Protein AF-A0A4C1ZD73-F1 (afdb_monomer_lite)

Radius of gyration: 38.22 Å; chains: 1; bounding box: 85×110×112 Å

pLDDT: mean 70.54, std 19.16, range [19.23, 93.06]

Sequence (800 aa):
MELETDADTESTAQDNRESADKGQALLKTIQSILKEEAQVICKGPEEQLEIRDIDEETTKNDVREALQEAAGDDYKIPEEVIKIRPAYRGTQTASVRLPAATAQKILGEKGKIRIGWVNCRIRAVKTPLRCYKCWHFGHTTVQCKVRSTDLGFASNVGKQVIRLLNAQISRNVFYVQKNPAPRIPLISLVLVDARWTTLGTDVTTKAVIWACGNLPFQSAVNNGSAGFVAASVDGIRYYSCYAPPSLSIAEFTDFLDRLTEDAKQHHPVAIAGDFNAWAVDWGSKQTNARGRELLEAFSTLDIVLLNSGDRPTYTKGDASSIVDLTFVSTSLAKGSISWVVLDIYTASDHHAILWETSKDRNLRGPIKQTNTIGWKVKSFDPEVLLTALDSDPIETKCAEDHTKALMMRVTQACDASMPRKRVMNSRPAVHWWNDHISNLRKECHRKRRISQRSYKRPNSAVLIAEYKKARHELNKAIKESKSRCWKELIHEVDKDVWGRPYKVVMTHLKKQQMPSPTCPQLLQKIVTALFPQQRSFDYQLEPGELDDIPPVTEEELLEACNRAAPSLFLEAYNSCLKEGTFPRKWKQQRLVLLPKGKKPPEEPSSYRPLCMLDTAGKIFERIIHQRIDAVVDPLLADNQYGFRKGRSTLDAISLVVNTAKEAIAGTRWKGGAKKYCLVAA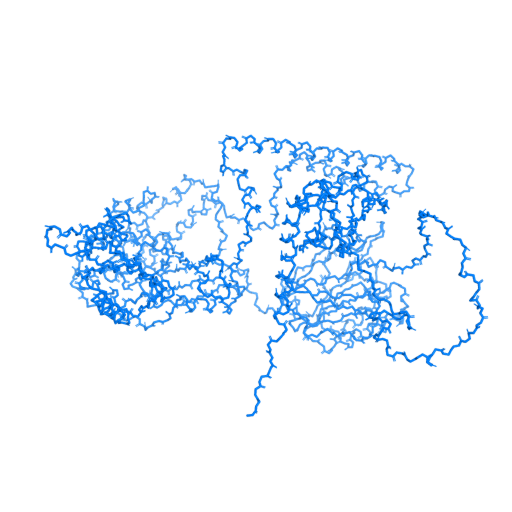LDIRNAFNSANWDCIMQALDEKNVPAYLRRLVVSYFTDRVLKYDTKNGPKEYDVTGGVPQGSVLAYADDVAAVIVAKHLDEIQHLFDITFKQINQWMDSVNLQLAKQKTEAVLITSRKN

Organism: Eumeta variegata (NCBI:txid151549)

Structure (mmCIF, N/CA/C/O backbone):
data_AF-A0A4C1ZD73-F1
#
_entry.id   AF-A0A4C1ZD73-F1
#
loop_
_atom_site.group_PDB
_atom_site.id
_atom_site.type_symbol
_atom_site.label_atom_id
_atom_site.label_alt_id
_atom_site.label_comp_id
_atom_site.label_asym_id
_atom_site.label_entity_id
_atom_site.label_seq_id
_atom_site.pdbx_PDB_ins_code
_atom_site.Cartn_x
_atom_site.Cartn_y
_atom_site.Cartn_z
_atom_site.occupancy
_atom_site.B_iso_or_equiv
_atom_site.auth_seq_id
_atom_site.auth_comp_id
_atom_site.auth_asym_id
_atom_site.auth_atom_id
_atom_site.pdbx_PDB_model_num
ATOM 1 N N . MET A 1 1 ? -25.994 -48.168 0.217 1.00 28.92 1 MET A N 1
ATOM 2 C CA . MET A 1 1 ? -25.106 -49.327 0.027 1.00 28.92 1 MET A CA 1
ATOM 3 C C . MET A 1 1 ? -23.890 -48.779 -0.703 1.00 28.92 1 MET A C 1
ATOM 5 O O . MET A 1 1 ? -24.083 -48.342 -1.826 1.00 28.92 1 MET A O 1
ATOM 9 N N . GLU A 1 2 ? -22.763 -48.682 0.022 1.00 26.75 2 GLU A N 1
ATOM 10 C CA . GLU A 1 2 ? -21.384 -48.301 -0.398 1.00 26.75 2 GLU A CA 1
ATOM 11 C C . GLU A 1 2 ? -21.222 -46.861 -0.952 1.00 26.75 2 GLU A C 1
ATOM 13 O O . GLU A 1 2 ? -21.806 -46.532 -1.975 1.00 26.75 2 GLU A O 1
ATOM 18 N N . LEU A 1 3 ? -20.641 -45.847 -0.283 1.00 25.03 3 LEU A N 1
ATOM 19 C CA . LEU A 1 3 ? -19.384 -45.618 0.480 1.00 25.03 3 LEU A CA 1
ATOM 20 C C . LEU A 1 3 ? -18.068 -45.673 -0.331 1.00 25.03 3 LEU A C 1
ATOM 22 O O . LEU A 1 3 ? -17.688 -46.731 -0.805 1.00 25.03 3 LEU A O 1
ATOM 26 N N . GLU A 1 4 ? -17.412 -44.496 -0.358 1.00 26.41 4 GLU A N 1
ATOM 27 C CA . GLU A 1 4 ? -15.964 -44.183 -0.276 1.00 26.41 4 GLU A CA 1
ATOM 28 C C . GLU A 1 4 ? -14.965 -44.777 -1.291 1.00 26.41 4 GLU A C 1
ATOM 30 O O . GLU A 1 4 ? -14.865 -45.984 -1.434 1.00 26.41 4 GLU A O 1
ATOM 35 N N . THR A 1 5 ? -14.161 -43.911 -1.938 1.00 27.08 5 THR A N 1
ATOM 36 C CA . THR A 1 5 ? -12.701 -43.736 -1.704 1.00 27.08 5 THR A CA 1
ATOM 37 C C . THR A 1 5 ? -12.088 -42.820 -2.777 1.00 27.08 5 THR A C 1
ATOM 39 O O . THR A 1 5 ? -12.018 -43.216 -3.932 1.00 27.08 5 THR A O 1
ATOM 42 N N . ASP A 1 6 ? -11.604 -41.634 -2.394 1.00 28.53 6 ASP A N 1
ATOM 43 C CA . ASP A 1 6 ? -10.595 -40.849 -3.138 1.00 28.53 6 ASP A CA 1
ATOM 44 C C . ASP A 1 6 ? -9.888 -39.904 -2.137 1.00 28.53 6 ASP A C 1
ATOM 46 O O . ASP A 1 6 ? -10.099 -38.692 -2.123 1.00 28.53 6 ASP A O 1
ATOM 50 N N . ALA A 1 7 ? -9.110 -40.484 -1.210 1.00 29.88 7 ALA A N 1
ATOM 51 C CA . ALA A 1 7 ? -8.385 -39.745 -0.163 1.00 29.88 7 ALA A CA 1
ATOM 52 C C . ALA A 1 7 ? -6.955 -40.258 0.149 1.00 29.88 7 ALA A C 1
ATOM 54 O O . ALA A 1 7 ? -6.317 -39.738 1.060 1.00 29.88 7 ALA A O 1
ATOM 55 N N . ASP A 1 8 ? -6.393 -41.208 -0.611 1.00 27.52 8 ASP A N 1
ATOM 56 C CA . ASP A 1 8 ? -5.191 -41.950 -0.165 1.00 27.52 8 ASP A CA 1
ATOM 57 C C . ASP A 1 8 ? -3.845 -41.585 -0.828 1.00 27.52 8 ASP A C 1
ATOM 59 O O . ASP A 1 8 ? -2.815 -42.190 -0.520 1.00 27.52 8 ASP A O 1
ATOM 63 N N . THR A 1 9 ? -3.770 -40.574 -1.699 1.00 33.53 9 THR A N 1
ATOM 64 C CA . THR A 1 9 ? -2.483 -40.196 -2.332 1.00 33.53 9 THR A CA 1
ATOM 65 C C . THR A 1 9 ? -1.738 -39.026 -1.681 1.00 33.53 9 THR A C 1
ATOM 67 O O . THR A 1 9 ? -0.576 -38.807 -2.019 1.00 33.53 9 THR A O 1
ATOM 70 N N . GLU A 1 10 ? -2.333 -38.308 -0.721 1.00 31.28 10 GLU A N 1
ATOM 71 C CA . GLU A 1 10 ? -1.645 -37.222 0.011 1.00 31.28 10 GLU A CA 1
ATOM 72 C C . GLU A 1 10 ? -1.150 -37.626 1.414 1.00 31.28 10 GLU A C 1
ATOM 74 O O . GLU A 1 10 ? -0.178 -37.041 1.898 1.00 31.28 10 GLU A O 1
ATOM 79 N N . SER A 1 11 ? -1.701 -38.676 2.043 1.00 29.78 11 SER A N 1
ATOM 80 C CA . SER A 1 11 ? -1.257 -39.118 3.383 1.00 29.78 11 SER A CA 1
ATOM 81 C C . SER A 1 11 ? 0.104 -39.835 3.351 1.00 29.78 11 SER A C 1
ATOM 83 O O . SER A 1 11 ? 0.936 -39.667 4.244 1.00 29.78 11 SER A O 1
ATOM 85 N N . THR A 1 12 ? 0.405 -40.556 2.266 1.00 30.94 12 THR A N 1
ATOM 86 C CA . THR A 1 12 ? 1.626 -41.369 2.135 1.00 30.94 12 THR A CA 1
ATOM 87 C C . THR A 1 12 ? 2.907 -40.534 1.994 1.00 30.94 12 THR A C 1
ATOM 89 O O . THR A 1 12 ? 3.999 -41.003 2.325 1.00 30.94 12 THR A O 1
ATOM 92 N N . ALA A 1 13 ? 2.815 -39.277 1.550 1.00 33.28 13 ALA A N 1
ATOM 93 C CA . ALA A 1 13 ? 3.958 -38.361 1.493 1.00 33.28 13 ALA A CA 1
ATOM 94 C C . ALA A 1 13 ? 4.282 -37.720 2.858 1.00 33.28 13 ALA A C 1
ATOM 96 O O . ALA A 1 13 ? 5.438 -37.370 3.117 1.00 33.28 13 ALA A O 1
ATOM 97 N N . GLN A 1 14 ? 3.278 -37.588 3.729 1.00 31.00 14 GLN A N 1
ATOM 98 C CA . GLN A 1 14 ? 3.407 -36.985 5.055 1.00 31.00 14 GLN A CA 1
ATOM 99 C C . GLN A 1 14 ? 3.895 -38.013 6.091 1.00 31.00 14 GLN A C 1
ATOM 101 O O . GLN A 1 14 ? 4.824 -37.714 6.846 1.00 31.00 14 GLN A O 1
ATOM 106 N N . ASP A 1 15 ? 3.420 -39.261 6.008 1.00 30.98 15 ASP A N 1
ATOM 107 C CA . ASP A 1 15 ? 3.890 -40.374 6.851 1.00 30.98 15 ASP A CA 1
ATOM 108 C C . ASP A 1 15 ? 5.361 -40.753 6.594 1.00 30.98 15 ASP A C 1
ATOM 110 O O . ASP A 1 15 ? 6.110 -41.080 7.520 1.00 30.98 15 ASP A O 1
ATOM 114 N N . ASN A 1 16 ? 5.835 -40.634 5.348 1.00 32.47 16 ASN A N 1
ATOM 115 C CA . ASN A 1 16 ? 7.241 -40.895 5.014 1.00 32.47 16 ASN A CA 1
ATOM 116 C C . ASN A 1 16 ? 8.211 -39.847 5.597 1.00 32.47 16 ASN A C 1
ATOM 118 O O . ASN A 1 16 ? 9.380 -40.162 5.832 1.00 32.47 16 ASN A O 1
ATOM 122 N N . ARG A 1 17 ? 7.749 -38.614 5.863 1.00 32.19 17 ARG A N 1
ATOM 123 C CA . ARG A 1 17 ? 8.557 -37.583 6.541 1.00 32.19 17 ARG A CA 1
ATOM 124 C C . ARG A 1 17 ? 8.603 -37.792 8.054 1.00 32.19 17 ARG A C 1
ATOM 126 O O . ARG A 1 17 ? 9.678 -37.655 8.630 1.00 32.19 17 ARG A O 1
ATOM 133 N N . GLU A 1 18 ? 7.495 -38.187 8.681 1.00 34.41 18 GLU A N 1
ATOM 134 C CA . GLU A 1 18 ? 7.467 -38.490 10.122 1.00 34.41 18 GLU A CA 1
ATOM 135 C C . GLU A 1 18 ? 8.228 -39.775 10.490 1.00 34.41 18 GLU A C 1
ATOM 137 O O . GLU A 1 18 ? 8.838 -39.855 11.559 1.00 34.41 18 GLU A O 1
ATOM 142 N N . SER A 1 19 ? 8.242 -40.779 9.606 1.00 33.47 19 SER A N 1
ATOM 143 C CA . SER A 1 19 ? 9.021 -42.012 9.795 1.00 33.47 19 SER A CA 1
ATOM 144 C C . SER A 1 19 ? 10.539 -41.758 9.798 1.00 33.47 19 SER A C 1
ATOM 146 O O . SER A 1 19 ? 11.265 -42.307 10.633 1.00 33.47 19 SER A O 1
ATOM 148 N N . ALA A 1 20 ? 11.022 -40.874 8.916 1.00 36.00 20 ALA A N 1
ATOM 149 C CA . ALA A 1 20 ? 12.441 -40.531 8.810 1.00 36.00 20 ALA A CA 1
ATOM 150 C C . ALA A 1 20 ? 12.975 -39.783 10.051 1.00 36.00 20 ALA A C 1
ATOM 152 O O . ALA A 1 20 ? 14.119 -40.008 10.456 1.00 36.00 20 ALA A O 1
ATOM 153 N N . ASP A 1 21 ? 12.141 -38.952 10.685 1.00 39.66 21 ASP A N 1
ATOM 154 C CA . ASP A 1 21 ? 12.502 -38.165 11.874 1.00 39.66 21 ASP A CA 1
ATOM 155 C C . ASP A 1 21 ? 12.549 -39.028 13.154 1.00 39.66 21 ASP A C 1
ATOM 157 O O . ASP A 1 21 ? 13.450 -38.894 13.989 1.00 39.66 21 ASP A O 1
ATOM 161 N N . LYS A 1 22 ? 11.646 -40.016 13.275 1.00 39.81 22 LYS A N 1
ATOM 162 C CA . LYS A 1 22 ? 11.645 -40.990 14.388 1.00 39.81 22 LYS A CA 1
ATOM 163 C C . LYS A 1 22 ? 12.894 -41.881 14.384 1.00 39.81 22 LYS A C 1
ATOM 165 O O . LYS A 1 22 ? 13.430 -42.192 15.449 1.00 39.81 22 LYS A O 1
ATOM 170 N N . GLY A 1 23 ? 13.403 -42.241 13.202 1.00 39.22 23 GLY A N 1
ATOM 171 C CA . GLY A 1 23 ? 14.637 -43.020 13.053 1.00 39.22 23 GLY A CA 1
ATOM 172 C C . GLY A 1 23 ? 15.893 -42.283 13.537 1.00 39.22 23 GLY A C 1
ATOM 173 O O . GLY A 1 23 ? 16.752 -42.892 14.173 1.00 39.22 23 GLY A O 1
ATOM 174 N N . GLN A 1 24 ? 15.991 -40.969 13.301 1.00 46.88 24 GLN A N 1
ATOM 175 C CA . GLN A 1 24 ? 17.121 -40.151 13.769 1.00 46.88 24 GLN A CA 1
ATOM 176 C C . GLN A 1 24 ? 17.078 -39.885 15.278 1.00 46.88 24 GLN A C 1
ATOM 178 O O . GLN A 1 24 ? 18.128 -39.873 15.928 1.00 46.88 24 GLN A O 1
ATOM 183 N N . ALA A 1 25 ? 15.880 -39.719 15.846 1.00 43.97 25 ALA A N 1
ATOM 184 C CA . ALA A 1 25 ? 15.697 -39.582 17.288 1.00 43.97 25 ALA A CA 1
ATOM 185 C C . ALA A 1 25 ? 16.153 -40.848 18.038 1.00 43.97 25 ALA A C 1
ATOM 187 O O . ALA A 1 25 ? 16.931 -40.747 18.986 1.00 43.97 25 ALA A O 1
ATOM 188 N N . LEU A 1 26 ? 15.772 -42.036 17.549 1.00 43.97 26 LEU A N 1
ATOM 189 C CA . LEU A 1 26 ? 16.176 -43.325 18.127 1.00 43.97 26 LEU A CA 1
ATOM 190 C C . LEU A 1 26 ? 17.704 -43.527 18.092 1.00 43.97 26 LEU A C 1
ATOM 192 O O . LEU A 1 26 ? 18.297 -44.037 19.040 1.00 43.97 26 LEU A O 1
ATOM 196 N N . LEU A 1 27 ? 18.357 -43.076 17.017 1.00 45.78 27 LEU A N 1
ATOM 197 C CA . LEU A 1 27 ? 19.803 -43.191 16.802 1.00 45.78 27 LEU A CA 1
ATOM 198 C C . LEU A 1 27 ? 20.607 -42.322 17.784 1.00 45.78 27 LEU A C 1
ATOM 200 O O . LEU A 1 27 ? 21.600 -42.787 18.346 1.00 45.78 27 LEU A O 1
ATOM 204 N N . LYS A 1 28 ? 20.136 -41.095 18.058 1.00 51.34 28 LYS A N 1
ATOM 205 C CA . LYS A 1 28 ? 20.710 -40.215 19.092 1.00 51.34 28 LYS A CA 1
ATOM 206 C C . LYS A 1 28 ? 20.538 -40.798 20.495 1.00 51.34 28 LYS A C 1
ATOM 208 O O . LYS A 1 28 ? 21.459 -40.708 21.306 1.00 51.34 28 LYS A O 1
ATOM 213 N N . THR A 1 29 ? 19.403 -41.440 20.776 1.00 50.53 29 THR A N 1
ATOM 214 C CA . THR A 1 29 ? 19.171 -42.108 22.063 1.00 50.53 29 THR A CA 1
ATOM 215 C C . THR A 1 29 ? 20.096 -43.315 22.242 1.00 50.53 29 THR A C 1
ATOM 217 O O . THR A 1 29 ? 20.760 -43.417 23.271 1.00 50.53 29 THR A O 1
ATOM 220 N N . ILE A 1 30 ? 20.248 -44.164 21.219 1.00 48.59 30 ILE A N 1
ATOM 221 C CA . ILE A 1 30 ? 21.136 -45.341 21.247 1.00 48.59 30 ILE A CA 1
ATOM 222 C C . ILE A 1 30 ? 22.619 -44.940 21.367 1.00 48.59 30 ILE A C 1
ATOM 224 O O . ILE A 1 30 ? 23.346 -45.531 22.164 1.00 48.59 30 ILE A O 1
ATOM 228 N N . GLN A 1 31 ? 23.069 -43.895 20.660 1.00 49.34 31 GLN A N 1
ATOM 229 C CA . GLN A 1 31 ? 24.433 -43.354 20.804 1.00 49.34 31 GLN A CA 1
ATOM 230 C C . GLN A 1 31 ? 24.692 -42.746 22.187 1.00 49.34 31 GLN A C 1
ATOM 232 O O . GLN A 1 31 ? 25.823 -42.776 22.666 1.00 49.34 31 GLN A O 1
ATOM 237 N N . SER A 1 32 ? 23.662 -42.200 22.841 1.00 53.06 32 SER A N 1
ATOM 238 C CA . SER A 1 32 ? 23.805 -41.661 24.197 1.00 53.06 32 SER A CA 1
ATOM 239 C C . SER A 1 32 ? 23.939 -42.752 25.266 1.00 53.06 32 SER A C 1
ATOM 241 O O . SER A 1 32 ? 24.551 -42.494 26.300 1.00 53.06 32 SER A O 1
ATOM 243 N N . ILE A 1 33 ? 23.406 -43.952 24.993 1.00 54.12 33 ILE A N 1
ATOM 244 C CA . ILE A 1 33 ? 23.405 -45.113 25.893 1.00 54.12 33 ILE A CA 1
ATOM 245 C C . ILE A 1 33 ? 24.695 -45.941 25.753 1.00 54.12 33 ILE A C 1
ATOM 247 O O . ILE A 1 33 ? 25.232 -46.399 26.753 1.00 54.12 33 ILE A O 1
ATOM 251 N N . LEU A 1 34 ? 25.232 -46.104 24.538 1.00 49.91 34 LEU A N 1
ATOM 252 C CA . LEU A 1 34 ? 26.368 -47.000 24.247 1.00 49.91 34 LEU A CA 1
ATOM 253 C C . LEU A 1 34 ? 27.735 -46.295 24.202 1.00 49.91 34 LEU A C 1
ATOM 255 O O . LEU A 1 34 ? 28.616 -46.710 23.453 1.00 49.91 34 LEU A O 1
ATOM 259 N N . LYS A 1 35 ? 27.912 -45.218 24.977 1.00 43.12 35 LYS A N 1
ATOM 260 C CA . LYS A 1 35 ? 28.982 -44.218 24.798 1.00 43.12 35 LYS A CA 1
ATOM 261 C C . LYS A 1 35 ? 30.428 -44.733 24.698 1.00 43.12 35 LYS A C 1
ATOM 263 O O . LYS A 1 35 ? 31.234 -43.971 24.176 1.00 43.12 35 LYS A O 1
ATOM 268 N N . GLU A 1 36 ? 30.769 -45.961 25.104 1.00 41.00 36 GLU A N 1
ATOM 269 C CA . GLU A 1 36 ? 32.153 -46.466 24.997 1.00 41.00 36 GLU A CA 1
ATOM 270 C C . GLU A 1 36 ? 32.333 -47.937 24.549 1.00 41.00 36 GLU A C 1
ATOM 272 O O . GLU A 1 36 ? 33.471 -48.354 24.359 1.00 41.00 36 GLU A O 1
ATOM 277 N N . GLU A 1 37 ? 31.277 -48.723 24.281 1.00 33.00 37 GLU A N 1
ATOM 278 C CA . GLU A 1 37 ? 31.435 -50.182 24.048 1.00 33.00 37 GLU A CA 1
ATOM 279 C C . GLU A 1 37 ? 31.136 -50.691 22.622 1.00 33.00 37 GLU A C 1
ATOM 281 O O . GLU A 1 37 ? 31.470 -51.834 22.307 1.00 33.00 37 GLU A O 1
ATOM 286 N N . ALA A 1 38 ? 30.565 -49.890 21.710 1.00 33.88 38 ALA A N 1
ATOM 287 C CA . ALA A 1 38 ? 30.342 -50.346 20.330 1.00 33.88 38 ALA A CA 1
ATOM 288 C C . ALA A 1 38 ? 30.250 -49.217 19.291 1.00 33.88 38 ALA A C 1
ATOM 290 O O . ALA A 1 38 ? 29.603 -48.191 19.496 1.00 33.88 38 ALA A O 1
ATOM 291 N N . GLN A 1 39 ? 30.831 -49.449 18.109 1.00 30.67 39 GLN A N 1
ATOM 292 C CA . GLN A 1 39 ? 30.696 -48.566 16.950 1.00 30.67 39 GLN A CA 1
ATOM 293 C C . GLN A 1 39 ? 29.398 -48.889 16.186 1.00 30.67 39 GLN A C 1
ATOM 295 O O . GLN A 1 39 ? 29.285 -49.922 15.527 1.00 30.67 39 GLN A O 1
ATOM 300 N N . VAL A 1 40 ? 28.408 -47.996 16.254 1.00 34.12 40 VAL A N 1
ATOM 301 C CA . VAL A 1 40 ? 27.121 -48.156 15.556 1.00 34.12 40 VAL A CA 1
ATOM 302 C C . VAL A 1 40 ? 27.245 -47.655 14.111 1.00 34.12 40 VAL A C 1
ATOM 304 O O . VAL A 1 40 ? 27.245 -46.451 13.860 1.00 34.12 40 VAL A O 1
ATOM 307 N N . ILE A 1 41 ? 27.344 -48.574 13.145 1.00 32.22 41 ILE A N 1
ATOM 308 C CA . ILE A 1 41 ? 27.357 -48.259 11.706 1.00 32.22 41 ILE A CA 1
ATOM 309 C C . ILE A 1 41 ? 25.942 -48.433 11.141 1.00 32.22 41 ILE A C 1
ATOM 311 O O . ILE A 1 41 ? 25.479 -49.552 10.931 1.00 32.22 41 ILE A O 1
ATOM 315 N N . CYS A 1 42 ? 25.265 -47.326 10.832 1.00 33.25 42 CYS A N 1
ATOM 316 C CA . CYS A 1 42 ? 24.037 -47.353 10.037 1.00 33.25 42 CYS A CA 1
ATOM 317 C C . CYS A 1 42 ? 24.373 -47.358 8.539 1.00 33.25 42 CYS A C 1
ATOM 319 O O . CYS A 1 42 ? 24.793 -46.342 7.988 1.00 33.25 42 CYS A O 1
ATOM 321 N N . LYS A 1 43 ? 24.155 -48.488 7.855 1.00 35.78 43 LYS A N 1
ATOM 322 C CA . LYS A 1 43 ? 24.178 -48.553 6.383 1.00 35.78 43 LYS A CA 1
ATOM 323 C C . LYS A 1 43 ? 22.822 -48.124 5.818 1.00 35.78 43 LYS A C 1
ATOM 325 O O . LYS A 1 43 ? 22.003 -48.959 5.446 1.00 35.78 43 LYS A O 1
ATOM 330 N N . GLY A 1 44 ? 22.582 -46.815 5.793 1.00 46.03 44 GLY A N 1
ATOM 331 C CA . GLY A 1 44 ? 21.490 -46.228 5.012 1.00 46.03 44 GLY A CA 1
ATOM 332 C C . GLY A 1 44 ? 21.811 -46.212 3.508 1.00 46.03 44 GLY A C 1
ATOM 333 O O . GLY A 1 44 ? 22.957 -46.460 3.126 1.00 46.03 44 GLY A O 1
ATOM 334 N N . PRO A 1 45 ? 20.832 -45.916 2.635 1.00 53.34 45 PRO A N 1
ATOM 335 C CA . PRO A 1 45 ? 21.093 -45.723 1.211 1.00 53.34 45 PRO A CA 1
ATOM 336 C C . PRO A 1 45 ? 22.123 -44.598 1.008 1.00 53.34 45 PRO A C 1
ATOM 338 O O . PRO A 1 45 ? 21.966 -43.500 1.542 1.00 53.34 45 PRO A O 1
ATOM 341 N N . GLU A 1 46 ? 23.195 -44.875 0.262 1.00 63.88 46 GLU A N 1
ATOM 342 C CA . GLU A 1 46 ? 24.206 -43.884 -0.125 1.00 63.88 46 GLU A CA 1
ATOM 343 C C . GLU A 1 46 ? 23.859 -43.279 -1.488 1.00 63.88 46 GLU A C 1
ATOM 345 O O . GLU A 1 46 ? 23.539 -43.997 -2.437 1.00 63.88 46 GLU A O 1
ATOM 350 N N . GLU A 1 47 ? 23.995 -41.962 -1.611 1.00 71.62 47 GLU A N 1
ATOM 351 C CA . GLU A 1 47 ? 23.905 -41.254 -2.883 1.00 71.62 47 GLU A CA 1
ATOM 352 C C . GLU A 1 47 ? 25.284 -40.733 -3.304 1.00 71.62 47 GLU A C 1
ATOM 354 O O . GLU A 1 47 ? 26.095 -40.267 -2.498 1.00 71.62 47 GLU A O 1
ATOM 359 N N . GLN A 1 48 ? 25.563 -40.807 -4.607 1.00 79.12 48 GLN A N 1
ATOM 360 C CA . GLN A 1 48 ? 26.776 -40.244 -5.185 1.00 79.12 48 GLN A CA 1
ATOM 361 C C . GLN A 1 48 ? 26.497 -38.838 -5.722 1.00 79.12 48 GLN A C 1
ATOM 363 O O . GLN A 1 48 ? 25.642 -38.654 -6.589 1.00 79.12 48 GLN A O 1
ATOM 368 N N . LEU A 1 49 ? 27.268 -37.857 -5.259 1.00 82.38 49 LEU A N 1
ATOM 369 C CA . LEU A 1 49 ? 27.236 -36.475 -5.728 1.00 82.38 49 LEU A CA 1
ATOM 370 C C . LEU A 1 49 ? 28.428 -36.177 -6.643 1.00 82.38 49 LEU A C 1
ATOM 372 O O . LEU A 1 49 ? 29.548 -36.643 -6.415 1.00 82.38 49 LEU A O 1
ATOM 376 N N . GLU A 1 50 ? 28.196 -35.362 -7.670 1.00 85.00 50 GLU A N 1
ATOM 377 C CA . GLU A 1 50 ? 29.223 -34.837 -8.575 1.00 85.00 50 GLU A CA 1
ATOM 378 C C . GLU A 1 50 ? 29.234 -33.300 -8.529 1.00 85.00 50 GLU A C 1
ATOM 380 O O . GLU A 1 50 ? 28.204 -32.670 -8.779 1.00 85.00 50 GLU A O 1
ATOM 385 N N . ILE A 1 51 ? 30.402 -32.708 -8.253 1.00 86.00 51 ILE A N 1
ATOM 386 C CA . ILE A 1 51 ? 30.658 -31.263 -8.205 1.00 86.00 51 ILE A CA 1
ATOM 387 C C . ILE A 1 51 ? 31.526 -30.856 -9.402 1.00 86.00 51 ILE A C 1
ATOM 389 O O . ILE A 1 51 ? 32.612 -31.403 -9.599 1.00 86.00 51 ILE A O 1
ATOM 393 N N . ARG A 1 52 ? 31.057 -29.895 -10.200 1.00 81.25 52 ARG A N 1
ATOM 394 C CA . ARG A 1 52 ? 31.678 -29.427 -11.451 1.00 81.25 52 ARG A CA 1
ATOM 395 C C . ARG A 1 52 ? 32.085 -27.953 -11.373 1.00 81.25 52 ARG A C 1
ATOM 397 O O . ARG A 1 52 ? 31.500 -27.194 -10.603 1.00 81.25 52 ARG A O 1
ATOM 404 N N . ASP A 1 53 ? 33.013 -27.570 -12.254 1.00 78.00 53 ASP A N 1
ATOM 405 C CA . ASP A 1 53 ? 33.578 -26.215 -12.405 1.00 78.00 53 ASP A CA 1
ATOM 406 C C . ASP A 1 53 ? 34.466 -25.765 -11.235 1.00 78.00 53 ASP A C 1
ATOM 408 O O . ASP A 1 53 ? 34.501 -24.587 -10.886 1.00 78.00 53 ASP A O 1
ATOM 412 N N . ILE A 1 54 ? 35.184 -26.714 -10.632 1.00 78.56 54 ILE A N 1
ATOM 413 C CA . ILE A 1 54 ? 36.152 -26.437 -9.567 1.00 78.56 54 ILE A CA 1
ATOM 414 C C . ILE A 1 54 ? 37.424 -25.835 -10.197 1.00 78.56 54 ILE A C 1
ATOM 416 O O . ILE A 1 54 ? 37.792 -26.213 -11.311 1.00 78.56 54 ILE A O 1
ATOM 420 N N . ASP A 1 55 ? 38.078 -24.894 -9.515 1.00 72.50 55 ASP A N 1
ATOM 421 C CA . ASP A 1 55 ? 39.327 -24.269 -9.980 1.00 72.50 55 ASP A CA 1
ATOM 422 C C . ASP A 1 55 ? 40.503 -25.269 -9.937 1.00 72.50 55 ASP A C 1
ATOM 424 O O . ASP A 1 55 ? 40.522 -26.172 -9.102 1.00 72.50 55 ASP A O 1
ATOM 428 N N . GLU A 1 56 ? 41.494 -25.114 -10.816 1.00 71.75 56 GLU A N 1
ATOM 429 C CA . GLU A 1 56 ? 42.680 -25.980 -10.906 1.00 71.75 56 GLU A CA 1
ATOM 430 C C . GLU A 1 56 ? 43.559 -25.928 -9.646 1.00 71.75 56 GLU A C 1
ATOM 432 O O . GLU A 1 56 ? 44.228 -26.910 -9.327 1.00 71.75 56 GLU A O 1
ATOM 437 N N . GLU A 1 57 ? 43.498 -24.828 -8.893 1.00 68.00 57 GLU A N 1
ATOM 438 C CA . GLU A 1 57 ? 44.236 -24.632 -7.637 1.00 68.00 57 GLU A CA 1
ATOM 439 C C . GLU A 1 57 ? 43.482 -25.140 -6.385 1.00 68.00 57 GLU A C 1
ATOM 441 O O . GLU A 1 57 ? 44.021 -25.075 -5.282 1.00 68.00 57 GLU A O 1
ATOM 446 N N . THR A 1 58 ? 42.246 -25.649 -6.517 1.00 75.31 58 THR A N 1
ATOM 447 C CA . THR A 1 58 ? 41.430 -26.087 -5.362 1.00 75.31 58 THR A CA 1
ATOM 448 C C . THR A 1 58 ? 41.875 -27.459 -4.845 1.00 75.31 58 THR A C 1
ATOM 450 O O . THR A 1 58 ? 42.003 -28.415 -5.612 1.00 75.31 58 THR A O 1
ATOM 453 N N . THR A 1 59 ? 42.077 -27.595 -3.532 1.00 79.19 59 THR A N 1
ATOM 454 C CA . THR A 1 59 ? 42.531 -28.844 -2.898 1.00 79.19 59 THR A CA 1
ATOM 455 C C . THR A 1 59 ? 41.368 -29.717 -2.407 1.00 79.19 59 THR A C 1
ATOM 457 O O . THR A 1 59 ? 40.225 -29.274 -2.284 1.00 79.19 59 THR A O 1
ATOM 460 N N . LYS A 1 60 ? 41.642 -30.991 -2.080 1.00 78.88 60 LYS A N 1
ATOM 461 C CA . LYS A 1 60 ? 40.646 -31.893 -1.461 1.00 78.88 60 LYS A CA 1
ATOM 462 C C . LYS A 1 60 ? 40.106 -31.366 -0.131 1.00 78.88 60 LYS A C 1
ATOM 464 O O . LYS A 1 60 ? 38.927 -31.572 0.153 1.00 78.88 60 LYS A O 1
ATOM 469 N N . ASN A 1 61 ? 40.940 -30.669 0.638 1.00 77.31 61 ASN A N 1
ATOM 470 C CA . ASN A 1 61 ? 40.545 -30.072 1.908 1.00 77.31 61 ASN A CA 1
ATOM 471 C C . ASN A 1 61 ? 39.548 -28.929 1.721 1.00 77.31 61 ASN A C 1
ATOM 473 O O . ASN A 1 61 ? 38.550 -28.897 2.433 1.00 77.31 61 ASN A O 1
ATOM 477 N N . ASP A 1 62 ? 39.730 -28.091 0.699 1.00 77.50 62 ASP A N 1
ATOM 478 C CA . ASP A 1 62 ? 38.788 -27.008 0.389 1.00 77.50 62 ASP A CA 1
ATOM 479 C C . ASP A 1 62 ? 37.397 -27.553 0.016 1.00 77.50 62 ASP A C 1
ATOM 481 O O . ASP A 1 62 ? 36.363 -27.008 0.405 1.00 77.50 62 ASP A O 1
ATOM 485 N N . VAL A 1 63 ? 37.356 -28.673 -0.720 1.00 79.31 63 VAL A N 1
ATOM 486 C CA . VAL A 1 63 ? 36.102 -29.366 -1.062 1.00 79.31 63 VAL A CA 1
ATOM 487 C C . VAL A 1 63 ? 35.462 -29.989 0.182 1.00 79.31 63 VAL A C 1
ATOM 489 O O . VAL A 1 63 ? 34.241 -29.942 0.328 1.00 79.31 63 VAL A O 1
ATOM 492 N N . ARG A 1 64 ? 36.268 -30.562 1.085 1.00 82.88 64 ARG A N 1
ATOM 493 C CA . ARG A 1 64 ? 35.800 -31.157 2.345 1.00 82.88 64 ARG A CA 1
ATOM 494 C C . ARG A 1 64 ? 35.193 -30.107 3.269 1.00 82.88 64 ARG A C 1
ATOM 496 O O . ARG A 1 64 ? 34.112 -30.344 3.792 1.00 82.88 64 ARG A O 1
ATOM 503 N N . GLU A 1 65 ? 35.855 -28.968 3.452 1.00 79.81 65 GLU A N 1
ATOM 504 C CA . GLU A 1 65 ? 35.363 -27.873 4.296 1.00 79.81 65 GLU A CA 1
ATOM 505 C C . GLU A 1 65 ? 34.038 -27.318 3.776 1.00 79.81 65 GLU A C 1
ATOM 507 O O . GLU A 1 65 ? 33.080 -27.224 4.538 1.00 79.81 65 GLU A O 1
ATOM 512 N N . ALA A 1 66 ? 33.933 -27.077 2.467 1.00 80.69 66 ALA A N 1
ATOM 513 C CA . ALA A 1 66 ? 32.690 -26.624 1.848 1.00 80.69 66 ALA A CA 1
ATOM 514 C C . ALA A 1 66 ? 31.540 -27.640 1.986 1.00 80.69 66 ALA A C 1
ATOM 516 O O . ALA A 1 66 ? 30.389 -27.264 2.210 1.00 80.69 66 ALA A O 1
ATOM 517 N N . LEU A 1 67 ? 31.834 -28.940 1.852 1.00 80.12 67 LEU A N 1
ATOM 518 C CA . LEU A 1 67 ? 30.842 -29.999 2.052 1.00 80.12 67 LEU A CA 1
ATOM 519 C C . LEU A 1 67 ? 30.436 -30.138 3.524 1.00 80.12 67 LEU A C 1
ATOM 521 O O . LEU A 1 67 ? 29.266 -30.392 3.799 1.00 80.12 67 LEU A O 1
ATOM 525 N N . GLN A 1 68 ? 31.375 -29.956 4.455 1.00 80.94 68 GLN A N 1
ATOM 526 C CA . GLN A 1 68 ? 31.117 -30.002 5.893 1.00 80.94 68 GLN A CA 1
ATOM 527 C C . GLN A 1 68 ? 30.262 -28.808 6.342 1.00 80.94 68 GLN A C 1
ATOM 529 O O . GLN A 1 68 ? 29.297 -28.998 7.077 1.00 80.94 68 GLN A O 1
ATOM 534 N N . GLU A 1 69 ? 30.552 -27.604 5.839 1.00 78.88 69 GLU A N 1
ATOM 535 C CA . GLU A 1 69 ? 29.750 -26.395 6.070 1.00 78.88 69 GLU A CA 1
ATOM 536 C C . GLU A 1 69 ? 28.318 -26.563 5.534 1.00 78.88 69 GLU A C 1
ATOM 538 O O . GLU A 1 69 ? 27.351 -26.207 6.206 1.00 78.88 69 GLU A O 1
ATOM 543 N N . ALA A 1 70 ? 28.160 -27.174 4.353 1.00 76.31 70 ALA A N 1
ATOM 544 C CA . ALA A 1 70 ? 26.846 -27.452 3.773 1.00 76.31 70 ALA A CA 1
ATOM 545 C C . ALA A 1 70 ? 26.068 -28.568 4.505 1.00 76.31 70 ALA A C 1
ATOM 547 O O . ALA A 1 70 ? 24.836 -28.566 4.495 1.00 76.31 70 ALA A O 1
ATOM 548 N N . ALA A 1 71 ? 26.762 -29.528 5.126 1.00 72.25 71 ALA A N 1
ATOM 549 C CA . ALA A 1 71 ? 26.152 -30.648 5.846 1.00 72.25 71 ALA A CA 1
ATOM 550 C C . ALA A 1 71 ? 25.740 -30.301 7.292 1.00 72.25 71 ALA A C 1
ATOM 552 O O . ALA A 1 71 ? 24.753 -30.854 7.789 1.00 72.25 71 ALA A O 1
ATOM 553 N N . GLY A 1 72 ? 26.447 -29.376 7.951 1.00 67.75 72 GLY A N 1
ATOM 554 C CA . GLY A 1 72 ? 26.314 -29.088 9.387 1.00 67.75 72 GLY A CA 1
ATOM 555 C C . GLY A 1 72 ? 27.041 -30.107 10.283 1.00 67.75 72 GLY A C 1
ATOM 556 O O . GLY A 1 72 ? 27.722 -31.007 9.791 1.00 67.75 72 GLY A O 1
ATOM 557 N N . ASP A 1 73 ? 26.886 -29.984 11.606 1.00 63.62 73 ASP A N 1
ATOM 558 C CA . ASP A 1 73 ? 27.615 -30.793 12.610 1.00 63.62 73 ASP A CA 1
ATOM 559 C C . ASP A 1 73 ? 27.120 -32.248 12.752 1.00 63.62 73 ASP A C 1
ATOM 561 O O . ASP A 1 73 ? 27.685 -33.035 13.510 1.00 63.62 73 ASP A O 1
ATOM 565 N N . ASP A 1 74 ? 26.085 -32.635 12.003 1.00 56.84 74 ASP A N 1
ATOM 566 C CA . ASP A 1 74 ? 25.419 -33.936 12.133 1.00 56.84 74 ASP A CA 1
ATOM 567 C C . ASP A 1 74 ? 26.265 -35.118 11.604 1.00 56.84 74 ASP A C 1
ATOM 569 O O . ASP A 1 74 ? 26.023 -36.268 11.972 1.00 56.84 74 ASP A O 1
ATOM 573 N N . TYR A 1 75 ? 27.247 -34.869 10.722 1.00 65.56 75 TYR A N 1
ATOM 574 C CA . TYR A 1 75 ? 28.061 -35.920 10.094 1.00 65.56 75 TYR A CA 1
ATOM 575 C C . TYR A 1 75 ? 29.446 -35.414 9.669 1.00 65.56 75 TYR A C 1
ATOM 577 O O . TYR A 1 75 ? 29.544 -34.515 8.834 1.00 65.56 75 TYR A O 1
ATOM 585 N N . LYS A 1 76 ? 30.532 -36.018 10.176 1.00 70.50 76 LYS A N 1
ATOM 586 C CA . LYS A 1 76 ? 31.904 -35.713 9.727 1.00 70.50 76 LYS A CA 1
ATOM 587 C C . LYS A 1 76 ? 32.204 -36.416 8.408 1.00 70.50 76 LYS A C 1
ATOM 589 O O . LYS A 1 76 ? 32.217 -37.642 8.360 1.00 70.50 76 LYS A O 1
ATOM 594 N N . ILE A 1 77 ? 32.493 -35.650 7.358 1.00 72.69 77 ILE A N 1
ATOM 595 C CA . ILE A 1 77 ? 32.822 -36.179 6.029 1.00 72.69 77 ILE A CA 1
ATOM 596 C C . ILE A 1 77 ? 34.310 -36.572 5.986 1.00 72.69 77 ILE A C 1
ATOM 598 O O . ILE A 1 77 ? 35.167 -35.684 6.053 1.00 72.69 77 ILE A O 1
ATOM 602 N N . PRO A 1 78 ? 34.652 -37.872 5.851 1.00 69.50 78 PRO A N 1
ATOM 603 C CA . PRO A 1 78 ? 36.043 -38.304 5.732 1.00 69.50 78 PRO A CA 1
ATOM 604 C C . PRO A 1 78 ? 36.661 -37.803 4.422 1.00 69.50 78 PRO A C 1
ATOM 606 O O . PRO A 1 78 ? 36.016 -37.812 3.376 1.00 69.50 78 PRO A O 1
ATOM 609 N N . GLU A 1 79 ? 37.936 -37.421 4.428 1.00 61.78 79 GLU A N 1
ATOM 610 C CA . GLU A 1 79 ? 38.611 -36.968 3.200 1.00 61.78 79 GLU A CA 1
ATOM 611 C C . GLU A 1 79 ? 38.673 -38.077 2.123 1.00 61.78 79 GLU A C 1
ATOM 613 O O . GLU A 1 79 ? 38.646 -37.813 0.918 1.00 61.78 79 GLU A O 1
ATOM 618 N N . GLU A 1 80 ? 38.663 -39.340 2.556 1.00 62.25 80 GLU A N 1
ATOM 619 C CA . GLU A 1 80 ? 38.742 -40.540 1.717 1.00 62.25 80 GLU A CA 1
ATOM 620 C C . GLU A 1 80 ? 37.555 -40.713 0.758 1.00 62.25 80 GLU A C 1
ATOM 622 O O . GLU A 1 80 ? 37.697 -41.326 -0.308 1.00 62.25 80 GLU A O 1
ATOM 627 N N . VAL A 1 81 ? 36.387 -40.149 1.091 1.00 70.19 81 VAL A N 1
ATOM 628 C CA . VAL A 1 81 ? 35.194 -40.254 0.236 1.00 70.19 81 VAL A CA 1
ATOM 629 C C . VAL A 1 81 ? 35.205 -39.257 -0.927 1.00 70.19 81 VAL A C 1
ATOM 631 O O . VAL A 1 81 ? 34.406 -39.408 -1.855 1.00 70.19 81 VAL A O 1
ATOM 634 N N . ILE A 1 82 ? 36.124 -38.279 -0.930 1.00 80.38 82 ILE A N 1
ATOM 635 C CA . ILE A 1 82 ? 36.240 -37.236 -1.958 1.00 80.38 82 ILE A CA 1
ATOM 636 C C . ILE A 1 82 ? 37.298 -37.629 -2.999 1.00 80.38 82 ILE A C 1
ATOM 638 O O . ILE A 1 82 ? 38.501 -37.725 -2.733 1.00 80.38 82 ILE A O 1
ATOM 642 N N . LYS A 1 83 ? 36.858 -37.803 -4.249 1.00 79.12 83 LYS A N 1
ATOM 643 C CA . LYS A 1 83 ? 37.741 -38.064 -5.397 1.00 79.12 83 LYS A CA 1
ATOM 644 C C . LYS A 1 83 ? 37.713 -36.885 -6.362 1.00 79.12 83 LYS A C 1
ATOM 646 O O . LYS A 1 83 ? 36.660 -36.588 -6.916 1.00 79.12 83 LYS A O 1
ATOM 651 N N . ILE A 1 84 ? 38.864 -36.250 -6.588 1.00 82.94 84 ILE A N 1
ATOM 652 C CA . ILE A 1 84 ? 39.029 -35.147 -7.548 1.00 82.94 84 ILE A CA 1
ATOM 653 C C . ILE A 1 84 ? 39.691 -35.672 -8.823 1.00 82.94 84 ILE A C 1
ATOM 655 O O . ILE A 1 84 ? 40.616 -36.482 -8.760 1.00 82.94 84 ILE A O 1
ATOM 659 N N . ARG A 1 85 ? 39.210 -35.209 -9.980 1.00 78.94 85 ARG A N 1
ATOM 660 C CA . ARG A 1 85 ? 39.788 -35.480 -11.301 1.00 78.94 85 ARG A CA 1
ATOM 661 C C . ARG A 1 85 ? 39.897 -34.191 -12.133 1.00 78.94 85 ARG A C 1
ATOM 663 O O . ARG A 1 85 ? 38.992 -33.356 -12.048 1.00 78.94 85 ARG A O 1
ATOM 670 N N . PRO A 1 86 ? 40.949 -34.030 -12.955 1.00 68.31 86 PRO A N 1
ATOM 671 C CA . PRO A 1 86 ? 41.075 -32.893 -13.865 1.00 68.31 86 PRO A CA 1
ATOM 672 C C . PRO A 1 86 ? 40.025 -32.945 -14.990 1.00 68.31 86 PRO A C 1
ATOM 674 O O . PRO A 1 86 ? 39.608 -34.022 -15.425 1.00 68.31 86 PRO A O 1
ATOM 677 N N . ALA A 1 87 ? 39.599 -31.773 -15.458 1.00 68.62 87 ALA A N 1
ATOM 678 C CA . ALA A 1 87 ? 38.629 -31.560 -16.530 1.00 68.62 87 ALA A CA 1
ATOM 679 C C . ALA A 1 87 ? 39.159 -30.555 -17.580 1.00 68.62 87 ALA A C 1
ATOM 681 O O . ALA A 1 87 ? 40.234 -29.971 -17.448 1.00 68.62 87 ALA A O 1
ATOM 682 N N . TYR A 1 88 ? 38.429 -30.383 -18.686 1.00 47.34 88 TYR A N 1
ATOM 683 C CA . TYR A 1 88 ? 38.874 -29.581 -19.833 1.00 47.34 88 TYR A CA 1
ATOM 684 C C . TYR A 1 88 ? 38.971 -28.075 -19.492 1.00 47.34 88 TYR A C 1
ATOM 686 O O . TYR A 1 88 ? 38.131 -27.551 -18.763 1.00 47.34 88 TYR A O 1
ATOM 694 N N . ARG A 1 89 ? 39.956 -27.365 -20.074 1.00 48.72 89 ARG A N 1
ATOM 695 C CA . ARG A 1 89 ? 40.212 -25.910 -19.902 1.00 48.72 89 ARG A CA 1
ATOM 696 C C . ARG A 1 89 ? 40.635 -25.450 -18.490 1.00 48.72 89 ARG A C 1
ATOM 698 O O . ARG A 1 89 ? 40.304 -24.328 -18.118 1.00 48.72 89 ARG A O 1
ATOM 705 N N . GLY A 1 90 ? 41.390 -26.262 -17.745 1.00 55.12 90 GLY A N 1
ATOM 706 C CA . GLY A 1 90 ? 41.938 -25.855 -16.437 1.00 55.12 90 GLY A CA 1
ATOM 707 C C . GLY A 1 90 ? 40.871 -25.796 -15.340 1.00 55.12 90 GLY A C 1
ATOM 708 O O . GLY A 1 90 ? 40.797 -24.833 -14.589 1.00 55.12 90 GLY A O 1
ATOM 709 N N . THR A 1 91 ? 39.977 -26.790 -15.308 1.00 71.62 91 THR A N 1
ATOM 710 C CA . THR A 1 91 ? 38.970 -26.966 -14.246 1.00 71.62 91 THR A CA 1
ATOM 711 C C . THR A 1 91 ? 39.061 -28.379 -13.672 1.00 71.62 91 THR A C 1
ATOM 713 O O . THR A 1 91 ? 39.643 -29.268 -14.294 1.00 71.62 91 THR A O 1
ATOM 716 N N . GLN A 1 92 ? 38.479 -28.615 -12.500 1.00 80.12 92 GLN A N 1
ATOM 717 C CA . GLN A 1 92 ? 38.433 -29.907 -11.818 1.00 80.12 92 GLN A CA 1
ATOM 718 C C . GLN A 1 92 ? 36.982 -30.363 -11.577 1.00 80.12 92 GLN A C 1
ATOM 720 O O . GLN A 1 92 ? 36.025 -29.584 -11.618 1.00 80.12 92 GLN A O 1
ATOM 725 N N . THR A 1 93 ? 36.792 -31.663 -11.357 1.00 83.25 93 THR A N 1
ATOM 726 C CA . THR A 1 93 ? 35.511 -32.268 -10.958 1.00 83.25 93 THR A CA 1
ATOM 727 C C . THR A 1 93 ? 35.731 -33.141 -9.730 1.00 83.25 93 THR A C 1
ATOM 729 O O . THR A 1 93 ? 36.612 -34.002 -9.749 1.00 83.25 93 THR A O 1
ATOM 732 N N . ALA A 1 94 ? 34.916 -32.962 -8.692 1.00 85.62 94 ALA A N 1
ATOM 733 C CA . ALA A 1 94 ? 34.940 -33.792 -7.492 1.00 85.62 94 ALA A CA 1
ATOM 734 C C . ALA A 1 94 ? 33.728 -34.731 -7.460 1.00 85.62 94 ALA A C 1
ATOM 736 O O . ALA A 1 94 ? 32.618 -34.341 -7.815 1.00 85.62 94 ALA A O 1
ATOM 737 N N . SER A 1 95 ? 33.925 -35.974 -7.031 1.00 84.69 95 SER A N 1
ATOM 738 C CA . SER A 1 95 ? 32.845 -36.920 -6.745 1.00 84.69 95 SER A CA 1
ATOM 739 C C . SER A 1 95 ? 32.918 -37.368 -5.294 1.00 84.69 95 SER A C 1
ATOM 741 O O . SER A 1 95 ? 34.000 -37.758 -4.846 1.00 84.69 95 SER A O 1
ATOM 743 N N . VAL A 1 96 ? 31.781 -37.356 -4.602 1.00 85.06 96 VAL A N 1
ATOM 744 C CA . VAL A 1 96 ? 31.664 -37.753 -3.195 1.00 85.06 96 VAL A CA 1
ATOM 745 C C . VAL A 1 96 ? 30.487 -38.712 -3.017 1.00 85.06 96 VAL A C 1
ATOM 747 O O . VAL A 1 96 ? 29.451 -38.542 -3.656 1.00 85.06 96 VAL A O 1
ATOM 750 N N . ARG A 1 97 ? 30.653 -39.752 -2.196 1.00 77.69 97 ARG A N 1
ATOM 751 C CA . ARG A 1 97 ? 29.556 -40.637 -1.769 1.00 77.69 97 ARG A CA 1
ATOM 752 C C . ARG A 1 97 ? 29.195 -40.315 -0.328 1.00 77.69 97 ARG A C 1
ATOM 754 O O . ARG A 1 97 ? 30.085 -40.296 0.517 1.00 77.69 97 ARG A O 1
ATOM 761 N N . LEU A 1 98 ? 27.920 -40.027 -0.085 1.00 77.88 98 LEU A N 1
ATOM 762 C CA . LEU A 1 98 ? 27.395 -39.625 1.219 1.00 77.88 98 LEU A CA 1
ATOM 763 C C . LEU A 1 98 ? 26.064 -40.344 1.489 1.00 77.88 98 LEU A C 1
ATOM 765 O O . LEU A 1 98 ? 25.375 -40.713 0.536 1.00 77.88 98 LEU A O 1
ATOM 769 N N . PRO A 1 99 ? 25.658 -40.511 2.759 1.00 75.00 99 PRO A N 1
ATOM 770 C CA . PRO A 1 99 ? 24.310 -40.967 3.096 1.00 75.00 99 PRO A CA 1
ATOM 771 C C . PRO A 1 99 ? 23.237 -40.092 2.426 1.00 75.00 99 PRO A C 1
ATOM 773 O O . PRO A 1 99 ? 23.384 -38.869 2.392 1.00 75.00 99 PRO A O 1
ATOM 776 N N . ALA A 1 100 ? 22.156 -40.694 1.917 1.00 70.94 100 ALA A N 1
ATOM 777 C CA . ALA A 1 100 ? 21.131 -40.011 1.117 1.00 70.94 100 ALA A CA 1
ATOM 778 C C . ALA A 1 100 ? 20.530 -38.778 1.817 1.00 70.94 100 ALA A C 1
ATOM 780 O O . ALA A 1 100 ? 20.360 -37.736 1.190 1.00 70.94 100 ALA A O 1
ATOM 781 N N . ALA A 1 101 ? 20.294 -38.852 3.131 1.00 69.56 101 ALA A N 1
ATOM 782 C CA . ALA A 1 101 ? 19.803 -37.719 3.920 1.00 69.56 101 ALA A CA 1
ATOM 783 C C . ALA A 1 101 ? 20.774 -36.520 3.893 1.00 69.56 101 ALA A C 1
ATOM 785 O O . ALA A 1 101 ? 20.366 -35.382 3.657 1.00 69.56 101 ALA A O 1
ATOM 786 N N . THR A 1 102 ? 22.076 -36.772 4.059 1.00 72.94 102 THR A N 1
ATOM 787 C CA . THR A 1 102 ? 23.122 -35.742 3.980 1.00 72.94 102 THR A CA 1
ATOM 788 C C . THR A 1 102 ? 23.285 -35.231 2.548 1.00 72.94 102 THR A C 1
ATOM 790 O O . THR A 1 102 ? 23.429 -34.031 2.327 1.00 72.94 102 THR A O 1
ATOM 793 N N . ALA A 1 103 ? 23.217 -36.124 1.558 1.00 73.56 103 ALA A N 1
ATOM 794 C CA . ALA A 1 103 ? 23.335 -35.772 0.149 1.00 73.56 103 ALA A CA 1
ATOM 795 C C . ALA A 1 103 ? 22.198 -34.847 -0.320 1.00 73.56 103 ALA A C 1
ATOM 797 O O . ALA A 1 103 ? 22.459 -33.849 -0.994 1.00 73.56 103 ALA A O 1
ATOM 798 N N . GLN A 1 104 ? 20.959 -35.118 0.102 1.00 74.94 104 GLN A N 1
ATOM 799 C CA . GLN A 1 104 ? 19.797 -34.269 -0.170 1.00 74.94 104 GLN A CA 1
ATOM 800 C C . GLN A 1 104 ? 19.904 -32.902 0.517 1.00 74.94 104 GLN A C 1
ATOM 802 O O . GLN A 1 104 ? 19.608 -31.883 -0.110 1.00 74.94 104 GLN A O 1
ATOM 807 N N . LYS A 1 105 ? 20.402 -32.860 1.761 1.00 77.44 105 LYS A N 1
ATOM 808 C CA . LYS A 1 105 ? 20.655 -31.607 2.494 1.00 77.44 105 LYS A CA 1
ATOM 809 C C . LYS A 1 105 ? 21.661 -30.716 1.754 1.00 77.44 105 LYS A C 1
ATOM 811 O O . LYS A 1 105 ? 21.412 -29.526 1.582 1.00 77.44 105 LYS A O 1
ATOM 816 N N . ILE A 1 106 ? 22.750 -31.301 1.247 1.00 76.94 106 ILE A N 1
ATOM 817 C CA . ILE A 1 106 ? 23.790 -30.576 0.497 1.00 76.94 106 ILE A CA 1
ATOM 818 C C . ILE A 1 106 ? 23.300 -30.151 -0.899 1.00 76.94 106 ILE A C 1
ATOM 820 O O . ILE A 1 106 ? 23.667 -29.077 -1.378 1.00 76.94 106 ILE A O 1
ATOM 824 N N . LEU A 1 107 ? 22.483 -30.966 -1.576 1.00 75.81 107 LEU A N 1
ATOM 825 C CA . LEU A 1 107 ? 21.971 -30.638 -2.913 1.00 75.81 107 LEU A CA 1
ATOM 826 C C . LEU A 1 107 ? 21.092 -29.380 -2.923 1.00 75.81 107 LEU A C 1
ATOM 828 O O . LEU A 1 107 ? 21.130 -28.633 -3.909 1.00 75.81 107 LEU A O 1
ATOM 832 N N . GLY A 1 108 ? 20.375 -29.115 -1.824 1.00 64.75 108 GLY A N 1
ATOM 833 C CA . GLY A 1 108 ? 19.515 -27.945 -1.638 1.00 64.75 108 GLY A CA 1
ATOM 834 C C . GLY A 1 108 ? 18.513 -27.716 -2.783 1.00 64.75 108 GLY A C 1
ATOM 835 O O . GLY A 1 108 ? 18.393 -28.498 -3.721 1.00 64.75 108 GLY A O 1
ATOM 836 N N . GLU A 1 109 ? 17.804 -26.585 -2.767 1.00 52.19 109 GLU A N 1
ATOM 837 C CA . GLU A 1 109 ? 16.865 -26.231 -3.852 1.00 52.19 109 GLU A CA 1
ATOM 838 C C . GLU A 1 109 ? 17.565 -25.715 -5.129 1.00 52.19 109 GLU A C 1
ATOM 840 O O . GLU A 1 109 ? 16.930 -25.535 -6.165 1.00 52.19 109 GLU A O 1
ATOM 845 N N . LYS A 1 110 ? 18.875 -25.423 -5.071 1.00 54.91 110 LYS A N 1
ATOM 846 C CA . LYS A 1 110 ? 19.583 -24.632 -6.101 1.00 54.91 110 LYS A CA 1
ATOM 847 C C . LYS A 1 110 ? 20.726 -25.355 -6.825 1.00 54.91 110 LYS A C 1
ATOM 849 O O . LYS A 1 110 ? 21.299 -24.752 -7.736 1.00 54.91 110 LYS A O 1
ATOM 854 N N . GLY A 1 111 ? 21.077 -26.595 -6.456 1.00 71.56 111 GLY A N 1
ATOM 855 C CA . GLY A 1 111 ? 22.073 -27.419 -7.170 1.00 71.56 111 GLY A CA 1
ATOM 856 C C . GLY A 1 111 ? 23.462 -26.777 -7.315 1.00 71.56 111 GLY A C 1
ATOM 857 O O . GLY A 1 111 ? 24.162 -26.992 -8.311 1.00 71.56 111 GLY A O 1
ATOM 858 N N . LYS A 1 112 ? 23.856 -25.923 -6.362 1.00 79.38 112 LYS A N 1
ATOM 859 C CA . LYS A 1 112 ? 25.133 -25.193 -6.362 1.00 79.38 112 LYS A CA 1
ATOM 860 C C . LYS A 1 112 ? 25.753 -25.207 -4.972 1.00 79.38 112 LYS A C 1
ATOM 862 O O . LYS A 1 112 ? 25.044 -25.001 -3.995 1.00 79.38 112 LYS A O 1
ATOM 867 N N . ILE A 1 113 ? 27.071 -25.369 -4.916 1.00 81.44 113 ILE A N 1
ATOM 868 C CA . ILE A 1 113 ? 27.872 -25.338 -3.691 1.00 81.44 113 ILE A CA 1
ATOM 869 C C . ILE A 1 113 ? 29.023 -24.346 -3.859 1.00 81.44 113 ILE A C 1
ATOM 871 O O . ILE A 1 113 ? 29.625 -24.253 -4.931 1.00 81.44 113 ILE A O 1
ATOM 875 N N . ARG A 1 114 ? 29.313 -23.566 -2.820 1.00 77.12 114 ARG A N 1
ATOM 876 C CA . ARG A 1 114 ? 30.420 -22.609 -2.833 1.00 77.12 114 ARG A CA 1
ATOM 877 C C . ARG A 1 114 ? 31.676 -23.295 -2.311 1.00 77.12 114 ARG A C 1
ATOM 879 O O . ARG A 1 114 ? 31.670 -23.771 -1.188 1.00 77.12 114 ARG A O 1
ATOM 886 N N . ILE A 1 115 ? 32.738 -23.318 -3.112 1.00 77.12 115 ILE A N 1
ATOM 887 C CA . ILE A 1 115 ? 34.050 -23.842 -2.712 1.00 77.12 115 ILE A CA 1
ATOM 888 C C . ILE A 1 115 ? 35.039 -22.681 -2.842 1.00 77.12 115 ILE A C 1
ATOM 890 O O . ILE A 1 115 ? 35.233 -22.132 -3.932 1.00 77.12 115 ILE A O 1
ATOM 894 N N . GLY A 1 116 ? 35.552 -22.206 -1.705 1.00 70.19 116 GLY A N 1
ATOM 895 C CA . GLY A 1 116 ? 36.293 -20.946 -1.617 1.00 70.19 116 GLY A CA 1
ATOM 896 C C . GLY A 1 116 ? 35.487 -19.743 -2.141 1.00 70.19 116 GLY A C 1
ATOM 897 O O . GLY A 1 116 ? 34.480 -19.317 -1.563 1.00 70.19 116 GLY A O 1
ATOM 898 N N . TRP A 1 117 ? 35.925 -19.169 -3.267 1.00 50.16 117 TRP A N 1
ATOM 899 C CA . TRP A 1 117 ? 35.299 -17.993 -3.900 1.00 50.16 117 TRP A CA 1
ATOM 900 C C . TRP A 1 117 ? 34.519 -18.313 -5.184 1.00 50.16 117 TRP A C 1
ATOM 902 O O . TRP A 1 117 ? 34.044 -17.390 -5.852 1.00 50.16 117 TRP A O 1
ATOM 912 N N . VAL A 1 118 ? 34.365 -19.597 -5.524 1.00 57.69 118 VAL A N 1
ATOM 913 C CA . VAL A 1 118 ? 33.731 -20.062 -6.765 1.00 57.69 118 VAL A CA 1
ATOM 914 C C . VAL A 1 118 ? 32.431 -20.808 -6.452 1.00 57.69 118 VAL A C 1
ATOM 916 O O . VAL A 1 118 ? 32.374 -21.655 -5.562 1.00 57.69 118 VAL A O 1
ATOM 919 N N . ASN A 1 119 ? 31.367 -20.497 -7.198 1.00 75.38 119 ASN A N 1
ATOM 920 C CA . ASN A 1 119 ? 30.103 -21.232 -7.129 1.00 75.38 119 ASN A CA 1
ATOM 921 C C . ASN A 1 119 ? 30.150 -22.415 -8.100 1.00 75.38 119 ASN A C 1
ATOM 923 O O . ASN A 1 119 ? 30.009 -22.229 -9.310 1.00 75.38 119 ASN A O 1
ATOM 927 N N . CYS A 1 120 ? 30.321 -23.614 -7.555 1.00 77.81 120 CYS A N 1
ATOM 928 C CA . CYS A 1 120 ? 30.417 -24.869 -8.289 1.00 77.81 120 CYS A CA 1
ATOM 929 C C . CYS A 1 120 ? 29.029 -25.513 -8.440 1.00 77.81 120 CYS A C 1
ATOM 931 O O . CYS A 1 120 ? 28.162 -25.367 -7.574 1.00 77.81 120 CYS A O 1
ATOM 933 N N . ARG A 1 121 ? 28.785 -26.233 -9.540 1.00 79.56 121 ARG A N 1
ATOM 934 C CA . ARG A 1 121 ? 27.515 -26.957 -9.761 1.00 79.56 121 ARG A CA 1
ATOM 935 C C . ARG A 1 121 ? 27.574 -28.322 -9.086 1.00 79.56 121 ARG A C 1
ATOM 937 O O . ARG A 1 121 ? 28.529 -29.048 -9.333 1.00 79.56 121 ARG A O 1
ATOM 944 N N . ILE A 1 122 ? 26.557 -28.695 -8.310 1.00 85.62 122 ILE A N 1
ATOM 945 C CA . ILE A 1 122 ? 26.466 -30.006 -7.646 1.00 85.62 122 ILE A CA 1
ATOM 946 C C . ILE A 1 122 ? 25.204 -30.756 -8.082 1.00 85.62 122 ILE A C 1
ATOM 948 O O . ILE A 1 122 ? 24.146 -30.153 -8.251 1.00 85.62 122 ILE A O 1
ATOM 952 N N . ARG A 1 123 ? 25.312 -32.071 -8.307 1.00 81.44 123 ARG A N 1
ATOM 953 C CA . ARG A 1 123 ? 24.185 -32.922 -8.725 1.00 81.44 123 ARG A CA 1
ATOM 954 C C . ARG A 1 123 ? 24.288 -34.350 -8.190 1.00 81.44 123 ARG A C 1
ATOM 956 O O . ARG A 1 123 ? 25.396 -34.871 -8.075 1.00 81.44 123 ARG A O 1
ATOM 963 N N . ALA A 1 124 ? 23.142 -34.991 -7.952 1.00 79.31 124 ALA A N 1
ATOM 964 C CA . ALA A 1 124 ? 23.057 -36.430 -7.700 1.00 79.31 124 ALA A CA 1
ATOM 965 C C . ALA A 1 124 ? 23.303 -37.228 -8.988 1.00 79.31 124 ALA A C 1
ATOM 967 O O . ALA A 1 124 ? 22.811 -36.873 -10.064 1.00 79.31 124 ALA A O 1
ATOM 968 N N . VAL A 1 125 ? 24.031 -38.334 -8.880 1.00 75.94 125 VAL A N 1
ATOM 969 C CA . VAL A 1 125 ? 24.208 -39.306 -9.959 1.00 75.94 125 VAL A CA 1
ATOM 970 C C . VAL A 1 125 ? 23.092 -40.349 -9.854 1.00 75.94 125 VAL A C 1
ATOM 972 O O . VAL A 1 125 ? 23.092 -41.162 -8.936 1.00 75.94 125 VAL A O 1
ATOM 975 N N . LYS A 1 126 ? 22.137 -40.343 -10.795 1.00 56.22 126 LYS A N 1
ATOM 976 C CA . LYS A 1 126 ? 21.091 -41.378 -10.886 1.00 56.22 126 LYS A CA 1
ATOM 977 C C . LYS A 1 126 ? 21.623 -42.605 -11.632 1.00 56.22 126 LYS A C 1
ATOM 979 O O . LYS A 1 126 ? 21.987 -42.498 -12.803 1.00 56.22 126 LYS A O 1
ATOM 984 N N . THR A 1 127 ? 21.636 -43.766 -10.986 1.00 50.19 127 THR A N 1
ATOM 985 C CA . THR A 1 127 ? 21.879 -45.065 -11.629 1.00 50.19 127 THR A CA 1
ATOM 986 C C . THR A 1 127 ? 20.567 -45.614 -12.206 1.00 50.19 127 THR A C 1
ATOM 988 O O . THR A 1 127 ? 19.612 -45.806 -11.455 1.00 50.19 127 THR A O 1
ATOM 991 N N . PRO A 1 128 ? 20.460 -45.870 -13.522 1.00 47.81 128 PRO A N 1
ATOM 992 C CA . PRO A 1 128 ? 19.250 -46.457 -14.091 1.00 47.81 128 PRO A CA 1
ATOM 993 C C . PRO A 1 128 ? 19.125 -47.944 -13.714 1.00 47.81 128 PRO A C 1
ATOM 995 O O . PRO A 1 128 ? 20.071 -48.716 -13.870 1.00 47.81 128 PRO A O 1
ATOM 998 N N . LEU A 1 129 ? 17.941 -48.349 -13.245 1.00 45.19 129 LEU A N 1
ATOM 999 C CA . LEU A 1 129 ? 17.579 -49.743 -12.954 1.00 45.19 129 LEU A CA 1
ATOM 1000 C C . LEU A 1 129 ? 17.542 -50.565 -14.254 1.00 45.19 129 LEU A C 1
ATOM 1002 O O . LEU A 1 129 ? 16.811 -50.207 -15.180 1.00 45.19 129 LEU A O 1
ATOM 1006 N N . ARG A 1 130 ? 18.313 -51.658 -14.328 1.00 45.19 130 ARG A N 1
ATOM 1007 C CA . ARG A 1 130 ? 18.376 -52.567 -15.487 1.00 45.19 130 ARG A CA 1
ATOM 1008 C C . ARG A 1 130 ? 17.823 -53.944 -15.122 1.00 45.19 130 ARG A C 1
ATOM 1010 O O . ARG A 1 130 ? 18.239 -54.537 -14.131 1.00 45.19 130 ARG A O 1
ATOM 1017 N N . CYS A 1 131 ? 16.917 -54.466 -15.943 1.00 51.53 131 CYS A N 1
ATOM 1018 C CA . CYS A 1 131 ? 16.365 -55.805 -15.784 1.00 51.53 131 CYS A CA 1
ATOM 1019 C C . CYS A 1 131 ? 17.371 -56.860 -16.259 1.00 51.53 131 CYS A C 1
ATOM 1021 O O . CYS A 1 131 ? 17.768 -56.850 -17.420 1.00 51.53 131 CYS A O 1
ATOM 1023 N N . TYR A 1 132 ? 17.746 -57.815 -15.408 1.00 48.69 132 TYR A N 1
ATOM 1024 C CA . TYR A 1 132 ? 18.694 -58.879 -15.780 1.00 48.69 132 TYR A CA 1
ATOM 1025 C C . TYR A 1 132 ? 18.049 -60.037 -16.562 1.00 48.69 132 TYR A C 1
ATOM 1027 O O . TYR A 1 132 ? 18.755 -60.932 -17.016 1.00 48.69 132 TYR A O 1
ATOM 1035 N N . LYS A 1 133 ? 16.719 -60.016 -16.744 1.00 47.88 133 LYS A N 1
ATOM 1036 C CA . LYS A 1 133 ? 15.980 -60.995 -17.560 1.00 47.88 133 LYS A CA 1
ATOM 1037 C C . LYS A 1 133 ? 15.936 -60.611 -19.041 1.00 47.88 133 LYS A C 1
ATOM 1039 O O . LYS A 1 133 ? 16.119 -61.468 -19.892 1.00 47.88 133 LYS A O 1
ATOM 1044 N N . CYS A 1 134 ? 15.699 -59.332 -19.346 1.00 59.47 134 CYS A N 1
ATOM 1045 C CA . CYS A 1 134 ? 15.538 -58.828 -20.720 1.00 59.47 134 CYS A CA 1
ATOM 1046 C C . CYS A 1 134 ? 16.520 -57.707 -21.097 1.00 59.47 134 CYS A C 1
ATOM 1048 O O . CYS A 1 134 ? 16.462 -57.185 -22.202 1.00 59.47 134 CYS A O 1
ATOM 1050 N N . TRP A 1 135 ? 17.408 -57.306 -20.184 1.00 47.31 135 TRP A N 1
ATOM 1051 C CA . TRP A 1 135 ? 18.448 -56.290 -20.391 1.00 47.31 135 TRP A CA 1
ATOM 1052 C C . TRP A 1 135 ? 17.949 -54.857 -20.669 1.00 47.31 135 TRP A C 1
ATOM 1054 O O . TRP A 1 135 ? 18.785 -53.961 -20.840 1.00 47.31 135 TRP A O 1
ATOM 1064 N N . HIS A 1 136 ? 16.632 -54.613 -20.623 1.00 49.22 136 HIS A N 1
ATOM 1065 C CA . HIS A 1 136 ? 16.005 -53.289 -20.718 1.00 49.22 136 HIS A CA 1
ATOM 1066 C C . HIS A 1 136 ? 16.000 -52.515 -19.392 1.00 49.22 136 HIS A C 1
ATOM 1068 O O . HIS A 1 136 ? 16.027 -53.088 -18.300 1.00 49.22 136 HIS A O 1
ATOM 1074 N N . PHE A 1 137 ? 15.971 -51.185 -19.498 1.00 50.19 137 PHE A N 1
ATOM 1075 C CA . PHE A 1 137 ? 15.935 -50.266 -18.360 1.00 50.19 137 PHE A CA 1
ATOM 1076 C C . PHE A 1 137 ? 14.501 -50.048 -17.849 1.00 50.19 137 PHE A C 1
ATOM 1078 O O . PHE A 1 137 ? 13.540 -50.181 -18.603 1.00 50.19 137 PHE A O 1
ATOM 1085 N N . GLY A 1 138 ? 14.356 -49.696 -16.569 1.00 55.84 138 GLY A N 1
ATOM 1086 C CA . GLY A 1 138 ? 13.089 -49.233 -15.983 1.00 55.84 138 GLY A CA 1
ATOM 1087 C C . GLY A 1 138 ? 12.265 -50.277 -15.223 1.00 55.84 138 GLY A C 1
ATOM 1088 O O . GLY A 1 138 ? 11.200 -49.936 -14.724 1.00 55.84 138 GLY A O 1
ATOM 1089 N N . HIS A 1 139 ? 12.732 -51.523 -15.093 1.00 63.22 139 HIS A N 1
ATOM 1090 C CA . HIS A 1 139 ? 12.056 -52.549 -14.288 1.00 63.22 139 HIS A CA 1
ATOM 1091 C C . HIS A 1 139 ? 13.040 -53.589 -13.731 1.00 63.22 139 HIS A C 1
ATOM 1093 O O . HIS A 1 139 ? 14.168 -53.718 -14.209 1.00 63.22 139 HIS A O 1
ATOM 1099 N N . THR A 1 140 ? 12.616 -54.337 -12.711 1.00 60.34 140 THR A N 1
ATOM 1100 C CA . THR A 1 140 ? 13.396 -55.441 -12.125 1.00 60.34 140 THR A CA 1
ATOM 1101 C C . THR A 1 140 ? 13.087 -56.774 -12.809 1.00 60.34 140 THR A C 1
ATOM 1103 O O . THR A 1 140 ? 12.055 -56.934 -13.458 1.00 60.34 140 THR A O 1
ATOM 1106 N N . THR A 1 141 ? 13.954 -57.773 -12.629 1.00 52.16 141 THR A N 1
ATOM 1107 C CA . THR A 1 141 ? 13.766 -59.149 -13.134 1.00 52.16 141 THR A CA 1
ATOM 1108 C C . THR A 1 141 ? 12.408 -59.745 -12.726 1.00 52.16 141 THR A C 1
ATOM 1110 O O . THR A 1 141 ? 11.803 -60.474 -13.509 1.00 52.16 141 THR A O 1
ATOM 1113 N N . VAL A 1 142 ? 11.905 -59.387 -11.536 1.00 57.31 142 VAL A N 1
ATOM 1114 C CA . VAL A 1 142 ? 10.617 -59.840 -10.976 1.00 57.31 142 VAL A CA 1
ATOM 1115 C C . VAL A 1 142 ? 9.423 -59.232 -11.720 1.00 57.31 142 VAL A C 1
ATOM 1117 O O . VAL A 1 142 ? 8.417 -59.894 -11.936 1.00 57.31 142 VAL A O 1
ATOM 1120 N N . GLN A 1 143 ? 9.553 -57.988 -12.176 1.00 54.22 143 GLN A N 1
ATOM 1121 C CA . GLN A 1 143 ? 8.517 -57.247 -12.905 1.00 54.22 143 GLN A CA 1
ATOM 1122 C C . GLN A 1 143 ? 8.624 -57.426 -14.429 1.00 54.22 143 GLN A C 1
ATOM 1124 O O . GLN A 1 143 ? 7.949 -56.745 -15.202 1.00 54.22 143 GLN A O 1
ATOM 1129 N N . CYS A 1 144 ? 9.504 -58.320 -14.885 1.00 59.81 144 CYS A N 1
ATOM 1130 C CA . CYS A 1 144 ? 9.767 -58.520 -16.297 1.00 59.81 144 CYS A CA 1
ATOM 1131 C C . CYS A 1 144 ? 8.706 -59.421 -16.938 1.00 59.81 144 CYS A C 1
ATOM 1133 O O . CYS A 1 144 ? 8.688 -60.635 -16.718 1.00 59.81 144 CYS A O 1
ATOM 1135 N N . LYS A 1 145 ? 7.861 -58.817 -17.783 1.00 64.38 145 LYS A N 1
ATOM 1136 C CA . LYS A 1 145 ? 6.799 -59.498 -18.546 1.00 64.38 145 LYS A CA 1
ATOM 1137 C C . LYS A 1 145 ? 7.318 -60.383 -19.692 1.00 64.38 145 LYS A C 1
ATOM 1139 O O . LYS A 1 145 ? 6.533 -61.119 -20.278 1.00 64.38 145 LYS A O 1
ATOM 1144 N N . VAL A 1 146 ? 8.621 -60.349 -19.993 1.00 61.12 146 VAL A N 1
ATOM 1145 C CA . VAL A 1 146 ? 9.245 -61.206 -21.016 1.00 61.12 146 VAL A CA 1
ATOM 1146 C C . VAL A 1 146 ? 9.270 -62.654 -20.512 1.00 61.12 146 VAL A C 1
ATOM 1148 O O . VAL A 1 146 ? 9.824 -62.936 -19.439 1.00 61.12 146 VAL A O 1
ATOM 1151 N N . ARG A 1 147 ? 8.643 -63.578 -21.250 1.00 50.03 147 ARG A N 1
ATOM 1152 C CA . ARG A 1 147 ? 8.671 -65.017 -20.948 1.00 50.03 147 ARG A CA 1
ATOM 1153 C C . ARG A 1 147 ? 10.026 -65.592 -21.363 1.00 50.03 147 ARG A C 1
ATOM 1155 O O . ARG A 1 147 ? 10.606 -65.190 -22.362 1.00 50.03 147 ARG A O 1
ATOM 1162 N N . SER A 1 148 ? 10.555 -66.526 -20.571 1.00 45.97 148 SER A N 1
ATOM 1163 C CA . SER A 1 148 ? 11.884 -67.134 -20.776 1.00 45.97 148 SER A CA 1
ATOM 1164 C C . SER A 1 148 ? 12.032 -67.899 -22.097 1.00 45.97 148 SER A C 1
ATOM 1166 O O . SER A 1 148 ? 13.140 -68.290 -22.442 1.00 45.97 148 SER A O 1
ATOM 1168 N N . THR A 1 149 ? 10.934 -68.111 -22.820 1.00 44.41 149 THR A N 1
ATOM 1169 C CA . THR A 1 149 ? 10.864 -68.797 -24.114 1.00 44.41 149 THR A CA 1
ATOM 1170 C C . THR A 1 149 ? 11.077 -67.876 -25.316 1.00 44.41 149 THR A C 1
ATOM 1172 O O . THR A 1 149 ? 11.350 -68.381 -26.397 1.00 44.41 149 THR A O 1
ATOM 1175 N N . ASP A 1 150 ? 11.023 -66.550 -25.139 1.00 41.72 150 ASP A N 1
ATOM 1176 C CA . ASP A 1 150 ? 11.097 -65.579 -26.247 1.00 41.72 150 ASP A CA 1
ATOM 1177 C C . ASP A 1 150 ? 12.523 -65.044 -26.493 1.00 41.72 150 ASP A C 1
ATOM 1179 O O . ASP A 1 150 ? 12.728 -64.073 -27.218 1.00 41.72 150 ASP A O 1
ATOM 1183 N N . LEU A 1 151 ? 13.536 -65.681 -25.898 1.00 43.94 151 LEU A N 1
ATOM 1184 C CA . LEU A 1 151 ? 14.952 -65.402 -26.151 1.00 43.94 151 LEU A CA 1
ATOM 1185 C C . LEU A 1 151 ? 15.553 -66.527 -27.001 1.00 43.94 151 LEU A C 1
ATOM 1187 O O . LEU A 1 151 ? 16.332 -67.352 -26.528 1.00 43.94 151 LEU A O 1
ATOM 1191 N N . GLY A 1 152 ? 15.160 -66.569 -28.272 1.00 31.61 152 GLY A N 1
ATOM 1192 C CA . GLY A 1 152 ? 15.778 -67.429 -29.274 1.00 31.61 152 GLY A CA 1
ATOM 1193 C C . GLY A 1 152 ? 16.987 -66.747 -29.911 1.00 31.61 152 GLY A C 1
ATOM 1194 O O . GLY A 1 152 ? 16.802 -65.887 -30.761 1.00 31.61 152 GLY A O 1
ATOM 1195 N N . PHE A 1 153 ? 18.203 -67.115 -29.487 1.00 29.88 153 PHE A N 1
ATOM 1196 C CA . PHE A 1 153 ? 19.232 -67.724 -30.353 1.00 29.88 153 PHE A CA 1
ATOM 1197 C C . PHE A 1 153 ? 20.531 -68.049 -29.578 1.00 29.88 153 PHE A C 1
ATOM 1199 O O . PHE A 1 153 ? 21.175 -67.164 -29.023 1.00 29.88 153 PHE A O 1
ATOM 1206 N N . ALA A 1 154 ? 20.876 -69.346 -29.615 1.00 28.94 154 ALA A N 1
ATOM 1207 C CA . ALA A 1 154 ? 22.188 -70.012 -29.511 1.00 28.94 154 ALA A CA 1
ATOM 1208 C C . ALA A 1 154 ? 23.104 -69.685 -28.302 1.00 28.94 154 ALA A C 1
ATOM 1210 O O . ALA A 1 154 ? 23.729 -68.636 -28.231 1.00 28.94 154 ALA A O 1
ATOM 1211 N N . SER A 1 155 ? 23.168 -70.504 -27.244 1.00 26.89 155 SER A N 1
ATOM 1212 C CA . SER A 1 155 ? 23.766 -71.855 -27.109 1.00 26.89 155 SER A CA 1
ATOM 1213 C C . SER A 1 155 ? 25.304 -71.901 -27.005 1.00 26.89 155 SER A C 1
ATOM 1215 O O . SER A 1 155 ? 26.015 -71.712 -27.983 1.00 26.89 155 SER A O 1
ATOM 1217 N N . ASN A 1 156 ? 25.752 -72.321 -25.816 1.00 27.20 156 ASN A N 1
ATOM 1218 C CA . ASN A 1 156 ? 26.917 -73.172 -25.536 1.00 27.20 156 ASN A CA 1
ATOM 1219 C C . ASN A 1 156 ? 28.343 -72.647 -25.777 1.00 27.20 156 ASN A C 1
ATOM 1221 O O . ASN A 1 156 ? 29.021 -73.100 -26.687 1.00 27.20 156 ASN A O 1
ATOM 1225 N N . VAL A 1 157 ? 28.852 -71.889 -24.796 1.00 25.97 157 VAL A N 1
ATOM 1226 C CA . VAL A 1 157 ? 30.085 -72.235 -24.047 1.00 25.97 157 VAL A CA 1
ATOM 1227 C C . VAL A 1 157 ? 29.841 -71.840 -22.576 1.00 25.97 157 VAL A C 1
ATOM 1229 O O . VAL A 1 157 ? 29.861 -70.669 -22.219 1.00 25.97 157 VAL A O 1
ATOM 1232 N N . GLY A 1 158 ? 29.324 -72.739 -21.732 1.00 23.81 158 GLY A N 1
ATOM 1233 C CA . GLY A 1 158 ? 30.159 -73.475 -20.771 1.00 23.81 158 GLY A CA 1
ATOM 1234 C C . GLY A 1 158 ? 30.752 -72.547 -19.698 1.00 23.81 158 GLY A C 1
ATOM 1235 O O . GLY A 1 158 ? 31.906 -72.160 -19.773 1.00 23.81 158 GLY A O 1
ATOM 1236 N N . LYS A 1 159 ? 30.007 -72.056 -18.703 1.00 25.73 159 LYS A N 1
ATOM 1237 C CA . LYS A 1 159 ? 29.686 -72.759 -17.440 1.00 25.73 159 LYS A CA 1
ATOM 1238 C C . LYS A 1 159 ? 30.823 -73.540 -16.746 1.00 25.73 159 LYS A C 1
ATOM 1240 O O . LYS A 1 159 ? 30.526 -74.328 -15.855 1.00 25.73 159 LYS A O 1
ATOM 1245 N N . GLN A 1 160 ? 32.099 -73.280 -17.049 1.00 26.09 160 GLN A N 1
ATOM 1246 C CA . GLN A 1 160 ? 33.190 -73.990 -16.365 1.00 26.09 160 GLN A CA 1
ATOM 1247 C C . GLN A 1 160 ? 34.409 -73.161 -15.952 1.00 26.09 160 GLN A C 1
ATOM 1249 O O . GLN A 1 160 ? 35.465 -73.736 -15.743 1.00 26.09 160 GLN A O 1
ATOM 1254 N N . VAL A 1 161 ? 34.282 -71.845 -15.738 1.00 24.31 161 VAL A N 1
ATOM 1255 C CA . VAL A 1 161 ? 35.314 -71.085 -14.995 1.00 24.31 161 VAL A CA 1
ATOM 1256 C C . VAL A 1 161 ? 34.680 -69.979 -14.134 1.00 24.31 161 VAL A C 1
ATOM 1258 O O . VAL A 1 161 ? 35.059 -68.815 -14.176 1.00 24.31 161 VAL A O 1
ATOM 1261 N N . ILE A 1 162 ? 33.668 -70.333 -13.332 1.00 26.28 162 ILE A N 1
ATOM 1262 C CA . ILE A 1 162 ? 33.441 -69.649 -12.049 1.00 26.28 162 ILE A CA 1
ATOM 1263 C C . ILE A 1 162 ? 34.061 -70.548 -10.992 1.00 26.28 162 ILE A C 1
ATOM 1265 O O . ILE A 1 162 ? 33.417 -71.483 -10.523 1.00 26.28 162 ILE A O 1
ATOM 1269 N N . ARG A 1 163 ? 35.324 -70.272 -10.673 1.00 23.56 163 ARG A N 1
ATOM 1270 C CA . ARG A 1 163 ? 35.985 -70.428 -9.367 1.00 23.56 163 ARG A CA 1
ATOM 1271 C C . ARG A 1 163 ? 37.485 -70.368 -9.620 1.00 23.56 163 ARG A C 1
ATOM 1273 O O . ARG A 1 163 ? 37.975 -71.124 -10.446 1.00 23.56 163 ARG A O 1
ATOM 1280 N N . LEU A 1 164 ? 38.170 -69.524 -8.844 1.00 21.86 164 LEU A N 1
ATOM 1281 C CA . LEU A 1 164 ? 39.605 -69.208 -8.907 1.00 21.86 164 LEU A CA 1
ATOM 1282 C C . LEU A 1 164 ? 39.887 -68.197 -10.040 1.00 21.86 164 LEU A C 1
ATOM 1284 O O . LEU A 1 164 ? 39.902 -68.553 -11.202 1.00 21.86 164 LEU A O 1
ATOM 1288 N N . LEU A 1 165 ? 40.036 -66.894 -9.812 1.00 22.66 165 LEU A N 1
ATOM 1289 C CA . LEU A 1 165 ? 40.797 -66.248 -8.752 1.00 22.66 165 LEU A CA 1
ATOM 1290 C C . LEU A 1 165 ? 40.291 -64.821 -8.500 1.00 22.66 165 LEU A C 1
ATOM 1292 O O . LEU A 1 165 ? 40.094 -64.026 -9.416 1.00 22.66 165 LEU A O 1
ATOM 1296 N N . ASN A 1 166 ? 40.134 -64.523 -7.211 1.00 21.59 166 ASN A N 1
ATOM 1297 C CA . ASN A 1 166 ? 40.206 -63.185 -6.641 1.00 21.59 166 ASN A CA 1
ATOM 1298 C C . ASN A 1 166 ? 41.483 -62.474 -7.109 1.00 21.59 166 ASN A C 1
ATOM 1300 O O . ASN A 1 166 ? 42.543 -63.090 -7.065 1.00 21.59 166 ASN A O 1
ATOM 1304 N N . ALA A 1 167 ? 41.401 -61.180 -7.422 1.00 22.25 167 ALA A N 1
ATOM 1305 C CA . ALA A 1 167 ? 42.140 -60.133 -6.708 1.00 22.25 167 ALA A CA 1
ATOM 1306 C C . ALA A 1 167 ? 42.243 -58.831 -7.520 1.00 22.25 167 ALA A C 1
ATOM 1308 O O . ALA A 1 167 ? 42.674 -58.806 -8.664 1.00 22.25 167 ALA A O 1
ATOM 1309 N N . GLN A 1 168 ? 41.938 -57.752 -6.800 1.00 22.47 168 GLN A N 1
ATOM 1310 C CA . GLN A 1 168 ? 42.631 -56.467 -6.813 1.00 22.47 168 GLN A CA 1
ATOM 1311 C C . GLN A 1 168 ? 42.514 -55.489 -7.994 1.00 22.47 168 GLN A C 1
ATOM 1313 O O . GLN A 1 168 ? 42.911 -55.717 -9.125 1.00 22.47 168 GLN A O 1
ATOM 1318 N N . ILE A 1 169 ? 42.165 -54.280 -7.538 1.00 20.83 169 ILE A N 1
ATOM 1319 C CA . ILE A 1 169 ? 42.779 -53.000 -7.893 1.00 20.83 169 ILE A CA 1
ATOM 1320 C C . ILE A 1 169 ? 42.293 -52.406 -9.215 1.00 20.83 169 ILE A C 1
ATOM 1322 O O . ILE A 1 169 ? 42.808 -52.623 -10.300 1.00 20.83 169 ILE A O 1
ATOM 1326 N N . SER A 1 170 ? 41.259 -51.582 -9.034 1.00 20.81 170 SER A N 1
ATOM 1327 C CA . SER A 1 170 ? 41.388 -50.122 -9.010 1.00 20.81 170 SER A CA 1
ATOM 1328 C C . SER A 1 170 ? 42.356 -49.491 -9.999 1.00 20.81 170 SER A C 1
ATOM 1330 O O . SER A 1 170 ? 43.541 -49.788 -10.010 1.00 20.81 170 SER A O 1
ATOM 1332 N N . ARG A 1 171 ? 41.865 -48.384 -10.562 1.00 20.72 171 ARG A N 1
ATOM 1333 C CA . ARG A 1 171 ? 42.566 -47.417 -11.409 1.00 20.72 171 ARG A CA 1
ATOM 1334 C C . ARG A 1 171 ? 42.663 -47.901 -12.852 1.00 20.72 171 ARG A C 1
ATOM 1336 O O . ARG A 1 171 ? 43.001 -49.031 -13.127 1.00 20.72 171 ARG A O 1
ATOM 1343 N N . ASN A 1 172 ? 42.422 -47.066 -13.837 1.00 19.23 172 ASN A N 1
ATOM 1344 C CA . ASN A 1 172 ? 41.947 -45.696 -13.884 1.00 19.23 172 ASN A CA 1
ATOM 1345 C C . ASN A 1 172 ? 41.906 -45.385 -15.376 1.00 19.23 172 ASN A C 1
ATOM 1347 O O . ASN A 1 172 ? 42.747 -45.879 -16.115 1.00 19.23 172 ASN A O 1
ATOM 1351 N N . VAL A 1 173 ? 41.043 -44.437 -15.734 1.00 20.11 173 VAL A N 1
ATOM 1352 C CA . VAL A 1 173 ? 41.301 -43.483 -16.821 1.00 20.11 173 VAL A CA 1
ATOM 1353 C C . VAL A 1 173 ? 41.244 -44.116 -18.218 1.00 20.11 173 VAL A C 1
ATOM 1355 O O . VAL A 1 173 ? 42.172 -44.750 -18.684 1.00 20.11 173 VAL A O 1
ATOM 1358 N N . PHE A 1 174 ? 40.080 -44.098 -18.863 1.00 20.77 174 PHE A N 1
ATOM 1359 C CA . PHE A 1 174 ? 39.427 -42.952 -19.520 1.00 20.77 174 PHE A CA 1
ATOM 1360 C C . PHE A 1 174 ? 39.790 -42.852 -21.003 1.00 20.77 174 PHE A C 1
ATOM 1362 O O . PHE A 1 174 ? 40.956 -42.908 -21.374 1.00 20.77 174 PHE A O 1
ATOM 1369 N N . TYR A 1 175 ? 38.755 -42.456 -21.754 1.00 19.45 175 TYR A N 1
ATOM 1370 C CA . TYR A 1 175 ? 38.788 -41.914 -23.110 1.00 19.45 175 TYR A CA 1
ATOM 1371 C C . TYR A 1 175 ? 39.178 -42.960 -24.182 1.00 19.45 175 TYR A C 1
ATOM 1373 O O . TYR A 1 175 ? 39.769 -43.981 -23.888 1.00 19.45 175 TYR A O 1
ATOM 1381 N N . VAL A 1 176 ? 38.805 -42.832 -25.453 1.00 19.70 176 VAL A N 1
ATOM 1382 C CA . VAL A 1 176 ? 38.806 -41.630 -26.285 1.00 19.70 176 VAL A CA 1
ATOM 1383 C C . VAL A 1 176 ? 37.938 -41.889 -27.530 1.00 19.70 176 VAL A C 1
ATOM 1385 O O . VAL A 1 176 ? 38.207 -42.823 -28.268 1.00 19.70 176 VAL A O 1
ATOM 1388 N N . GLN A 1 177 ? 36.995 -40.968 -27.781 1.00 20.80 177 GLN A N 1
ATOM 1389 C CA . GLN A 1 177 ? 36.547 -40.472 -29.099 1.00 20.80 177 GLN A CA 1
ATOM 1390 C C . GLN A 1 177 ? 35.809 -41.418 -30.073 1.00 20.80 177 GLN A C 1
ATOM 1392 O O . GLN A 1 177 ? 36.054 -42.604 -30.142 1.00 20.80 177 GLN A O 1
ATOM 1397 N N . LYS A 1 178 ? 34.904 -40.914 -30.918 1.00 21.33 178 LYS A N 1
ATOM 1398 C CA . LYS A 1 178 ? 34.868 -39.564 -31.502 1.00 21.33 178 LYS A CA 1
ATOM 1399 C C . LYS A 1 178 ? 33.426 -39.113 -31.744 1.00 21.33 178 LYS A C 1
ATOM 1401 O O . LYS A 1 178 ? 32.613 -39.835 -32.299 1.00 21.33 178 LYS A O 1
ATOM 1406 N N . ASN A 1 179 ? 33.186 -37.887 -31.295 1.00 24.48 179 ASN A N 1
ATOM 1407 C CA . ASN A 1 179 ? 32.240 -36.887 -31.787 1.00 24.48 179 ASN A CA 1
ATOM 1408 C C . ASN A 1 179 ? 31.730 -37.070 -33.239 1.00 24.48 179 ASN A C 1
ATOM 1410 O O . ASN A 1 179 ? 32.475 -37.577 -34.075 1.00 24.48 179 ASN A O 1
ATOM 1414 N N . PRO A 1 180 ? 30.549 -36.510 -33.573 1.00 25.34 180 PRO A N 1
ATOM 1415 C CA . PRO A 1 180 ? 30.101 -35.230 -33.038 1.00 25.34 180 PRO A CA 1
ATOM 1416 C C . PRO A 1 180 ? 28.740 -35.293 -32.350 1.00 25.34 180 PRO A C 1
ATOM 1418 O O . PRO A 1 180 ? 27.720 -35.541 -32.979 1.00 25.34 180 PRO A O 1
ATOM 1421 N N . ALA A 1 181 ? 28.704 -34.866 -31.087 1.00 21.23 181 ALA A N 1
ATOM 1422 C CA . ALA A 1 181 ? 27.692 -33.870 -30.782 1.00 21.23 181 ALA A CA 1
ATOM 1423 C C . ALA A 1 181 ? 27.967 -32.693 -31.735 1.00 21.23 181 ALA A C 1
ATOM 1425 O O . ALA A 1 181 ? 29.093 -32.168 -31.718 1.00 21.23 181 ALA A O 1
ATOM 1426 N N . PRO A 1 182 ? 27.014 -32.244 -32.570 1.00 21.72 182 PRO A N 1
ATOM 1427 C CA . PRO A 1 182 ? 27.060 -30.845 -32.909 1.00 21.72 182 PRO A CA 1
ATOM 1428 C C . PRO A 1 182 ? 27.047 -30.122 -31.561 1.00 21.72 182 PRO A C 1
ATOM 1430 O O . PRO A 1 182 ? 26.308 -30.460 -30.632 1.00 21.72 182 PRO A O 1
ATOM 1433 N N . ARG A 1 183 ? 27.940 -29.144 -31.436 1.00 22.56 183 ARG A N 1
ATOM 1434 C CA . ARG A 1 183 ? 27.679 -27.992 -30.582 1.00 22.56 183 ARG A CA 1
ATOM 1435 C C . ARG A 1 183 ? 26.178 -27.715 -30.707 1.00 22.56 183 ARG A C 1
ATOM 1437 O O . ARG A 1 183 ? 25.687 -27.688 -31.829 1.00 22.56 183 ARG A O 1
ATOM 1444 N N . ILE A 1 184 ? 25.460 -27.538 -29.609 1.00 22.98 184 ILE A N 1
ATOM 1445 C CA . ILE A 1 184 ? 24.331 -26.622 -29.691 1.00 22.98 184 ILE A CA 1
ATOM 1446 C C . ILE A 1 184 ? 25.024 -25.265 -29.626 1.00 22.98 184 ILE A C 1
ATOM 1448 O O . ILE A 1 184 ? 25.433 -24.858 -28.533 1.00 22.98 184 ILE A O 1
ATOM 1452 N N . PRO A 1 185 ? 25.299 -24.588 -30.754 1.00 23.33 185 PRO A N 1
ATOM 1453 C CA . PRO A 1 185 ? 25.306 -23.153 -30.672 1.00 23.33 185 PRO A CA 1
ATOM 1454 C C . PRO A 1 185 ? 23.867 -22.819 -30.263 1.00 23.33 185 PRO A C 1
ATOM 1456 O O . PRO A 1 185 ? 22.901 -23.198 -30.917 1.00 23.33 185 PRO A O 1
ATOM 1459 N N . LEU A 1 186 ? 23.704 -22.252 -29.075 1.00 26.94 186 LEU A N 1
ATOM 1460 C CA . LEU A 1 186 ? 22.444 -21.623 -28.716 1.00 26.94 186 LEU A CA 1
ATOM 1461 C C . LEU A 1 186 ? 22.250 -20.500 -29.734 1.00 26.94 186 LEU A C 1
ATOM 1463 O O . LEU A 1 186 ? 22.911 -19.467 -29.636 1.00 26.94 186 LEU A O 1
ATOM 1467 N N . ILE A 1 187 ? 21.435 -20.759 -30.749 1.00 30.11 187 ILE A N 1
ATOM 1468 C CA . ILE A 1 187 ? 21.083 -19.810 -31.794 1.00 30.11 187 ILE A CA 1
ATOM 1469 C C . ILE A 1 187 ? 19.569 -19.804 -31.899 1.00 30.11 187 ILE A C 1
ATOM 1471 O O . ILE A 1 187 ? 18.944 -20.857 -31.978 1.00 30.11 187 ILE A O 1
ATOM 1475 N N . SER A 1 188 ? 19.022 -18.591 -31.871 1.00 32.25 188 SER A N 1
ATOM 1476 C CA . SER A 1 188 ? 17.600 -18.256 -31.839 1.00 32.25 188 SER A CA 1
ATOM 1477 C C . SER A 1 188 ? 16.862 -18.760 -30.593 1.00 32.25 188 SER A C 1
ATOM 1479 O O . SER A 1 188 ? 16.128 -19.745 -30.606 1.00 32.25 188 SER A O 1
ATOM 1481 N N . LEU A 1 189 ? 17.053 -18.044 -29.478 1.00 32.38 189 LEU A N 1
ATOM 1482 C CA . LEU A 1 189 ? 16.164 -18.125 -28.320 1.00 32.38 189 LEU A CA 1
ATOM 1483 C C . LEU A 1 189 ? 15.155 -16.976 -28.408 1.00 32.38 189 LEU A C 1
ATOM 1485 O O . LEU A 1 189 ? 15.533 -15.819 -28.242 1.00 32.38 189 LEU A O 1
ATOM 1489 N N . VAL A 1 190 ? 13.878 -17.281 -28.630 1.00 34.84 190 VAL A N 1
ATOM 1490 C CA . VAL A 1 190 ? 12.794 -16.315 -28.398 1.00 34.84 190 VAL A CA 1
ATOM 1491 C C . VAL A 1 190 ? 12.441 -16.389 -26.915 1.00 34.84 190 VAL A C 1
ATOM 1493 O O . VAL A 1 190 ? 11.796 -17.334 -26.482 1.00 34.84 190 VAL A O 1
ATOM 1496 N N . LEU A 1 191 ? 12.921 -15.432 -26.118 1.00 32.28 191 LEU A N 1
ATOM 1497 C CA . LEU A 1 191 ? 12.597 -15.330 -24.693 1.00 32.28 191 LEU A CA 1
ATOM 1498 C C . LEU A 1 191 ? 11.277 -14.578 -24.509 1.00 32.28 191 LEU A C 1
ATOM 1500 O O . LEU A 1 191 ? 11.183 -13.405 -24.855 1.00 32.28 191 LEU A O 1
ATOM 1504 N N . VAL A 1 192 ? 10.296 -15.229 -23.891 1.00 32.53 192 VAL A N 1
ATOM 1505 C CA . VAL A 1 192 ? 9.134 -14.562 -23.278 1.00 32.53 192 VAL A CA 1
ATOM 1506 C C . VAL A 1 192 ? 9.381 -14.494 -21.754 1.00 32.53 192 VAL A C 1
ATOM 1508 O O . VAL A 1 192 ? 10.253 -15.188 -21.236 1.00 32.53 192 VAL A O 1
ATOM 1511 N N . ASP A 1 193 ? 8.734 -13.597 -21.016 1.00 27.80 193 ASP A N 1
ATOM 1512 C CA . ASP A 1 193 ? 9.048 -13.273 -19.610 1.00 27.80 193 ASP A CA 1
ATOM 1513 C C . ASP A 1 193 ? 8.406 -14.228 -18.575 1.00 27.80 193 ASP A C 1
ATOM 1515 O O . ASP A 1 193 ? 7.236 -14.560 -18.709 1.00 27.80 193 ASP A O 1
ATOM 1519 N N . ALA A 1 194 ? 9.147 -14.594 -17.513 1.00 26.00 194 ALA A N 1
ATOM 1520 C CA . ALA A 1 194 ? 9.201 -15.862 -16.751 1.00 26.00 194 ALA A CA 1
ATOM 1521 C C . ALA A 1 194 ? 8.077 -16.235 -15.739 1.00 26.00 194 ALA A C 1
ATOM 1523 O O . ALA A 1 194 ? 7.670 -15.404 -14.923 1.00 26.00 194 ALA A O 1
ATOM 1524 N N . ARG A 1 195 ? 7.719 -17.547 -15.687 1.00 30.75 195 ARG A N 1
ATOM 1525 C CA . ARG A 1 195 ? 7.552 -18.372 -14.452 1.00 30.75 195 ARG A CA 1
ATOM 1526 C C . ARG A 1 195 ? 7.218 -19.878 -14.602 1.00 30.75 195 ARG A C 1
ATOM 1528 O O . ARG A 1 195 ? 7.253 -20.560 -13.586 1.00 30.75 195 ARG A O 1
ATOM 1535 N N . TRP A 1 196 ? 7.035 -20.431 -15.803 1.00 33.69 196 TRP A N 1
ATOM 1536 C CA . TRP A 1 196 ? 7.085 -21.887 -16.060 1.00 33.69 196 TRP A CA 1
ATOM 1537 C C . TRP A 1 196 ? 7.827 -22.185 -17.378 1.00 33.69 196 TRP A C 1
ATOM 1539 O O . TRP A 1 196 ? 7.919 -21.305 -18.235 1.00 33.69 196 TRP A O 1
ATOM 1549 N N . THR A 1 197 ? 8.405 -23.387 -17.523 1.00 42.00 197 THR A N 1
ATOM 1550 C CA . THR A 1 197 ? 9.250 -23.780 -18.672 1.00 42.00 197 THR A CA 1
ATOM 1551 C C . THR A 1 197 ? 8.547 -24.781 -19.588 1.00 42.00 197 THR A C 1
ATOM 1553 O O . THR A 1 197 ? 8.269 -25.899 -19.161 1.00 42.00 197 THR A O 1
ATOM 1556 N N . THR A 1 198 ? 8.340 -24.416 -20.856 1.00 50.53 198 THR A N 1
ATOM 1557 C CA . THR A 1 198 ? 7.972 -25.356 -21.933 1.00 50.53 198 THR A CA 1
ATOM 1558 C C . THR A 1 198 ? 9.012 -25.283 -23.055 1.00 50.53 198 THR A C 1
ATOM 1560 O O . THR A 1 198 ? 9.415 -24.195 -23.467 1.00 50.53 198 THR A O 1
ATOM 1563 N N . LEU A 1 199 ? 9.503 -26.445 -23.501 1.00 51.25 199 LEU A N 1
ATOM 1564 C CA . LEU A 1 199 ? 10.563 -26.589 -24.505 1.00 51.25 199 LEU A CA 1
ATOM 1565 C C . LEU A 1 199 ? 10.020 -27.368 -25.708 1.00 51.25 199 LEU A C 1
ATOM 1567 O O . LEU A 1 199 ? 9.518 -28.476 -25.530 1.00 51.25 199 LEU A O 1
ATOM 1571 N N . GLY A 1 200 ? 10.143 -26.804 -26.909 1.00 56.09 200 GLY A N 1
ATOM 1572 C CA . GLY A 1 200 ? 9.864 -27.488 -28.173 1.00 56.09 200 GLY A CA 1
ATOM 1573 C C . GLY A 1 200 ? 11.146 -27.661 -28.984 1.00 56.09 200 GLY A C 1
ATOM 1574 O O . GLY A 1 200 ? 11.928 -26.719 -29.102 1.00 56.09 200 GLY A O 1
ATOM 1575 N N . THR A 1 201 ? 11.366 -28.851 -29.540 1.00 55.22 201 THR A N 1
ATOM 1576 C CA . THR A 1 201 ? 12.534 -29.175 -30.377 1.00 55.22 201 THR A CA 1
ATOM 1577 C C . THR A 1 201 ? 12.087 -29.847 -31.665 1.00 55.22 201 THR A C 1
ATOM 1579 O O . THR A 1 201 ? 11.127 -30.620 -31.645 1.00 55.22 201 THR A O 1
ATOM 1582 N N . ASP A 1 202 ? 12.800 -29.607 -32.763 1.00 62.06 202 ASP A N 1
ATOM 1583 C CA . ASP A 1 202 ? 12.566 -30.335 -34.010 1.00 62.06 202 ASP A CA 1
ATOM 1584 C C . ASP A 1 202 ? 13.116 -31.765 -33.906 1.00 62.06 202 ASP A C 1
ATOM 1586 O O . ASP A 1 202 ? 13.851 -32.109 -32.974 1.00 62.06 202 ASP A O 1
ATOM 1590 N N . VAL A 1 203 ? 12.793 -32.609 -34.888 1.00 57.12 203 VAL A N 1
ATOM 1591 C CA . VAL A 1 203 ? 13.271 -34.003 -34.952 1.00 57.12 203 VAL A CA 1
ATOM 1592 C C . VAL A 1 203 ? 14.798 -34.121 -34.993 1.00 57.12 203 VAL A C 1
ATOM 1594 O O . VAL A 1 203 ? 15.344 -35.148 -34.596 1.00 57.12 203 VAL A O 1
ATOM 1597 N N . THR A 1 204 ? 15.506 -33.074 -35.435 1.00 57.22 204 THR A N 1
ATOM 1598 C CA . THR A 1 204 ? 16.975 -33.056 -35.474 1.00 57.22 204 THR A CA 1
ATOM 1599 C C . THR A 1 204 ? 17.618 -32.469 -34.218 1.00 57.22 204 THR A C 1
ATOM 1601 O O . THR A 1 204 ? 18.839 -32.558 -34.071 1.00 57.22 204 THR A O 1
ATOM 1604 N N . THR A 1 205 ? 16.826 -31.911 -33.296 1.00 58.34 205 THR A N 1
ATOM 1605 C CA . THR A 1 205 ? 17.247 -31.151 -32.101 1.00 58.34 205 THR A CA 1
ATOM 1606 C C . THR A 1 205 ? 18.101 -29.909 -32.391 1.00 58.34 205 THR A C 1
ATOM 1608 O O . THR A 1 205 ? 18.752 -29.376 -31.490 1.00 58.34 205 THR A O 1
ATOM 1611 N N . LYS A 1 206 ? 18.124 -29.445 -33.645 1.00 61.56 206 LYS A N 1
ATOM 1612 C CA . LYS A 1 206 ? 18.930 -28.300 -34.096 1.00 61.56 206 LYS A CA 1
ATOM 1613 C C . LYS A 1 206 ? 18.148 -26.992 -34.080 1.00 61.56 206 LYS A C 1
ATOM 1615 O O . LYS A 1 206 ? 18.765 -25.943 -33.936 1.00 61.56 206 LYS A O 1
ATOM 1620 N N . ALA A 1 207 ? 16.822 -27.055 -34.188 1.00 63.00 207 ALA A N 1
ATOM 1621 C CA . ALA A 1 207 ? 15.936 -25.917 -33.986 1.00 63.00 207 ALA A CA 1
ATOM 1622 C C . ALA A 1 207 ? 15.170 -26.096 -32.671 1.00 63.00 207 ALA A C 1
ATOM 1624 O O . ALA A 1 207 ? 14.666 -27.180 -32.360 1.00 63.00 207 ALA A O 1
ATOM 1625 N N . VAL A 1 208 ? 15.109 -25.029 -31.875 1.00 63.62 208 VAL A N 1
ATOM 1626 C CA . VAL A 1 208 ? 14.522 -25.057 -30.533 1.00 63.62 208 VAL A CA 1
ATOM 1627 C C . VAL A 1 208 ? 13.723 -23.782 -30.299 1.00 63.62 208 VAL A C 1
ATOM 1629 O O . VAL A 1 208 ? 14.203 -22.686 -30.583 1.00 63.62 208 VAL A O 1
ATOM 1632 N N . ILE A 1 209 ? 12.520 -23.920 -29.740 1.00 65.50 209 ILE A N 1
ATOM 1633 C CA . ILE A 1 209 ? 11.762 -22.805 -29.161 1.00 65.50 209 ILE A CA 1
ATOM 1634 C C . ILE A 1 209 ? 11.641 -23.039 -27.666 1.00 65.50 209 ILE A C 1
ATOM 1636 O O . ILE A 1 209 ? 11.279 -24.126 -27.207 1.00 65.50 209 ILE A O 1
ATOM 1640 N N . TRP A 1 210 ? 11.904 -21.986 -26.902 1.00 59.72 210 TRP A N 1
ATOM 1641 C CA . TRP A 1 210 ? 11.756 -22.004 -25.461 1.00 59.72 210 TRP A CA 1
ATOM 1642 C C . TRP A 1 210 ? 10.873 -20.845 -25.007 1.00 59.72 210 TRP A C 1
ATOM 1644 O O . TRP A 1 210 ? 11.296 -19.698 -25.043 1.00 59.72 210 TRP A O 1
ATOM 1654 N N . ALA A 1 211 ? 9.663 -21.145 -24.532 1.00 55.41 211 ALA A N 1
ATOM 1655 C CA . ALA A 1 211 ? 8.847 -20.158 -23.841 1.00 55.41 211 ALA A CA 1
ATOM 1656 C C . ALA A 1 211 ? 9.225 -20.117 -22.358 1.00 55.41 211 ALA A C 1
ATOM 1658 O O . ALA A 1 211 ? 9.175 -21.121 -21.637 1.00 55.41 211 ALA A O 1
ATOM 1659 N N . CYS A 1 212 ? 9.573 -18.922 -21.902 1.00 47.56 212 CYS A N 1
ATOM 1660 C CA . CYS A 1 212 ? 9.684 -18.589 -20.495 1.00 47.56 212 CYS A CA 1
ATOM 1661 C C . CYS A 1 212 ? 8.445 -17.742 -20.163 1.00 47.56 212 CYS A C 1
ATOM 1663 O O . CYS A 1 212 ? 8.155 -16.794 -20.875 1.00 47.56 212 CYS A O 1
ATOM 1665 N N . GLY A 1 213 ? 7.633 -18.106 -19.162 1.00 51.25 213 GLY A N 1
ATOM 1666 C CA . GLY A 1 213 ? 6.543 -17.208 -18.749 1.00 51.25 213 GLY A CA 1
ATOM 1667 C C . GLY A 1 213 ? 5.259 -17.759 -18.184 1.00 51.25 213 GLY A C 1
ATOM 1668 O O . GLY A 1 213 ? 5.173 -18.935 -17.859 1.00 51.25 213 GLY A O 1
ATOM 1669 N N . ASN A 1 214 ? 4.285 -16.856 -18.022 1.00 46.09 214 ASN A N 1
ATOM 1670 C CA . ASN A 1 214 ? 2.917 -17.168 -17.581 1.00 46.09 214 ASN A CA 1
ATOM 1671 C C . ASN A 1 214 ? 2.015 -17.649 -18.732 1.00 46.09 214 ASN A C 1
ATOM 1673 O O . ASN A 1 214 ? 0.855 -17.975 -18.495 1.00 46.09 214 ASN A O 1
ATOM 1677 N N . LEU A 1 215 ? 2.525 -17.652 -19.966 1.00 49.78 215 LEU A N 1
ATOM 1678 C CA . LEU A 1 215 ? 1.809 -18.084 -21.160 1.00 49.78 215 LEU A CA 1
ATOM 1679 C C . LEU A 1 215 ? 2.472 -19.368 -21.683 1.00 49.78 215 LEU A C 1
ATOM 1681 O O . LEU A 1 215 ? 3.558 -19.284 -22.260 1.00 49.78 215 LEU A O 1
ATOM 1685 N N . PRO A 1 216 ? 1.888 -20.555 -21.443 1.00 56.84 216 PRO A N 1
ATOM 1686 C CA . PRO A 1 216 ? 2.371 -21.791 -22.052 1.00 56.84 216 PRO A CA 1
ATOM 1687 C C . PRO A 1 216 ? 2.116 -21.778 -23.567 1.00 56.84 216 PRO A C 1
ATOM 1689 O O . PRO A 1 216 ? 1.276 -21.017 -24.055 1.00 56.84 216 PRO A O 1
ATOM 1692 N N . PHE A 1 217 ? 2.812 -22.641 -24.315 1.00 60.78 217 PHE A N 1
ATOM 1693 C CA . PHE A 1 217 ? 2.480 -22.868 -25.723 1.00 60.78 217 PHE A CA 1
ATOM 1694 C C . PHE A 1 217 ? 1.006 -23.282 -25.843 1.00 60.78 217 PHE A C 1
ATOM 1696 O O . PHE A 1 217 ? 0.595 -24.289 -25.273 1.00 60.78 217 PHE A O 1
ATOM 1703 N N . GLN A 1 218 ? 0.218 -22.508 -26.588 1.00 59.78 218 GLN A N 1
ATOM 1704 C CA . GLN A 1 218 ? -1.182 -22.822 -26.895 1.00 59.78 218 GLN A CA 1
ATOM 1705 C C . GLN A 1 218 ? -1.269 -24.036 -27.831 1.00 59.78 218 GLN A C 1
ATOM 1707 O O . GLN A 1 218 ? -2.188 -24.840 -27.736 1.00 59.78 218 GLN A O 1
ATOM 1712 N N . SER A 1 219 ? -0.265 -24.189 -28.697 1.00 60.53 219 SER A N 1
ATOM 1713 C CA . SER A 1 219 ? -0.017 -25.385 -29.496 1.00 60.53 219 SER A CA 1
ATOM 1714 C C . SER A 1 219 ? 1.479 -25.447 -29.812 1.00 60.53 219 SER A C 1
ATOM 1716 O O . SER A 1 219 ? 1.995 -24.560 -30.498 1.00 60.53 219 SER A O 1
ATOM 1718 N N . ALA A 1 220 ? 2.189 -26.454 -29.304 1.00 55.53 220 ALA A N 1
ATOM 1719 C CA . ALA A 1 220 ? 3.525 -26.784 -29.792 1.00 55.53 220 ALA A CA 1
ATOM 1720 C C . ALA A 1 220 ? 3.347 -27.795 -30.922 1.00 55.53 220 ALA A C 1
ATOM 1722 O O . ALA A 1 220 ? 2.950 -28.933 -30.674 1.00 55.53 220 ALA A O 1
ATOM 1723 N N . VAL A 1 221 ? 3.585 -27.365 -32.158 1.00 55.47 221 VAL A N 1
ATOM 1724 C CA . VAL A 1 221 ? 3.448 -28.248 -33.309 1.00 55.47 221 VAL A CA 1
ATOM 1725 C C . VAL A 1 221 ? 4.838 -28.756 -33.659 1.00 55.47 221 VAL A C 1
ATOM 1727 O O . VAL A 1 221 ? 5.652 -28.053 -34.255 1.00 55.47 221 VAL A O 1
ATOM 1730 N N . ASN A 1 222 ? 5.131 -29.986 -33.240 1.00 55.47 222 ASN A N 1
ATOM 1731 C CA . ASN A 1 222 ? 6.263 -30.717 -33.784 1.00 55.47 222 ASN A CA 1
ATOM 1732 C C . ASN A 1 222 ? 5.780 -31.393 -35.071 1.00 55.47 222 ASN A C 1
ATOM 1734 O O . ASN A 1 222 ? 5.263 -32.505 -35.022 1.00 55.47 222 ASN A O 1
ATOM 1738 N N . ASN A 1 223 ? 5.903 -30.703 -36.209 1.00 52.66 223 ASN A N 1
ATOM 1739 C CA . ASN A 1 223 ? 5.428 -31.183 -37.517 1.00 52.66 223 ASN A CA 1
ATOM 1740 C C . ASN A 1 223 ? 6.171 -32.440 -38.029 1.00 52.66 223 ASN A C 1
ATOM 1742 O O . ASN A 1 223 ? 5.975 -32.849 -39.167 1.00 52.66 223 ASN A O 1
ATOM 1746 N N . GLY A 1 224 ? 7.067 -33.053 -37.242 1.00 52.16 224 GLY A N 1
ATOM 1747 C CA . GLY A 1 224 ? 7.863 -34.212 -37.667 1.00 52.16 224 GLY A CA 1
ATOM 1748 C C . GLY A 1 224 ? 8.905 -33.892 -38.749 1.00 52.16 224 GLY A C 1
ATOM 1749 O O . GLY A 1 224 ? 9.683 -34.763 -39.131 1.00 52.16 224 GLY A O 1
ATOM 1750 N N . SER A 1 225 ? 8.956 -32.646 -39.223 1.00 54.75 225 SER A N 1
ATOM 1751 C CA . SER A 1 225 ? 9.823 -32.172 -40.296 1.00 54.75 225 SER A CA 1
ATOM 1752 C C . SER A 1 225 ? 11.114 -31.550 -39.757 1.00 54.75 225 SER A C 1
ATOM 1754 O O . SER A 1 225 ? 11.092 -30.759 -38.815 1.00 54.75 225 SER A O 1
ATOM 1756 N N . ALA A 1 226 ? 12.252 -31.873 -40.373 1.00 63.03 226 ALA A N 1
ATOM 1757 C CA . ALA A 1 226 ? 13.551 -31.311 -40.012 1.00 63.03 226 ALA A CA 1
ATOM 1758 C C . ALA A 1 226 ? 13.667 -29.819 -40.393 1.00 63.03 226 ALA A C 1
ATOM 1760 O O . ALA A 1 226 ? 13.241 -29.418 -41.482 1.00 63.03 226 ALA A O 1
ATOM 1761 N N . GLY A 1 227 ? 14.300 -29.022 -39.520 1.00 71.12 227 GLY A N 1
ATOM 1762 C CA . GLY A 1 227 ? 14.783 -27.670 -39.836 1.00 71.12 227 GLY A CA 1
ATOM 1763 C C . GLY A 1 227 ? 14.047 -26.505 -39.167 1.00 71.12 227 GLY A C 1
ATOM 1764 O O . GLY A 1 227 ? 14.635 -25.433 -39.044 1.00 71.12 227 GLY A O 1
ATOM 1765 N N . PHE A 1 228 ? 12.805 -26.669 -38.700 1.00 77.06 228 PHE A N 1
ATOM 1766 C CA . PHE A 1 228 ? 12.117 -25.624 -37.931 1.00 77.06 228 PHE A CA 1
ATOM 1767 C C . PHE A 1 228 ? 11.168 -26.192 -36.872 1.00 77.06 228 PHE A C 1
ATOM 1769 O O . PHE A 1 228 ? 10.649 -27.298 -37.005 1.00 77.06 228 PHE A O 1
ATOM 1776 N N . VAL A 1 229 ? 10.942 -25.416 -35.813 1.00 77.19 229 VAL A N 1
ATOM 1777 C CA . VAL A 1 229 ? 9.926 -25.671 -34.779 1.00 77.19 229 VAL A CA 1
ATOM 1778 C C . VAL A 1 229 ? 8.944 -24.522 -34.798 1.00 77.19 229 VAL A C 1
ATOM 1780 O O . VAL A 1 229 ? 9.374 -23.375 -34.913 1.00 77.19 229 VAL A O 1
ATOM 1783 N N . ALA A 1 230 ? 7.656 -24.817 -34.633 1.00 79.44 230 ALA A N 1
ATOM 1784 C CA . ALA A 1 230 ? 6.624 -23.802 -34.526 1.00 79.44 230 ALA A CA 1
ATOM 1785 C C . ALA A 1 230 ? 5.868 -23.903 -33.195 1.00 79.44 230 ALA A C 1
ATOM 1787 O O . ALA A 1 230 ? 5.539 -24.992 -32.714 1.00 79.44 230 ALA A O 1
ATOM 1788 N N . ALA A 1 231 ? 5.579 -22.753 -32.593 1.00 77.06 231 ALA A N 1
ATOM 1789 C CA . ALA A 1 231 ? 4.808 -22.680 -31.363 1.00 77.06 231 ALA A CA 1
ATOM 1790 C C . ALA A 1 231 ? 3.887 -21.461 -31.350 1.00 77.06 231 ALA A C 1
ATOM 1792 O O . ALA A 1 231 ? 4.301 -20.348 -31.672 1.00 77.06 231 ALA A O 1
ATOM 1793 N N . SER A 1 232 ? 2.636 -21.668 -30.945 1.00 75.25 232 SER A N 1
ATOM 1794 C CA . SER A 1 232 ? 1.665 -20.583 -30.787 1.00 75.25 232 SER A CA 1
ATOM 1795 C C . SER A 1 232 ? 1.710 -20.049 -29.357 1.00 75.25 232 SER A C 1
ATOM 1797 O O . SER A 1 232 ? 1.516 -20.811 -28.408 1.00 75.25 232 SER A O 1
ATOM 1799 N N . VAL A 1 233 ? 1.948 -18.749 -29.192 1.00 69.56 233 VAL A N 1
ATOM 1800 C CA . VAL A 1 233 ? 1.913 -18.057 -27.895 1.00 69.56 233 VAL A CA 1
ATOM 1801 C C . VAL A 1 233 ? 1.091 -16.789 -28.056 1.00 69.56 233 VAL A C 1
ATOM 1803 O O . VAL A 1 233 ? 1.350 -15.994 -28.953 1.00 69.56 233 VAL A O 1
ATOM 1806 N N . ASP A 1 234 ? 0.086 -16.615 -27.196 1.00 68.44 234 ASP A N 1
ATOM 1807 C CA . ASP A 1 234 ? -0.810 -15.452 -27.206 1.00 68.44 234 ASP A CA 1
ATOM 1808 C C . ASP A 1 234 ? -1.424 -15.161 -28.586 1.00 68.44 234 ASP A C 1
ATOM 1810 O O . ASP A 1 234 ? -1.548 -14.015 -29.001 1.00 68.44 234 ASP A O 1
ATOM 1814 N N . GLY A 1 235 ? -1.759 -16.204 -29.355 1.00 71.44 235 GLY A N 1
ATOM 1815 C CA . GLY A 1 235 ? -2.275 -16.106 -30.722 1.00 71.44 235 GLY A CA 1
ATOM 1816 C C . GLY A 1 235 ? -1.298 -15.507 -31.746 1.00 71.44 235 GLY A C 1
ATOM 1817 O O . GLY A 1 235 ? -1.766 -14.953 -32.738 1.00 71.44 235 GLY A O 1
ATOM 1818 N N . ILE A 1 236 ? 0.011 -15.517 -31.482 1.00 76.31 236 ILE A N 1
ATOM 1819 C CA . ILE A 1 236 ? 1.084 -15.301 -32.465 1.00 76.31 236 ILE A CA 1
ATOM 1820 C C . ILE A 1 236 ? 1.759 -16.649 -32.703 1.00 76.31 236 ILE A C 1
ATOM 1822 O O . ILE A 1 236 ? 2.046 -17.380 -31.751 1.00 76.31 236 ILE A O 1
ATOM 1826 N N . ARG A 1 237 ? 2.039 -16.979 -33.963 1.00 82.94 237 ARG A N 1
ATOM 1827 C CA . ARG A 1 237 ? 2.770 -18.195 -34.324 1.00 82.94 237 ARG A CA 1
ATOM 1828 C C . ARG A 1 237 ? 4.259 -17.881 -34.481 1.00 82.94 237 ARG A C 1
ATOM 1830 O O . ARG A 1 237 ? 4.644 -17.138 -35.380 1.00 82.94 237 ARG A O 1
ATOM 1837 N N . TYR A 1 238 ? 5.086 -18.444 -33.608 1.00 81.69 238 TYR A N 1
ATOM 1838 C CA . TYR A 1 238 ? 6.539 -18.284 -33.625 1.00 81.69 238 TYR A CA 1
ATOM 1839 C C . TYR A 1 238 ? 7.208 -19.468 -34.311 1.00 81.69 238 TYR A C 1
ATOM 1841 O O . TYR A 1 238 ? 6.888 -20.611 -33.993 1.00 81.69 238 TYR A O 1
ATOM 1849 N N . TYR A 1 239 ? 8.179 -19.189 -35.176 1.00 83.44 239 TYR A N 1
ATOM 1850 C CA . TYR A 1 239 ? 9.021 -20.174 -35.844 1.00 83.44 239 TYR A CA 1
ATOM 1851 C C . TYR A 1 239 ? 10.480 -19.974 -35.438 1.00 83.44 239 TYR A C 1
ATOM 1853 O O . TYR A 1 239 ? 11.016 -18.874 -35.577 1.00 83.44 239 TYR A O 1
ATOM 1861 N N . SER A 1 240 ? 11.126 -21.043 -34.970 1.00 81.88 240 SER A N 1
ATOM 1862 C CA . SER A 1 240 ? 12.580 -21.115 -34.801 1.00 81.88 240 SER A CA 1
ATOM 1863 C C . SER A 1 240 ? 13.146 -21.969 -35.916 1.00 81.88 240 SER A C 1
ATOM 1865 O O . SER A 1 240 ? 12.776 -23.138 -36.038 1.00 81.88 240 SER A O 1
ATOM 1867 N N . CYS A 1 241 ? 13.996 -21.372 -36.743 1.00 82.44 241 CYS A N 1
ATOM 1868 C CA . CYS A 1 241 ? 14.515 -21.987 -37.957 1.00 82.44 241 CYS A CA 1
ATOM 1869 C C . CYS A 1 241 ? 16.019 -22.245 -37.848 1.00 82.44 241 CYS A C 1
ATOM 1871 O O . CYS A 1 241 ? 16.780 -21.414 -37.350 1.00 82.44 241 CYS A O 1
ATOM 1873 N N . TYR A 1 242 ? 16.455 -23.387 -38.366 1.00 83.56 242 TYR A N 1
ATOM 1874 C CA . TYR A 1 242 ? 17.861 -23.687 -38.577 1.00 83.56 242 TYR A CA 1
ATOM 1875 C C . TYR A 1 242 ? 18.044 -24.368 -39.932 1.00 83.56 242 TYR A C 1
ATOM 1877 O O . TYR A 1 242 ? 17.690 -25.535 -40.104 1.00 83.56 242 TYR A O 1
ATOM 1885 N N . ALA A 1 243 ? 18.643 -23.648 -40.879 1.00 81.38 243 ALA A N 1
ATOM 1886 C CA . ALA A 1 243 ? 19.016 -24.169 -42.185 1.00 81.38 243 ALA A CA 1
ATOM 1887 C C . ALA A 1 243 ? 20.542 -24.370 -42.248 1.00 81.38 243 ALA A C 1
ATOM 1889 O O . ALA A 1 243 ? 21.284 -23.401 -42.437 1.00 81.38 243 ALA A O 1
ATOM 1890 N N . PRO A 1 244 ? 21.049 -25.612 -42.114 1.00 78.19 244 PRO A N 1
ATOM 1891 C CA . PRO A 1 244 ? 22.479 -25.888 -42.141 1.00 78.19 244 PRO A CA 1
ATOM 1892 C C . PRO A 1 244 ? 23.152 -25.378 -43.425 1.00 78.19 244 PRO A C 1
ATOM 1894 O O . PRO A 1 244 ? 22.570 -25.482 -44.514 1.00 78.19 244 PRO A O 1
ATOM 1897 N N . PRO A 1 245 ? 24.423 -24.939 -43.364 1.00 77.19 245 PRO A N 1
ATOM 1898 C CA . PRO A 1 245 ? 25.176 -24.551 -44.558 1.00 77.19 245 PRO A CA 1
ATOM 1899 C C . PRO A 1 245 ? 25.451 -25.737 -45.498 1.00 77.19 245 PRO A C 1
ATOM 1901 O O . PRO A 1 245 ? 25.801 -25.531 -46.652 1.00 77.19 245 PRO A O 1
ATOM 1904 N N . SER A 1 246 ? 25.281 -26.976 -45.021 1.00 79.50 246 SER A N 1
ATOM 1905 C CA . SER A 1 246 ? 25.482 -28.201 -45.800 1.00 79.50 246 SER A CA 1
ATOM 1906 C C . SER A 1 246 ? 24.312 -28.584 -46.712 1.00 79.50 246 SER A C 1
ATOM 1908 O O . SER A 1 246 ? 24.482 -29.508 -47.496 1.00 79.50 246 SER A O 1
ATOM 1910 N N . LEU A 1 247 ? 23.140 -27.940 -46.598 1.00 82.19 247 LEU A N 1
ATOM 1911 C CA . LEU A 1 247 ? 22.007 -28.234 -47.490 1.00 82.19 247 LEU A CA 1
ATOM 1912 C C . LEU A 1 247 ? 22.319 -27.822 -48.937 1.00 82.19 247 LEU A C 1
ATOM 1914 O O . LEU A 1 247 ? 22.855 -26.735 -49.185 1.00 82.19 247 LEU A O 1
ATOM 1918 N N . SER A 1 248 ? 21.946 -28.668 -49.892 1.00 87.31 248 SER A N 1
ATOM 1919 C CA . SER A 1 248 ? 21.891 -28.291 -51.305 1.00 87.31 248 SER A CA 1
ATOM 1920 C C . SER A 1 248 ? 20.833 -27.207 -51.539 1.00 87.31 248 SER A C 1
ATOM 1922 O O . SER A 1 248 ? 19.991 -26.948 -50.678 1.00 87.31 248 SER A O 1
ATOM 1924 N N . ILE A 1 249 ? 20.870 -26.547 -52.702 1.00 83.50 249 ILE A N 1
ATOM 1925 C CA . ILE A 1 249 ? 19.876 -25.511 -53.009 1.00 83.50 249 ILE A CA 1
ATOM 1926 C C . ILE A 1 249 ? 18.461 -26.106 -53.075 1.00 83.50 249 ILE A C 1
ATOM 1928 O O . ILE A 1 249 ? 17.553 -25.526 -52.505 1.00 83.50 249 ILE A O 1
ATOM 1932 N N . ALA A 1 250 ? 18.305 -27.312 -53.635 1.00 81.25 250 ALA A N 1
ATOM 1933 C CA . ALA A 1 250 ? 17.019 -28.004 -53.721 1.00 81.25 250 ALA A CA 1
ATOM 1934 C C . ALA A 1 250 ? 16.456 -28.377 -52.338 1.00 81.25 250 ALA A C 1
ATOM 1936 O O . ALA A 1 250 ? 15.276 -28.175 -52.079 1.00 81.25 250 ALA A O 1
ATOM 1937 N N . GLU A 1 251 ? 17.300 -28.862 -51.421 1.00 84.12 251 GLU A N 1
ATOM 1938 C CA . GLU A 1 251 ? 16.887 -29.153 -50.037 1.00 84.12 251 GLU A CA 1
ATOM 1939 C C . GLU A 1 251 ? 16.579 -27.878 -49.238 1.00 84.12 251 GLU A C 1
ATOM 1941 O O . GLU A 1 251 ? 15.767 -27.899 -48.314 1.00 84.12 251 GLU A O 1
ATOM 1946 N N . PHE A 1 252 ? 17.247 -26.766 -49.561 1.00 85.12 252 PHE A N 1
ATOM 1947 C CA . PHE A 1 252 ? 16.958 -25.469 -48.961 1.00 85.12 252 PHE A CA 1
ATOM 1948 C C . PHE A 1 252 ? 15.619 -24.911 -49.459 1.00 85.12 252 PHE A C 1
ATOM 1950 O O . PHE A 1 252 ? 14.842 -24.437 -48.637 1.00 85.12 252 PHE A O 1
ATOM 1957 N N . THR A 1 253 ? 15.318 -25.030 -50.754 1.00 85.06 253 THR A N 1
ATOM 1958 C CA . THR A 1 253 ? 14.018 -24.648 -51.326 1.00 85.06 253 THR A CA 1
ATOM 1959 C C . THR A 1 253 ? 12.886 -25.505 -50.747 1.00 85.06 253 THR A C 1
ATOM 1961 O O . THR A 1 253 ? 11.934 -24.939 -50.228 1.00 85.06 253 THR A O 1
ATOM 1964 N N . ASP A 1 254 ? 13.042 -26.835 -50.655 1.00 85.00 254 ASP A N 1
ATOM 1965 C CA . ASP A 1 254 ? 12.061 -27.717 -49.984 1.00 85.00 254 ASP A CA 1
ATOM 1966 C C . ASP A 1 254 ? 11.804 -27.311 -48.519 1.00 85.00 254 ASP A C 1
ATOM 1968 O O . ASP A 1 254 ? 10.673 -27.320 -48.027 1.00 85.00 254 ASP A O 1
ATOM 1972 N N . PHE A 1 255 ? 12.859 -26.917 -47.801 1.00 86.81 255 PHE A N 1
ATOM 1973 C CA . PHE A 1 255 ? 12.728 -26.388 -46.447 1.00 86.81 255 PHE A CA 1
ATOM 1974 C C . PHE A 1 255 ? 11.909 -25.088 -46.399 1.00 86.81 255 PHE A C 1
ATOM 1976 O O . PHE A 1 255 ? 11.074 -24.935 -45.502 1.00 86.81 255 PHE A O 1
ATOM 1983 N N . LEU A 1 256 ? 12.130 -24.168 -47.342 1.00 85.69 256 LEU A N 1
ATOM 1984 C CA . LEU A 1 256 ? 11.391 -22.909 -47.430 1.00 85.69 256 LEU A CA 1
ATOM 1985 C C . LEU A 1 256 ? 9.937 -23.116 -47.859 1.00 85.69 256 LEU A C 1
ATOM 1987 O O . LEU A 1 256 ? 9.055 -22.462 -47.304 1.00 85.69 256 LEU A O 1
ATOM 1991 N N . ASP A 1 257 ? 9.667 -24.049 -48.766 1.00 84.81 257 ASP A N 1
ATOM 1992 C CA . ASP A 1 257 ? 8.311 -24.388 -49.202 1.00 84.81 257 ASP A CA 1
ATOM 1993 C C . ASP A 1 257 ? 7.490 -24.922 -48.025 1.00 84.81 257 ASP A C 1
ATOM 1995 O O . ASP A 1 257 ? 6.425 -24.387 -47.717 1.00 84.81 257 ASP A O 1
ATOM 1999 N N . ARG A 1 258 ? 8.043 -25.869 -47.255 1.00 86.81 258 ARG A N 1
ATOM 2000 C CA . ARG A 1 258 ? 7.395 -26.379 -46.033 1.00 86.81 258 ARG A CA 1
ATOM 2001 C C . ARG A 1 258 ? 7.173 -25.294 -44.980 1.00 86.81 258 ARG A C 1
ATOM 2003 O O . ARG A 1 258 ? 6.139 -25.278 -44.314 1.00 86.81 258 ARG A O 1
ATOM 2010 N N . LEU A 1 259 ? 8.148 -24.399 -44.797 1.00 85.62 259 LEU A N 1
ATOM 2011 C CA . LEU A 1 259 ? 8.037 -23.294 -43.842 1.00 85.62 259 LEU A CA 1
ATOM 2012 C C . LEU A 1 259 ? 6.958 -22.291 -44.270 1.00 85.62 259 LEU A C 1
ATOM 2014 O O . LEU A 1 259 ? 6.170 -21.849 -43.437 1.00 85.62 259 LEU A O 1
ATOM 2018 N N . THR A 1 260 ? 6.919 -21.923 -45.551 1.00 84.81 260 THR A N 1
ATOM 2019 C CA . THR A 1 260 ? 5.952 -20.953 -46.081 1.00 84.81 260 THR A CA 1
ATOM 2020 C C . THR A 1 260 ? 4.542 -21.532 -46.157 1.00 84.81 260 THR A C 1
ATOM 2022 O O . THR A 1 260 ? 3.590 -20.805 -45.883 1.00 84.81 260 THR A O 1
ATOM 2025 N N . GLU A 1 261 ? 4.385 -22.824 -46.450 1.00 85.31 261 GLU A N 1
ATOM 2026 C CA . GLU A 1 261 ? 3.092 -23.514 -46.433 1.00 85.31 261 GLU A CA 1
ATOM 2027 C C . GLU A 1 261 ? 2.479 -23.544 -45.021 1.00 85.31 261 GLU A C 1
ATOM 2029 O O . GLU A 1 261 ? 1.314 -23.172 -44.866 1.00 85.31 261 GLU A O 1
ATOM 2034 N N . ASP A 1 262 ? 3.262 -23.869 -43.977 1.00 84.31 262 ASP A N 1
ATOM 2035 C CA . ASP A 1 262 ? 2.792 -23.789 -42.578 1.00 84.31 262 ASP A CA 1
ATOM 2036 C C . ASP A 1 262 ? 2.541 -22.326 -42.170 1.00 84.31 262 ASP A C 1
ATOM 2038 O O . ASP A 1 262 ? 1.512 -22.005 -41.571 1.00 84.31 262 ASP A O 1
ATOM 2042 N N . ALA A 1 263 ? 3.434 -21.399 -42.540 1.00 83.69 263 ALA A N 1
ATOM 2043 C CA . ALA A 1 263 ? 3.301 -19.984 -42.196 1.00 83.69 263 ALA A CA 1
ATOM 2044 C C . ALA A 1 263 ? 2.067 -19.318 -42.822 1.00 83.69 263 ALA A C 1
ATOM 2046 O O . ALA A 1 263 ? 1.436 -18.507 -42.148 1.00 83.69 263 ALA A O 1
ATOM 2047 N N . LYS A 1 264 ? 1.663 -19.689 -44.046 1.00 83.62 264 LYS A N 1
ATOM 2048 C CA . LYS A 1 264 ? 0.451 -19.170 -44.716 1.00 83.62 264 LYS A CA 1
ATOM 2049 C C . LYS A 1 264 ? -0.841 -19.493 -43.968 1.00 83.62 264 LYS A C 1
ATOM 2051 O O . LYS A 1 264 ? -1.803 -18.736 -44.061 1.00 83.62 264 LYS A O 1
ATOM 2056 N N . GLN A 1 265 ? -0.870 -20.592 -43.217 1.00 82.88 265 GLN A N 1
ATOM 2057 C CA . GLN A 1 265 ? -2.054 -21.023 -42.464 1.00 82.88 265 GLN A CA 1
ATOM 2058 C C . GLN A 1 265 ? -2.247 -20.248 -41.152 1.00 82.88 265 GLN A C 1
ATOM 2060 O O . GLN A 1 265 ? -3.256 -20.422 -40.468 1.00 82.88 265 GLN A O 1
ATOM 2065 N N . HIS A 1 266 ? -1.293 -19.389 -40.782 1.00 82.25 266 HIS A N 1
ATOM 2066 C CA . HIS A 1 266 ? -1.273 -18.707 -39.497 1.00 82.25 266 HIS A CA 1
ATOM 2067 C C . HIS A 1 266 ? -1.087 -17.199 -39.687 1.00 82.25 266 HIS A C 1
ATOM 2069 O O . HIS A 1 266 ? -0.278 -16.750 -40.487 1.00 82.25 266 HIS A O 1
ATOM 2075 N N . HIS A 1 267 ? -1.808 -16.390 -38.912 1.00 79.19 267 HIS A N 1
ATOM 2076 C CA . HIS A 1 267 ? -1.600 -14.945 -38.867 1.00 79.19 267 HIS A CA 1
ATOM 2077 C C . HIS A 1 267 ? -1.999 -14.402 -37.484 1.00 79.19 267 HIS A C 1
ATOM 2079 O O . HIS A 1 267 ? -3.114 -14.676 -37.032 1.00 79.19 267 HIS A O 1
ATOM 2085 N N . PRO A 1 268 ? -1.165 -13.587 -36.810 1.00 80.50 268 PRO A N 1
ATOM 2086 C CA . PRO A 1 268 ? 0.168 -13.125 -37.216 1.00 80.50 268 PRO A CA 1
ATOM 2087 C C . PRO A 1 268 ? 1.293 -14.145 -36.945 1.00 80.50 268 PRO A C 1
ATOM 2089 O O . PRO A 1 268 ? 1.198 -14.957 -36.018 1.00 80.50 268 PRO A O 1
ATOM 2092 N N . VAL A 1 269 ? 2.384 -14.057 -37.715 1.00 82.94 269 VAL A N 1
ATOM 2093 C CA . VAL A 1 269 ? 3.573 -14.924 -37.609 1.00 82.94 269 VAL A CA 1
ATOM 2094 C C . VAL A 1 269 ? 4.840 -14.147 -37.244 1.00 82.94 269 VAL A C 1
ATOM 2096 O O . VAL A 1 269 ? 4.995 -12.972 -37.579 1.00 82.94 269 VAL A O 1
ATOM 2099 N N . ALA A 1 270 ? 5.771 -14.822 -36.575 1.00 82.56 270 ALA A N 1
ATOM 2100 C CA . ALA A 1 270 ? 7.129 -14.349 -36.342 1.00 82.56 270 ALA A CA 1
ATOM 2101 C C . ALA A 1 270 ? 8.125 -15.477 -36.629 1.00 82.56 270 ALA A C 1
ATOM 2103 O O . ALA A 1 270 ? 8.048 -16.544 -36.027 1.00 82.56 270 ALA A O 1
ATOM 2104 N N . ILE A 1 271 ? 9.059 -15.245 -37.546 1.00 84.19 271 ILE A N 1
ATOM 2105 C CA . ILE A 1 271 ? 10.023 -16.229 -38.035 1.00 84.19 271 ILE A CA 1
ATOM 2106 C C . ILE A 1 271 ? 11.428 -15.754 -37.675 1.00 84.19 271 ILE A C 1
ATOM 2108 O O . ILE A 1 271 ? 11.865 -14.704 -38.139 1.00 84.19 271 ILE A O 1
ATOM 2112 N N . ALA A 1 272 ? 12.150 -16.519 -36.857 1.00 82.88 272 ALA A N 1
ATOM 2113 C CA . ALA A 1 272 ? 13.511 -16.185 -36.448 1.00 82.88 272 ALA A CA 1
ATOM 2114 C C . ALA A 1 272 ? 14.434 -17.404 -36.512 1.00 82.88 272 ALA A C 1
ATOM 2116 O O . ALA A 1 272 ? 14.074 -18.493 -36.067 1.00 82.88 272 ALA A O 1
ATOM 2117 N N . GLY A 1 273 ? 15.652 -17.247 -37.020 1.00 81.06 273 GLY A N 1
ATOM 2118 C CA . GLY A 1 273 ? 16.555 -18.388 -37.133 1.00 81.06 273 GLY A CA 1
ATOM 2119 C C . GLY A 1 273 ? 17.838 -18.126 -37.899 1.00 81.06 273 GLY A C 1
ATOM 2120 O O . GLY A 1 273 ? 18.022 -17.050 -38.461 1.00 81.06 273 GLY A O 1
ATOM 2121 N N . ASP A 1 274 ? 18.702 -19.137 -37.929 1.00 83.88 274 ASP A N 1
ATOM 2122 C CA . ASP A 1 274 ? 19.912 -19.144 -38.753 1.00 83.88 274 ASP A CA 1
ATOM 2123 C C . ASP A 1 274 ? 19.603 -19.776 -40.110 1.00 83.88 274 ASP A C 1
ATOM 2125 O O . ASP A 1 274 ? 19.399 -20.989 -40.222 1.00 83.88 274 ASP A O 1
ATOM 2129 N N . PHE A 1 275 ? 19.563 -18.942 -41.147 1.00 82.50 275 PHE A N 1
ATOM 2130 C CA . PHE A 1 275 ? 19.253 -19.367 -42.512 1.00 82.50 275 PHE A CA 1
ATOM 2131 C C . PHE A 1 275 ? 20.506 -19.657 -43.347 1.00 82.50 275 PHE A C 1
ATOM 2133 O O . PHE A 1 275 ? 20.401 -20.200 -44.451 1.00 82.50 275 PHE A O 1
ATOM 2140 N N . ASN A 1 276 ? 21.698 -19.285 -42.861 1.00 85.50 276 ASN A N 1
ATOM 2141 C CA . ASN A 1 276 ? 22.940 -19.319 -43.642 1.00 85.50 276 ASN A CA 1
ATOM 2142 C C . ASN A 1 276 ? 22.795 -18.667 -45.045 1.00 85.50 276 ASN A C 1
ATOM 2144 O O . ASN A 1 276 ? 23.412 -19.101 -46.023 1.00 85.50 276 ASN A O 1
ATOM 2148 N N . ALA A 1 277 ? 21.968 -17.620 -45.149 1.00 83.38 277 ALA A N 1
ATOM 2149 C CA . ALA A 1 277 ? 21.638 -16.903 -46.381 1.00 83.38 277 ALA A CA 1
ATOM 2150 C C . ALA A 1 277 ? 22.191 -15.469 -46.345 1.00 83.38 277 ALA A C 1
ATOM 2152 O O . ALA A 1 277 ? 22.158 -14.810 -45.305 1.00 83.38 277 ALA A O 1
ATOM 2153 N N . TRP A 1 278 ? 22.712 -14.977 -47.471 1.00 84.69 278 TRP A N 1
ATOM 2154 C CA . TRP A 1 278 ? 23.293 -13.634 -47.577 1.00 84.69 278 TRP A CA 1
ATOM 2155 C C . TRP A 1 278 ? 22.487 -12.811 -48.573 1.00 84.69 278 TRP A C 1
ATOM 2157 O O . TRP A 1 278 ? 22.320 -13.251 -49.709 1.00 84.69 278 TRP A O 1
ATOM 2167 N N . ALA A 1 279 ? 22.033 -11.630 -48.161 1.00 80.50 279 ALA A N 1
ATOM 2168 C CA . ALA A 1 279 ? 21.422 -10.628 -49.024 1.00 80.50 279 ALA A CA 1
ATOM 2169 C C . ALA A 1 279 ? 21.804 -9.217 -48.576 1.00 80.50 279 ALA A C 1
ATOM 2171 O O . ALA A 1 279 ? 22.069 -8.967 -47.393 1.00 80.50 279 ALA A O 1
ATOM 2172 N N . VAL A 1 280 ? 21.838 -8.301 -49.541 1.00 77.44 280 VAL A N 1
ATOM 2173 C CA . VAL A 1 280 ? 22.082 -6.874 -49.291 1.00 77.44 280 VAL A CA 1
ATOM 2174 C C . VAL A 1 280 ? 21.006 -6.261 -48.386 1.00 77.44 280 VAL A C 1
ATOM 2176 O O . VAL A 1 280 ? 21.321 -5.400 -47.570 1.00 77.44 280 VAL A O 1
ATOM 2179 N N . ASP A 1 281 ? 19.780 -6.782 -48.448 1.00 69.81 281 ASP A N 1
ATOM 2180 C CA . ASP A 1 281 ? 18.591 -6.342 -47.709 1.00 69.81 281 ASP A CA 1
ATOM 2181 C C . ASP A 1 281 ? 18.751 -6.398 -46.180 1.00 69.81 281 ASP A C 1
ATOM 2183 O O . ASP A 1 281 ? 18.198 -5.564 -45.470 1.00 69.81 281 ASP A O 1
ATOM 2187 N N . TRP A 1 282 ? 19.556 -7.333 -45.662 1.00 74.56 282 TRP A N 1
ATOM 2188 C CA . TRP A 1 282 ? 19.903 -7.438 -44.235 1.00 74.56 282 TRP A CA 1
ATOM 2189 C C . TRP A 1 282 ? 21.383 -7.141 -43.958 1.00 74.56 282 TRP A C 1
ATOM 2191 O O . TRP A 1 282 ? 21.952 -7.636 -42.987 1.00 74.56 282 TRP A O 1
ATOM 2201 N N . GLY A 1 283 ? 22.033 -6.344 -44.813 1.00 71.06 283 GLY A N 1
ATOM 2202 C CA . GLY A 1 283 ? 23.375 -5.807 -44.560 1.00 71.06 283 GLY A CA 1
ATOM 2203 C C . GLY A 1 283 ? 24.543 -6.725 -44.941 1.00 71.06 283 GLY A C 1
ATOM 2204 O O . GLY A 1 283 ? 25.679 -6.466 -44.537 1.00 71.06 283 GLY A O 1
ATOM 2205 N N . SER A 1 284 ? 24.315 -7.791 -45.720 1.00 79.44 284 SER A N 1
ATOM 2206 C CA . SER A 1 284 ? 25.419 -8.583 -46.288 1.00 79.44 284 SER A CA 1
ATOM 2207 C C . SER A 1 284 ? 26.076 -7.854 -47.467 1.00 79.44 284 SER A C 1
ATOM 2209 O O . SER A 1 284 ? 25.430 -7.103 -48.188 1.00 79.44 284 SER A O 1
ATOM 2211 N N . LYS A 1 285 ? 27.365 -8.119 -47.726 1.00 76.81 285 LYS A N 1
ATOM 2212 C CA . LYS A 1 285 ? 28.102 -7.485 -48.843 1.00 76.81 285 LYS A CA 1
ATOM 2213 C C . LYS A 1 285 ? 27.587 -7.871 -50.235 1.00 76.81 285 LYS A C 1
ATOM 2215 O O . LYS A 1 285 ? 27.802 -7.131 -51.185 1.00 76.81 285 LYS A O 1
ATOM 2220 N N . GLN A 1 286 ? 26.992 -9.054 -50.363 1.00 79.50 286 GLN A N 1
ATOM 2221 C CA . GLN A 1 286 ? 26.500 -9.603 -51.623 1.00 79.50 286 GLN A CA 1
ATOM 2222 C C . GLN A 1 286 ? 25.322 -10.541 -51.362 1.00 79.50 286 GLN A C 1
ATOM 2224 O O . GLN A 1 286 ? 25.249 -11.154 -50.292 1.00 79.50 286 GLN A O 1
ATOM 2229 N N . THR A 1 287 ? 24.453 -10.700 -52.360 1.00 82.81 287 THR A N 1
ATOM 2230 C CA . THR A 1 287 ? 23.343 -11.657 -52.311 1.00 82.81 287 THR A CA 1
ATOM 2231 C C . THR A 1 287 ? 23.763 -13.004 -52.900 1.00 82.81 287 THR A C 1
ATOM 2233 O O . THR A 1 287 ? 24.110 -13.095 -54.081 1.00 82.81 287 THR A O 1
ATOM 2236 N N . ASN A 1 288 ? 23.757 -14.063 -52.085 1.00 85.88 288 ASN A N 1
ATOM 2237 C CA . ASN A 1 288 ? 24.064 -15.426 -52.529 1.00 85.88 288 ASN A CA 1
ATOM 2238 C C . ASN A 1 288 ? 22.799 -16.150 -53.039 1.00 85.88 288 ASN A C 1
ATOM 2240 O O . ASN A 1 288 ? 21.692 -15.629 -52.925 1.00 85.88 288 ASN A O 1
ATOM 2244 N N . ALA A 1 289 ? 22.952 -17.344 -53.627 1.00 83.19 289 ALA A N 1
ATOM 2245 C CA . ALA A 1 289 ? 21.818 -18.105 -54.169 1.00 83.19 289 ALA A CA 1
ATOM 2246 C C . ALA A 1 289 ? 20.730 -18.362 -53.110 1.00 83.19 289 ALA A C 1
ATOM 2248 O O . ALA A 1 289 ? 19.567 -18.090 -53.363 1.00 83.19 289 ALA A O 1
ATOM 2249 N N . ARG A 1 290 ? 21.119 -18.752 -51.888 1.00 87.38 290 ARG A N 1
ATOM 2250 C CA . ARG A 1 290 ? 20.186 -18.939 -50.765 1.00 87.38 290 ARG A CA 1
ATOM 2251 C C . ARG A 1 290 ? 19.451 -17.660 -50.360 1.00 87.38 290 ARG A C 1
ATOM 2253 O O . ARG A 1 290 ? 18.289 -17.724 -49.991 1.00 87.38 290 ARG A O 1
ATOM 2260 N N . GLY A 1 291 ? 20.114 -16.507 -50.414 1.00 83.62 291 GLY A N 1
ATOM 2261 C CA . GLY A 1 291 ? 19.485 -15.214 -50.152 1.00 83.62 291 GLY A CA 1
ATOM 2262 C C . GLY A 1 291 ? 18.386 -14.891 -51.160 1.00 83.62 291 GLY A C 1
ATOM 2263 O O . GLY A 1 291 ? 17.346 -14.390 -50.753 1.00 83.62 291 GLY A O 1
ATOM 2264 N N . ARG A 1 292 ? 18.584 -15.233 -52.443 1.00 82.06 292 ARG A N 1
ATOM 2265 C CA . ARG A 1 292 ? 17.554 -15.067 -53.483 1.00 82.06 292 ARG A CA 1
ATOM 2266 C C . ARG A 1 292 ? 16.348 -15.972 -53.242 1.00 82.06 292 ARG A C 1
ATOM 2268 O O . ARG A 1 292 ? 15.244 -15.454 -53.164 1.00 82.06 292 ARG A O 1
ATOM 2275 N N . GLU A 1 293 ? 16.580 -17.266 -53.024 1.00 81.94 293 GLU A N 1
ATOM 2276 C CA . GLU A 1 293 ? 15.509 -18.234 -52.723 1.00 81.94 293 GLU A CA 1
ATOM 2277 C C . GLU A 1 293 ? 14.715 -17.832 -51.469 1.00 81.94 293 GLU A C 1
ATOM 2279 O O . GLU A 1 293 ? 13.490 -17.901 -51.448 1.00 81.94 293 GLU A O 1
ATOM 2284 N N . LEU A 1 294 ? 15.401 -17.353 -50.422 1.00 85.38 294 LEU A N 1
ATOM 2285 C CA . LEU A 1 294 ? 14.754 -16.904 -49.189 1.00 85.38 294 LEU A CA 1
ATOM 2286 C C . LEU A 1 294 ? 13.873 -15.669 -49.415 1.00 85.38 294 LEU A C 1
ATOM 2288 O O . LEU A 1 294 ? 12.750 -15.628 -48.917 1.00 85.38 294 LEU A O 1
ATOM 2292 N N . LEU A 1 295 ? 14.371 -14.672 -50.154 1.00 78.38 295 LEU A N 1
ATOM 2293 C CA . LEU A 1 295 ? 13.609 -13.465 -50.489 1.00 78.38 295 LEU A CA 1
ATOM 2294 C C . LEU A 1 295 ? 12.387 -13.796 -51.354 1.00 78.38 295 LEU A C 1
ATOM 2296 O O . LEU A 1 295 ? 11.305 -13.267 -51.106 1.00 78.38 295 LEU A O 1
ATOM 2300 N N . GLU A 1 296 ? 12.542 -14.691 -52.329 1.00 77.44 296 GLU A N 1
ATOM 2301 C CA . GLU A 1 296 ? 11.456 -15.134 -53.203 1.00 77.44 296 GLU A CA 1
ATOM 2302 C C . GLU A 1 296 ? 10.380 -15.894 -52.419 1.00 77.44 296 GLU A C 1
ATOM 2304 O O . GLU A 1 296 ? 9.209 -15.517 -52.467 1.00 77.44 296 GLU A O 1
ATOM 2309 N N . ALA A 1 297 ? 10.763 -16.873 -51.597 1.00 75.38 297 ALA A N 1
ATOM 2310 C CA . ALA A 1 297 ? 9.824 -17.627 -50.769 1.00 75.38 297 ALA A CA 1
ATOM 2311 C C . ALA A 1 297 ? 9.045 -16.717 -49.799 1.00 75.38 297 ALA A C 1
ATOM 2313 O O . ALA A 1 297 ? 7.821 -16.826 -49.659 1.00 75.38 297 ALA A O 1
ATOM 2314 N N . PHE A 1 298 ? 9.737 -15.775 -49.150 1.00 80.81 298 PHE A N 1
ATOM 2315 C CA . PHE A 1 298 ? 9.144 -14.898 -48.136 1.00 80.81 298 PHE A CA 1
ATOM 2316 C C . PHE A 1 298 ? 8.331 -13.748 -48.736 1.00 80.81 298 PHE A C 1
ATOM 2318 O O . PHE A 1 298 ? 7.466 -13.215 -48.045 1.00 80.81 298 PHE A O 1
ATOM 2325 N N . SER A 1 299 ? 8.512 -13.427 -50.023 1.00 71.31 299 SER A N 1
ATOM 2326 C CA . SER A 1 299 ? 7.652 -12.476 -50.744 1.00 71.31 299 SER A CA 1
ATOM 2327 C C . SER A 1 299 ? 6.179 -12.908 -50.784 1.00 71.31 299 SER A C 1
ATOM 2329 O O . SER A 1 299 ? 5.287 -12.075 -50.930 1.00 71.31 299 SER A O 1
ATOM 2331 N N . THR A 1 300 ? 5.914 -14.208 -50.606 1.00 72.12 300 THR A N 1
ATOM 2332 C CA . THR A 1 300 ? 4.559 -14.775 -50.579 1.00 72.12 300 THR A CA 1
ATOM 2333 C C . THR A 1 300 ? 3.865 -14.663 -49.214 1.00 72.12 300 THR A C 1
ATOM 2335 O O . THR A 1 300 ? 2.703 -15.056 -49.091 1.00 72.12 300 THR A O 1
ATOM 2338 N N . LEU A 1 301 ? 4.557 -14.147 -48.190 1.00 74.69 301 LEU A N 1
ATOM 2339 C CA . LEU A 1 301 ? 4.065 -13.969 -46.823 1.00 74.69 301 LEU A CA 1
ATOM 2340 C C . LEU A 1 301 ? 3.924 -12.475 -46.482 1.00 74.69 301 LEU A C 1
ATOM 2342 O O . LEU A 1 301 ? 4.750 -11.656 -46.873 1.00 74.69 301 LEU A O 1
ATOM 2346 N N . ASP A 1 302 ? 2.920 -12.117 -45.676 1.00 76.62 302 ASP A N 1
ATOM 2347 C CA . ASP A 1 302 ? 2.779 -10.763 -45.116 1.00 76.62 302 ASP A CA 1
ATOM 2348 C C . ASP A 1 302 ? 3.742 -10.568 -43.932 1.00 76.62 302 ASP A C 1
ATOM 2350 O O . ASP A 1 302 ? 3.326 -10.617 -42.773 1.00 76.62 302 ASP A O 1
ATOM 2354 N N . ILE A 1 303 ? 5.041 -10.414 -44.213 1.00 79.38 303 ILE A N 1
ATOM 2355 C CA . ILE A 1 303 ? 6.114 -10.268 -43.215 1.00 79.38 303 ILE A CA 1
ATOM 2356 C C . ILE A 1 303 ? 7.115 -9.163 -43.574 1.00 79.38 303 ILE A C 1
ATOM 2358 O O . ILE A 1 303 ? 7.344 -8.844 -44.735 1.00 79.38 303 ILE A O 1
ATOM 2362 N N . VAL A 1 304 ? 7.740 -8.586 -42.548 1.00 78.75 304 VAL A N 1
ATOM 2363 C CA . VAL A 1 304 ? 8.752 -7.526 -42.630 1.00 78.75 304 VAL A CA 1
ATOM 2364 C C . VAL A 1 304 ? 10.020 -7.986 -41.922 1.00 78.75 304 VAL A C 1
ATOM 2366 O O . VAL A 1 304 ? 9.959 -8.570 -40.838 1.00 78.75 304 VAL A O 1
ATOM 2369 N N . LEU A 1 305 ? 11.172 -7.698 -42.524 1.00 79.94 305 LEU A N 1
ATOM 2370 C CA . LEU A 1 305 ? 12.490 -7.923 -41.936 1.00 79.94 305 LEU A CA 1
ATOM 2371 C C . LEU A 1 305 ? 12.755 -6.924 -40.794 1.00 79.94 305 LEU A C 1
ATOM 2373 O O . LEU A 1 305 ? 12.663 -5.716 -40.995 1.00 79.94 305 LEU A O 1
ATOM 2377 N N . LEU A 1 306 ? 13.131 -7.425 -39.613 1.00 74.81 306 LEU A N 1
ATOM 2378 C CA . LEU A 1 306 ? 13.467 -6.597 -38.444 1.00 74.81 306 LEU A CA 1
ATOM 2379 C C . LEU A 1 306 ? 14.961 -6.331 -38.262 1.00 74.81 306 LEU A C 1
ATOM 2381 O O . LEU A 1 306 ? 15.332 -5.467 -37.469 1.00 74.81 306 LEU A O 1
ATOM 2385 N N . ASN A 1 307 ? 15.822 -7.080 -38.950 1.00 76.62 307 ASN A N 1
ATOM 2386 C CA . ASN A 1 307 ? 17.265 -6.903 -38.856 1.00 76.62 307 ASN A CA 1
ATOM 2387 C C . ASN A 1 307 ? 17.644 -5.464 -39.233 1.00 76.62 307 ASN A C 1
ATOM 2389 O O . ASN A 1 307 ? 17.474 -5.050 -40.377 1.00 76.62 307 ASN A O 1
ATOM 2393 N N . SER A 1 308 ? 18.181 -4.712 -38.271 1.00 67.75 308 SER A N 1
ATOM 2394 C CA . SER A 1 308 ? 18.575 -3.315 -38.462 1.00 67.75 308 SER A CA 1
ATOM 2395 C C . SER A 1 308 ? 20.038 -3.091 -38.080 1.00 67.75 308 SER A C 1
ATOM 2397 O O . SER A 1 308 ? 20.453 -3.429 -36.968 1.00 67.75 308 SER A O 1
ATOM 2399 N N . GLY A 1 309 ? 20.801 -2.451 -38.966 1.00 63.38 309 GLY A N 1
ATOM 2400 C CA . GLY A 1 309 ? 22.216 -2.130 -38.761 1.00 63.38 309 GLY A CA 1
ATOM 2401 C C . GLY A 1 309 ? 23.180 -3.108 -39.440 1.00 63.38 309 GLY A C 1
ATOM 2402 O O . GLY A 1 309 ? 22.778 -4.086 -40.056 1.00 63.38 309 GLY A O 1
ATOM 2403 N N . ASP A 1 310 ? 24.475 -2.821 -39.325 1.00 65.12 310 ASP A N 1
ATOM 2404 C CA . ASP A 1 310 ? 25.585 -3.521 -39.995 1.00 65.12 310 ASP A CA 1
ATOM 2405 C C . ASP A 1 310 ? 26.343 -4.492 -39.070 1.00 65.12 310 ASP A C 1
ATOM 2407 O O . ASP A 1 310 ? 27.397 -5.035 -39.418 1.00 65.12 310 ASP A O 1
ATOM 2411 N N . ARG A 1 311 ? 25.829 -4.707 -37.854 1.00 73.31 311 ARG A N 1
ATOM 2412 C CA . ARG A 1 311 ? 26.487 -5.553 -36.857 1.00 73.31 311 ARG A CA 1
ATOM 2413 C C . ARG A 1 311 ? 26.340 -7.032 -37.224 1.00 73.31 311 ARG A C 1
ATOM 2415 O O . ARG A 1 311 ? 25.215 -7.494 -37.408 1.00 73.31 311 ARG A O 1
ATOM 2422 N N . PRO A 1 312 ? 27.440 -7.805 -37.258 1.00 71.94 312 PRO A N 1
ATOM 2423 C CA . PRO A 1 312 ? 27.371 -9.220 -37.589 1.00 71.94 312 PRO A CA 1
ATOM 2424 C C . PRO A 1 312 ? 26.666 -10.010 -36.484 1.00 71.94 312 PRO A C 1
ATOM 2426 O O . PRO A 1 312 ? 26.930 -9.806 -35.298 1.00 71.94 312 PRO A O 1
ATOM 2429 N N . THR A 1 313 ? 25.801 -10.943 -36.878 1.00 71.50 313 THR A N 1
ATOM 2430 C CA . THR A 1 313 ? 25.119 -11.866 -35.957 1.00 71.50 313 THR A CA 1
ATOM 2431 C C . THR A 1 313 ? 25.955 -13.119 -35.695 1.00 71.50 313 THR A C 1
ATOM 2433 O O . THR A 1 313 ? 25.835 -13.736 -34.641 1.00 71.50 313 THR A O 1
ATOM 2436 N N . TYR A 1 314 ? 26.900 -13.412 -36.590 1.00 76.25 314 TYR A N 1
ATOM 2437 C CA . TYR A 1 314 ? 27.876 -14.488 -36.487 1.00 76.25 314 TYR A CA 1
ATOM 2438 C C . TYR A 1 314 ? 29.306 -13.954 -36.594 1.00 76.25 314 TYR A C 1
ATOM 2440 O O . TYR A 1 314 ? 29.619 -13.199 -37.519 1.00 76.25 314 TYR A O 1
ATOM 2448 N N . THR A 1 315 ? 30.195 -14.375 -35.690 1.00 71.44 315 THR A N 1
ATOM 2449 C CA . THR A 1 315 ? 31.635 -14.102 -35.769 1.00 71.44 315 THR A CA 1
ATOM 2450 C C . THR A 1 315 ? 32.481 -15.320 -35.390 1.00 71.44 315 THR A C 1
ATOM 2452 O O . THR A 1 315 ? 32.432 -15.849 -34.279 1.00 71.44 315 THR A O 1
ATOM 2455 N N . LYS A 1 316 ? 33.353 -15.744 -36.311 1.00 62.72 316 LYS A N 1
ATOM 2456 C CA . LYS A 1 316 ? 34.331 -16.815 -36.081 1.00 62.72 316 LYS A CA 1
ATOM 2457 C C . LYS A 1 316 ? 35.693 -16.428 -36.646 1.00 62.72 316 LYS A C 1
ATOM 2459 O O . LYS A 1 316 ? 35.974 -16.594 -37.830 1.00 62.72 316 LYS A O 1
ATOM 2464 N N . GLY A 1 317 ? 36.570 -15.947 -35.767 1.00 66.12 317 GLY A N 1
ATOM 2465 C CA . GLY A 1 317 ? 37.857 -15.386 -36.188 1.00 66.12 317 GLY A CA 1
ATOM 2466 C C . GLY A 1 317 ? 37.637 -14.087 -36.965 1.00 66.12 317 GLY A C 1
ATOM 2467 O O . GLY A 1 317 ? 37.024 -13.172 -36.423 1.00 66.12 317 GLY A O 1
ATOM 2468 N N . ASP A 1 318 ? 38.102 -14.036 -38.216 1.00 48.66 318 ASP A N 1
ATOM 2469 C CA . ASP A 1 318 ? 37.918 -12.891 -39.126 1.00 48.66 318 ASP A CA 1
ATOM 2470 C C . ASP A 1 318 ? 36.663 -13.011 -40.010 1.00 48.66 318 ASP A C 1
ATOM 2472 O O . ASP A 1 318 ? 36.299 -12.065 -40.705 1.00 48.66 318 ASP A O 1
ATOM 2476 N N . ALA A 1 319 ? 35.995 -14.170 -40.003 1.00 61.00 319 ALA A N 1
ATOM 2477 C CA . ALA A 1 319 ? 34.749 -14.361 -40.732 1.00 61.00 319 ALA A CA 1
ATOM 2478 C C . ALA A 1 319 ? 33.583 -13.801 -39.910 1.00 61.00 319 ALA A C 1
ATOM 2480 O O . ALA A 1 319 ? 33.333 -14.260 -38.791 1.00 61.00 319 ALA A O 1
ATOM 2481 N N . SER A 1 320 ? 32.873 -12.825 -40.473 1.00 75.50 320 SER A N 1
ATOM 2482 C CA . SER A 1 320 ? 31.652 -12.266 -39.901 1.00 75.50 320 SER A CA 1
ATOM 2483 C C . SER A 1 320 ? 30.531 -12.251 -40.933 1.00 75.50 320 SER A C 1
ATOM 2485 O O . SER A 1 320 ? 30.754 -11.908 -42.094 1.00 75.50 320 SER A O 1
ATOM 2487 N N . SER A 1 321 ? 29.327 -12.629 -40.517 1.00 78.88 321 SER A N 1
ATOM 2488 C CA . SER A 1 321 ? 28.158 -12.678 -41.397 1.00 78.88 321 SER A CA 1
ATOM 2489 C C . SER A 1 321 ? 26.874 -12.340 -40.643 1.00 78.88 321 SER A C 1
ATOM 2491 O O . SER A 1 321 ? 26.809 -12.464 -39.419 1.00 78.88 321 SER A O 1
ATOM 2493 N N . ILE A 1 322 ? 25.860 -11.898 -41.387 1.00 82.31 322 ILE A N 1
ATOM 2494 C CA . ILE A 1 322 ? 24.496 -11.674 -40.898 1.00 82.31 322 ILE A CA 1
ATOM 2495 C C . ILE A 1 322 ? 23.653 -12.806 -41.479 1.00 82.31 322 ILE A C 1
ATOM 2497 O O . ILE A 1 322 ? 23.240 -12.755 -42.634 1.00 82.31 322 ILE A O 1
ATOM 2501 N N . VAL A 1 323 ? 23.529 -13.879 -40.703 1.00 80.94 323 VAL A N 1
ATOM 2502 C CA . VAL A 1 323 ? 22.852 -15.129 -41.105 1.00 80.94 323 VAL A CA 1
ATOM 2503 C C . VAL A 1 323 ? 21.665 -15.457 -40.206 1.00 80.94 323 VAL A C 1
ATOM 2505 O O . VAL A 1 323 ? 20.794 -16.231 -40.600 1.00 80.94 323 VAL A O 1
ATOM 2508 N N . ASP A 1 324 ? 21.615 -14.823 -39.033 1.00 81.38 324 ASP A N 1
ATOM 2509 C CA . ASP A 1 324 ? 20.513 -14.914 -38.089 1.00 81.38 324 ASP A CA 1
ATOM 2510 C C . ASP A 1 324 ? 19.488 -13.830 -38.430 1.00 81.38 324 ASP A C 1
ATOM 2512 O O . ASP A 1 324 ? 19.725 -12.635 -38.223 1.00 81.38 324 ASP A O 1
ATOM 2516 N N . LEU A 1 325 ? 18.359 -14.242 -38.996 1.00 82.00 325 LEU A N 1
ATOM 2517 C CA . LEU A 1 325 ? 17.342 -13.341 -39.531 1.00 82.00 325 LEU A CA 1
ATOM 2518 C C . LEU A 1 325 ? 16.075 -13.401 -38.685 1.00 82.00 325 LEU A C 1
ATOM 2520 O O . LEU A 1 325 ? 15.742 -14.439 -38.116 1.00 82.00 325 LEU A O 1
ATOM 2524 N N . THR A 1 326 ? 15.386 -12.268 -38.577 1.00 81.06 326 THR A N 1
ATOM 2525 C CA . THR A 1 326 ? 14.125 -12.111 -37.849 1.00 81.06 326 THR A CA 1
ATOM 2526 C C . THR A 1 326 ? 13.114 -11.400 -38.744 1.00 81.06 326 THR A C 1
ATOM 2528 O O . THR A 1 326 ? 13.314 -10.245 -39.115 1.00 81.06 326 THR A O 1
ATOM 2531 N N . PHE A 1 327 ? 12.015 -12.080 -39.056 1.00 81.19 327 PHE A N 1
ATOM 2532 C CA . PHE A 1 327 ? 10.885 -11.565 -39.821 1.00 81.19 327 PHE A CA 1
ATOM 2533 C C . PHE A 1 327 ? 9.614 -11.621 -38.975 1.00 81.19 327 PHE A C 1
ATOM 2535 O O . PHE A 1 327 ? 9.396 -12.584 -38.241 1.00 81.19 327 PHE A O 1
ATOM 2542 N N . VAL A 1 328 ? 8.752 -10.614 -39.075 1.00 80.44 328 VAL A N 1
ATOM 2543 C CA . VAL A 1 328 ? 7.472 -10.571 -38.343 1.00 80.44 328 VAL A CA 1
ATOM 2544 C C . VAL A 1 328 ? 6.351 -10.072 -39.235 1.00 80.44 328 VAL A C 1
ATOM 2546 O O . VAL A 1 328 ? 6.605 -9.278 -40.134 1.00 80.44 328 VAL A O 1
ATOM 2549 N N . SER A 1 329 ? 5.107 -10.479 -38.974 1.00 79.69 329 SER A N 1
ATOM 2550 C CA . SER A 1 329 ? 3.968 -9.977 -39.746 1.00 79.69 329 SER A CA 1
ATOM 2551 C C . SER A 1 329 ? 3.856 -8.457 -39.714 1.00 79.69 329 SER A C 1
ATOM 2553 O O . SER A 1 329 ? 4.124 -7.841 -38.677 1.00 79.69 329 SER A O 1
ATOM 2555 N N . THR A 1 330 ? 3.395 -7.833 -40.804 1.00 72.19 330 THR A N 1
ATOM 2556 C CA . THR A 1 330 ? 3.247 -6.365 -40.858 1.00 72.19 330 THR A CA 1
ATOM 2557 C C . THR A 1 330 ? 2.346 -5.835 -39.737 1.00 72.19 330 THR A C 1
ATOM 2559 O O . THR A 1 330 ? 2.568 -4.740 -39.222 1.00 72.19 330 THR A O 1
ATOM 2562 N N . SER A 1 331 ? 1.366 -6.623 -39.281 1.00 68.50 331 SER A N 1
ATOM 2563 C CA . SER A 1 331 ? 0.521 -6.298 -38.126 1.00 68.50 331 SER A CA 1
ATOM 2564 C C . SER A 1 331 ? 1.289 -6.183 -36.802 1.00 68.50 331 SER A C 1
ATOM 2566 O O . SER A 1 331 ? 0.883 -5.414 -35.937 1.00 68.50 331 SER A O 1
ATOM 2568 N N . LEU A 1 332 ? 2.380 -6.939 -36.645 1.00 67.81 332 LEU A N 1
ATOM 2569 C CA . LEU A 1 332 ? 3.285 -6.905 -35.491 1.00 67.81 332 LEU A CA 1
ATOM 2570 C C . LEU A 1 332 ? 4.371 -5.832 -35.643 1.00 67.81 332 LEU A C 1
ATOM 2572 O O . LEU A 1 332 ? 4.951 -5.402 -34.647 1.00 67.81 332 LEU A O 1
ATOM 2576 N N . ALA A 1 333 ? 4.626 -5.386 -36.879 1.00 62.59 333 ALA A N 1
ATOM 2577 C CA . ALA A 1 333 ? 5.660 -4.411 -37.202 1.00 62.59 333 ALA A CA 1
ATOM 2578 C C . ALA A 1 333 ? 5.257 -2.935 -36.995 1.00 62.59 333 ALA A C 1
ATOM 2580 O O . ALA A 1 333 ? 6.081 -2.035 -37.128 1.00 62.59 333 ALA A O 1
ATOM 2581 N N . LYS A 1 334 ? 3.987 -2.658 -36.671 1.00 56.00 334 LYS A N 1
ATOM 2582 C CA . LYS A 1 334 ? 3.437 -1.290 -36.560 1.00 56.00 334 LYS A CA 1
ATOM 2583 C C . LYS A 1 334 ? 3.680 -0.598 -35.204 1.00 56.00 334 LYS A C 1
ATOM 2585 O O . LYS A 1 334 ? 3.249 0.539 -35.029 1.00 56.00 334 LYS A O 1
ATOM 2590 N N . GLY A 1 335 ? 4.344 -1.258 -34.249 1.00 51.16 335 GLY A N 1
ATOM 2591 C CA . GLY A 1 335 ? 4.753 -0.682 -32.956 1.00 51.16 335 GLY A CA 1
ATOM 2592 C C . GLY A 1 335 ? 6.228 -0.254 -32.923 1.00 51.16 335 GLY A C 1
ATOM 2593 O O . GLY A 1 335 ? 6.984 -0.566 -33.837 1.00 51.16 335 GLY A O 1
ATOM 2594 N N . SER A 1 336 ? 6.662 0.437 -31.861 1.00 46.88 336 SER A N 1
ATOM 2595 C CA . SER A 1 336 ? 8.088 0.709 -31.602 1.00 46.88 336 SER A CA 1
ATOM 2596 C C . SER A 1 336 ? 8.837 -0.603 -31.346 1.00 46.88 336 SER A C 1
ATOM 2598 O O . SER A 1 336 ? 8.922 -1.062 -30.210 1.00 46.88 336 SER A O 1
ATOM 2600 N N . ILE A 1 337 ? 9.347 -1.224 -32.405 1.00 57.97 337 ILE A N 1
ATOM 2601 C CA . ILE A 1 337 ? 10.130 -2.457 -32.325 1.00 57.97 337 ILE A CA 1
ATOM 2602 C C . ILE A 1 337 ? 11.554 -2.106 -31.918 1.00 57.97 337 ILE A C 1
ATOM 2604 O O . ILE A 1 337 ? 12.230 -1.321 -32.586 1.00 57.97 337 ILE A O 1
ATOM 2608 N N . SER A 1 338 ? 12.025 -2.711 -30.832 1.00 60.06 338 SER A N 1
ATOM 2609 C CA . SER A 1 338 ? 13.448 -2.765 -30.530 1.00 60.06 338 SER A CA 1
ATOM 2610 C C . SER A 1 338 ? 14.017 -4.038 -31.164 1.00 60.06 338 SER A C 1
ATOM 2612 O O . SER A 1 338 ? 13.478 -5.122 -30.964 1.00 60.06 338 SER A O 1
ATOM 2614 N N . TRP A 1 339 ? 15.073 -3.915 -31.971 1.00 73.62 339 TRP A N 1
ATOM 2615 C CA . TRP A 1 339 ? 15.877 -5.041 -32.457 1.00 73.62 339 TRP A CA 1
ATOM 2616 C C . TRP A 1 339 ? 17.348 -4.683 -32.256 1.00 73.62 339 TRP A C 1
ATOM 2618 O O . TRP A 1 339 ? 17.806 -3.627 -32.696 1.00 73.62 339 TRP A O 1
ATOM 2628 N N . VAL A 1 340 ? 18.094 -5.510 -31.522 1.00 66.31 340 VAL A N 1
ATOM 2629 C CA . VAL A 1 340 ? 19.491 -5.218 -31.189 1.00 66.31 340 VAL A CA 1
ATOM 2630 C C . VAL A 1 340 ? 20.330 -6.482 -31.031 1.00 66.31 340 VAL A C 1
ATOM 2632 O O . VAL A 1 340 ? 19.939 -7.450 -30.380 1.00 66.31 340 VAL A O 1
ATOM 2635 N N . VAL A 1 341 ? 21.549 -6.430 -31.567 1.00 69.25 341 VAL A N 1
ATOM 2636 C CA . VAL A 1 341 ? 22.602 -7.412 -31.285 1.00 69.25 341 VAL A CA 1
ATOM 2637 C C . VAL A 1 341 ? 23.274 -7.053 -29.955 1.00 69.25 341 VAL A C 1
ATOM 2639 O O . VAL A 1 341 ? 23.935 -6.014 -29.835 1.00 69.25 341 VAL A O 1
ATOM 2642 N N . LEU A 1 342 ? 23.095 -7.897 -28.938 1.00 53.75 342 LEU A N 1
ATOM 2643 C CA . LEU A 1 342 ? 23.593 -7.678 -27.581 1.00 53.75 342 LEU A CA 1
ATOM 2644 C C . LEU A 1 342 ? 25.110 -7.911 -27.476 1.00 53.75 342 LEU A C 1
ATOM 2646 O O . LEU A 1 342 ? 25.631 -8.948 -27.886 1.00 53.75 342 LEU A O 1
ATOM 2650 N N . ASP A 1 343 ? 25.816 -6.992 -26.808 1.00 58.19 343 ASP A N 1
ATOM 2651 C CA . ASP A 1 343 ? 27.243 -7.127 -26.463 1.00 58.19 343 ASP A CA 1
ATOM 2652 C C . ASP A 1 343 ? 27.427 -7.924 -25.156 1.00 58.19 343 ASP A C 1
ATOM 2654 O O . ASP A 1 343 ? 27.951 -7.442 -24.147 1.00 58.19 343 ASP A O 1
ATOM 2658 N N . ILE A 1 344 ? 26.907 -9.154 -25.147 1.00 46.03 344 ILE A N 1
ATOM 2659 C CA . ILE A 1 344 ? 27.047 -10.103 -24.039 1.00 46.03 344 ILE A CA 1
ATOM 2660 C C . ILE A 1 344 ? 27.874 -11.310 -24.478 1.00 46.03 344 ILE A C 1
ATOM 2662 O O . ILE A 1 344 ? 27.752 -11.811 -25.592 1.00 46.03 344 ILE A O 1
ATOM 2666 N N . TYR A 1 345 ? 28.733 -11.803 -23.588 1.00 48.47 345 TYR A N 1
ATOM 2667 C CA . TYR A 1 345 ? 29.532 -12.992 -23.867 1.00 48.47 345 TYR A CA 1
ATOM 2668 C C . TYR A 1 345 ? 28.676 -14.257 -23.699 1.00 48.47 345 TYR A C 1
ATOM 2670 O O . TYR A 1 345 ? 28.378 -14.653 -22.574 1.00 48.47 345 TYR A O 1
ATOM 2678 N N . THR A 1 346 ? 28.307 -14.892 -24.814 1.00 46.06 346 THR A N 1
ATOM 2679 C CA . THR A 1 346 ? 27.474 -16.113 -24.873 1.00 46.06 346 THR A CA 1
ATOM 2680 C C . THR A 1 346 ? 28.285 -17.411 -24.907 1.00 46.06 346 THR A C 1
ATOM 2682 O O . THR A 1 346 ? 27.713 -18.496 -24.872 1.00 46.06 346 THR A O 1
ATOM 2685 N N . ALA A 1 347 ? 29.619 -17.319 -24.997 1.00 42.53 347 ALA A N 1
ATOM 2686 C CA . ALA A 1 347 ? 30.514 -18.440 -25.314 1.00 42.53 347 ALA A CA 1
ATOM 2687 C C . ALA A 1 347 ? 30.199 -19.163 -26.650 1.00 42.53 347 ALA A C 1
ATOM 2689 O O . ALA A 1 347 ? 30.755 -20.236 -26.897 1.00 42.53 347 ALA A O 1
ATOM 2690 N N . SER A 1 348 ? 29.369 -18.554 -27.507 1.00 58.22 348 SER A N 1
ATOM 2691 C CA . SER A 1 348 ? 29.022 -18.987 -28.865 1.00 58.22 348 SER A CA 1
ATOM 2692 C C . SER A 1 348 ? 29.743 -18.121 -29.907 1.00 58.22 348 SER A C 1
ATOM 2694 O O . SER A 1 348 ? 30.188 -17.015 -29.595 1.00 58.22 348 SER A O 1
ATOM 2696 N N . ASP A 1 349 ? 29.876 -18.631 -31.131 1.00 61.75 349 ASP A N 1
ATOM 2697 C CA . ASP A 1 349 ? 30.244 -17.863 -32.329 1.00 61.75 349 ASP A CA 1
ATOM 2698 C C . ASP A 1 349 ? 29.069 -17.036 -32.886 1.00 61.75 349 ASP A C 1
ATOM 2700 O O . ASP A 1 349 ? 29.274 -16.185 -33.745 1.00 61.75 349 ASP A O 1
ATOM 2704 N N . HIS A 1 350 ? 27.862 -17.211 -32.341 1.00 71.62 350 HIS A N 1
ATOM 2705 C CA . HIS A 1 350 ? 26.713 -16.342 -32.600 1.00 71.62 350 HIS A CA 1
ATOM 2706 C C . HIS A 1 350 ? 26.500 -15.322 -31.477 1.00 71.62 350 HIS A C 1
ATOM 2708 O O . HIS A 1 350 ? 26.654 -15.611 -30.279 1.00 71.62 350 HIS A O 1
ATOM 2714 N N . HIS A 1 351 ? 26.112 -14.118 -31.880 1.00 66.00 351 HIS A N 1
ATOM 2715 C CA . HIS A 1 351 ? 25.725 -13.035 -30.994 1.00 66.00 351 HIS A CA 1
ATOM 2716 C C . HIS A 1 351 ? 24.260 -13.179 -30.577 1.00 66.00 351 HIS A C 1
ATOM 2718 O O . HIS A 1 351 ? 23.409 -13.593 -31.359 1.00 66.00 351 HIS A O 1
ATOM 2724 N N . ALA A 1 352 ? 23.954 -12.826 -29.327 1.00 63.28 352 ALA A N 1
ATOM 2725 C CA . ALA A 1 352 ? 22.575 -12.837 -28.855 1.00 63.28 352 ALA A CA 1
ATOM 2726 C C . ALA A 1 352 ? 21.798 -11.679 -29.490 1.00 63.28 352 ALA A C 1
ATOM 2728 O O . ALA A 1 352 ? 22.217 -10.525 -29.392 1.00 63.28 352 ALA A O 1
ATOM 2729 N N . ILE A 1 353 ? 20.660 -11.992 -30.101 1.00 66.81 353 ILE A N 1
ATOM 2730 C CA . ILE A 1 353 ? 19.745 -11.012 -30.684 1.00 66.81 353 ILE A CA 1
ATOM 2731 C C . ILE A 1 353 ? 18.566 -10.862 -29.734 1.00 66.81 353 ILE A C 1
ATOM 2733 O O . ILE A 1 353 ? 17.983 -11.857 -29.304 1.00 66.81 353 ILE A O 1
ATOM 2737 N N . LEU A 1 354 ? 18.241 -9.620 -29.390 1.00 66.88 354 LEU A N 1
ATOM 2738 C CA . LEU A 1 354 ? 17.053 -9.281 -28.621 1.00 66.88 354 LEU A CA 1
ATOM 2739 C C . LEU A 1 354 ? 16.115 -8.480 -29.508 1.00 66.88 354 LEU A C 1
ATOM 2741 O O . LEU A 1 354 ? 16.532 -7.486 -30.105 1.00 66.88 354 LEU A O 1
ATOM 2745 N N . TRP A 1 355 ? 14.860 -8.906 -29.558 1.00 66.12 355 TRP A N 1
ATOM 2746 C CA . TRP A 1 355 ? 13.807 -8.169 -30.228 1.00 66.12 355 TRP A CA 1
ATOM 2747 C C . TRP A 1 355 ? 12.485 -8.286 -29.479 1.00 66.12 355 TRP A C 1
ATOM 2749 O O . TRP A 1 355 ? 12.256 -9.255 -28.754 1.00 66.12 355 TRP A O 1
ATOM 2759 N N . GLU A 1 356 ? 11.635 -7.278 -29.644 1.00 62.66 356 GLU A N 1
ATOM 2760 C CA . GLU A 1 356 ? 10.345 -7.172 -28.964 1.00 62.66 356 GLU A CA 1
ATOM 2761 C C . GLU A 1 356 ? 9.212 -7.047 -29.986 1.00 62.66 356 GLU A C 1
ATOM 2763 O O . GLU A 1 356 ? 9.335 -6.361 -31.000 1.00 62.66 356 GLU A O 1
ATOM 2768 N N . THR A 1 357 ? 8.085 -7.704 -29.712 1.00 62.50 357 THR A N 1
ATOM 2769 C CA . THR A 1 357 ? 6.861 -7.591 -30.510 1.00 62.50 357 THR A CA 1
ATOM 2770 C C . THR A 1 357 ? 5.660 -7.391 -29.593 1.00 62.50 357 THR A C 1
ATOM 2772 O O . THR A 1 357 ? 5.644 -7.902 -28.473 1.00 62.50 357 THR A O 1
ATOM 2775 N N . SER A 1 358 ? 4.670 -6.619 -30.042 1.00 55.47 358 SER A N 1
ATOM 2776 C CA . SER A 1 358 ? 3.458 -6.324 -29.278 1.00 55.47 358 SER A CA 1
ATOM 2777 C C . SER A 1 358 ? 2.220 -6.479 -30.154 1.00 55.47 358 SER A C 1
ATOM 2779 O O . SER A 1 358 ? 2.204 -6.052 -31.308 1.00 55.47 358 SER A O 1
ATOM 2781 N N . LYS A 1 359 ? 1.168 -7.071 -29.583 1.00 54.47 359 LYS A N 1
ATOM 2782 C CA . LYS A 1 359 ? -0.169 -7.161 -30.187 1.00 54.47 359 LYS A CA 1
ATOM 2783 C C . LYS A 1 359 ? -1.015 -5.906 -29.971 1.00 54.47 359 LYS A C 1
ATOM 2785 O O . LYS A 1 359 ? -2.074 -5.772 -30.587 1.00 54.47 359 LYS A O 1
ATOM 2790 N N . ASP A 1 360 ? -0.580 -4.997 -29.103 1.00 46.09 360 ASP A N 1
ATOM 2791 C CA . ASP A 1 360 ? -1.400 -3.861 -28.708 1.00 46.09 360 ASP A CA 1
ATOM 2792 C C . ASP A 1 360 ? -1.461 -2.793 -29.805 1.00 46.09 360 ASP A C 1
ATOM 2794 O O . ASP A 1 360 ? -0.508 -2.057 -30.057 1.00 46.09 360 ASP A O 1
ATOM 2798 N N . ARG A 1 361 ? -2.660 -2.625 -30.379 1.00 38.56 361 ARG A N 1
ATOM 2799 C CA . ARG A 1 361 ? -3.066 -1.452 -31.180 1.00 38.56 361 ARG A CA 1
ATOM 2800 C C . ARG A 1 361 ? -3.103 -0.143 -30.382 1.00 38.56 361 ARG A C 1
ATOM 2802 O O . ARG A 1 361 ? -3.485 0.892 -30.915 1.00 38.56 361 ARG A O 1
ATOM 2809 N N . ASN A 1 362 ? -2.696 -0.160 -29.122 1.00 33.28 362 ASN A N 1
ATOM 2810 C CA . ASN A 1 362 ? -2.623 1.025 -28.298 1.00 33.28 362 ASN A CA 1
ATOM 2811 C C . ASN A 1 362 ? -1.159 1.410 -28.111 1.00 33.28 362 ASN A C 1
ATOM 2813 O O . ASN A 1 362 ? -0.509 0.978 -27.162 1.00 33.28 362 ASN A O 1
ATOM 2817 N N . LEU A 1 363 ? -0.683 2.327 -28.957 1.00 35.78 363 LEU A N 1
ATOM 2818 C CA . LEU A 1 363 ? 0.315 3.316 -28.551 1.00 35.78 363 LEU A CA 1
ATOM 2819 C C . LEU A 1 363 ? -0.275 4.146 -27.398 1.00 35.78 363 LEU A C 1
ATOM 2821 O O . LEU A 1 363 ? -0.609 5.318 -27.539 1.00 35.78 363 LEU A O 1
ATOM 2825 N N . ARG A 1 364 ? -0.426 3.536 -26.222 1.00 34.84 364 ARG A N 1
ATOM 2826 C CA . ARG A 1 364 ? -0.323 4.285 -24.984 1.00 34.84 364 ARG A CA 1
ATOM 2827 C C . ARG A 1 364 ? 1.171 4.392 -24.751 1.00 34.84 364 ARG A C 1
ATOM 2829 O O . ARG A 1 364 ? 1.866 3.380 -24.672 1.00 34.84 364 ARG A O 1
ATOM 2836 N N . GLY A 1 365 ? 1.662 5.629 -24.681 1.00 35.81 365 GLY A N 1
ATOM 2837 C CA . GLY A 1 365 ? 2.995 5.909 -24.156 1.00 35.81 365 GLY A CA 1
ATOM 2838 C C . GLY A 1 365 ? 3.224 5.168 -22.830 1.00 35.81 365 GLY A C 1
ATOM 2839 O O . GLY A 1 365 ? 2.258 4.655 -22.257 1.00 35.81 365 GLY A O 1
ATOM 2840 N N . PRO A 1 366 ? 4.477 5.101 -22.339 1.00 35.88 366 PRO A N 1
ATOM 2841 C CA . PRO A 1 366 ? 4.854 4.289 -21.181 1.00 35.88 366 PRO A CA 1
ATOM 2842 C C . PRO A 1 366 ? 3.758 4.348 -20.124 1.00 35.88 366 PRO A C 1
ATOM 2844 O O . PRO A 1 366 ? 3.417 5.450 -19.685 1.00 35.88 366 PRO A O 1
ATOM 2847 N N . ILE A 1 367 ? 3.160 3.188 -19.802 1.00 39.00 367 ILE A N 1
ATOM 2848 C CA . ILE A 1 367 ? 2.091 3.085 -18.807 1.00 39.00 367 ILE A CA 1
ATOM 2849 C C . ILE A 1 367 ? 2.624 3.800 -17.577 1.00 39.00 367 ILE A C 1
ATOM 2851 O O . ILE A 1 367 ? 3.552 3.319 -16.920 1.00 39.00 367 ILE A O 1
ATOM 2855 N N . LYS A 1 368 ? 2.088 4.993 -17.312 1.00 38.53 368 LYS A N 1
ATOM 2856 C CA . LYS A 1 368 ? 2.414 5.733 -16.107 1.00 38.53 368 LYS A CA 1
ATOM 2857 C C . LYS A 1 368 ? 1.801 4.912 -14.983 1.00 38.53 368 LYS A C 1
ATOM 2859 O O . LYS A 1 368 ? 0.627 5.069 -14.664 1.00 38.53 368 LYS A O 1
ATOM 2864 N N . GLN A 1 369 ? 2.586 3.989 -14.426 1.00 44.81 369 GLN A N 1
ATOM 2865 C CA . GLN A 1 369 ? 2.347 3.501 -13.075 1.00 44.81 369 GLN A CA 1
ATOM 2866 C C . GLN A 1 369 ? 2.129 4.734 -12.196 1.00 44.81 369 GLN A C 1
ATOM 2868 O O . GLN A 1 369 ? 2.725 5.787 -12.456 1.00 44.81 369 GLN A O 1
ATOM 2873 N N . THR A 1 370 ? 1.315 4.628 -11.147 1.00 45.28 370 THR A N 1
ATOM 2874 C CA . THR A 1 370 ? 1.098 5.777 -10.246 1.00 45.28 370 THR A CA 1
ATOM 2875 C C . THR A 1 370 ? 2.403 6.328 -9.653 1.00 45.28 370 THR A C 1
ATOM 2877 O O . THR A 1 370 ? 2.456 7.473 -9.207 1.00 45.28 370 THR A O 1
ATOM 2880 N N . ASN A 1 371 ? 3.492 5.553 -9.715 1.00 45.97 371 ASN A N 1
ATOM 2881 C CA . ASN A 1 371 ? 4.852 6.028 -9.521 1.00 45.97 371 ASN A CA 1
ATOM 2882 C C . ASN A 1 371 ? 5.288 6.946 -10.676 1.00 45.97 371 ASN A C 1
ATOM 2884 O O . ASN A 1 371 ? 6.073 6.565 -11.548 1.00 45.97 371 ASN A O 1
ATOM 2888 N N . THR A 1 372 ? 4.858 8.207 -10.632 1.00 49.78 372 THR A N 1
ATOM 2889 C CA . THR A 1 372 ? 5.622 9.276 -11.275 1.00 49.78 372 THR A CA 1
ATOM 2890 C C . THR A 1 372 ? 7.068 9.169 -10.819 1.00 49.78 372 THR A C 1
ATOM 2892 O O . THR A 1 372 ? 7.347 8.966 -9.634 1.00 49.78 372 THR A O 1
ATOM 2895 N N . ILE A 1 373 ? 7.989 9.311 -11.763 1.00 57.84 373 ILE A N 1
ATOM 2896 C CA . ILE A 1 373 ? 9.413 9.445 -11.506 1.00 57.84 373 ILE A CA 1
ATOM 2897 C C . ILE A 1 373 ? 9.624 10.452 -10.359 1.00 57.84 373 ILE A C 1
ATOM 2899 O O . ILE A 1 373 ? 9.418 11.657 -10.516 1.00 57.84 373 ILE A O 1
ATOM 2903 N N . GLY A 1 374 ? 9.987 9.940 -9.182 1.00 65.88 374 GLY A N 1
ATOM 2904 C CA . GLY A 1 374 ? 10.175 10.769 -7.994 1.00 65.88 374 GLY A CA 1
ATOM 2905 C C . GLY A 1 374 ? 11.415 11.653 -8.107 1.00 65.88 374 GLY A C 1
ATOM 2906 O O . GLY A 1 374 ? 12.316 11.387 -8.904 1.00 65.88 374 GLY A O 1
ATOM 2907 N N . TRP A 1 375 ? 11.496 12.680 -7.272 1.00 80.00 375 TRP A N 1
ATOM 2908 C CA . TRP A 1 375 ? 12.664 13.553 -7.179 1.00 80.00 375 TRP A CA 1
ATOM 2909 C C . TRP A 1 375 ? 13.865 12.852 -6.534 1.00 80.00 375 TRP A C 1
ATOM 2911 O O . TRP A 1 375 ? 13.724 11.944 -5.701 1.00 80.00 375 TRP A O 1
ATOM 2921 N N . LYS A 1 376 ? 15.081 13.243 -6.923 1.00 79.25 376 LYS A N 1
ATOM 2922 C CA . LYS A 1 376 ? 16.310 12.834 -6.233 1.00 79.25 376 LYS A CA 1
ATOM 2923 C C . LYS A 1 376 ? 16.470 13.660 -4.954 1.00 79.25 376 LYS A C 1
ATOM 2925 O O . LYS A 1 376 ? 17.246 14.600 -4.924 1.00 79.25 376 LYS A O 1
ATOM 2930 N N . VAL A 1 377 ? 15.808 13.230 -3.880 1.00 80.06 377 VAL A N 1
ATOM 2931 C CA . VAL A 1 377 ? 15.802 13.908 -2.562 1.00 80.06 377 VAL A CA 1
ATOM 2932 C C . VAL A 1 377 ? 17.205 14.188 -1.994 1.00 80.06 377 VAL A C 1
ATOM 2934 O O . VAL A 1 377 ? 17.389 15.117 -1.227 1.00 80.06 377 VAL A O 1
ATOM 2937 N N . LYS A 1 378 ? 18.232 13.421 -2.388 1.00 74.88 378 LYS A N 1
ATOM 2938 C CA . LYS A 1 378 ? 19.628 13.682 -1.980 1.00 74.88 378 LYS A CA 1
ATOM 2939 C C . LYS A 1 378 ? 20.223 14.970 -2.552 1.00 74.88 378 LYS A C 1
ATOM 2941 O O . LYS A 1 378 ? 21.239 15.427 -2.054 1.00 74.88 378 LYS A O 1
ATOM 2946 N N . SER A 1 379 ? 19.646 15.474 -3.632 1.00 78.50 379 SER A N 1
ATOM 2947 C CA . SER A 1 379 ? 20.049 16.708 -4.300 1.00 78.50 379 SER A CA 1
ATOM 2948 C C . SER A 1 379 ? 19.106 17.852 -3.931 1.00 78.50 379 SER A C 1
ATOM 2950 O O . SER A 1 379 ? 18.959 18.766 -4.725 1.00 78.50 379 SER A O 1
ATOM 2952 N N . PHE A 1 380 ? 18.401 17.737 -2.802 1.00 84.06 380 PHE A N 1
ATOM 2953 C CA . PHE A 1 380 ? 17.460 18.746 -2.345 1.00 84.06 380 PHE A CA 1
ATOM 2954 C C . PHE A 1 380 ? 18.200 20.011 -1.930 1.00 84.06 380 PHE A C 1
ATOM 2956 O O . PHE A 1 380 ? 19.052 19.959 -1.043 1.00 84.06 380 PHE A O 1
ATOM 2963 N N . ASP A 1 381 ? 17.838 21.112 -2.576 1.00 81.56 381 ASP A N 1
ATOM 2964 C CA . ASP A 1 381 ? 18.308 22.452 -2.261 1.00 81.56 381 ASP A CA 1
ATOM 2965 C C . ASP A 1 381 ? 17.179 23.247 -1.570 1.00 81.56 381 ASP A C 1
ATOM 2967 O O . ASP A 1 381 ? 16.182 23.584 -2.223 1.00 81.56 381 ASP A O 1
ATOM 2971 N N . PRO A 1 382 ? 17.284 23.503 -0.250 1.00 82.88 382 PRO A N 1
ATOM 2972 C CA . PRO A 1 382 ? 16.268 24.239 0.496 1.00 82.88 382 PRO A CA 1
ATOM 2973 C C . PRO A 1 382 ? 16.127 25.703 0.068 1.00 82.88 382 PRO A C 1
ATOM 2975 O O . PRO A 1 382 ? 15.011 26.214 0.082 1.00 82.88 382 PRO A O 1
ATOM 2978 N N . GLU A 1 383 ? 17.220 26.371 -0.309 1.00 83.06 383 GLU A N 1
ATOM 2979 C CA . GLU A 1 383 ? 17.194 27.793 -0.675 1.00 83.06 383 GLU A CA 1
ATOM 2980 C C . GLU A 1 383 ? 16.478 27.972 -2.011 1.00 83.06 383 GLU A C 1
ATOM 2982 O O . GLU A 1 383 ? 15.534 28.753 -2.110 1.00 83.06 383 GLU A O 1
ATOM 2987 N N . VAL A 1 384 ? 16.827 27.148 -3.005 1.00 83.94 384 VAL A N 1
ATOM 2988 C CA . VAL A 1 384 ? 16.149 27.138 -4.310 1.00 83.94 384 VAL A CA 1
ATOM 2989 C C . VAL A 1 384 ? 14.671 26.775 -4.166 1.00 83.94 384 VAL A C 1
ATOM 2991 O O . VAL A 1 384 ? 13.835 27.333 -4.875 1.00 83.94 384 VAL A O 1
ATOM 2994 N N . LEU A 1 385 ? 14.326 25.858 -3.251 1.00 84.50 385 LEU A N 1
ATOM 2995 C CA . LEU A 1 385 ? 12.926 25.542 -2.971 1.00 84.50 385 LEU A CA 1
ATOM 2996 C C . LEU A 1 385 ? 12.187 26.773 -2.435 1.00 84.50 385 LEU A C 1
ATOM 2998 O O . LEU A 1 385 ? 11.118 27.085 -2.945 1.00 84.50 385 LEU A O 1
ATOM 3002 N N . LEU A 1 386 ? 12.736 27.454 -1.425 1.00 81.38 386 LEU A N 1
ATOM 3003 C CA . LEU A 1 386 ? 12.099 28.623 -0.817 1.00 81.38 386 LEU A CA 1
ATOM 3004 C C . LEU A 1 386 ? 11.934 29.757 -1.831 1.00 81.38 386 LEU A C 1
ATOM 3006 O O . LEU A 1 386 ? 10.829 30.267 -1.971 1.00 81.38 386 LEU A O 1
ATOM 3010 N N . THR A 1 387 ? 12.967 30.071 -2.615 1.00 81.94 387 THR A N 1
ATOM 3011 C CA . THR A 1 387 ? 12.875 31.079 -3.683 1.00 81.94 387 THR A CA 1
ATOM 3012 C C . THR A 1 387 ? 11.850 30.703 -4.753 1.00 81.94 387 THR A C 1
ATOM 3014 O O . THR A 1 387 ? 11.125 31.561 -5.236 1.00 81.94 387 THR A O 1
ATOM 3017 N N . ALA A 1 388 ? 11.747 29.424 -5.128 1.00 82.38 388 ALA A N 1
ATOM 3018 C CA . ALA A 1 388 ? 10.752 28.979 -6.106 1.00 82.38 388 ALA A CA 1
ATOM 3019 C C . ALA A 1 388 ? 9.314 28.961 -5.552 1.00 82.38 388 ALA A C 1
ATOM 3021 O O . ALA A 1 388 ? 8.360 28.926 -6.331 1.00 82.38 388 ALA A O 1
ATOM 3022 N N . LEU A 1 389 ? 9.150 28.943 -4.226 1.00 78.38 389 LEU A N 1
ATOM 3023 C CA . LEU A 1 389 ? 7.854 29.088 -3.561 1.00 78.38 389 LEU A CA 1
ATOM 3024 C C . LEU A 1 389 ? 7.462 30.563 -3.387 1.00 78.38 389 LEU A C 1
ATOM 3026 O O . LEU A 1 389 ? 6.266 30.855 -3.409 1.00 78.38 389 LEU A O 1
ATOM 3030 N N . ASP A 1 390 ? 8.443 31.462 -3.271 1.00 71.56 390 ASP A N 1
ATOM 3031 C CA . ASP A 1 390 ? 8.291 32.912 -3.097 1.00 71.56 390 ASP A CA 1
ATOM 3032 C C . ASP A 1 390 ? 7.851 33.587 -4.412 1.00 71.56 390 ASP A C 1
ATOM 3034 O O . ASP A 1 390 ? 8.633 34.139 -5.183 1.00 71.56 390 ASP A O 1
ATOM 3038 N N . SER A 1 391 ? 6.567 33.432 -4.730 1.00 65.81 391 SER A N 1
ATOM 3039 C CA . SER A 1 391 ? 5.927 33.882 -5.971 1.00 65.81 391 SER A CA 1
ATOM 3040 C C . SER A 1 391 ? 4.547 34.472 -5.673 1.00 65.81 391 SER A C 1
ATOM 3042 O O . SER A 1 391 ? 3.991 34.198 -4.609 1.00 65.81 391 SER A O 1
ATOM 3044 N N . ASP A 1 392 ? 3.997 35.257 -6.609 1.00 67.81 392 ASP A N 1
ATOM 3045 C CA . ASP A 1 392 ? 2.748 36.023 -6.441 1.00 67.81 392 ASP A CA 1
ATOM 3046 C C . ASP A 1 392 ? 1.610 35.214 -5.791 1.00 67.81 392 ASP A C 1
ATOM 3048 O O . ASP A 1 392 ? 1.494 34.014 -6.077 1.00 67.81 392 ASP A O 1
ATOM 3052 N N . PRO A 1 393 ? 0.743 35.835 -4.966 1.00 71.94 393 PRO A N 1
ATOM 3053 C CA . PRO A 1 393 ? -0.409 35.176 -4.350 1.00 71.94 393 PRO A CA 1
ATOM 3054 C C . PRO A 1 393 ? -1.229 34.343 -5.345 1.00 71.94 393 PRO A C 1
ATOM 3056 O O . PRO A 1 393 ? -1.339 34.671 -6.528 1.00 71.94 393 PRO A O 1
ATOM 3059 N N . ILE A 1 394 ? -1.786 33.223 -4.879 1.00 78.62 394 ILE A N 1
ATOM 3060 C CA . ILE A 1 394 ? -2.593 32.344 -5.730 1.00 78.62 394 ILE A CA 1
ATOM 3061 C C . ILE A 1 394 ? -4.016 32.900 -5.773 1.00 78.62 394 ILE A C 1
ATOM 3063 O O . ILE A 1 394 ? -4.851 32.506 -4.974 1.00 78.62 394 ILE A O 1
ATOM 3067 N N . GLU A 1 395 ? -4.313 33.773 -6.731 1.00 73.38 395 GLU A N 1
ATOM 3068 C CA . GLU A 1 395 ? -5.678 34.273 -6.921 1.00 73.38 395 GLU A CA 1
ATOM 3069 C C . GLU A 1 395 ? -6.524 33.264 -7.711 1.00 73.38 395 GLU A C 1
ATOM 3071 O O . GLU A 1 395 ? -6.356 33.095 -8.924 1.00 73.38 395 GLU A O 1
ATOM 3076 N N . THR A 1 396 ? -7.464 32.577 -7.055 1.00 76.50 396 THR A N 1
ATOM 3077 C CA . THR A 1 396 ? -8.456 31.750 -7.763 1.00 76.50 396 THR A CA 1
ATOM 3078 C C . THR A 1 396 ? -9.866 31.898 -7.189 1.00 76.50 396 THR A C 1
ATOM 3080 O O . THR A 1 396 ? -10.090 32.564 -6.185 1.00 76.50 396 THR A O 1
ATOM 3083 N N . LYS A 1 397 ? -10.859 31.314 -7.872 1.00 77.00 397 LYS A N 1
ATOM 3084 C CA . LYS A 1 397 ? -12.285 31.550 -7.592 1.00 77.00 397 LYS A CA 1
ATOM 3085 C C . LYS A 1 397 ? -12.921 30.548 -6.625 1.00 77.00 397 LYS A C 1
ATOM 3087 O O . LYS A 1 397 ? -14.009 30.830 -6.137 1.00 77.00 397 LYS A O 1
ATOM 3092 N N . CYS A 1 398 ? -12.301 29.389 -6.395 1.00 84.56 398 CYS A N 1
ATOM 3093 C CA . CYS A 1 398 ? -12.842 28.349 -5.514 1.00 84.56 398 CYS A CA 1
ATOM 3094 C C . CYS A 1 398 ? -11.745 27.473 -4.889 1.00 84.56 398 CYS A C 1
ATOM 3096 O O . CYS A 1 398 ? -10.602 27.453 -5.357 1.00 84.56 398 CYS A O 1
ATOM 3098 N N . ALA A 1 399 ? -12.087 26.708 -3.852 1.00 85.94 399 ALA A N 1
ATOM 3099 C CA . ALA A 1 399 ? -11.161 25.861 -3.101 1.00 85.94 399 ALA A CA 1
ATOM 3100 C C . ALA A 1 399 ? -10.477 24.781 -3.963 1.00 85.94 399 ALA A C 1
ATOM 3102 O O . ALA A 1 399 ? -9.291 24.480 -3.783 1.00 85.94 399 ALA A O 1
ATOM 3103 N N . GLU A 1 400 ? -11.195 24.204 -4.931 1.00 87.50 400 GLU A N 1
ATOM 3104 C CA . GLU A 1 400 ? -10.658 23.165 -5.822 1.00 87.50 400 GLU A CA 1
ATOM 3105 C C . GLU A 1 400 ? -9.592 23.735 -6.773 1.00 87.50 400 GLU A C 1
ATOM 3107 O O . GLU A 1 400 ? -8.562 23.097 -7.017 1.00 87.50 400 GLU A O 1
ATOM 3112 N N . ASP A 1 401 ? -9.796 24.950 -7.285 1.00 84.81 401 ASP A N 1
ATOM 3113 C CA . ASP A 1 401 ? -8.838 25.606 -8.175 1.00 84.81 401 ASP A CA 1
ATOM 3114 C C . ASP A 1 401 ? -7.628 26.149 -7.407 1.00 84.81 401 ASP A C 1
ATOM 3116 O O . ASP A 1 401 ? -6.496 25.928 -7.853 1.00 84.81 401 ASP A O 1
ATOM 3120 N N . HIS A 1 402 ? -7.832 26.700 -6.202 1.00 85.25 402 HIS A N 1
ATOM 3121 C CA . HIS A 1 402 ? -6.740 27.038 -5.278 1.00 85.25 402 HIS A CA 1
ATOM 3122 C C . HIS A 1 402 ? -5.871 25.811 -5.011 1.00 85.25 402 HIS A C 1
ATOM 3124 O O . HIS A 1 402 ? -4.647 25.869 -5.115 1.00 85.25 402 HIS A O 1
ATOM 3130 N N . THR A 1 403 ? -6.495 24.661 -4.746 1.00 86.44 403 THR A N 1
ATOM 3131 C CA . THR A 1 403 ? -5.783 23.403 -4.500 1.00 86.44 403 THR A CA 1
ATOM 3132 C C . THR A 1 403 ? -4.970 22.952 -5.710 1.00 86.44 403 THR A C 1
ATOM 3134 O O . THR A 1 403 ? -3.822 22.517 -5.572 1.00 86.44 403 THR A O 1
ATOM 3137 N N . LYS A 1 404 ? -5.525 23.042 -6.923 1.00 86.94 404 LYS A N 1
ATOM 3138 C CA . LYS A 1 404 ? -4.782 22.694 -8.144 1.00 86.94 404 LYS A CA 1
ATOM 3139 C C . LYS A 1 404 ? -3.572 23.604 -8.332 1.00 86.94 404 LYS A C 1
ATOM 3141 O O . LYS A 1 404 ? -2.486 23.081 -8.598 1.00 86.94 404 LYS A O 1
ATOM 3146 N N . ALA A 1 405 ? -3.753 24.913 -8.174 1.00 86.62 405 ALA A N 1
ATOM 3147 C CA . ALA A 1 405 ? -2.696 25.906 -8.312 1.00 86.62 405 ALA A CA 1
ATOM 3148 C C . ALA A 1 405 ? -1.602 25.723 -7.248 1.00 86.62 405 ALA A C 1
ATOM 3150 O O . ALA A 1 405 ? -0.423 25.637 -7.596 1.00 86.62 405 ALA A O 1
ATOM 3151 N N . LEU A 1 406 ? -1.989 25.515 -5.986 1.00 86.94 406 LEU A N 1
ATOM 3152 C CA . LEU A 1 406 ? -1.091 25.183 -4.879 1.00 86.94 406 LEU A CA 1
ATOM 3153 C C . LEU A 1 406 ? -0.231 23.958 -5.208 1.00 86.94 406 LEU A C 1
ATOM 3155 O O . LEU A 1 406 ? 0.999 24.005 -5.166 1.00 86.94 406 LEU A O 1
ATOM 3159 N N . MET A 1 407 ? -0.866 22.854 -5.604 1.00 87.69 407 MET A N 1
ATOM 3160 C CA . MET A 1 407 ? -0.145 21.620 -5.916 1.00 87.69 407 MET A CA 1
ATOM 3161 C C . MET A 1 407 ? 0.758 21.762 -7.146 1.00 87.69 407 MET A C 1
ATOM 3163 O O . MET A 1 407 ? 1.802 21.109 -7.221 1.00 87.69 407 MET A O 1
ATOM 3167 N N . MET A 1 408 ? 0.368 22.587 -8.120 1.00 86.88 408 MET A N 1
ATOM 3168 C CA . MET A 1 408 ? 1.199 22.901 -9.280 1.00 86.88 408 MET A CA 1
ATOM 3169 C C . MET A 1 408 ? 2.446 23.683 -8.860 1.00 86.88 408 MET A C 1
ATOM 3171 O O . MET A 1 408 ? 3.548 23.277 -9.227 1.00 86.88 408 MET A O 1
ATOM 3175 N N . ARG A 1 409 ? 2.293 24.712 -8.022 1.00 86.56 409 ARG A N 1
ATOM 3176 C CA . ARG A 1 409 ? 3.404 25.516 -7.497 1.00 86.56 409 ARG A CA 1
ATOM 3177 C C . ARG A 1 409 ? 4.376 24.684 -6.662 1.00 86.56 409 ARG A C 1
ATOM 3179 O O . ARG A 1 409 ? 5.575 24.708 -6.919 1.00 86.56 409 ARG A O 1
ATOM 3186 N N . VAL A 1 410 ? 3.872 23.847 -5.752 1.00 86.81 410 VAL A N 1
ATOM 3187 C CA . VAL A 1 410 ? 4.712 22.913 -4.975 1.00 86.81 410 VAL A CA 1
ATOM 3188 C C . VAL A 1 410 ? 5.468 21.949 -5.895 1.00 86.81 410 VAL A C 1
ATOM 3190 O O . VAL A 1 410 ? 6.639 21.655 -5.660 1.00 86.81 410 VAL A O 1
ATOM 3193 N N . THR A 1 411 ? 4.834 21.475 -6.972 1.00 87.81 411 THR A N 1
ATOM 3194 C CA . THR A 1 411 ? 5.486 20.590 -7.951 1.00 87.81 411 THR A CA 1
ATOM 3195 C C . THR A 1 411 ? 6.596 21.318 -8.709 1.00 87.81 411 THR A C 1
ATOM 3197 O O . THR A 1 411 ? 7.683 20.764 -8.849 1.00 87.81 411 THR A O 1
ATOM 3200 N N . GLN A 1 412 ? 6.350 22.552 -9.157 1.00 86.56 412 GLN A N 1
ATOM 3201 C CA . GLN A 1 412 ? 7.333 23.390 -9.851 1.00 86.56 412 GLN A CA 1
ATOM 3202 C C . GLN A 1 412 ? 8.526 23.728 -8.952 1.00 86.56 412 GLN A C 1
ATOM 3204 O O . GLN A 1 412 ? 9.668 23.577 -9.378 1.00 86.56 412 GLN A O 1
ATOM 3209 N N . ALA A 1 413 ? 8.280 24.081 -7.689 1.00 86.62 413 ALA A N 1
ATOM 3210 C CA . ALA A 1 413 ? 9.339 24.318 -6.713 1.00 86.62 413 ALA A CA 1
ATOM 3211 C C . ALA A 1 413 ? 10.158 23.044 -6.435 1.00 86.62 413 ALA A C 1
ATOM 3213 O O . ALA A 1 413 ? 11.390 23.083 -6.369 1.00 86.62 413 ALA A O 1
ATOM 3214 N N . CYS A 1 414 ? 9.506 21.878 -6.346 1.00 87.19 414 CYS A N 1
ATOM 3215 C CA . CYS A 1 414 ? 10.207 20.593 -6.265 1.00 87.19 414 CYS A CA 1
ATOM 3216 C C . CYS A 1 414 ? 11.040 20.300 -7.525 1.00 87.19 414 CYS A C 1
ATOM 3218 O O . CYS A 1 414 ? 12.135 19.756 -7.418 1.00 87.19 414 CYS A O 1
ATOM 3220 N N . ASP A 1 415 ? 10.534 20.635 -8.714 1.00 85.25 415 ASP A N 1
ATOM 3221 C CA . ASP A 1 415 ? 11.244 20.448 -9.985 1.00 85.25 415 ASP A CA 1
ATOM 3222 C C . ASP A 1 415 ? 12.444 21.392 -10.142 1.00 85.25 415 ASP A C 1
ATOM 3224 O O . ASP A 1 415 ? 13.458 20.985 -10.711 1.00 85.25 415 ASP A O 1
ATOM 3228 N N . ALA A 1 416 ? 12.362 22.608 -9.596 1.00 85.62 416 ALA A N 1
ATOM 3229 C CA . ALA A 1 416 ? 13.469 23.560 -9.545 1.00 85.62 416 ALA A CA 1
ATOM 3230 C C . ALA A 1 416 ? 14.551 23.137 -8.535 1.00 85.62 416 ALA A C 1
ATOM 3232 O O . ALA A 1 416 ? 15.739 23.170 -8.848 1.00 85.62 416 ALA A O 1
ATOM 3233 N N . SER A 1 417 ? 14.144 22.688 -7.343 1.00 86.50 417 SER A N 1
ATOM 3234 C CA . SER A 1 417 ? 15.059 22.319 -6.249 1.00 86.50 417 SER A CA 1
ATOM 3235 C C . SER A 1 417 ? 15.644 20.912 -6.361 1.00 86.50 417 SER A C 1
ATOM 3237 O O . SER A 1 417 ? 16.632 20.603 -5.696 1.00 86.50 417 SER A O 1
ATOM 3239 N N . MET A 1 418 ? 15.038 20.017 -7.151 1.00 87.50 418 MET A N 1
ATOM 3240 C CA . MET A 1 418 ? 15.488 18.632 -7.269 1.00 87.50 418 MET A CA 1
ATOM 3241 C C . MET A 1 418 ? 15.355 18.086 -8.696 1.00 87.50 418 MET A C 1
ATOM 3243 O O . MET A 1 418 ? 14.272 18.075 -9.278 1.00 87.50 418 MET A O 1
ATOM 3247 N N . PRO A 1 419 ? 16.400 17.437 -9.239 1.00 78.31 419 PRO A N 1
ATOM 3248 C CA . PRO A 1 419 ? 16.269 16.719 -10.495 1.00 78.31 419 PRO A CA 1
ATOM 3249 C C . PRO A 1 419 ? 15.399 15.464 -10.330 1.00 78.31 419 PRO A C 1
ATOM 3251 O O . PRO A 1 419 ? 15.522 14.698 -9.365 1.00 78.31 419 PRO A O 1
ATOM 3254 N N . ARG A 1 420 ? 14.573 15.179 -11.340 1.00 77.44 420 ARG A N 1
ATOM 3255 C CA . ARG A 1 420 ? 13.815 13.923 -11.441 1.00 77.44 420 ARG A CA 1
ATOM 3256 C C . ARG A 1 420 ? 14.765 12.714 -11.482 1.00 77.44 420 ARG A C 1
ATOM 3258 O O . ARG A 1 420 ? 15.842 12.744 -12.094 1.00 77.44 420 ARG A O 1
ATOM 3265 N N . LYS A 1 421 ? 14.392 11.614 -10.817 1.00 65.19 421 LYS A N 1
ATOM 3266 C CA . LYS A 1 421 ? 15.112 10.332 -10.928 1.00 65.19 421 LYS A CA 1
ATOM 3267 C C . LYS A 1 421 ? 15.136 9.909 -12.402 1.00 65.19 421 LYS A C 1
ATOM 3269 O O . LYS A 1 421 ? 14.177 10.087 -13.124 1.00 65.19 421 LYS A O 1
ATOM 3274 N N . ARG A 1 422 ? 16.233 9.348 -12.899 1.00 54.47 422 ARG A N 1
ATOM 3275 C CA . ARG A 1 422 ? 16.213 8.720 -14.231 1.00 54.47 422 ARG A CA 1
ATOM 3276 C C . ARG A 1 422 ? 15.970 7.236 -14.025 1.00 54.47 422 ARG A C 1
ATOM 3278 O O . ARG A 1 422 ? 16.572 6.658 -13.120 1.00 54.47 422 ARG A O 1
ATOM 3285 N N . VAL A 1 423 ? 15.118 6.627 -14.844 1.00 46.28 423 VAL A N 1
ATOM 3286 C CA . VAL A 1 423 ? 15.042 5.166 -14.925 1.00 46.28 423 VAL A CA 1
ATOM 3287 C C . VAL A 1 423 ? 16.313 4.713 -15.638 1.00 46.28 423 VAL A C 1
ATOM 3289 O O . VAL A 1 423 ? 16.371 4.646 -16.858 1.00 46.28 423 VAL A O 1
ATOM 3292 N N . MET A 1 424 ? 17.391 4.515 -14.881 1.00 39.47 424 MET A N 1
ATOM 3293 C CA . MET A 1 424 ? 18.560 3.818 -15.397 1.00 39.47 424 MET A CA 1
ATOM 3294 C C . MET A 1 424 ? 18.383 2.340 -15.080 1.00 39.47 424 MET A C 1
ATOM 3296 O O . MET A 1 424 ? 18.425 1.951 -13.917 1.00 39.47 424 MET A O 1
ATOM 3300 N N . ASN A 1 425 ? 18.271 1.510 -16.114 1.00 36.59 425 ASN A N 1
ATOM 3301 C CA . ASN A 1 425 ? 18.377 0.052 -16.000 1.00 36.59 425 ASN A CA 1
ATOM 3302 C C . ASN A 1 425 ? 19.825 -0.406 -15.706 1.00 36.59 425 ASN A C 1
ATOM 3304 O O . ASN A 1 425 ? 20.215 -1.518 -16.060 1.00 36.59 425 ASN A O 1
ATOM 3308 N N . SER A 1 426 ? 20.658 0.434 -15.079 1.00 41.53 426 SER A N 1
ATOM 3309 C CA . SER A 1 426 ? 22.009 0.048 -14.687 1.00 41.53 426 SER A CA 1
ATOM 3310 C C . SER A 1 426 ? 21.993 -0.491 -13.261 1.00 41.53 426 SER A C 1
ATOM 3312 O O . SER A 1 426 ? 21.464 0.117 -12.327 1.00 41.53 426 SER A O 1
ATOM 3314 N N . ARG A 1 427 ? 22.572 -1.682 -13.084 1.00 42.34 427 ARG A N 1
ATOM 3315 C CA . ARG A 1 427 ? 22.842 -2.210 -11.747 1.00 42.34 427 ARG A CA 1
ATOM 3316 C C . ARG A 1 427 ? 23.736 -1.202 -11.012 1.00 42.34 427 ARG A C 1
ATOM 3318 O O . ARG A 1 427 ? 24.676 -0.700 -11.634 1.00 42.34 427 ARG A O 1
ATOM 3325 N N . PRO A 1 428 ? 23.492 -0.928 -9.718 1.00 43.62 428 PRO A N 1
ATOM 3326 C CA . PRO A 1 428 ? 24.369 -0.069 -8.935 1.00 43.62 428 PRO A CA 1
ATOM 3327 C C . PRO A 1 428 ? 25.820 -0.530 -9.080 1.00 43.62 428 PRO A C 1
ATOM 3329 O O . PRO A 1 428 ? 26.092 -1.734 -9.022 1.00 43.62 428 PRO A O 1
ATOM 3332 N N . ALA A 1 429 ? 26.743 0.414 -9.275 1.00 52.81 429 ALA A N 1
ATOM 3333 C CA . ALA A 1 429 ? 28.163 0.097 -9.291 1.00 52.81 429 ALA A CA 1
ATOM 3334 C C . ALA A 1 429 ? 28.524 -0.604 -7.973 1.00 52.81 429 ALA A C 1
ATOM 3336 O O . ALA A 1 429 ? 28.168 -0.150 -6.883 1.00 52.81 429 ALA A O 1
ATOM 3337 N N . VAL A 1 430 ? 29.169 -1.764 -8.079 1.00 59.25 430 VAL A N 1
ATOM 3338 C CA . VAL A 1 430 ? 29.515 -2.570 -6.907 1.00 59.25 430 VAL A CA 1
ATOM 3339 C C . VAL A 1 430 ? 30.544 -1.802 -6.077 1.00 59.25 430 VAL A C 1
ATOM 3341 O O . VAL A 1 430 ? 31.439 -1.181 -6.636 1.00 59.25 430 VAL A O 1
ATOM 3344 N N . HIS A 1 431 ? 30.431 -1.845 -4.749 1.00 69.44 431 HIS A N 1
ATOM 3345 C CA . HIS A 1 431 ? 31.170 -0.966 -3.831 1.00 69.44 431 HIS A CA 1
ATOM 3346 C C . HIS A 1 431 ? 32.705 -0.971 -3.960 1.00 69.44 431 HIS A C 1
ATOM 3348 O O . HIS A 1 431 ? 33.336 -0.009 -3.548 1.00 69.44 431 HIS A O 1
ATOM 3354 N N . TRP A 1 432 ? 33.300 -2.036 -4.503 1.00 76.88 432 TRP A N 1
ATOM 3355 C CA . TRP A 1 432 ? 34.748 -2.175 -4.705 1.00 76.88 432 TRP A CA 1
ATOM 3356 C C . TRP A 1 432 ? 35.224 -1.699 -6.090 1.00 76.88 432 TRP A C 1
ATOM 3358 O O . TRP A 1 432 ? 36.419 -1.783 -6.387 1.00 76.88 432 TRP A O 1
ATOM 3368 N N . TRP A 1 433 ? 34.310 -1.249 -6.955 1.00 74.06 433 TRP A N 1
ATOM 3369 C CA . TRP A 1 433 ? 34.598 -0.779 -8.310 1.00 74.06 433 TRP A CA 1
ATOM 3370 C C . TRP A 1 433 ? 35.067 0.680 -8.311 1.00 74.06 433 TRP A C 1
ATOM 3372 O O . TRP A 1 433 ? 34.433 1.531 -7.697 1.00 74.06 433 TRP A O 1
ATOM 3382 N N . ASN A 1 434 ? 36.145 0.981 -9.040 1.00 81.62 434 ASN A N 1
ATOM 3383 C CA . ASN A 1 434 ? 36.706 2.330 -9.171 1.00 81.62 434 ASN A CA 1
ATOM 3384 C C . ASN A 1 434 ? 37.284 2.566 -10.581 1.00 81.62 434 ASN A C 1
ATOM 3386 O O . ASN A 1 434 ? 37.406 1.632 -11.383 1.00 81.62 434 ASN A O 1
ATOM 3390 N N . ASP A 1 435 ? 37.650 3.813 -10.883 1.00 77.50 435 ASP A N 1
ATOM 3391 C CA . ASP A 1 435 ? 38.161 4.208 -12.204 1.00 77.50 435 ASP A CA 1
ATOM 3392 C C . ASP A 1 435 ? 39.479 3.517 -12.568 1.00 77.50 435 ASP A C 1
ATOM 3394 O O . ASP A 1 435 ? 39.703 3.180 -13.731 1.00 77.50 435 ASP A O 1
ATOM 3398 N N . HIS A 1 436 ? 40.311 3.198 -11.575 1.00 80.19 436 HIS A N 1
ATOM 3399 C CA . HIS A 1 436 ? 41.541 2.436 -11.778 1.00 80.19 436 HIS A CA 1
ATOM 3400 C C . HIS A 1 436 ? 41.257 1.020 -12.319 1.00 80.19 436 HIS A C 1
ATOM 3402 O O . HIS A 1 436 ? 41.811 0.627 -13.348 1.00 80.19 436 HIS A O 1
ATOM 3408 N N . ILE A 1 437 ? 40.320 0.282 -11.711 1.00 78.56 437 ILE A N 1
ATOM 3409 C CA . ILE A 1 437 ? 39.862 -1.034 -12.199 1.00 78.56 437 ILE A CA 1
ATOM 3410 C C . ILE A 1 437 ? 39.188 -0.907 -13.572 1.00 78.56 437 ILE A C 1
ATOM 3412 O O . ILE A 1 437 ? 39.378 -1.764 -14.438 1.00 78.56 437 ILE A O 1
ATOM 3416 N N . SER A 1 438 ? 38.421 0.164 -13.796 1.00 71.88 438 SER A N 1
ATOM 3417 C CA . SER A 1 438 ? 37.793 0.451 -15.091 1.00 71.88 438 SER A CA 1
ATOM 3418 C C . SER A 1 438 ? 38.839 0.593 -16.204 1.00 71.88 438 SER A C 1
ATOM 3420 O O . SER A 1 438 ? 38.710 -0.024 -17.266 1.00 71.88 438 SER A O 1
ATOM 3422 N N . ASN A 1 439 ? 39.923 1.325 -15.940 1.00 80.25 439 ASN A N 1
ATOM 3423 C CA . ASN A 1 439 ? 41.021 1.532 -16.881 1.00 80.25 439 ASN A CA 1
ATOM 3424 C C . ASN A 1 439 ? 41.839 0.254 -17.111 1.00 80.25 439 ASN A C 1
ATOM 3426 O O . ASN A 1 439 ? 42.071 -0.112 -18.264 1.00 80.25 439 ASN A O 1
ATOM 3430 N N . LEU A 1 440 ? 42.170 -0.500 -16.054 1.00 81.19 440 LEU A N 1
ATOM 3431 C CA . LEU A 1 440 ? 42.818 -1.813 -16.186 1.00 81.19 440 LEU A CA 1
ATOM 3432 C C . LEU A 1 440 ? 41.960 -2.802 -16.988 1.00 81.19 440 LEU A C 1
ATOM 3434 O O . LEU A 1 440 ? 42.484 -3.595 -17.769 1.00 81.19 440 LEU A O 1
ATOM 3438 N N . ARG A 1 441 ? 40.629 -2.741 -16.856 1.00 73.50 441 ARG A N 1
ATOM 3439 C CA . ARG A 1 441 ? 39.707 -3.567 -17.647 1.00 73.50 441 ARG A CA 1
ATOM 3440 C C . ARG A 1 441 ? 39.691 -3.160 -19.115 1.00 73.50 441 ARG A C 1
ATOM 3442 O O . ARG A 1 441 ? 39.715 -4.044 -19.971 1.00 73.50 441 ARG A O 1
ATOM 3449 N N . LYS A 1 442 ? 39.663 -1.859 -19.417 1.00 76.00 442 LYS A N 1
ATOM 3450 C CA . LYS A 1 442 ? 39.777 -1.352 -20.796 1.00 76.00 442 LYS A CA 1
ATOM 3451 C C . LYS A 1 442 ? 41.085 -1.816 -21.436 1.00 76.00 442 LYS A C 1
ATOM 3453 O O . LYS A 1 442 ? 41.057 -2.330 -22.552 1.00 76.00 442 LYS A O 1
ATOM 3458 N N . GLU A 1 443 ? 42.193 -1.715 -20.709 1.00 77.75 443 GLU A N 1
ATOM 3459 C CA . GLU A 1 443 ? 43.514 -2.115 -21.194 1.00 77.75 443 GLU A CA 1
ATOM 3460 C C . GLU A 1 443 ? 43.637 -3.634 -21.375 1.00 77.75 443 GLU A C 1
ATOM 3462 O O . GLU A 1 443 ? 44.083 -4.107 -22.419 1.00 77.75 443 GLU A O 1
ATOM 3467 N N . CYS A 1 444 ? 43.143 -4.421 -20.417 1.00 76.00 444 CYS A N 1
ATOM 3468 C CA . CYS A 1 444 ? 43.060 -5.877 -20.531 1.00 76.00 444 CYS A CA 1
ATOM 3469 C C . CYS A 1 444 ? 42.234 -6.301 -21.759 1.00 76.00 444 CYS A C 1
ATOM 3471 O O . CYS A 1 444 ? 42.655 -7.171 -22.526 1.00 76.00 444 CYS A O 1
ATOM 3473 N N . HIS A 1 445 ? 41.097 -5.642 -22.010 1.00 62.81 445 HIS A N 1
ATOM 3474 C CA . HIS A 1 445 ? 40.280 -5.881 -23.203 1.00 62.81 445 HIS A CA 1
ATOM 3475 C C . HIS A 1 445 ? 40.978 -5.452 -24.493 1.00 62.81 445 HIS A C 1
ATOM 3477 O O . HIS A 1 445 ? 40.879 -6.160 -25.494 1.00 62.81 445 HIS A O 1
ATOM 3483 N N . ARG A 1 446 ? 41.712 -4.334 -24.484 1.00 78.62 446 ARG A N 1
ATOM 3484 C CA . ARG A 1 446 ? 42.518 -3.878 -25.624 1.00 78.62 446 ARG A CA 1
ATOM 3485 C C . ARG A 1 446 ? 43.586 -4.914 -25.982 1.00 78.62 446 ARG A C 1
ATOM 3487 O O . ARG A 1 446 ? 43.619 -5.370 -27.124 1.00 78.62 446 ARG A O 1
ATOM 3494 N N . LYS A 1 447 ? 44.382 -5.364 -25.006 1.00 79.56 447 LYS A N 1
ATOM 3495 C CA . LYS A 1 447 ? 45.418 -6.394 -25.205 1.00 79.56 447 LYS A CA 1
ATOM 3496 C C . LYS A 1 447 ? 44.836 -7.752 -25.592 1.00 79.56 447 LYS A C 1
ATOM 3498 O O . LYS A 1 447 ? 45.418 -8.447 -26.417 1.00 79.56 447 LYS A O 1
ATOM 3503 N N . ARG A 1 448 ? 43.651 -8.108 -25.079 1.00 73.38 448 ARG A N 1
ATOM 3504 C CA . ARG A 1 448 ? 42.902 -9.297 -25.517 1.00 73.38 448 ARG A CA 1
ATOM 3505 C C . ARG A 1 448 ? 42.529 -9.219 -26.996 1.00 73.38 448 ARG A C 1
ATOM 3507 O O . ARG A 1 448 ? 42.724 -10.186 -27.720 1.00 73.38 448 ARG A O 1
ATOM 3514 N N . ARG A 1 449 ? 42.004 -8.078 -27.455 1.00 67.12 449 ARG A N 1
ATOM 3515 C CA . ARG A 1 449 ? 41.650 -7.881 -28.872 1.00 67.12 449 ARG A CA 1
ATOM 3516 C C . ARG A 1 449 ? 42.892 -7.962 -29.764 1.00 67.12 449 ARG A C 1
ATOM 3518 O O . ARG A 1 449 ? 42.837 -8.594 -30.812 1.00 67.12 449 ARG A O 1
ATOM 3525 N N . ILE A 1 450 ? 44.013 -7.374 -29.337 1.00 75.81 450 ILE A N 1
ATOM 3526 C CA . ILE A 1 450 ? 45.294 -7.420 -30.064 1.00 75.81 450 ILE A CA 1
ATOM 3527 C C . ILE A 1 450 ? 45.847 -8.854 -30.134 1.00 75.81 450 ILE A C 1
ATOM 3529 O O . ILE A 1 450 ? 46.265 -9.295 -31.207 1.00 75.81 450 ILE A O 1
ATOM 3533 N N . SER A 1 451 ? 45.808 -9.605 -29.028 1.00 75.75 451 SER A N 1
ATOM 3534 C CA . SER A 1 451 ? 46.290 -10.992 -28.991 1.00 75.75 451 SER A CA 1
ATOM 3535 C C . SER A 1 451 ? 45.407 -11.941 -29.804 1.00 75.75 451 SER A C 1
ATOM 3537 O O . SER A 1 451 ? 45.930 -12.801 -30.510 1.00 75.75 451 SER A O 1
ATOM 3539 N N . GLN A 1 452 ? 44.085 -11.742 -29.793 1.00 66.69 452 GLN A N 1
ATOM 3540 C CA . GLN A 1 452 ? 43.139 -12.507 -30.612 1.00 66.69 452 GLN A CA 1
ATOM 3541 C C . GLN A 1 452 ? 43.338 -12.264 -32.116 1.00 66.69 452 GLN A C 1
ATOM 3543 O O . GLN A 1 452 ? 43.312 -13.219 -32.885 1.00 66.69 452 GLN A O 1
ATOM 3548 N N . ARG A 1 453 ? 43.610 -11.017 -32.527 1.00 70.31 453 ARG A N 1
ATOM 3549 C CA . ARG A 1 453 ? 43.882 -10.638 -33.931 1.00 70.31 453 ARG A CA 1
ATOM 3550 C C . ARG A 1 453 ? 45.257 -11.076 -34.449 1.00 70.31 453 ARG A C 1
ATOM 3552 O O . ARG A 1 453 ? 45.498 -11.051 -35.649 1.00 70.31 453 ARG A O 1
ATOM 3559 N N . SER A 1 454 ? 46.177 -11.440 -33.555 1.00 67.38 454 SER A N 1
ATOM 3560 C CA . SER A 1 454 ? 47.563 -11.794 -33.904 1.00 67.38 454 SER A CA 1
ATOM 3561 C C . SER A 1 454 ? 47.838 -13.297 -33.841 1.00 67.38 454 SER A C 1
ATOM 3563 O O . SER A 1 454 ? 48.981 -13.724 -34.001 1.00 67.38 454 SER A O 1
ATOM 3565 N N . TYR A 1 455 ? 46.807 -14.110 -33.602 1.00 48.06 455 TYR A N 1
ATOM 3566 C CA . TYR A 1 455 ? 46.903 -15.565 -33.557 1.00 48.06 455 TYR A CA 1
ATOM 3567 C C . TYR A 1 455 ? 47.383 -16.079 -34.928 1.00 48.06 455 TYR A C 1
ATOM 3569 O O . TYR A 1 455 ? 46.682 -15.891 -35.917 1.00 48.06 455 TYR A O 1
ATOM 3577 N N . LYS A 1 456 ? 48.580 -16.699 -34.975 1.00 52.56 456 LYS A N 1
ATOM 3578 C CA . LYS A 1 456 ? 49.373 -17.125 -36.164 1.00 52.56 456 LYS A CA 1
ATOM 3579 C C . LYS A 1 456 ? 50.437 -16.152 -36.705 1.00 52.56 456 LYS A C 1
ATOM 3581 O O . LYS A 1 456 ? 51.134 -16.507 -37.650 1.00 52.56 456 LYS A O 1
ATOM 3586 N N . ARG A 1 457 ? 50.636 -14.970 -36.110 1.00 68.38 457 ARG A N 1
ATOM 3587 C CA . ARG A 1 457 ? 51.798 -14.107 -36.418 1.00 68.38 457 ARG A CA 1
ATOM 3588 C C . ARG A 1 457 ? 53.027 -14.516 -35.581 1.00 68.38 457 ARG A C 1
ATOM 3590 O O . ARG A 1 457 ? 52.834 -15.030 -34.473 1.00 68.38 457 ARG A O 1
ATOM 3597 N N . PRO A 1 458 ? 54.269 -14.237 -36.031 1.00 62.75 458 PRO A N 1
ATOM 3598 C CA . PRO A 1 458 ? 55.492 -14.567 -35.281 1.00 62.75 458 PRO A CA 1
ATOM 3599 C C . PRO A 1 458 ? 55.490 -14.020 -33.841 1.00 62.75 458 PRO A C 1
ATOM 3601 O O . PRO A 1 458 ? 55.898 -14.705 -32.910 1.00 62.75 458 PRO A O 1
ATOM 3604 N N . ASN A 1 459 ? 54.896 -12.839 -33.626 1.00 74.19 459 ASN A N 1
ATOM 3605 C CA . ASN A 1 459 ? 54.811 -12.178 -32.313 1.00 74.19 459 ASN A CA 1
ATOM 3606 C C . ASN A 1 459 ? 53.620 -12.626 -31.439 1.00 74.19 459 ASN A C 1
ATOM 3608 O O . ASN A 1 459 ? 53.332 -12.008 -30.412 1.00 74.19 459 ASN A O 1
ATOM 3612 N N . SER A 1 460 ? 52.896 -13.684 -31.818 1.00 72.62 460 SER A N 1
ATOM 3613 C CA . SER A 1 460 ? 51.699 -14.139 -31.092 1.00 72.62 460 SER A CA 1
ATOM 3614 C C . SER A 1 460 ? 51.986 -14.543 -29.640 1.00 72.62 460 SER A C 1
ATOM 3616 O O . SER A 1 460 ? 51.197 -14.219 -28.752 1.00 72.62 460 SER A O 1
ATOM 3618 N N . ALA A 1 461 ? 53.132 -15.174 -29.372 1.00 76.81 461 ALA A N 1
ATOM 3619 C CA . ALA A 1 461 ? 53.532 -15.579 -28.024 1.00 76.81 461 ALA A CA 1
ATOM 3620 C C . ALA A 1 461 ? 53.730 -14.375 -27.083 1.00 76.81 461 ALA A C 1
ATOM 3622 O O . ALA A 1 461 ? 53.251 -14.394 -25.948 1.00 76.81 461 ALA A O 1
ATOM 3623 N N . VAL A 1 462 ? 54.354 -13.302 -27.581 1.00 84.75 462 VAL A N 1
ATOM 3624 C CA . VAL A 1 462 ? 54.597 -12.060 -26.826 1.00 84.75 462 VAL A CA 1
ATOM 3625 C C . VAL A 1 462 ? 53.273 -11.367 -26.494 1.00 84.75 462 VAL A C 1
ATOM 3627 O O . VAL A 1 462 ? 53.010 -11.044 -25.339 1.00 84.75 462 VAL A O 1
ATOM 3630 N N . LEU A 1 463 ? 52.372 -11.238 -27.471 1.00 80.75 463 LEU A N 1
ATOM 3631 C CA . LEU A 1 463 ? 51.073 -10.580 -27.280 1.00 80.75 463 LEU A CA 1
ATOM 3632 C C . LEU A 1 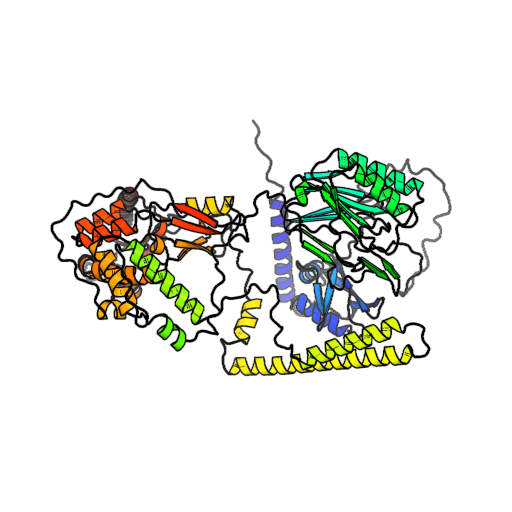463 ? 50.129 -11.375 -26.360 1.00 80.75 463 LEU A C 1
ATOM 3634 O O . LEU A 1 463 ? 49.329 -10.798 -25.618 1.00 80.75 463 LEU A O 1
ATOM 3638 N N . ILE A 1 464 ? 50.225 -12.710 -26.364 1.00 76.81 464 ILE A N 1
ATOM 3639 C CA . ILE A 1 464 ? 49.522 -13.566 -25.398 1.00 76.81 464 ILE A CA 1
ATOM 3640 C C . ILE A 1 464 ? 50.085 -13.355 -23.987 1.00 76.81 464 ILE A C 1
ATOM 3642 O O . ILE A 1 464 ? 49.304 -13.263 -23.035 1.00 76.81 464 ILE A O 1
ATOM 3646 N N . ALA A 1 465 ? 51.409 -13.252 -23.835 1.00 83.94 465 ALA A N 1
ATOM 3647 C CA . ALA A 1 465 ? 52.044 -12.965 -22.551 1.00 83.94 465 ALA A CA 1
ATOM 3648 C C . ALA A 1 465 ? 51.640 -11.580 -22.012 1.00 83.94 465 ALA A C 1
ATOM 3650 O O . ALA A 1 465 ? 51.290 -11.453 -20.838 1.00 83.94 465 ALA A O 1
ATOM 3651 N N . GLU A 1 466 ? 51.568 -10.562 -22.871 1.00 84.88 466 GLU A N 1
ATOM 3652 C CA . GLU A 1 466 ? 51.105 -9.219 -22.503 1.00 84.88 466 GLU A CA 1
ATOM 3653 C C . GLU A 1 466 ? 49.632 -9.181 -22.066 1.00 84.88 466 GLU A C 1
ATOM 3655 O O . GLU A 1 466 ? 49.287 -8.486 -21.105 1.00 84.88 466 GLU A O 1
ATOM 3660 N N . TYR A 1 467 ? 48.757 -9.943 -22.733 1.00 79.38 467 TYR A N 1
ATOM 3661 C CA . TYR A 1 467 ? 47.368 -10.116 -22.299 1.00 79.38 467 TYR A CA 1
ATOM 3662 C C . TYR A 1 467 ? 47.287 -10.821 -20.938 1.00 79.38 467 TYR A C 1
ATOM 3664 O O . TYR A 1 467 ? 46.553 -10.368 -20.055 1.00 79.38 467 TYR A O 1
ATOM 3672 N N . LYS A 1 468 ? 48.057 -11.902 -20.737 1.00 75.50 468 LYS A N 1
ATOM 3673 C CA . LYS A 1 468 ? 48.121 -12.609 -19.447 1.00 75.50 468 LYS A CA 1
ATOM 3674 C C . LYS A 1 468 ? 48.586 -11.675 -18.324 1.00 75.50 468 LYS A C 1
ATOM 3676 O O . LYS A 1 468 ? 47.967 -11.674 -17.262 1.00 75.50 468 LYS A O 1
ATOM 3681 N N . LYS A 1 469 ? 49.590 -10.829 -18.581 1.00 86.75 469 LYS A N 1
ATOM 3682 C CA . LYS A 1 469 ? 50.077 -9.813 -17.634 1.00 86.75 469 LYS A CA 1
ATOM 3683 C C . LYS A 1 469 ? 48.992 -8.790 -17.275 1.00 86.75 469 LYS A C 1
ATOM 3685 O O . LYS A 1 469 ? 48.700 -8.615 -16.097 1.00 86.75 469 LYS A O 1
ATOM 3690 N N . ALA A 1 470 ? 48.316 -8.197 -18.262 1.00 77.06 470 ALA A N 1
ATOM 3691 C CA . ALA A 1 470 ? 47.238 -7.232 -17.998 1.00 77.06 470 ALA A CA 1
ATOM 3692 C C . ALA A 1 470 ? 46.023 -7.859 -17.288 1.00 77.06 470 ALA A C 1
ATOM 3694 O O . ALA A 1 470 ? 45.360 -7.210 -16.479 1.00 77.06 470 ALA A O 1
ATOM 3695 N N . ARG A 1 471 ? 45.733 -9.141 -17.546 1.00 73.19 471 ARG A N 1
ATOM 3696 C CA . ARG A 1 471 ? 44.712 -9.891 -16.801 1.00 73.19 471 ARG A CA 1
ATOM 3697 C C . ARG A 1 471 ? 45.120 -10.108 -15.342 1.00 73.19 471 ARG A C 1
ATOM 3699 O O . ARG A 1 471 ? 44.271 -9.976 -14.463 1.00 73.19 471 ARG A O 1
ATOM 3706 N N . HIS A 1 472 ? 46.387 -10.431 -15.086 1.00 79.44 472 HIS A N 1
ATOM 3707 C CA . HIS A 1 472 ? 46.913 -10.582 -13.730 1.00 79.44 472 HIS A CA 1
ATOM 3708 C C . HIS A 1 472 ? 46.845 -9.260 -12.949 1.00 79.44 472 HIS A C 1
ATOM 3710 O O . HIS A 1 472 ? 46.318 -9.242 -11.839 1.00 79.44 472 HIS A O 1
ATOM 3716 N N . GLU A 1 473 ? 47.273 -8.149 -13.553 1.00 83.06 473 GLU A N 1
ATOM 3717 C CA . GLU A 1 473 ? 47.195 -6.803 -12.960 1.00 83.06 473 GLU A CA 1
ATOM 3718 C C . GLU A 1 473 ? 45.749 -6.399 -12.628 1.00 83.06 473 GLU A C 1
ATOM 3720 O O . GLU A 1 473 ? 45.473 -5.942 -11.518 1.00 83.06 473 GLU A O 1
ATOM 3725 N N . LEU A 1 474 ? 44.797 -6.654 -13.536 1.00 76.50 474 LEU A N 1
ATOM 3726 C CA . LEU A 1 474 ? 43.371 -6.424 -13.283 1.00 76.50 474 LEU A CA 1
ATOM 3727 C C . LEU A 1 474 ? 42.853 -7.252 -12.095 1.00 76.50 474 LEU A C 1
ATOM 3729 O O . LEU A 1 474 ? 42.166 -6.723 -11.221 1.00 76.50 474 LEU A O 1
ATOM 3733 N N . ASN A 1 475 ? 43.175 -8.547 -12.049 1.00 68.69 475 ASN A N 1
ATOM 3734 C CA . ASN A 1 475 ? 42.746 -9.429 -10.962 1.00 68.69 475 ASN A CA 1
ATOM 3735 C C . ASN A 1 475 ? 43.348 -9.011 -9.613 1.00 68.69 475 ASN A C 1
ATOM 3737 O O . ASN A 1 475 ? 42.638 -9.011 -8.604 1.00 68.69 475 ASN A O 1
ATOM 3741 N N . LYS A 1 476 ? 44.626 -8.616 -9.601 1.00 84.44 476 LYS A N 1
ATOM 3742 C CA . LYS A 1 476 ? 45.317 -8.101 -8.416 1.00 84.44 476 LYS A CA 1
ATOM 3743 C C . LYS A 1 476 ? 44.631 -6.838 -7.887 1.00 84.44 476 LYS A C 1
ATOM 3745 O O . LYS A 1 476 ? 44.222 -6.823 -6.727 1.00 84.44 476 LYS A O 1
ATOM 3750 N N . ALA A 1 477 ? 44.382 -5.850 -8.748 1.00 80.06 477 ALA A N 1
ATOM 3751 C CA . ALA A 1 477 ? 43.703 -4.608 -8.368 1.00 80.06 477 ALA A CA 1
ATOM 3752 C C . ALA A 1 477 ? 42.271 -4.843 -7.849 1.00 80.06 477 ALA A C 1
ATOM 3754 O O . ALA A 1 477 ? 41.836 -4.201 -6.890 1.00 80.06 477 ALA A O 1
ATOM 3755 N N . ILE A 1 478 ? 41.532 -5.797 -8.432 1.00 73.69 478 ILE A N 1
ATOM 3756 C CA . ILE A 1 478 ? 40.206 -6.194 -7.931 1.00 73.69 478 ILE A CA 1
ATOM 3757 C C . ILE A 1 478 ? 40.313 -6.808 -6.529 1.00 73.69 478 ILE A C 1
ATOM 3759 O O . ILE A 1 478 ? 39.503 -6.472 -5.662 1.00 73.69 478 ILE A O 1
ATOM 3763 N N . LYS A 1 479 ? 41.287 -7.696 -6.289 1.00 78.12 479 LYS A N 1
ATOM 3764 C CA . LYS A 1 479 ? 41.493 -8.348 -4.985 1.00 78.12 479 LYS A CA 1
ATOM 3765 C C . LYS A 1 479 ? 41.868 -7.329 -3.906 1.00 78.12 479 LYS A C 1
ATOM 3767 O O . LYS A 1 479 ? 41.277 -7.341 -2.828 1.00 78.12 479 LYS A O 1
ATOM 3772 N N . GLU A 1 480 ? 42.781 -6.415 -4.217 1.00 83.94 480 GLU A N 1
ATOM 3773 C CA . GLU A 1 480 ? 43.200 -5.334 -3.318 1.00 83.94 480 GLU A CA 1
ATOM 3774 C C . GLU A 1 480 ? 42.049 -4.372 -3.010 1.00 83.94 480 GLU A C 1
ATOM 3776 O O . GLU A 1 480 ? 41.814 -4.051 -1.847 1.00 83.94 480 GLU A O 1
ATOM 3781 N N . SER A 1 481 ? 41.271 -3.970 -4.023 1.00 80.75 481 SER A N 1
ATOM 3782 C CA . SER A 1 481 ? 40.126 -3.076 -3.818 1.00 80.75 481 SER A CA 1
ATOM 3783 C C . SER A 1 481 ? 39.026 -3.716 -2.976 1.00 80.75 481 SER A C 1
ATOM 3785 O O . SER A 1 481 ? 38.509 -3.082 -2.062 1.00 80.75 481 SER A O 1
ATOM 3787 N N . LYS A 1 482 ? 38.715 -4.996 -3.215 1.00 78.44 482 LYS A N 1
ATOM 3788 C CA . LYS A 1 482 ? 37.770 -5.750 -2.379 1.00 78.44 482 LYS A CA 1
ATOM 3789 C C . LYS A 1 482 ? 38.243 -5.860 -0.930 1.00 78.44 482 LYS A C 1
ATOM 3791 O O . LYS A 1 482 ? 37.441 -5.653 -0.029 1.00 78.44 482 LYS A O 1
ATOM 3796 N N . SER A 1 483 ? 39.525 -6.161 -0.709 1.00 80.88 483 SER A N 1
ATOM 3797 C CA . SER A 1 483 ? 40.104 -6.267 0.637 1.00 80.88 483 SER A CA 1
ATOM 3798 C C . SER A 1 483 ? 40.063 -4.931 1.383 1.00 80.88 483 SER A C 1
ATOM 3800 O O . SER A 1 483 ? 39.634 -4.877 2.533 1.00 80.88 483 SER A O 1
ATOM 3802 N N . ARG A 1 484 ? 40.431 -3.832 0.712 1.00 86.50 484 ARG A N 1
ATOM 3803 C CA . ARG A 1 484 ? 40.369 -2.480 1.280 1.00 86.50 484 ARG A CA 1
ATOM 3804 C C . ARG A 1 484 ? 38.943 -2.094 1.665 1.00 86.50 484 ARG A C 1
ATOM 3806 O O . ARG A 1 484 ? 38.704 -1.750 2.815 1.00 86.50 484 ARG A O 1
ATOM 3813 N N . CYS A 1 485 ? 37.993 -2.235 0.740 1.00 80.12 485 CYS A N 1
ATOM 3814 C CA . CYS A 1 485 ? 36.600 -1.893 1.013 1.00 80.12 485 CYS A CA 1
ATOM 3815 C C . CYS A 1 485 ? 35.969 -2.797 2.080 1.00 80.12 485 CYS A C 1
ATOM 3817 O O . CYS A 1 485 ? 35.082 -2.349 2.794 1.00 80.12 485 CYS A O 1
ATOM 3819 N N . TRP A 1 486 ? 36.414 -4.051 2.217 1.00 78.12 486 TRP A N 1
ATOM 3820 C CA . TRP A 1 486 ? 35.992 -4.918 3.318 1.00 78.12 486 TRP A CA 1
ATOM 3821 C C . TRP A 1 486 ? 36.489 -4.403 4.673 1.00 78.12 486 TRP A C 1
ATOM 3823 O O . TRP A 1 486 ? 35.711 -4.336 5.618 1.00 78.12 486 TRP A O 1
ATOM 3833 N N . LYS A 1 487 ? 37.755 -3.971 4.760 1.00 83.88 487 LYS A N 1
ATOM 3834 C CA . LYS A 1 487 ? 38.310 -3.355 5.977 1.00 83.88 487 LYS A CA 1
ATOM 3835 C C . LYS A 1 487 ? 37.604 -2.046 6.339 1.00 83.88 487 LYS A C 1
ATOM 3837 O O . LYS A 1 487 ? 37.274 -1.844 7.499 1.00 83.88 487 LYS A O 1
ATOM 3842 N N . GLU A 1 488 ? 37.336 -1.194 5.350 1.00 82.00 488 GLU A N 1
ATOM 3843 C CA . GLU A 1 488 ? 36.550 0.035 5.532 1.00 82.00 488 GLU A CA 1
ATOM 3844 C C . GLU A 1 488 ? 35.143 -0.277 6.055 1.00 82.00 488 GLU A C 1
ATOM 3846 O O . GLU A 1 488 ? 34.665 0.383 6.970 1.00 82.00 488 GLU A O 1
ATOM 3851 N N . LEU A 1 489 ? 34.499 -1.314 5.510 1.00 78.25 489 LEU A N 1
ATOM 3852 C CA . LEU A 1 489 ? 33.155 -1.721 5.908 1.00 78.25 489 LEU A CA 1
ATOM 3853 C C . LEU A 1 489 ? 33.120 -2.287 7.333 1.00 78.25 489 LEU A C 1
ATOM 3855 O O . LEU A 1 489 ? 32.163 -2.013 8.045 1.00 78.25 489 LEU A O 1
ATOM 3859 N N . ILE A 1 490 ? 34.155 -3.017 7.768 1.00 79.88 490 ILE A N 1
ATOM 3860 C CA . ILE A 1 490 ? 34.309 -3.444 9.171 1.00 79.88 490 ILE A CA 1
ATOM 3861 C C . ILE A 1 490 ? 34.465 -2.223 10.083 1.00 79.88 490 ILE A C 1
ATOM 3863 O O . ILE A 1 490 ? 33.741 -2.106 11.062 1.00 79.88 490 ILE A O 1
ATOM 3867 N N . HIS A 1 491 ? 35.339 -1.281 9.728 1.00 79.75 491 HIS A N 1
ATOM 3868 C CA . HIS A 1 491 ? 35.546 -0.072 10.528 1.00 79.75 491 HIS A CA 1
ATOM 3869 C C . HIS A 1 491 ? 34.286 0.814 10.608 1.00 79.75 491 HIS A C 1
ATOM 3871 O O . HIS A 1 491 ? 34.053 1.497 11.601 1.00 79.75 491 HIS A O 1
ATOM 3877 N N . GLU A 1 492 ? 33.439 0.788 9.574 1.00 78.25 492 GLU A N 1
ATOM 3878 C CA . GLU A 1 492 ? 32.144 1.475 9.566 1.00 78.25 492 GLU A CA 1
ATOM 3879 C C . GLU A 1 492 ? 31.137 0.836 10.539 1.00 78.25 492 GLU A C 1
ATOM 3881 O O . GLU A 1 492 ? 30.335 1.567 11.113 1.00 78.25 492 GLU A O 1
ATOM 3886 N N . VAL A 1 493 ? 31.194 -0.486 10.777 1.00 77.75 493 VAL A N 1
ATOM 3887 C CA . VAL A 1 493 ? 30.346 -1.163 11.786 1.00 77.75 493 VAL A CA 1
ATOM 3888 C C . VAL A 1 493 ? 30.619 -0.606 13.179 1.00 77.75 493 VAL A C 1
ATOM 3890 O O . VAL A 1 493 ? 29.674 -0.335 13.916 1.00 77.75 493 VAL A O 1
ATOM 3893 N N . ASP A 1 494 ? 31.894 -0.402 13.514 1.00 74.38 494 ASP A N 1
ATOM 3894 C CA . ASP A 1 494 ? 32.303 0.095 14.831 1.00 74.38 494 ASP A CA 1
ATOM 3895 C C . ASP A 1 494 ? 31.848 1.545 15.072 1.00 74.38 494 ASP A C 1
ATOM 3897 O O . ASP A 1 494 ? 31.682 1.971 16.213 1.00 74.38 494 ASP A O 1
ATOM 3901 N N . LYS A 1 495 ? 31.621 2.308 13.994 1.00 76.69 495 LYS A N 1
ATOM 3902 C CA . LYS A 1 495 ? 31.191 3.711 14.045 1.00 76.69 495 LYS A CA 1
ATOM 3903 C C . LYS A 1 495 ? 29.671 3.882 13.970 1.00 76.69 495 LYS A C 1
ATOM 3905 O O . LYS A 1 495 ? 29.122 4.744 14.650 1.00 76.69 495 LYS A O 1
ATOM 3910 N N . ASP A 1 496 ? 29.003 3.111 13.117 1.00 76.00 496 ASP A N 1
ATOM 3911 C CA . ASP A 1 496 ? 27.554 3.133 12.921 1.00 76.00 496 ASP A CA 1
ATOM 3912 C C . ASP A 1 496 ? 27.033 1.715 12.656 1.00 76.00 496 ASP A C 1
ATOM 3914 O O . ASP A 1 496 ? 26.964 1.227 11.520 1.00 76.00 496 ASP A O 1
ATOM 3918 N N . VAL A 1 497 ? 26.590 1.076 13.738 1.00 71.44 497 VAL A N 1
ATOM 3919 C CA . VAL A 1 497 ? 25.963 -0.252 13.730 1.00 71.44 497 VAL A CA 1
ATOM 3920 C C . VAL A 1 497 ? 24.722 -0.343 12.836 1.00 71.44 497 VAL A C 1
ATOM 3922 O O . VAL A 1 497 ? 24.368 -1.448 12.433 1.00 71.44 497 VAL A O 1
ATOM 3925 N N . TRP A 1 498 ? 24.081 0.775 12.469 1.00 70.81 498 TRP A N 1
ATOM 3926 C CA . TRP A 1 498 ? 22.895 0.818 11.597 1.00 70.81 498 TRP A CA 1
ATOM 3927 C C . TRP A 1 498 ? 23.195 1.344 10.181 1.00 70.81 498 TRP A C 1
ATOM 3929 O O . TRP A 1 498 ? 22.282 1.516 9.360 1.00 70.81 498 TRP A O 1
ATOM 3939 N N . GLY A 1 499 ? 24.475 1.558 9.875 1.00 70.56 499 GLY A N 1
ATOM 3940 C CA . GLY A 1 499 ? 24.962 2.175 8.649 1.00 70.56 499 GLY A CA 1
ATOM 3941 C C . GLY A 1 499 ? 24.923 1.270 7.414 1.00 70.56 499 GLY A C 1
ATOM 3942 O O . GLY A 1 499 ? 24.036 0.430 7.204 1.00 70.56 499 GLY A O 1
ATOM 3943 N N . ARG A 1 500 ? 25.893 1.450 6.514 1.00 70.19 500 ARG A N 1
ATOM 3944 C CA . ARG A 1 500 ? 26.015 0.636 5.295 1.00 70.19 500 ARG A CA 1
ATOM 3945 C C . ARG A 1 500 ? 26.157 -0.873 5.567 1.00 70.19 500 ARG A C 1
ATOM 3947 O O . ARG A 1 500 ? 25.501 -1.627 4.838 1.00 70.19 500 ARG A O 1
ATOM 3954 N N . PRO A 1 501 ? 26.927 -1.340 6.572 1.00 71.94 501 PRO A N 1
ATOM 3955 C CA . PRO A 1 501 ? 27.074 -2.769 6.851 1.00 71.94 501 PRO A CA 1
ATOM 3956 C C . PRO A 1 501 ? 25.742 -3.437 7.211 1.00 71.94 501 PRO A C 1
ATOM 3958 O O . PRO A 1 501 ? 25.383 -4.461 6.628 1.00 71.94 501 PRO A O 1
ATOM 3961 N N . TYR A 1 502 ? 24.949 -2.802 8.077 1.00 68.81 502 TYR A N 1
ATOM 3962 C CA . TYR A 1 502 ? 23.620 -3.276 8.463 1.00 68.81 502 TYR A CA 1
ATOM 3963 C C . TYR A 1 502 ? 22.679 -3.418 7.266 1.00 68.81 502 TYR A C 1
ATOM 3965 O O . TYR A 1 502 ? 21.993 -4.427 7.125 1.00 68.81 502 TYR A O 1
ATOM 3973 N N . LYS A 1 503 ? 22.684 -2.456 6.334 1.00 68.62 503 LYS A N 1
ATOM 3974 C CA . LYS A 1 503 ? 21.875 -2.528 5.102 1.00 68.62 503 LYS A CA 1
ATOM 3975 C C . LYS A 1 503 ? 22.281 -3.697 4.198 1.00 68.62 503 LYS A C 1
ATOM 3977 O O . LYS A 1 503 ? 21.410 -4.314 3.577 1.00 68.62 503 LYS A O 1
ATOM 3982 N N . VAL A 1 504 ? 23.578 -4.007 4.119 1.00 67.94 504 VAL A N 1
ATOM 3983 C CA . VAL A 1 504 ? 24.109 -5.158 3.363 1.00 67.94 504 VAL A CA 1
ATOM 3984 C C . VAL A 1 504 ? 23.686 -6.476 4.019 1.00 67.94 504 VAL A C 1
ATOM 3986 O O . VAL A 1 504 ? 23.175 -7.365 3.343 1.00 67.94 504 VAL A O 1
ATOM 3989 N N . VAL A 1 505 ? 23.803 -6.585 5.342 1.00 66.44 505 VAL A N 1
ATOM 3990 C CA . VAL A 1 505 ? 23.363 -7.772 6.090 1.00 66.44 505 VAL A CA 1
ATOM 3991 C C . VAL A 1 505 ? 21.847 -7.955 5.983 1.00 66.44 505 VAL A C 1
ATOM 3993 O O . VAL A 1 505 ? 21.370 -9.034 5.636 1.00 66.44 505 VAL A O 1
ATOM 3996 N N . MET A 1 506 ? 21.073 -6.884 6.158 1.00 61.28 506 MET A N 1
ATOM 3997 C CA . MET A 1 506 ? 19.615 -6.921 6.044 1.00 61.28 506 MET A CA 1
ATOM 3998 C C . MET A 1 506 ? 19.126 -7.251 4.635 1.00 61.28 506 MET A C 1
ATOM 4000 O O . MET A 1 506 ? 18.056 -7.830 4.483 1.00 61.28 506 MET A O 1
ATOM 4004 N N . THR A 1 507 ? 19.887 -6.942 3.582 1.00 61.50 507 THR A N 1
ATOM 4005 C CA . THR A 1 507 ? 19.535 -7.398 2.226 1.00 61.50 507 THR A CA 1
ATOM 4006 C C . THR A 1 507 ? 19.744 -8.899 2.029 1.00 61.50 507 THR A C 1
ATOM 4008 O O . THR A 1 507 ? 19.078 -9.475 1.173 1.00 61.50 507 THR A O 1
ATOM 4011 N N . HIS A 1 508 ? 20.599 -9.548 2.824 1.00 57.19 508 HIS A N 1
ATOM 4012 C CA . HIS A 1 508 ? 20.771 -11.005 2.832 1.00 57.19 508 HIS A CA 1
ATOM 4013 C C . HIS A 1 508 ? 19.843 -11.722 3.824 1.00 57.19 508 HIS A C 1
ATOM 4015 O O . HIS A 1 508 ? 19.395 -12.826 3.529 1.00 57.19 508 HIS A O 1
ATOM 4021 N N . LEU A 1 509 ? 19.497 -11.088 4.950 1.00 55.03 509 LEU A N 1
ATOM 4022 C CA . LEU A 1 509 ? 18.561 -11.629 5.946 1.00 55.03 509 LEU A CA 1
ATOM 4023 C C . LEU A 1 509 ? 17.085 -11.410 5.597 1.00 55.03 509 LEU A C 1
ATOM 4025 O O . LEU A 1 509 ? 16.214 -12.037 6.203 1.00 55.03 509 LEU A O 1
ATOM 4029 N N . LYS A 1 510 ? 16.770 -10.538 4.628 1.00 48.75 510 LYS A N 1
ATOM 4030 C CA . LYS A 1 510 ? 15.409 -10.405 4.099 1.00 48.75 510 LYS A CA 1
ATOM 4031 C C . LYS A 1 510 ? 14.968 -11.750 3.514 1.00 48.75 510 LYS A C 1
ATOM 4033 O O . LYS A 1 510 ? 15.252 -12.054 2.356 1.00 48.75 510 LYS A O 1
ATOM 4038 N N . LYS A 1 511 ? 14.201 -12.521 4.298 1.00 49.09 511 LYS A N 1
ATOM 4039 C CA . LYS A 1 511 ? 13.237 -13.494 3.762 1.00 49.09 511 LYS A CA 1
ATOM 4040 C C . LYS A 1 511 ? 12.508 -12.790 2.621 1.00 49.09 511 LYS A C 1
ATOM 4042 O O . LYS A 1 511 ? 12.113 -11.636 2.806 1.00 49.09 511 LYS A O 1
ATOM 4047 N N . GLN A 1 512 ? 12.402 -13.429 1.451 1.00 46.47 512 GLN A N 1
ATOM 4048 C CA . GLN A 1 512 ? 11.691 -12.862 0.303 1.00 46.47 512 GLN A CA 1
ATOM 4049 C C . GLN A 1 512 ? 10.363 -12.284 0.799 1.00 46.47 512 GLN A C 1
ATOM 4051 O O . GLN A 1 512 ? 9.483 -13.026 1.232 1.00 46.47 512 GLN A O 1
ATOM 4056 N N . GLN A 1 513 ? 10.246 -10.952 0.804 1.00 49.81 513 GLN A N 1
ATOM 4057 C CA . GLN A 1 513 ? 8.953 -10.317 1.007 1.00 49.81 513 GLN A CA 1
ATOM 4058 C C . GLN A 1 513 ? 8.054 -10.863 -0.092 1.00 49.81 513 GLN A C 1
ATOM 4060 O O . GLN A 1 513 ? 8.454 -10.845 -1.260 1.00 49.81 513 GLN A O 1
ATOM 4065 N N . MET A 1 514 ? 6.880 -11.377 0.285 1.00 53.28 514 MET A N 1
ATOM 4066 C CA . MET A 1 514 ? 5.882 -11.759 -0.705 1.00 53.28 514 MET A CA 1
ATOM 4067 C C . MET A 1 514 ? 5.690 -10.555 -1.632 1.00 53.28 514 MET A C 1
ATOM 4069 O O . MET A 1 514 ? 5.399 -9.464 -1.127 1.00 53.28 514 MET A O 1
ATOM 4073 N N . PRO A 1 515 ? 5.931 -10.697 -2.946 1.00 57.19 515 PRO A N 1
ATOM 4074 C CA . PRO A 1 515 ? 5.728 -9.591 -3.861 1.00 57.19 515 PRO A CA 1
ATOM 4075 C C . PRO A 1 515 ? 4.267 -9.155 -3.758 1.00 57.19 515 PRO A C 1
ATOM 4077 O O . PRO A 1 515 ? 3.373 -10.001 -3.674 1.00 57.19 515 PRO A O 1
ATOM 4080 N N . SER A 1 516 ? 4.024 -7.842 -3.733 1.00 60.75 516 SER A N 1
ATOM 4081 C CA . SER A 1 516 ? 2.657 -7.324 -3.757 1.00 60.75 516 SER A CA 1
ATOM 4082 C C . SER A 1 516 ? 1.926 -7.929 -4.961 1.00 60.75 516 SER A C 1
ATOM 4084 O O . SER A 1 516 ? 2.509 -7.998 -6.050 1.00 60.75 516 SER A O 1
ATOM 4086 N N . PRO A 1 517 ? 0.686 -8.410 -4.785 1.00 72.69 517 PRO A N 1
ATOM 4087 C CA . PRO A 1 517 ? -0.047 -9.040 -5.868 1.00 72.69 517 PRO A CA 1
ATOM 4088 C C . PRO A 1 517 ? -0.241 -8.010 -6.982 1.00 72.69 517 PRO A C 1
ATOM 4090 O O . PRO A 1 517 ? -0.730 -6.920 -6.727 1.00 72.69 517 PRO A O 1
ATOM 4093 N N . THR A 1 518 ? 0.171 -8.330 -8.208 1.00 74.56 518 THR A N 1
ATOM 4094 C CA . THR A 1 518 ? 0.004 -7.457 -9.390 1.00 74.56 518 THR A CA 1
ATOM 4095 C C . THR A 1 518 ? -1.053 -7.982 -10.360 1.00 74.56 518 THR A C 1
ATOM 4097 O O . THR A 1 518 ? -1.403 -7.314 -11.335 1.00 74.56 518 THR A O 1
ATOM 4100 N N . CYS A 1 519 ? -1.578 -9.184 -10.107 1.00 81.56 519 CYS A N 1
ATOM 4101 C CA . CYS A 1 519 ? -2.631 -9.795 -10.906 1.00 81.56 519 CYS A CA 1
ATOM 4102 C C . CYS A 1 519 ? -3.939 -8.985 -10.769 1.00 81.56 519 CYS A C 1
ATOM 4104 O O . CYS A 1 519 ? -4.423 -8.846 -9.645 1.00 81.56 519 CYS A O 1
ATOM 4106 N N . PRO A 1 520 ? -4.534 -8.472 -11.867 1.00 84.75 520 PRO A N 1
ATOM 4107 C CA . PRO A 1 520 ? -5.720 -7.619 -11.814 1.00 84.75 520 PRO A CA 1
ATOM 4108 C C . PRO A 1 520 ? -6.921 -8.284 -11.140 1.00 84.75 520 PRO A C 1
ATOM 4110 O O . PRO A 1 520 ? -7.614 -7.623 -10.377 1.00 84.75 520 PRO A O 1
ATOM 4113 N N . GLN A 1 521 ? -7.155 -9.576 -11.395 1.00 86.12 521 GLN A N 1
ATOM 4114 C CA . GLN A 1 521 ? -8.273 -10.329 -10.820 1.00 86.12 521 GLN A CA 1
ATOM 4115 C C . GLN A 1 521 ? -8.103 -10.517 -9.310 1.00 86.12 521 GLN A C 1
ATOM 4117 O O . GLN A 1 521 ? -9.035 -10.291 -8.543 1.00 86.12 521 GLN A O 1
ATOM 4122 N N . LEU A 1 522 ? -6.892 -10.883 -8.878 1.00 86.38 522 LEU A N 1
ATOM 4123 C CA . LEU A 1 522 ? -6.581 -11.048 -7.461 1.00 86.38 522 LEU A CA 1
ATOM 4124 C C . LEU A 1 522 ? -6.651 -9.708 -6.722 1.00 86.38 522 LEU A C 1
ATOM 4126 O O . LEU A 1 522 ? -7.258 -9.631 -5.662 1.00 86.38 522 LEU A O 1
ATOM 4130 N N . LEU A 1 523 ? -6.077 -8.646 -7.293 1.00 87.62 523 LEU A N 1
ATOM 4131 C CA . LEU A 1 523 ? -6.149 -7.305 -6.714 1.00 87.62 523 LEU A CA 1
ATOM 4132 C C . LEU A 1 523 ? -7.585 -6.810 -6.612 1.00 87.62 523 LEU A C 1
ATOM 4134 O O . LEU A 1 523 ? -7.954 -6.292 -5.569 1.00 87.62 523 LEU A O 1
ATOM 4138 N N . GLN A 1 524 ? -8.400 -7.012 -7.646 1.00 89.19 524 GLN A N 1
ATOM 4139 C CA . GLN A 1 524 ? -9.812 -6.652 -7.597 1.00 89.19 524 GLN A CA 1
ATOM 4140 C C . GLN A 1 524 ? -10.528 -7.411 -6.477 1.00 89.19 524 GLN A C 1
ATOM 4142 O O . GLN A 1 524 ? -11.184 -6.769 -5.669 1.00 89.19 524 GLN A O 1
ATOM 4147 N N . LYS A 1 525 ? -10.317 -8.731 -6.351 1.00 90.12 525 LYS A N 1
ATOM 4148 C CA . LYS A 1 525 ? -10.863 -9.545 -5.250 1.00 90.12 525 LYS A CA 1
ATOM 4149 C C . LYS A 1 525 ? -10.417 -9.042 -3.872 1.00 90.12 525 LYS A C 1
ATOM 4151 O O . LYS A 1 525 ? -11.227 -8.980 -2.950 1.00 90.12 525 LYS A O 1
ATOM 4156 N N . ILE A 1 526 ? -9.137 -8.697 -3.717 1.00 89.88 526 ILE A N 1
ATOM 4157 C CA . ILE A 1 526 ? -8.587 -8.164 -2.464 1.00 89.88 526 ILE A CA 1
ATOM 4158 C C . ILE A 1 526 ? -9.208 -6.802 -2.147 1.00 89.88 526 ILE A C 1
ATOM 4160 O O . ILE A 1 526 ? -9.657 -6.596 -1.025 1.00 89.88 526 ILE A O 1
ATOM 4164 N N . VAL A 1 527 ? -9.266 -5.894 -3.124 1.00 90.88 527 VAL A N 1
ATOM 4165 C CA . VAL A 1 527 ? -9.827 -4.548 -2.961 1.00 90.88 527 VAL A CA 1
ATOM 4166 C C . VAL A 1 527 ? -11.308 -4.619 -2.611 1.00 90.88 527 VAL A C 1
ATOM 4168 O O . VAL A 1 527 ? -11.696 -4.031 -1.613 1.00 90.88 527 VAL A O 1
ATOM 4171 N N . THR A 1 528 ? -12.121 -5.392 -3.334 1.00 90.12 528 THR A N 1
ATOM 4172 C CA . THR A 1 528 ? -13.562 -5.508 -3.044 1.00 90.12 528 THR A CA 1
ATOM 4173 C C . THR A 1 528 ? -13.844 -6.136 -1.681 1.00 90.12 528 THR A C 1
ATOM 4175 O O . THR A 1 528 ? -14.838 -5.806 -1.048 1.00 90.12 528 THR A O 1
ATOM 4178 N N . ALA A 1 529 ? -12.981 -7.045 -1.216 1.00 89.12 529 ALA A N 1
ATOM 4179 C CA . ALA A 1 529 ? -13.135 -7.675 0.093 1.00 89.12 529 ALA A CA 1
ATOM 4180 C C . ALA A 1 529 ? -12.643 -6.792 1.251 1.00 89.12 529 ALA A C 1
ATOM 4182 O O . ALA A 1 529 ? -13.184 -6.878 2.351 1.00 89.12 529 ALA A O 1
ATOM 4183 N N . LEU A 1 530 ? -11.601 -5.983 1.029 1.00 87.94 530 LEU A N 1
ATOM 4184 C CA . LEU A 1 530 ? -11.085 -5.047 2.029 1.00 87.94 530 LEU A CA 1
ATOM 4185 C C . LEU A 1 530 ? -11.894 -3.750 2.077 1.00 87.94 530 LEU A C 1
ATOM 4187 O O . LEU A 1 530 ? -11.992 -3.182 3.152 1.00 87.94 530 LEU A O 1
ATOM 4191 N N . PHE A 1 531 ? -12.478 -3.304 0.966 1.00 89.81 531 PHE A N 1
ATOM 4192 C CA . PHE A 1 531 ? -13.270 -2.077 0.843 1.00 89.81 531 PHE A CA 1
ATOM 4193 C C . PHE A 1 531 ? -14.680 -2.424 0.340 1.00 89.81 531 PHE A C 1
ATOM 4195 O O . PHE A 1 531 ? -14.965 -2.258 -0.852 1.00 89.81 531 PHE A O 1
ATOM 4202 N N . PRO A 1 532 ? -15.544 -2.980 1.208 1.00 87.88 532 PRO A N 1
ATOM 4203 C CA . PRO A 1 532 ? -16.889 -3.382 0.816 1.00 87.88 532 PRO A CA 1
ATOM 4204 C C . PRO A 1 532 ? -17.715 -2.169 0.372 1.00 87.88 532 PRO A C 1
ATOM 4206 O O . PRO A 1 532 ? -17.671 -1.115 1.003 1.00 87.88 532 PRO A O 1
ATOM 4209 N N . GLN A 1 533 ? -18.477 -2.334 -0.711 1.00 88.75 533 GLN A N 1
ATOM 4210 C CA . GLN A 1 533 ? -19.440 -1.324 -1.149 1.00 88.75 533 GLN A CA 1
ATOM 4211 C C . GLN A 1 533 ? -20.579 -1.223 -0.128 1.00 88.75 533 GLN A C 1
ATOM 4213 O O . GLN A 1 533 ? -21.075 -2.236 0.368 1.00 88.75 533 GLN A O 1
ATOM 4218 N N . GLN A 1 534 ? -20.979 0.004 0.178 1.00 86.00 534 GLN A N 1
ATOM 4219 C CA . GLN A 1 534 ? -22.066 0.349 1.090 1.00 86.00 534 GLN A CA 1
ATOM 4220 C C . GLN A 1 534 ? -23.123 1.145 0.319 1.00 86.00 534 GLN A C 1
ATOM 4222 O O . GLN A 1 534 ? -22.949 1.438 -0.867 1.00 86.00 534 GLN A O 1
ATOM 4227 N N . ARG A 1 535 ? -24.246 1.461 0.972 1.00 83.81 535 ARG A N 1
ATOM 4228 C CA . ARG A 1 535 ? -25.282 2.318 0.385 1.00 83.81 535 ARG A CA 1
ATOM 4229 C C . ARG A 1 535 ? -24.669 3.659 -0.039 1.00 83.81 535 ARG A C 1
ATOM 4231 O O . ARG A 1 535 ? -23.715 4.130 0.573 1.00 83.81 535 ARG A O 1
ATOM 4238 N N . SER A 1 536 ? -25.226 4.263 -1.086 1.00 79.25 536 SER A N 1
ATOM 4239 C CA . SER A 1 536 ? -24.876 5.624 -1.484 1.00 79.25 536 SER A CA 1
ATOM 4240 C C . SER A 1 536 ? -25.040 6.580 -0.303 1.00 79.25 536 SER A C 1
ATOM 4242 O O . SER A 1 536 ? -26.131 6.681 0.260 1.00 79.25 536 SER A O 1
ATOM 4244 N N . PHE A 1 537 ? -23.959 7.271 0.036 1.00 84.56 537 PHE A N 1
ATOM 4245 C CA . PHE A 1 537 ? -23.948 8.304 1.058 1.00 84.56 537 PHE A CA 1
ATOM 4246 C C . PHE A 1 537 ? -24.581 9.575 0.491 1.00 84.56 537 PHE A C 1
ATOM 4248 O O . PHE A 1 537 ? -24.007 10.220 -0.386 1.00 84.56 537 PHE A O 1
ATOM 4255 N N . ASP A 1 538 ? -25.783 9.886 0.964 1.00 77.31 538 ASP A N 1
ATOM 4256 C CA . ASP A 1 538 ? -26.561 11.063 0.576 1.00 77.31 538 ASP A CA 1
ATOM 4257 C C . ASP A 1 538 ? -27.014 11.773 1.853 1.00 77.31 538 ASP A C 1
ATOM 4259 O O . ASP A 1 538 ? -28.138 11.612 2.329 1.00 77.31 538 ASP A O 1
ATOM 4263 N N . TYR A 1 539 ? -26.062 12.465 2.482 1.00 80.31 539 TYR A N 1
ATOM 4264 C CA . TYR A 1 539 ? -26.295 13.203 3.715 1.00 80.31 539 TYR A CA 1
ATOM 4265 C C . TYR A 1 539 ? -26.561 14.672 3.383 1.00 80.31 539 TYR A C 1
ATOM 4267 O O . TYR A 1 539 ? -25.648 15.407 2.998 1.00 80.31 539 TYR A O 1
ATOM 4275 N N . GLN A 1 540 ? -27.810 15.106 3.547 1.00 73.00 540 GLN A N 1
ATOM 4276 C CA . GLN A 1 540 ? -28.193 16.503 3.370 1.00 73.00 540 GLN A CA 1
ATOM 4277 C C . GLN A 1 540 ? -28.050 17.248 4.697 1.00 73.00 540 GLN A C 1
ATOM 4279 O O . GLN A 1 540 ? -28.657 16.884 5.701 1.00 73.00 540 GLN A O 1
ATOM 4284 N N . LEU A 1 541 ? -27.215 18.285 4.703 1.00 70.12 541 LEU A N 1
ATOM 4285 C CA . LEU A 1 541 ? -27.156 19.240 5.804 1.00 70.12 541 LEU A CA 1
ATOM 4286 C C . LEU A 1 541 ? -28.144 20.361 5.504 1.00 70.12 541 LEU A C 1
ATOM 4288 O O . LEU A 1 541 ? -28.070 20.964 4.432 1.00 70.12 541 LEU A O 1
ATOM 4292 N N . GLU A 1 542 ? -29.027 20.654 6.456 1.00 65.19 542 GLU A N 1
ATOM 4293 C CA . GLU A 1 542 ? -29.849 21.862 6.401 1.00 65.19 542 GLU A CA 1
ATOM 4294 C C . GLU A 1 542 ? -28.929 23.088 6.247 1.00 65.19 542 GLU A C 1
ATOM 4296 O O . GLU A 1 542 ? -27.890 23.153 6.924 1.00 65.19 542 GLU A O 1
ATOM 4301 N N . PRO A 1 543 ? -29.246 24.047 5.357 1.00 57.84 543 PRO A N 1
ATOM 4302 C CA . PRO A 1 543 ? -28.508 25.298 5.261 1.00 57.84 543 PRO A CA 1
ATOM 4303 C C . PRO A 1 543 ? -28.569 26.009 6.616 1.00 57.84 543 PRO A C 1
ATOM 4305 O O . PRO A 1 543 ? -29.593 26.575 6.990 1.00 57.84 543 PRO A O 1
ATOM 4308 N N . GLY A 1 544 ? -27.482 25.928 7.381 1.00 52.94 544 GLY A N 1
ATOM 4309 C CA . GLY A 1 544 ? -27.356 26.661 8.633 1.00 52.94 544 GLY A CA 1
ATOM 4310 C C . GLY A 1 544 ? -27.369 28.168 8.382 1.00 52.94 544 GLY A C 1
ATOM 4311 O O . GLY A 1 544 ? -27.061 28.628 7.277 1.00 52.94 544 GLY A O 1
ATOM 4312 N N . GLU A 1 545 ? -27.692 28.933 9.426 1.00 53.41 545 GLU A N 1
ATOM 4313 C CA . GLU A 1 545 ? -27.394 30.366 9.489 1.00 53.41 545 GLU A CA 1
ATOM 4314 C C . GLU A 1 545 ? -25.920 30.618 9.129 1.00 53.41 545 GLU A C 1
ATOM 4316 O O . GLU A 1 545 ? -25.111 29.690 9.113 1.00 53.41 545 GLU A O 1
ATOM 4321 N N . LEU A 1 546 ? -25.569 31.866 8.804 1.00 56.91 546 LEU A N 1
ATOM 4322 C CA . LEU A 1 546 ? -24.186 32.289 8.562 1.00 56.91 546 LEU A CA 1
ATOM 4323 C C . LEU A 1 546 ? -23.295 31.851 9.735 1.00 56.91 546 LEU A C 1
ATOM 4325 O O . LEU A 1 546 ? -23.169 32.568 10.723 1.00 56.91 546 LEU A O 1
ATOM 4329 N N . ASP A 1 547 ? -22.711 30.656 9.628 1.00 65.69 547 ASP A N 1
ATOM 4330 C CA . ASP A 1 547 ? -21.788 30.132 10.621 1.00 65.69 547 ASP A CA 1
ATOM 4331 C C . ASP A 1 547 ? -20.631 31.132 10.708 1.00 65.69 547 ASP A C 1
ATOM 4333 O O . ASP A 1 547 ? -20.012 31.463 9.691 1.00 65.69 547 ASP A O 1
ATOM 4337 N N . ASP A 1 548 ? -20.323 31.609 11.912 1.00 78.44 548 ASP A N 1
ATOM 4338 C CA . ASP A 1 548 ? -19.070 32.317 12.151 1.00 78.44 548 ASP A CA 1
ATOM 4339 C C . ASP A 1 548 ? -17.941 31.283 12.055 1.00 78.44 548 ASP A C 1
ATOM 4341 O O . ASP A 1 548 ? -17.680 30.523 12.990 1.00 78.44 548 ASP A O 1
ATOM 4345 N N . ILE A 1 549 ? -17.367 31.143 10.857 1.00 87.19 549 ILE A N 1
ATOM 4346 C CA . ILE A 1 549 ? -16.342 30.141 10.563 1.00 87.19 549 ILE A CA 1
ATOM 4347 C C . ILE A 1 549 ? -14.996 30.693 11.045 1.00 87.19 549 ILE A C 1
ATOM 4349 O O . ILE A 1 549 ? -14.448 31.588 10.392 1.00 87.19 549 ILE A O 1
ATOM 4353 N N . PRO A 1 550 ? -14.401 30.141 12.122 1.00 89.62 550 PRO A N 1
ATOM 4354 C CA . PRO A 1 550 ? -13.099 30.601 12.576 1.00 89.62 550 PRO A CA 1
ATOM 4355 C C . PRO A 1 550 ? -12.052 30.304 11.490 1.00 89.62 550 PRO A C 1
ATOM 4357 O O . PRO A 1 550 ? -11.938 29.147 11.061 1.00 89.62 550 PRO A O 1
ATOM 4360 N N . PRO A 1 551 ? -11.279 31.299 11.018 1.00 91.00 551 PRO A N 1
ATOM 4361 C CA . PRO A 1 551 ? -10.254 31.063 10.009 1.00 91.00 551 PRO A CA 1
ATOM 4362 C C . PRO A 1 551 ? -9.143 30.169 10.571 1.00 91.00 551 PRO A C 1
ATOM 4364 O O . PRO A 1 551 ? -8.920 30.116 11.779 1.00 91.00 551 PRO A O 1
ATOM 4367 N N . VAL A 1 552 ? -8.451 29.439 9.700 1.00 90.25 552 VAL A N 1
ATOM 4368 C CA . VAL A 1 552 ? -7.170 28.811 10.036 1.00 90.25 552 VAL A CA 1
ATOM 4369 C C . VAL A 1 552 ? -6.152 29.918 10.269 1.00 90.25 552 VAL A C 1
ATOM 4371 O O . VAL A 1 552 ? -5.971 30.767 9.388 1.00 90.25 552 VAL A O 1
ATOM 4374 N N . THR A 1 553 ? -5.499 29.902 11.431 1.00 90.81 553 THR A N 1
ATOM 4375 C CA . THR A 1 553 ? -4.428 30.850 11.766 1.00 90.81 553 THR A CA 1
ATOM 4376 C C . THR A 1 553 ? -3.053 30.283 11.423 1.00 90.81 553 THR A C 1
ATOM 4378 O O . THR A 1 553 ? -2.882 29.078 11.207 1.00 90.81 553 THR A O 1
ATOM 4381 N N . GLU A 1 554 ? -2.051 31.157 11.354 1.00 86.56 554 GLU A N 1
ATOM 4382 C CA . GLU A 1 554 ? -0.666 30.738 11.142 1.00 86.56 554 GLU A CA 1
ATOM 4383 C C . GLU A 1 554 ? -0.162 29.859 12.293 1.00 86.56 554 GLU A C 1
ATOM 4385 O O . GLU A 1 554 ? 0.498 28.851 12.038 1.00 86.56 554 GLU A O 1
ATOM 4390 N N . GLU A 1 555 ? -0.531 30.168 13.542 1.00 86.06 555 GLU A N 1
ATOM 4391 C CA . GLU A 1 555 ? -0.158 29.351 14.699 1.00 86.06 555 GLU A CA 1
ATOM 4392 C C . GLU A 1 555 ? -0.747 27.940 14.602 1.00 86.06 555 GLU A C 1
ATOM 4394 O O . GLU A 1 555 ? -0.015 26.962 14.745 1.00 86.06 555 GLU A O 1
ATOM 4399 N N . GLU A 1 556 ? -2.041 27.821 14.284 1.00 87.06 556 GLU A N 1
ATOM 4400 C CA . GLU A 1 556 ? -2.724 26.530 14.125 1.00 87.06 556 GLU A CA 1
ATOM 4401 C C . GLU A 1 556 ? -2.072 25.686 13.015 1.00 87.06 556 GLU A C 1
ATOM 4403 O O . GLU A 1 556 ? -1.841 24.481 13.166 1.00 87.06 556 GLU A O 1
ATOM 4408 N N . LEU A 1 557 ? -1.697 26.326 11.904 1.00 85.56 557 LEU A N 1
ATOM 4409 C CA . LEU A 1 557 ? -0.996 25.662 10.809 1.00 85.56 557 LEU A CA 1
ATOM 4410 C C . LEU A 1 557 ? 0.413 25.202 11.209 1.00 85.56 557 LEU A C 1
ATOM 4412 O O . LEU A 1 557 ? 0.824 24.095 10.846 1.00 85.56 557 LEU A O 1
ATOM 4416 N N . LEU A 1 558 ? 1.157 26.020 11.953 1.00 84.56 558 LEU A N 1
ATOM 4417 C CA . LEU A 1 558 ? 2.493 25.672 12.432 1.00 84.56 558 LEU A CA 1
ATOM 4418 C C . LEU A 1 558 ? 2.450 24.562 13.489 1.00 84.56 558 LEU A C 1
ATOM 4420 O O . LEU A 1 558 ? 3.318 23.692 13.467 1.00 84.56 558 LEU A O 1
ATOM 4424 N N . GLU A 1 559 ? 1.424 24.516 14.343 1.00 82.81 559 GLU A N 1
ATOM 4425 C CA . GLU A 1 559 ? 1.180 23.392 15.258 1.00 82.81 559 GLU A CA 1
ATOM 4426 C C . GLU A 1 559 ? 0.861 22.087 14.512 1.00 82.81 559 GLU A C 1
ATOM 4428 O O . GLU A 1 559 ? 1.275 20.991 14.920 1.00 82.81 559 GLU A O 1
ATOM 4433 N N . ALA A 1 560 ? 0.131 22.181 13.397 1.00 79.38 560 ALA A N 1
ATOM 4434 C CA . ALA A 1 560 ? -0.136 21.038 12.536 1.00 79.38 560 ALA A CA 1
ATOM 4435 C C . ALA A 1 560 ? 1.123 20.592 11.766 1.00 79.38 560 ALA A C 1
ATOM 4437 O O . ALA A 1 560 ? 1.343 19.387 11.578 1.00 79.38 560 ALA A O 1
ATOM 4438 N N . CYS A 1 561 ? 1.961 21.539 11.328 1.00 78.94 561 CYS A N 1
ATOM 4439 C CA . CYS A 1 561 ? 3.186 21.284 10.578 1.00 78.94 561 CYS A CA 1
ATOM 4440 C C . CYS A 1 561 ? 4.268 22.362 10.800 1.00 78.94 561 CYS A C 1
ATOM 4442 O O . CYS A 1 561 ? 4.336 23.349 10.072 1.00 78.94 561 CYS A O 1
ATOM 4444 N N . ASN A 1 562 ? 5.229 22.083 11.690 1.00 70.50 562 ASN A N 1
ATOM 4445 C CA . ASN A 1 562 ? 6.342 22.990 12.035 1.00 70.50 562 ASN A CA 1
ATOM 4446 C C . ASN A 1 562 ? 7.283 23.376 10.865 1.00 70.50 562 ASN A C 1
ATOM 4448 O O . ASN A 1 562 ? 8.276 24.064 11.084 1.00 70.50 562 ASN A O 1
ATOM 4452 N N . ARG A 1 563 ? 7.072 22.851 9.649 1.00 66.69 563 ARG A N 1
ATOM 4453 C CA . ARG A 1 563 ? 7.922 23.086 8.463 1.00 66.69 563 ARG A CA 1
ATOM 4454 C C . ARG A 1 563 ? 7.123 23.486 7.216 1.00 66.69 563 ARG A C 1
ATOM 4456 O O . ARG A 1 563 ? 7.639 23.357 6.108 1.00 66.69 563 ARG A O 1
ATOM 4463 N N . ALA A 1 564 ? 5.859 23.877 7.370 1.00 61.94 564 ALA A N 1
ATOM 4464 C CA . ALA A 1 564 ? 5.064 24.399 6.262 1.00 61.94 564 ALA A CA 1
ATOM 4465 C C . ALA A 1 564 ? 5.413 25.873 5.996 1.00 61.94 564 ALA A C 1
ATOM 4467 O O . ALA A 1 564 ? 5.838 26.567 6.912 1.00 61.94 564 ALA A O 1
ATOM 4468 N N . ALA A 1 565 ? 5.227 26.338 4.756 1.00 72.62 565 ALA A N 1
ATOM 4469 C CA . ALA A 1 565 ? 5.253 27.760 4.404 1.00 72.62 565 ALA A CA 1
ATOM 4470 C C . ALA A 1 565 ? 3.829 28.322 4.581 1.00 72.62 565 ALA A C 1
ATOM 4472 O O . ALA A 1 565 ? 2.988 28.057 3.717 1.00 72.62 565 ALA A O 1
ATOM 4473 N N . PRO A 1 566 ? 3.503 29.018 5.688 1.00 75.25 566 PRO A N 1
ATOM 4474 C CA . PRO A 1 566 ? 2.110 29.273 6.056 1.00 75.25 566 PRO A CA 1
ATOM 4475 C C . PRO A 1 566 ? 1.352 30.105 5.024 1.00 75.25 566 PRO A C 1
ATOM 4477 O O . PRO A 1 566 ? 0.233 29.752 4.645 1.00 75.25 566 PRO A O 1
ATOM 4480 N N . SER A 1 567 ? 2.018 31.124 4.478 1.00 73.88 567 SER A N 1
ATOM 4481 C CA . SER A 1 567 ? 1.507 32.016 3.430 1.00 73.88 567 SER A CA 1
ATOM 4482 C C . SER A 1 567 ? 0.945 31.286 2.207 1.00 73.88 567 SER A C 1
ATOM 4484 O O . SER A 1 567 ? 0.033 31.786 1.559 1.00 73.88 567 SER A O 1
ATOM 4486 N N . LEU A 1 568 ? 1.439 30.083 1.908 1.00 77.44 568 LEU A N 1
ATOM 4487 C CA . LEU A 1 568 ? 1.039 29.308 0.738 1.00 77.44 568 LEU A CA 1
ATOM 4488 C C . LEU A 1 568 ? -0.212 28.437 0.973 1.00 77.44 568 LEU A C 1
ATOM 4490 O O . LEU A 1 568 ? -0.943 28.141 0.029 1.00 77.44 568 LEU A O 1
ATOM 4494 N N . PHE A 1 569 ? -0.452 27.990 2.210 1.00 85.25 569 PHE A N 1
ATOM 4495 C CA . PHE A 1 569 ? -1.529 27.039 2.528 1.00 85.25 569 PHE A CA 1
ATOM 4496 C C . PHE A 1 569 ? -2.751 27.694 3.179 1.00 85.25 569 PHE A C 1
ATOM 4498 O O . PHE A 1 569 ? -3.861 27.186 3.012 1.00 85.25 569 PHE A O 1
ATOM 4505 N N . LEU A 1 570 ? -2.569 28.809 3.898 1.00 87.75 570 LEU A N 1
ATOM 4506 C CA . LEU A 1 570 ? -3.637 29.465 4.660 1.00 87.75 570 LEU A CA 1
ATOM 4507 C C . LEU A 1 570 ? -4.829 29.858 3.785 1.00 87.75 570 LEU A C 1
ATOM 4509 O O . LEU A 1 570 ? -5.970 29.581 4.146 1.00 87.75 570 LEU A O 1
ATOM 4513 N N . GLU A 1 571 ? -4.587 30.462 2.623 1.00 84.75 571 GLU A N 1
ATOM 4514 C CA . GLU A 1 571 ? -5.654 30.891 1.713 1.00 84.75 571 GLU A CA 1
ATOM 4515 C C . GLU A 1 571 ? -6.450 29.702 1.154 1.00 84.75 571 GLU A C 1
ATOM 4517 O O . GLU A 1 571 ? -7.685 29.713 1.153 1.00 84.75 571 GLU A O 1
ATOM 4522 N N . ALA A 1 572 ? -5.753 28.628 0.769 1.00 88.25 572 ALA A N 1
ATOM 4523 C CA . ALA A 1 572 ? -6.383 27.405 0.285 1.00 88.25 572 ALA A CA 1
ATOM 4524 C C . ALA A 1 572 ? -7.250 26.749 1.373 1.00 88.25 572 ALA A C 1
ATOM 4526 O O . ALA A 1 572 ? -8.398 26.391 1.107 1.00 88.25 572 ALA A O 1
ATOM 4527 N N . TYR A 1 573 ? -6.744 26.623 2.604 1.00 91.94 573 TYR A N 1
ATOM 4528 C CA . TYR A 1 573 ? -7.494 26.018 3.710 1.00 91.94 573 TYR A CA 1
ATOM 4529 C C . TYR A 1 573 ? -8.676 26.877 4.155 1.00 91.94 573 TYR A C 1
ATOM 4531 O O . TYR A 1 573 ? -9.763 26.346 4.369 1.00 91.94 573 TYR A O 1
ATOM 4539 N N . ASN A 1 574 ? -8.510 28.198 4.223 1.00 90.88 574 ASN A N 1
ATOM 4540 C CA . ASN A 1 574 ? -9.606 29.108 4.544 1.00 90.88 574 ASN A CA 1
ATOM 4541 C C . ASN A 1 574 ? -10.700 29.099 3.469 1.00 90.88 574 ASN A C 1
ATOM 4543 O O . ASN A 1 574 ? -11.882 29.142 3.807 1.00 90.88 574 ASN A O 1
ATOM 4547 N N . SER A 1 575 ? -10.335 28.971 2.190 1.00 89.25 575 SER A N 1
ATOM 4548 C CA . SER A 1 575 ? -11.307 28.776 1.105 1.00 89.25 575 SER A CA 1
ATOM 4549 C C . SER A 1 575 ? -12.061 27.452 1.261 1.00 89.25 575 SER A C 1
ATOM 4551 O O . SER A 1 575 ? -13.286 27.433 1.175 1.00 89.25 575 SER A O 1
ATOM 4553 N N . CYS A 1 576 ? -11.355 26.362 1.594 1.00 92.06 576 CYS A N 1
ATOM 4554 C CA . CYS A 1 576 ? -11.980 25.068 1.891 1.00 92.06 576 CYS A CA 1
ATOM 4555 C C . CYS A 1 576 ? -12.985 25.172 3.051 1.00 92.06 576 CYS A C 1
ATOM 4557 O O . CYS A 1 576 ? -14.095 24.655 2.936 1.00 92.06 576 CYS A O 1
ATOM 4559 N N . LEU A 1 577 ? -12.622 25.859 4.145 1.00 90.94 577 LEU A N 1
ATOM 4560 C CA . LEU A 1 577 ? -13.502 26.068 5.301 1.00 90.94 577 LEU A CA 1
ATOM 4561 C C . LEU A 1 577 ? -14.772 26.842 4.925 1.00 90.94 577 LEU A C 1
ATOM 4563 O O . LEU A 1 577 ? -15.870 26.399 5.259 1.00 90.94 577 LEU A O 1
ATOM 4567 N N . LYS A 1 578 ? -14.625 27.968 4.214 1.00 88.31 578 LYS A N 1
ATOM 4568 C CA . LYS A 1 578 ? -15.744 28.826 3.786 1.00 88.31 578 LYS A CA 1
ATOM 4569 C C . LYS A 1 578 ? -16.712 28.091 2.864 1.00 88.31 578 LYS A C 1
ATOM 4571 O O . LYS A 1 578 ? -17.921 28.173 3.048 1.00 88.31 578 LYS A O 1
ATOM 4576 N N . GLU A 1 579 ? -16.180 27.352 1.895 1.00 89.44 579 GLU A N 1
ATOM 4577 C CA . GLU A 1 579 ? -16.973 26.577 0.936 1.00 89.44 579 GLU A CA 1
ATOM 4578 C C . GLU A 1 579 ? -17.489 25.250 1.516 1.00 89.44 579 GLU A C 1
ATOM 4580 O O . GLU A 1 579 ? -18.255 24.549 0.857 1.00 89.44 579 GLU A O 1
ATOM 4585 N N . GLY A 1 580 ? -17.045 24.851 2.715 1.00 89.38 580 GLY A N 1
ATOM 4586 C CA . GLY A 1 580 ? -17.354 23.541 3.295 1.00 89.38 580 GLY A CA 1
ATOM 4587 C C . GLY A 1 580 ? -16.877 22.369 2.431 1.00 89.38 580 GLY A C 1
ATOM 4588 O O . GLY A 1 580 ? -17.451 21.284 2.490 1.00 89.38 580 GLY A O 1
ATOM 4589 N N . THR A 1 581 ? -15.853 22.586 1.601 1.00 90.50 581 THR A N 1
ATOM 4590 C CA . THR A 1 581 ? -15.428 21.645 0.563 1.00 90.50 581 THR A CA 1
ATOM 4591 C C . THR A 1 581 ? -14.051 21.080 0.870 1.00 90.50 581 THR A C 1
ATOM 4593 O O . THR A 1 581 ? -13.101 21.816 1.123 1.00 90.50 581 THR A O 1
ATOM 4596 N N . PHE A 1 582 ? -13.928 19.755 0.801 1.00 91.88 582 PHE A N 1
ATOM 4597 C CA . PHE A 1 582 ? -12.654 19.059 0.879 1.00 91.88 582 PHE A CA 1
ATOM 4598 C C . PHE A 1 582 ? -12.201 18.681 -0.544 1.00 91.88 582 PHE A C 1
ATOM 4600 O O . PHE A 1 582 ? -12.855 17.854 -1.192 1.00 91.88 582 PHE A O 1
ATOM 4607 N N . PRO A 1 583 ? -11.089 19.245 -1.049 1.00 93.06 583 PRO A N 1
ATOM 4608 C CA . PRO A 1 583 ? -10.688 19.110 -2.446 1.00 93.06 583 PRO A CA 1
ATOM 4609 C C . PRO A 1 583 ? -10.525 17.667 -2.925 1.00 93.06 583 PRO A C 1
ATOM 4611 O O . PRO A 1 583 ? -9.917 16.824 -2.253 1.00 93.06 583 PRO A O 1
ATOM 4614 N N . ARG A 1 584 ? -10.997 17.370 -4.142 1.00 90.19 584 ARG A N 1
ATOM 4615 C CA . ARG A 1 584 ? -11.000 16.001 -4.693 1.00 90.19 584 ARG A CA 1
ATOM 4616 C C . ARG A 1 584 ? -9.596 15.420 -4.779 1.00 90.19 584 ARG A C 1
ATOM 4618 O O . ARG A 1 584 ? -9.391 14.248 -4.465 1.00 90.19 584 ARG A O 1
ATOM 4625 N N . LYS A 1 585 ? -8.613 16.233 -5.170 1.00 88.38 585 LYS A N 1
ATOM 4626 C CA . LYS A 1 585 ? -7.208 15.812 -5.287 1.00 88.38 585 LYS A CA 1
ATOM 4627 C C . LYS A 1 585 ? -6.621 15.322 -3.958 1.00 88.38 585 LYS A C 1
ATOM 4629 O O . LYS A 1 585 ? -5.843 14.372 -3.966 1.00 88.38 585 LYS A O 1
ATOM 4634 N N . TRP A 1 586 ? -7.021 15.917 -2.836 1.00 90.88 586 TRP A N 1
ATOM 4635 C CA . TRP A 1 586 ? -6.541 15.546 -1.502 1.00 90.88 586 TRP A CA 1
ATOM 4636 C C . TRP A 1 586 ? -7.228 14.301 -0.928 1.00 90.88 586 TRP A C 1
ATOM 4638 O O . TRP A 1 586 ? -6.658 13.640 -0.063 1.00 90.88 586 TRP A O 1
ATOM 4648 N N . LYS A 1 587 ? -8.405 13.935 -1.452 1.00 89.06 587 LYS A N 1
ATOM 4649 C CA . LYS A 1 587 ? -9.162 12.726 -1.072 1.00 89.06 587 LYS A CA 1
ATOM 4650 C C . LYS A 1 587 ? -8.767 11.470 -1.854 1.00 89.06 587 LYS A C 1
ATOM 4652 O O . LYS A 1 587 ? -9.191 10.367 -1.507 1.00 89.06 587 LYS A O 1
ATOM 4657 N N . GLN A 1 588 ? -7.972 11.611 -2.918 1.00 90.19 588 GLN A N 1
ATOM 4658 C CA . GLN A 1 588 ? -7.472 10.471 -3.687 1.00 90.19 588 GLN A CA 1
ATOM 4659 C C . GLN A 1 588 ? -6.439 9.696 -2.868 1.00 90.19 588 GLN A C 1
ATOM 4661 O O . GLN A 1 588 ? -5.415 10.237 -2.455 1.00 90.19 588 GLN A O 1
ATOM 4666 N N . GLN A 1 589 ? -6.689 8.404 -2.674 1.00 90.00 589 GLN A N 1
ATOM 4667 C CA . GLN A 1 589 ? -5.834 7.527 -1.878 1.00 90.00 589 GLN A CA 1
ATOM 4668 C C . GLN A 1 589 ? -5.140 6.502 -2.765 1.00 90.00 589 GLN A C 1
ATOM 4670 O O . GLN A 1 589 ? -5.770 5.821 -3.572 1.00 90.00 589 GLN A O 1
ATOM 4675 N N . ARG A 1 590 ? -3.827 6.353 -2.594 1.00 89.19 590 ARG A N 1
ATOM 4676 C CA . ARG A 1 590 ? -3.050 5.307 -3.261 1.00 89.19 590 ARG A CA 1
ATOM 4677 C C . ARG A 1 590 ? -2.902 4.093 -2.350 1.00 89.19 590 ARG A C 1
ATOM 4679 O O . ARG A 1 590 ? -2.348 4.211 -1.257 1.00 89.19 590 ARG A O 1
ATOM 4686 N N . LEU A 1 591 ? -3.353 2.935 -2.824 1.00 90.19 591 LEU A N 1
ATOM 4687 C CA . LEU A 1 591 ? -3.306 1.678 -2.088 1.00 90.19 591 LEU A CA 1
ATOM 4688 C C . LEU A 1 591 ? -1.895 1.086 -2.074 1.00 90.19 591 LEU A C 1
ATOM 4690 O O . LEU A 1 591 ? -1.276 0.875 -3.118 1.00 90.19 591 LEU A O 1
ATOM 4694 N N . VAL A 1 592 ? -1.428 0.721 -0.885 1.00 87.25 592 VAL A N 1
ATOM 4695 C CA . VAL A 1 592 ? -0.236 -0.103 -0.680 1.00 87.25 592 VAL A CA 1
ATOM 4696 C C . VAL A 1 592 ? -0.616 -1.290 0.198 1.00 87.25 592 VAL A C 1
ATOM 4698 O O . VAL A 1 592 ? -1.033 -1.118 1.337 1.00 87.25 592 VAL A O 1
ATOM 4701 N N . LEU A 1 593 ? -0.472 -2.510 -0.322 1.00 87.19 593 LEU A N 1
ATOM 4702 C CA . LEU A 1 593 ? -0.788 -3.734 0.417 1.00 87.19 593 LEU A CA 1
ATOM 4703 C C . LEU A 1 593 ? 0.458 -4.258 1.137 1.00 87.19 593 LEU A C 1
ATOM 4705 O O . LEU A 1 593 ? 1.409 -4.709 0.493 1.00 87.19 593 LEU A O 1
ATOM 4709 N N . LEU A 1 594 ? 0.440 -4.226 2.470 1.00 84.88 594 LEU A N 1
ATOM 4710 C CA . LEU A 1 594 ? 1.493 -4.811 3.299 1.00 84.88 594 LEU A CA 1
ATOM 4711 C C . LEU A 1 594 ? 1.128 -6.246 3.705 1.00 84.88 594 LEU A C 1
ATOM 4713 O O . LEU A 1 594 ? 0.079 -6.441 4.318 1.00 84.88 594 LEU A O 1
ATOM 4717 N N . PRO A 1 595 ? 1.963 -7.257 3.416 1.00 81.94 595 PRO A N 1
ATOM 4718 C CA . PRO A 1 595 ? 1.669 -8.633 3.798 1.00 81.94 595 PRO A CA 1
ATOM 4719 C C . PRO A 1 595 ? 1.771 -8.833 5.319 1.00 81.94 595 PRO A C 1
ATOM 4721 O O . PRO A 1 595 ? 2.784 -8.507 5.941 1.00 81.94 595 PRO A O 1
ATOM 4724 N N . LYS A 1 596 ? 0.733 -9.428 5.909 1.00 78.00 596 LYS A N 1
ATOM 4725 C CA . LYS A 1 596 ? 0.725 -9.999 7.258 1.00 78.00 596 LYS A CA 1
ATOM 4726 C C . LYS A 1 596 ? 1.337 -11.398 7.136 1.00 78.00 596 LYS A C 1
ATOM 4728 O O . LYS A 1 596 ? 0.744 -12.281 6.526 1.00 78.00 596 LYS A O 1
ATOM 4733 N N . GLY A 1 597 ? 2.570 -11.580 7.609 1.00 62.28 597 GLY A N 1
ATOM 4734 C CA . GLY A 1 597 ? 3.304 -12.840 7.430 1.00 62.28 597 GLY A CA 1
ATOM 4735 C C . GLY A 1 597 ? 2.528 -14.078 7.917 1.00 62.28 597 GLY A C 1
ATOM 4736 O O . GLY A 1 597 ? 1.729 -13.974 8.841 1.00 62.28 597 GLY A O 1
ATOM 4737 N N . LYS A 1 598 ? 2.826 -15.245 7.320 1.00 65.56 598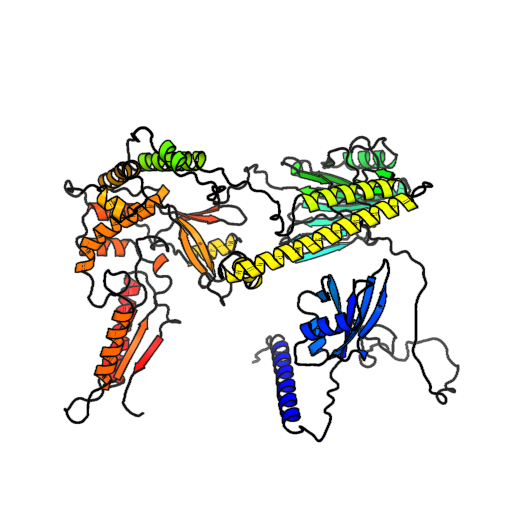 LYS A N 1
ATOM 4738 C CA . LYS A 1 598 ? 2.257 -16.588 7.598 1.00 65.56 598 LYS A CA 1
ATOM 4739 C C . LYS A 1 598 ? 0.872 -16.921 7.010 1.00 65.56 598 LYS A C 1
ATOM 4741 O O . LYS A 1 598 ? 0.421 -18.040 7.223 1.00 65.56 598 LYS A O 1
ATOM 4746 N N . LYS A 1 599 ? 0.213 -16.026 6.268 1.00 72.75 599 LYS A N 1
ATOM 4747 C CA . LYS A 1 599 ? -1.090 -16.309 5.630 1.00 72.75 599 LYS A CA 1
ATOM 4748 C C . LYS A 1 599 ? -0.993 -16.481 4.102 1.00 72.75 599 LYS A C 1
ATOM 4750 O O . LYS A 1 599 ? -0.076 -15.898 3.514 1.00 72.75 599 LYS A O 1
ATOM 4755 N N . PRO A 1 600 ? -1.910 -17.234 3.456 1.00 79.50 600 PRO A N 1
ATOM 4756 C CA . PRO A 1 600 ? -1.905 -17.435 2.003 1.00 79.50 600 PRO A CA 1
ATOM 4757 C C . PRO A 1 600 ? -2.023 -16.109 1.225 1.00 79.50 600 PRO A C 1
ATOM 4759 O O . PRO A 1 600 ? -2.909 -15.308 1.535 1.00 79.50 600 PRO A O 1
ATOM 4762 N N . PRO A 1 601 ? -1.168 -15.825 0.226 1.00 77.69 601 PRO A N 1
ATOM 4763 C CA . PRO A 1 601 ? -1.178 -14.553 -0.509 1.00 77.69 601 PRO A CA 1
ATOM 4764 C C . PRO A 1 601 ? -2.446 -14.315 -1.346 1.00 77.69 601 PRO A C 1
ATOM 4766 O O . PRO A 1 601 ? -2.695 -13.199 -1.791 1.00 77.69 601 PRO A O 1
ATOM 4769 N N . GLU A 1 602 ? -3.267 -15.333 -1.574 1.00 81.50 602 GLU A N 1
ATOM 4770 C CA . GLU A 1 602 ? -4.522 -15.223 -2.318 1.00 81.50 602 GLU A CA 1
ATOM 4771 C C . GLU A 1 602 ? -5.671 -14.660 -1.464 1.00 81.50 602 GLU A C 1
ATOM 4773 O O . GLU A 1 602 ? -6.721 -14.277 -1.995 1.00 81.50 602 GLU A O 1
ATOM 4778 N N . GLU A 1 603 ? -5.494 -14.611 -0.142 1.00 82.50 603 GLU A N 1
ATOM 4779 C CA . GLU A 1 603 ? -6.512 -14.134 0.784 1.00 82.50 603 GLU A CA 1
ATOM 4780 C C . GLU A 1 603 ? -6.417 -12.622 1.039 1.00 82.50 603 GLU A C 1
ATOM 4782 O O . GLU A 1 603 ? -5.355 -12.114 1.407 1.00 82.50 603 GLU A O 1
ATOM 4787 N N . PRO A 1 604 ? -7.544 -11.886 0.993 1.00 82.94 604 PRO A N 1
ATOM 4788 C CA . PRO A 1 604 ? -7.579 -10.480 1.401 1.00 82.94 604 PRO A CA 1
ATOM 4789 C C . PRO A 1 604 ? -7.115 -10.272 2.853 1.00 82.94 604 PRO A C 1
ATOM 4791 O O . PRO A 1 604 ? -6.468 -9.275 3.171 1.00 82.94 604 PRO A O 1
ATOM 4794 N N . SER A 1 605 ? -7.384 -11.250 3.730 1.00 80.94 605 SER A N 1
ATOM 4795 C CA . SER A 1 605 ? -7.025 -11.224 5.157 1.00 80.94 605 SER A CA 1
ATOM 4796 C C . SER A 1 605 ? -5.508 -11.202 5.412 1.00 80.94 605 SER A C 1
ATOM 4798 O O . SER A 1 605 ? -5.066 -10.827 6.508 1.00 80.94 605 SER A O 1
ATOM 4800 N N . SER A 1 606 ? -4.722 -11.571 4.397 1.00 84.19 606 SER A N 1
ATOM 4801 C CA . SER A 1 606 ? -3.259 -11.614 4.403 1.00 84.19 606 SER A CA 1
ATOM 4802 C C . SER A 1 606 ? -2.614 -10.258 4.186 1.00 84.19 606 SER A C 1
ATOM 4804 O O . SER A 1 606 ? -1.398 -10.145 4.320 1.00 84.19 606 SER A O 1
ATOM 4806 N N . TYR A 1 607 ? -3.390 -9.218 3.885 1.00 86.00 607 TYR A N 1
ATOM 4807 C CA . TYR A 1 607 ? -2.865 -7.882 3.649 1.00 86.00 607 TYR A CA 1
ATOM 4808 C C . TYR A 1 607 ? -3.388 -6.875 4.674 1.00 86.00 607 TYR A C 1
ATOM 4810 O O . TYR A 1 607 ? -4.496 -6.975 5.206 1.00 86.00 607 TYR A O 1
ATOM 4818 N N . ARG A 1 608 ? -2.550 -5.887 4.986 1.00 84.31 608 ARG A N 1
ATOM 4819 C CA . ARG A 1 608 ? -2.945 -4.633 5.619 1.00 84.31 608 ARG A CA 1
ATOM 4820 C C . ARG A 1 608 ? -2.965 -3.564 4.524 1.00 84.31 608 ARG A C 1
ATOM 4822 O O . ARG A 1 608 ? -1.900 -3.306 3.952 1.00 84.31 608 ARG A O 1
ATOM 4829 N N . PRO A 1 609 ? -4.128 -2.991 4.190 1.00 87.88 609 PRO A N 1
ATOM 4830 C CA . PRO A 1 609 ? -4.184 -1.905 3.229 1.00 87.88 609 PRO A CA 1
ATOM 4831 C C . PRO A 1 609 ? -3.654 -0.623 3.876 1.00 87.88 609 PRO A C 1
ATOM 4833 O O . PRO A 1 609 ? -4.079 -0.245 4.957 1.00 87.88 609 PRO A O 1
ATOM 4836 N N . LEU A 1 610 ? -2.706 0.047 3.233 1.00 86.81 610 LEU A N 1
ATOM 4837 C CA . LEU A 1 610 ? -2.333 1.419 3.557 1.00 86.81 610 LEU A CA 1
ATOM 4838 C C . LEU A 1 610 ? -2.865 2.341 2.466 1.00 86.81 610 LEU A C 1
ATOM 4840 O O . LEU A 1 610 ? -2.585 2.134 1.284 1.00 86.81 610 LEU A O 1
ATOM 4844 N N . CYS A 1 611 ? -3.596 3.366 2.880 1.00 87.75 611 CYS A N 1
ATOM 4845 C CA . CYS A 1 611 ? -4.192 4.368 2.014 1.00 87.75 611 CYS A CA 1
ATOM 4846 C C . CYS A 1 611 ? -3.373 5.657 2.091 1.00 87.75 611 CYS A C 1
ATOM 4848 O O . CYS A 1 611 ? -3.482 6.446 3.030 1.00 87.75 611 CYS A O 1
ATOM 4850 N N . MET A 1 612 ? -2.507 5.862 1.102 1.00 86.94 612 MET A N 1
ATOM 4851 C CA . MET A 1 612 ? -1.627 7.026 1.054 1.00 86.94 612 MET A CA 1
ATOM 4852 C C . MET A 1 612 ? -2.365 8.215 0.439 1.00 86.94 612 MET A C 1
ATOM 4854 O O . MET A 1 612 ? -2.583 8.235 -0.772 1.00 86.94 612 MET A O 1
ATOM 4858 N N . LEU A 1 613 ? -2.733 9.181 1.280 1.00 88.75 613 LEU A N 1
ATOM 4859 C CA . LEU A 1 613 ? -3.309 10.471 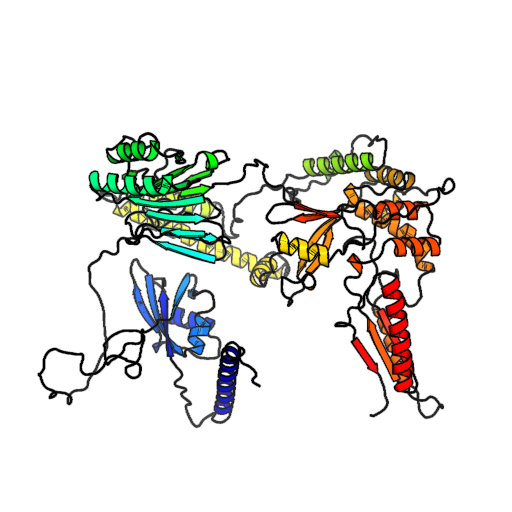0.886 1.00 88.75 613 LEU A CA 1
ATOM 4860 C C . LEU A 1 613 ? -2.235 11.530 0.620 1.00 88.75 613 LEU A C 1
ATOM 4862 O O . LEU A 1 613 ? -1.075 11.362 1.012 1.00 88.75 613 LEU A O 1
ATOM 4866 N N . ASP A 1 614 ? -2.656 12.624 -0.012 1.00 88.06 614 ASP A N 1
ATOM 4867 C CA . ASP A 1 614 ? -1.830 13.803 -0.256 1.00 88.06 614 ASP A CA 1
ATOM 4868 C C . ASP A 1 614 ? -1.374 14.465 1.056 1.00 88.06 614 ASP A C 1
ATOM 4870 O O . ASP A 1 614 ? -2.149 14.593 2.004 1.00 88.06 614 ASP A O 1
ATOM 4874 N N . THR A 1 615 ? -0.108 14.883 1.125 1.00 88.12 615 THR A N 1
ATOM 4875 C CA . THR A 1 615 ? 0.465 15.479 2.341 1.00 88.12 615 THR A CA 1
ATOM 4876 C C . THR A 1 615 ? -0.203 16.802 2.712 1.00 88.12 615 THR A C 1
ATOM 4878 O O . THR A 1 615 ? -0.432 17.022 3.897 1.00 88.12 615 THR A O 1
ATOM 4881 N N . ALA A 1 616 ? -0.545 17.656 1.739 1.00 88.50 616 ALA A N 1
ATOM 4882 C CA . ALA A 1 616 ? -1.264 18.902 2.013 1.00 88.50 616 ALA A CA 1
ATOM 4883 C C . ALA A 1 616 ? -2.658 18.595 2.576 1.00 88.50 616 ALA A C 1
ATOM 4885 O O . ALA A 1 616 ? -3.046 19.124 3.614 1.00 88.50 616 ALA A O 1
ATOM 4886 N N . GLY A 1 617 ? -3.342 17.614 1.978 1.00 90.19 617 GLY A N 1
ATOM 4887 C CA . GLY A 1 617 ? -4.594 17.073 2.505 1.00 90.19 617 GLY A CA 1
ATOM 4888 C C . GLY A 1 617 ? -4.485 16.610 3.959 1.00 90.19 617 GLY A C 1
ATOM 4889 O O . GLY A 1 617 ? -5.330 16.961 4.771 1.00 90.19 617 GLY A O 1
ATOM 4890 N N . LYS A 1 618 ? -3.421 15.882 4.325 1.00 89.69 618 LYS A N 1
ATOM 4891 C CA . LYS A 1 618 ? -3.198 15.417 5.710 1.00 89.69 618 LYS A CA 1
ATOM 4892 C C . LYS A 1 618 ? -2.935 16.543 6.708 1.00 89.69 618 LYS A C 1
ATOM 4894 O O . LYS A 1 618 ? -3.292 16.405 7.875 1.00 89.69 618 LYS A O 1
ATOM 4899 N N . ILE A 1 619 ? -2.281 17.625 6.282 1.00 89.94 619 ILE A N 1
ATOM 4900 C CA . ILE A 1 619 ? -2.097 18.810 7.132 1.00 89.94 619 ILE A CA 1
ATOM 4901 C C . ILE A 1 619 ? -3.467 19.429 7.417 1.00 89.94 619 ILE A C 1
ATOM 4903 O O . ILE A 1 619 ? -3.782 19.692 8.574 1.00 89.94 619 ILE A O 1
ATOM 4907 N N . PHE A 1 620 ? -4.310 19.564 6.390 1.00 91.38 620 PHE A N 1
ATOM 4908 C CA . PHE A 1 620 ? -5.674 20.050 6.572 1.00 91.38 620 PHE A CA 1
ATOM 4909 C C . PHE A 1 620 ? -6.517 19.108 7.447 1.00 91.38 620 PHE A C 1
ATOM 4911 O O . PHE A 1 620 ? -7.160 19.568 8.384 1.00 91.38 620 PHE A O 1
ATOM 4918 N N . GLU A 1 621 ? -6.440 17.786 7.243 1.00 91.19 621 GLU A N 1
ATOM 4919 C CA . GLU A 1 621 ? -7.087 16.794 8.121 1.00 91.19 621 GLU A CA 1
ATOM 4920 C C . GLU A 1 621 ? -6.697 16.977 9.588 1.00 91.19 621 GLU A C 1
ATOM 4922 O O . GLU A 1 621 ? -7.540 16.812 10.462 1.00 91.19 621 GLU A O 1
ATOM 4927 N N . ARG A 1 622 ? -5.433 17.309 9.869 1.00 90.31 622 ARG A N 1
ATOM 4928 C CA . ARG A 1 622 ? -4.949 17.513 11.237 1.00 90.31 622 ARG A CA 1
ATOM 4929 C C . ARG A 1 622 ? -5.561 18.745 11.894 1.00 90.31 622 ARG A C 1
ATOM 4931 O O . ARG A 1 622 ? -5.941 18.658 13.057 1.00 90.31 622 ARG A O 1
ATOM 4938 N N . ILE A 1 623 ? -5.689 19.837 11.146 1.00 90.88 623 ILE A N 1
ATOM 4939 C CA . ILE A 1 623 ? -6.355 21.064 11.601 1.00 90.88 623 ILE A CA 1
ATOM 4940 C C . ILE A 1 623 ? -7.828 20.766 11.912 1.00 90.88 623 ILE A C 1
ATOM 4942 O O . ILE A 1 623 ? -8.311 21.023 13.012 1.00 90.88 623 ILE A O 1
ATOM 4946 N N . ILE A 1 624 ? -8.534 20.120 10.978 1.00 91.75 624 ILE A N 1
ATOM 4947 C CA . ILE A 1 624 ? -9.940 19.738 11.171 1.00 91.75 624 ILE A CA 1
ATOM 4948 C C . ILE A 1 624 ? -10.101 18.764 12.344 1.00 91.75 624 ILE A C 1
ATOM 4950 O O . ILE A 1 624 ? -11.010 18.928 13.155 1.00 91.75 624 ILE A O 1
ATOM 4954 N N . HIS A 1 625 ? -9.198 17.790 12.482 1.00 90.31 625 HIS A N 1
ATOM 4955 C CA . HIS A 1 625 ? -9.170 16.871 13.615 1.00 90.31 625 HIS A CA 1
ATOM 4956 C C . HIS A 1 625 ? -9.051 17.626 14.939 1.00 90.31 625 HIS A C 1
ATOM 4958 O O . HIS A 1 625 ? -9.839 17.362 15.833 1.00 90.31 625 HIS A O 1
ATOM 4964 N N . GLN A 1 626 ? -8.112 18.570 15.075 1.00 89.75 626 GLN A N 1
ATOM 4965 C CA . GLN A 1 626 ? -7.941 19.350 16.310 1.00 89.75 626 GLN A CA 1
ATOM 4966 C C . GLN A 1 626 ? -9.217 20.113 16.689 1.00 89.75 626 GLN A C 1
ATOM 4968 O O . GLN A 1 626 ? -9.598 20.127 17.858 1.00 89.75 626 GLN A O 1
ATOM 4973 N N . ARG A 1 627 ? -9.912 20.689 15.703 1.00 92.19 627 ARG A N 1
ATOM 4974 C CA . ARG A 1 627 ? -11.174 21.409 15.926 1.00 92.19 627 ARG A CA 1
ATOM 4975 C C . ARG A 1 627 ? -12.323 20.489 16.337 1.00 92.19 627 ARG A C 1
ATOM 4977 O O . ARG A 1 627 ? -13.091 20.845 17.224 1.00 92.19 627 ARG A O 1
ATOM 4984 N N . ILE A 1 628 ? -12.441 19.311 15.720 1.00 91.62 628 ILE A N 1
ATOM 4985 C CA . ILE A 1 628 ? -13.447 18.307 16.106 1.00 91.62 628 ILE A CA 1
ATOM 4986 C C . ILE A 1 628 ? -13.132 17.745 17.498 1.00 91.62 628 ILE A C 1
ATOM 4988 O O . ILE A 1 628 ? -14.028 17.641 18.332 1.00 91.62 628 ILE A O 1
ATOM 4992 N N . ASP A 1 629 ? -11.869 17.418 17.766 1.00 89.62 629 ASP A N 1
ATOM 4993 C CA . ASP A 1 629 ? -11.403 16.840 19.030 1.00 89.62 629 ASP A CA 1
ATOM 4994 C C . ASP A 1 629 ? -11.671 17.778 20.215 1.00 89.62 629 ASP A C 1
ATOM 4996 O O . ASP A 1 629 ? -12.143 17.331 21.256 1.00 89.62 629 ASP A O 1
ATOM 5000 N N . ALA A 1 630 ? -11.503 19.093 20.027 1.00 90.81 630 ALA A N 1
ATOM 5001 C CA . ALA A 1 630 ? -11.833 20.099 21.038 1.00 90.81 630 ALA A CA 1
ATOM 5002 C C . ALA A 1 630 ? -13.309 20.069 21.485 1.00 90.81 630 ALA A C 1
ATOM 5004 O O . ALA A 1 630 ? -13.607 20.394 22.633 1.00 90.81 630 ALA A O 1
ATOM 5005 N N . VAL A 1 631 ? -14.227 19.667 20.598 1.00 91.88 631 VAL A N 1
ATOM 5006 C CA . VAL A 1 631 ? -15.662 19.525 20.902 1.00 91.88 631 VAL A CA 1
ATOM 5007 C C . VAL A 1 631 ? -15.979 18.124 21.429 1.00 91.88 631 VAL A C 1
ATOM 5009 O O . VAL A 1 631 ? -16.776 17.964 22.350 1.00 91.88 631 VAL A O 1
ATOM 5012 N N . VAL A 1 632 ? -15.366 17.095 20.840 1.00 91.31 632 VAL A N 1
ATOM 5013 C CA . VAL A 1 632 ? -15.741 15.694 21.060 1.00 91.31 632 VAL A CA 1
ATOM 5014 C C . VAL A 1 632 ? -15.060 15.074 22.278 1.00 91.31 632 VAL A C 1
ATOM 5016 O O . VAL A 1 632 ? -15.730 14.325 22.988 1.00 91.31 632 VAL A O 1
ATOM 5019 N N . ASP A 1 633 ? -13.778 15.353 22.542 1.00 89.38 633 ASP A N 1
ATOM 5020 C CA . ASP A 1 633 ? -13.006 14.686 23.606 1.00 89.38 633 ASP A CA 1
ATOM 5021 C C . ASP A 1 633 ? -13.653 14.791 25.004 1.00 89.38 633 ASP A C 1
ATOM 5023 O O . ASP A 1 633 ? -13.736 13.760 25.686 1.00 89.38 633 ASP A O 1
ATOM 5027 N N . PRO A 1 634 ? -14.219 15.945 25.424 1.00 90.44 634 PRO A N 1
ATOM 5028 C CA . PRO A 1 634 ? -14.934 16.052 26.700 1.00 90.44 634 PRO A CA 1
ATOM 5029 C C . PRO A 1 634 ? -16.198 15.182 26.787 1.00 90.44 634 PRO A C 1
ATOM 5031 O O . PRO A 1 634 ? -16.658 14.870 27.881 1.00 90.44 634 PRO A O 1
ATOM 5034 N N . LEU A 1 635 ? -16.765 14.791 25.641 1.00 90.31 635 LEU A N 1
ATOM 5035 C CA . LEU A 1 635 ? -17.992 13.997 25.523 1.00 90.31 635 LEU A CA 1
ATOM 5036 C C . LEU A 1 635 ? -17.714 12.492 25.358 1.00 90.31 635 LEU A C 1
ATOM 5038 O O . LEU A 1 635 ? -18.645 11.715 25.124 1.00 90.31 635 LEU A O 1
ATOM 5042 N N . LEU A 1 636 ? -16.446 12.070 25.359 1.00 89.00 636 LEU A N 1
ATOM 5043 C CA . LEU A 1 636 ? -16.059 10.663 25.233 1.00 89.00 636 LEU A CA 1
ATOM 5044 C C . LEU A 1 636 ? -16.045 9.968 26.593 1.00 89.00 636 LEU A C 1
ATOM 5046 O O . LEU A 1 636 ? -15.691 10.556 27.612 1.00 89.00 636 LEU A O 1
ATOM 5050 N N . ALA A 1 637 ? -16.364 8.675 26.592 1.00 88.31 637 ALA A N 1
ATOM 5051 C CA . ALA A 1 637 ? -16.403 7.881 27.811 1.00 88.31 637 ALA A CA 1
ATOM 5052 C C . ALA A 1 637 ? -15.025 7.788 28.494 1.00 88.31 637 ALA A C 1
ATOM 5054 O O . ALA A 1 637 ? -13.977 7.685 27.846 1.00 88.31 637 ALA A O 1
ATOM 5055 N N . ASP A 1 638 ? -15.028 7.754 29.827 1.00 88.19 638 ASP A N 1
ATOM 5056 C CA . ASP A 1 638 ? -13.811 7.673 30.641 1.00 88.19 638 ASP A CA 1
ATOM 5057 C C . ASP A 1 638 ? -13.061 6.344 30.540 1.00 88.19 638 ASP A C 1
ATOM 5059 O O . ASP A 1 638 ? -11.913 6.249 30.962 1.00 88.19 638 ASP A O 1
ATOM 5063 N N . ASN A 1 639 ? -13.662 5.320 29.952 1.00 88.50 639 ASN A N 1
ATOM 5064 C CA . ASN A 1 639 ? -13.014 4.044 29.662 1.00 88.50 639 ASN A CA 1
ATOM 5065 C C . ASN A 1 639 ? -12.502 3.950 28.211 1.00 88.50 639 ASN A C 1
ATOM 5067 O O . ASN A 1 639 ? -12.068 2.881 27.784 1.00 88.50 639 ASN A O 1
ATOM 5071 N N . GLN A 1 640 ? -12.512 5.052 27.453 1.00 88.38 640 GLN A N 1
ATOM 5072 C CA . GLN A 1 640 ? -11.859 5.142 26.150 1.00 88.38 640 GLN A CA 1
ATOM 5073 C C . GLN A 1 640 ? -10.417 5.641 26.323 1.00 88.38 640 GLN A C 1
ATOM 5075 O O . GLN A 1 640 ? -10.182 6.706 26.897 1.00 88.38 640 GLN A O 1
ATOM 5080 N N . TYR A 1 641 ? -9.448 4.869 25.824 1.00 85.81 641 TYR A N 1
ATOM 5081 C CA . TYR A 1 641 ? -8.010 5.150 25.987 1.00 85.81 641 TYR A CA 1
ATOM 5082 C C . TYR A 1 641 ? -7.266 5.332 24.661 1.00 85.81 641 TYR A C 1
ATOM 5084 O O . TYR A 1 641 ? -6.281 6.064 24.600 1.00 85.81 641 TYR A O 1
ATOM 5092 N N . GLY A 1 642 ? -7.718 4.663 23.597 1.00 83.81 642 GLY A N 1
ATOM 5093 C CA . GLY A 1 642 ? -7.084 4.741 22.285 1.00 83.81 642 GLY A CA 1
ATOM 5094 C C . GLY A 1 642 ? -7.195 6.141 21.684 1.00 83.81 642 GLY A C 1
ATOM 5095 O O . GLY A 1 642 ? -8.276 6.722 21.680 1.00 83.81 642 GLY A O 1
ATOM 5096 N N . PHE A 1 643 ? -6.076 6.651 21.164 1.00 80.62 643 PHE A N 1
ATOM 5097 C CA . PHE A 1 643 ? -5.979 7.926 20.440 1.00 80.62 643 PHE A CA 1
ATOM 5098 C C . PHE A 1 643 ? -6.433 9.178 21.215 1.00 80.62 643 PHE A C 1
ATOM 5100 O O . PHE A 1 643 ? -6.688 10.203 20.595 1.00 80.62 643 PHE A O 1
ATOM 5107 N N . ARG A 1 644 ? -6.477 9.133 22.555 1.00 83.50 644 ARG A N 1
ATOM 5108 C CA . ARG A 1 644 ? -6.814 10.293 23.398 1.00 83.50 644 ARG A CA 1
ATOM 5109 C C . ARG A 1 644 ? -5.577 10.934 24.017 1.00 83.50 644 ARG A C 1
ATOM 5111 O O . ARG A 1 644 ? -4.639 10.249 24.433 1.00 83.50 644 ARG A O 1
ATOM 5118 N N . LYS A 1 645 ? -5.577 12.264 24.117 1.00 82.69 645 LYS A N 1
ATOM 5119 C CA . LYS A 1 645 ? -4.480 13.013 24.742 1.00 82.69 645 LYS A CA 1
ATOM 5120 C C . LYS A 1 645 ? -4.387 12.667 26.233 1.00 82.69 645 LYS A C 1
ATOM 5122 O O . LYS A 1 645 ? -5.384 12.664 26.944 1.00 82.69 645 LYS A O 1
ATOM 5127 N N . GLY A 1 646 ? -3.176 12.372 26.705 1.00 84.62 646 GLY A N 1
ATOM 5128 C CA . GLY A 1 646 ? -2.925 12.055 28.116 1.00 84.62 646 GLY A CA 1
ATOM 5129 C C . GLY A 1 646 ? -3.417 10.677 28.574 1.00 84.62 646 GLY A C 1
ATOM 5130 O O . GLY A 1 646 ? -3.381 10.408 29.769 1.00 84.62 646 GLY A O 1
ATOM 5131 N N . ARG A 1 647 ? -3.852 9.807 27.652 1.00 86.38 647 ARG A N 1
ATOM 5132 C CA . ARG A 1 647 ? -4.259 8.425 27.939 1.00 86.38 647 ARG A CA 1
ATOM 5133 C C . ARG A 1 647 ? -3.403 7.441 27.149 1.00 86.38 647 ARG A C 1
ATOM 5135 O O . ARG A 1 647 ? -2.935 7.740 26.051 1.00 86.38 647 ARG A O 1
ATOM 5142 N N . SER A 1 648 ? -3.183 6.261 27.713 1.00 86.38 648 SER A N 1
ATOM 5143 C CA . SER A 1 648 ? -2.314 5.238 27.141 1.00 86.38 648 SER A CA 1
ATOM 5144 C C . SER A 1 648 ? -2.895 3.833 27.279 1.00 86.38 648 SER A C 1
ATOM 5146 O O . SER A 1 648 ? -3.823 3.571 28.044 1.00 86.38 648 SER A O 1
ATOM 5148 N N . THR A 1 649 ? -2.296 2.885 26.559 1.00 83.19 649 THR A N 1
ATOM 5149 C CA . THR A 1 649 ? -2.601 1.458 26.722 1.00 83.19 649 THR A CA 1
ATOM 5150 C C . THR A 1 649 ? -2.248 0.945 28.120 1.00 83.19 649 THR A C 1
ATOM 5152 O O . THR A 1 649 ? -2.882 0.007 28.596 1.00 83.19 649 THR A O 1
ATOM 5155 N N . LEU A 1 650 ? -1.281 1.566 28.805 1.00 87.44 650 LEU A N 1
ATOM 5156 C CA . LEU A 1 650 ? -0.928 1.216 30.182 1.00 87.44 650 LEU A CA 1
ATOM 5157 C C . LEU A 1 650 ? -2.044 1.575 31.163 1.00 87.44 650 LEU A C 1
ATOM 5159 O O . LEU A 1 650 ? -2.291 0.805 32.090 1.00 87.44 650 LEU A O 1
ATOM 5163 N N . ASP A 1 651 ? -2.745 2.687 30.939 1.00 86.88 651 ASP A N 1
ATOM 5164 C CA . ASP A 1 651 ? -3.880 3.095 31.773 1.00 86.88 651 ASP A CA 1
ATOM 5165 C C . ASP A 1 651 ? -5.042 2.107 31.620 1.00 86.88 651 ASP A C 1
ATOM 5167 O O . ASP A 1 651 ? -5.600 1.642 32.616 1.00 86.88 651 ASP A O 1
ATOM 5171 N N . ALA A 1 652 ? -5.332 1.699 30.377 1.00 86.50 652 ALA A N 1
ATOM 5172 C CA . ALA A 1 652 ? -6.340 0.684 30.075 1.00 86.50 652 ALA A CA 1
ATOM 5173 C C . ALA A 1 652 ? -6.023 -0.659 30.755 1.00 86.50 652 ALA A C 1
ATOM 5175 O O . ALA A 1 652 ? -6.871 -1.242 31.431 1.00 86.50 652 ALA A O 1
ATOM 5176 N N . ILE A 1 653 ? -4.780 -1.139 30.625 1.00 87.31 653 ILE A N 1
ATOM 5177 C CA . ILE A 1 653 ? -4.333 -2.388 31.258 1.00 87.31 653 ILE A CA 1
ATOM 5178 C C . ILE A 1 653 ? -4.390 -2.270 32.782 1.00 87.31 653 ILE A C 1
ATOM 5180 O O . ILE A 1 653 ? -4.826 -3.204 33.453 1.00 87.31 653 ILE A O 1
ATOM 5184 N N . SER A 1 654 ? -3.978 -1.131 33.340 1.00 88.19 654 SER A N 1
ATOM 5185 C CA . SER A 1 654 ? -3.993 -0.903 34.786 1.00 88.19 654 SER A CA 1
ATOM 5186 C C . SER A 1 654 ? -5.409 -0.957 35.348 1.00 88.19 654 SER A C 1
ATOM 5188 O O . SER A 1 654 ? -5.605 -1.589 36.384 1.00 88.19 654 SER A O 1
ATOM 5190 N N . LEU A 1 655 ? -6.399 -0.383 34.651 1.00 88.38 655 LEU A N 1
ATOM 5191 C CA . LEU A 1 655 ? -7.806 -0.504 35.034 1.00 88.38 655 LEU A CA 1
ATOM 5192 C C . LEU A 1 655 ? -8.229 -1.978 35.097 1.00 88.38 655 LEU A C 1
ATOM 5194 O O . LEU A 1 655 ? -8.673 -2.437 36.146 1.00 88.38 655 LEU A O 1
ATOM 5198 N N . VAL A 1 656 ? -8.012 -2.739 34.017 1.00 87.12 656 VAL A N 1
ATOM 5199 C CA . VAL A 1 656 ? -8.376 -4.168 33.948 1.00 87.12 656 VAL A CA 1
ATOM 5200 C C . VAL A 1 656 ? -7.699 -4.972 35.064 1.00 87.12 656 VAL A C 1
ATOM 5202 O O . VAL A 1 656 ? -8.345 -5.766 35.751 1.00 87.12 656 VAL A O 1
ATOM 5205 N N . VAL A 1 657 ? -6.400 -4.754 35.280 1.00 87.44 657 VAL A N 1
ATOM 5206 C CA . VAL A 1 657 ? -5.614 -5.452 36.306 1.00 87.44 657 VAL A CA 1
ATOM 5207 C C . VAL A 1 657 ? -6.089 -5.094 37.713 1.00 87.44 657 VAL A C 1
ATOM 5209 O O . VAL A 1 657 ? -6.188 -5.986 38.555 1.00 87.44 657 VAL A O 1
ATOM 5212 N N . ASN A 1 658 ? -6.390 -3.825 37.988 1.00 88.31 658 ASN A N 1
ATOM 5213 C CA . ASN A 1 658 ? -6.882 -3.391 39.295 1.00 88.31 658 ASN A CA 1
ATOM 5214 C C . ASN A 1 658 ? -8.275 -3.962 39.573 1.00 88.31 658 ASN A C 1
ATOM 5216 O O . ASN A 1 658 ? -8.471 -4.563 40.628 1.00 88.31 658 ASN A O 1
ATOM 5220 N N . THR A 1 659 ? -9.189 -3.914 38.599 1.00 87.00 659 THR A N 1
ATOM 5221 C CA . THR A 1 659 ? -10.510 -4.552 38.706 1.00 87.00 659 THR A CA 1
ATOM 5222 C C . THR A 1 659 ? -10.389 -6.057 38.966 1.00 87.00 659 THR A C 1
ATOM 5224 O O . THR A 1 659 ? -11.069 -6.601 39.839 1.00 87.00 659 THR A O 1
ATOM 5227 N N . ALA A 1 660 ? -9.479 -6.746 38.269 1.00 84.88 660 ALA A N 1
ATOM 5228 C CA . ALA A 1 660 ? -9.223 -8.164 38.501 1.00 84.88 660 ALA A CA 1
ATOM 5229 C C . ALA A 1 660 ? -8.644 -8.434 39.902 1.00 84.88 660 ALA A C 1
ATOM 5231 O O . ALA A 1 660 ? -9.098 -9.359 40.577 1.00 84.88 660 ALA A O 1
ATOM 5232 N N . LYS A 1 661 ? -7.685 -7.620 40.366 1.00 84.81 661 LYS A N 1
ATOM 5233 C CA . LYS A 1 661 ? -7.092 -7.717 41.712 1.00 84.81 661 LYS A CA 1
ATOM 5234 C C . LYS A 1 661 ? -8.132 -7.510 42.811 1.00 84.81 661 LYS A C 1
ATOM 5236 O O . LYS A 1 661 ? -8.178 -8.297 43.753 1.00 84.81 661 LYS A O 1
ATOM 5241 N N . GLU A 1 662 ? -8.987 -6.502 42.685 1.00 84.38 662 GLU A N 1
ATOM 5242 C CA . GLU A 1 662 ? -10.070 -6.231 43.636 1.00 84.38 662 GLU A CA 1
ATOM 5243 C C . GLU A 1 662 ? -11.073 -7.387 43.701 1.00 84.38 662 GLU A C 1
ATOM 5245 O O . GLU A 1 662 ? -11.461 -7.816 44.792 1.00 84.38 662 GLU A O 1
ATOM 5250 N N . ALA A 1 663 ? -11.436 -7.963 42.550 1.00 81.31 663 ALA A N 1
ATOM 5251 C CA . ALA A 1 663 ? -12.343 -9.107 42.481 1.00 81.31 663 ALA A CA 1
ATOM 5252 C C . ALA A 1 663 ? -11.809 -10.337 43.244 1.00 81.31 663 ALA A C 1
ATOM 5254 O O . ALA A 1 663 ? -12.575 -11.036 43.921 1.00 81.31 663 ALA A O 1
ATOM 5255 N N . ILE A 1 664 ? -10.495 -10.589 43.175 1.00 80.44 664 ILE A N 1
ATOM 5256 C CA . ILE A 1 664 ? -9.855 -11.754 43.810 1.00 80.44 664 ILE A CA 1
ATOM 5257 C C . ILE A 1 664 ? -9.396 -11.514 45.255 1.00 80.44 664 ILE A C 1
ATOM 5259 O O . ILE A 1 664 ? -9.180 -12.496 45.973 1.00 80.44 664 ILE A O 1
ATOM 5263 N N . ALA A 1 665 ? -9.249 -10.252 45.680 1.00 73.38 665 ALA A N 1
ATOM 5264 C CA . ALA A 1 665 ? -8.749 -9.854 47.000 1.00 73.38 665 ALA A CA 1
ATOM 5265 C C . ALA A 1 665 ? -9.774 -10.012 48.141 1.00 73.38 665 ALA A C 1
ATOM 5267 O O . ALA A 1 665 ? -9.416 -9.856 49.310 1.00 73.38 665 ALA A O 1
ATOM 5268 N N . GLY A 1 666 ? -11.034 -10.347 47.835 1.00 63.66 666 GLY A N 1
ATOM 5269 C CA . GLY A 1 666 ? -12.069 -10.597 48.842 1.00 63.66 666 GLY A CA 1
ATOM 5270 C C . GLY A 1 666 ? -11.615 -11.610 49.902 1.00 63.66 666 GLY A C 1
ATOM 5271 O O . GLY A 1 666 ? -11.386 -12.786 49.606 1.00 63.66 666 GLY A O 1
ATOM 5272 N N . THR A 1 667 ? -11.471 -11.158 51.151 1.00 55.66 667 THR A N 1
ATOM 5273 C CA . THR A 1 667 ? -11.092 -12.007 52.285 1.00 55.66 667 THR A CA 1
ATOM 5274 C C . THR A 1 667 ? -12.329 -12.529 53.008 1.00 55.66 667 THR A C 1
ATOM 5276 O O . THR A 1 667 ? -13.257 -11.788 53.334 1.00 55.66 667 THR A O 1
ATOM 5279 N N . ARG A 1 668 ? -12.301 -13.831 53.328 1.00 49.97 668 ARG A N 1
ATOM 5280 C CA . ARG A 1 668 ? -13.376 -14.572 54.018 1.00 49.97 668 ARG A CA 1
ATOM 5281 C C . ARG A 1 668 ? -13.777 -13.948 55.369 1.00 49.97 668 ARG A C 1
ATOM 5283 O O . ARG A 1 668 ? -14.872 -14.200 55.847 1.00 49.97 668 ARG A O 1
ATOM 5290 N N . TRP A 1 669 ? -12.902 -13.129 55.957 1.00 47.78 669 TRP A N 1
ATOM 5291 C CA . TRP A 1 669 ? -13.042 -12.521 57.284 1.00 47.78 669 TRP A CA 1
ATOM 5292 C C . TRP A 1 669 ? -13.828 -11.195 57.329 1.00 47.78 669 TRP A C 1
ATOM 5294 O O . TRP A 1 669 ? -14.215 -10.776 58.411 1.00 47.78 669 TRP A O 1
ATOM 5304 N N . LYS A 1 670 ? -14.110 -10.543 56.189 1.00 44.81 670 LYS A N 1
ATOM 5305 C CA . LYS A 1 670 ? -14.904 -9.290 56.122 1.00 44.81 670 LYS A CA 1
ATOM 5306 C C . LYS A 1 670 ? -16.273 -9.454 55.438 1.00 44.81 670 LYS A C 1
ATOM 5308 O O . LYS A 1 670 ? -16.842 -8.483 54.954 1.00 44.81 670 LYS A O 1
ATOM 5313 N N . GLY A 1 671 ? -16.789 -10.681 55.321 1.00 49.00 671 GLY A N 1
ATOM 5314 C CA . GLY A 1 671 ? -18.071 -10.953 54.646 1.00 49.00 671 GLY A CA 1
ATOM 5315 C C . GLY A 1 671 ? -18.055 -10.787 53.115 1.00 49.00 671 GLY A C 1
ATOM 5316 O O . GLY A 1 671 ? -19.083 -10.964 52.464 1.00 49.00 671 GLY A O 1
ATOM 5317 N N . GLY A 1 672 ? -16.899 -10.487 52.510 1.00 57.03 672 GLY A N 1
ATOM 5318 C CA . GLY A 1 672 ? -16.734 -10.376 51.059 1.00 57.03 672 GLY A CA 1
ATOM 5319 C C . GLY A 1 672 ? -16.415 -11.727 50.415 1.00 57.03 672 GLY A C 1
ATOM 5320 O O . GLY A 1 672 ? -15.338 -12.283 50.627 1.00 57.03 672 GLY A O 1
ATOM 5321 N N . ALA A 1 673 ? -17.327 -12.265 49.603 1.00 60.72 673 ALA A N 1
ATOM 5322 C CA . ALA A 1 673 ? -17.053 -13.462 48.808 1.00 60.72 673 ALA A CA 1
ATOM 5323 C C . ALA A 1 673 ? -16.024 -13.151 47.703 1.00 60.72 673 ALA A C 1
ATOM 5325 O O . ALA A 1 673 ? -16.210 -12.192 46.955 1.00 60.72 673 ALA A O 1
ATOM 5326 N N . LYS A 1 674 ? -14.973 -13.980 47.569 1.00 70.62 674 LYS A N 1
ATOM 5327 C CA . LYS A 1 674 ? -14.058 -13.970 46.407 1.00 70.62 674 LYS A CA 1
ATOM 5328 C C . LYS A 1 674 ? -14.879 -14.022 45.124 1.00 70.62 674 LYS A C 1
ATOM 5330 O O . LYS A 1 674 ? -15.684 -14.940 45.006 1.00 70.62 674 LYS A O 1
ATOM 5335 N N . LYS A 1 675 ? -14.701 -13.105 44.180 1.00 82.25 675 LYS A N 1
ATOM 5336 C CA . LYS A 1 675 ? -15.470 -13.085 42.927 1.00 82.25 675 LYS A CA 1
ATOM 5337 C C . LYS A 1 675 ? -14.669 -13.715 41.789 1.00 82.25 675 LYS A C 1
ATOM 5339 O O . LYS A 1 675 ? -13.453 -13.872 41.890 1.00 82.25 675 LYS A O 1
ATOM 5344 N N . TYR A 1 676 ? -15.366 -14.100 40.732 1.00 83.25 676 TYR A N 1
ATOM 5345 C CA . TYR A 1 676 ? -14.748 -14.388 39.445 1.00 83.25 676 TYR A CA 1
ATOM 5346 C C . TYR A 1 676 ? -14.644 -13.080 38.653 1.00 83.25 676 TYR A C 1
ATOM 5348 O O . TYR A 1 676 ? -15.512 -12.215 38.787 1.00 83.25 676 TYR A O 1
ATOM 5356 N N . CYS A 1 677 ? -13.598 -12.937 37.844 1.00 86.38 677 CYS A N 1
ATOM 5357 C CA . CYS A 1 677 ? -13.423 -11.822 36.917 1.00 86.38 677 CYS A CA 1
ATOM 5358 C C . CYS A 1 677 ? -13.186 -12.380 35.512 1.00 86.38 677 CYS A C 1
ATOM 5360 O O . CYS A 1 677 ? -12.199 -13.075 35.289 1.00 86.38 677 CYS A O 1
ATOM 5362 N N . LEU A 1 678 ? -14.093 -12.113 34.581 1.00 85.94 678 LEU A N 1
ATOM 5363 C CA . LEU A 1 678 ? -13.949 -12.442 33.170 1.00 85.94 678 LEU A CA 1
ATOM 5364 C C . LEU A 1 678 ? -13.467 -11.202 32.421 1.00 85.94 678 LEU A C 1
ATOM 5366 O O . LEU A 1 678 ? -14.068 -10.138 32.541 1.00 85.94 678 LEU A O 1
ATOM 5370 N N . VAL A 1 679 ? -12.419 -11.356 31.621 1.00 86.00 679 VAL A N 1
ATOM 5371 C CA . VAL A 1 679 ? -11.939 -10.341 30.682 1.00 86.00 679 VAL A CA 1
ATOM 5372 C C . VAL A 1 679 ? -12.096 -10.900 29.277 1.00 86.00 679 VAL A C 1
ATOM 5374 O O . VAL A 1 679 ? -11.464 -11.898 28.947 1.00 86.00 679 VAL A O 1
ATOM 5377 N N . ALA A 1 680 ? -12.929 -10.273 28.453 1.00 84.94 680 ALA A N 1
ATOM 5378 C CA . ALA A 1 680 ? -13.135 -10.649 27.061 1.00 84.94 680 ALA A CA 1
ATOM 5379 C C . ALA A 1 680 ? -12.613 -9.553 26.128 1.00 84.94 680 ALA A C 1
ATOM 5381 O O . ALA A 1 680 ? -13.133 -8.438 26.125 1.00 84.94 680 ALA A O 1
ATOM 5382 N N . ALA A 1 681 ? -11.591 -9.875 25.340 1.00 84.31 681 ALA A N 1
ATOM 5383 C CA . ALA A 1 681 ? -11.034 -9.019 24.303 1.00 84.31 681 ALA A CA 1
ATOM 5384 C C . ALA A 1 681 ? -11.787 -9.251 22.985 1.00 84.31 681 ALA A C 1
ATOM 5386 O O . ALA A 1 681 ? -11.778 -10.351 22.432 1.00 84.31 681 ALA A O 1
ATOM 5387 N N . LEU A 1 682 ? -12.458 -8.216 22.493 1.00 83.75 682 LEU A N 1
ATOM 5388 C CA . LEU A 1 682 ? -13.278 -8.208 21.288 1.00 83.75 682 LEU A CA 1
ATOM 5389 C C . LEU A 1 682 ? -12.529 -7.459 20.172 1.00 83.75 682 LEU A C 1
ATOM 5391 O O . LEU A 1 682 ? -12.220 -6.279 20.322 1.00 83.75 682 LEU A O 1
ATOM 5395 N N . ASP A 1 683 ? -12.268 -8.136 19.050 1.00 82.75 683 ASP A N 1
ATOM 5396 C CA . ASP A 1 683 ? -11.635 -7.556 17.850 1.00 82.75 683 ASP A CA 1
ATOM 5397 C C . ASP A 1 683 ? -12.705 -7.319 16.775 1.00 82.75 683 ASP A C 1
ATOM 5399 O O . ASP A 1 683 ? -13.531 -8.200 16.501 1.00 82.75 683 ASP A O 1
ATOM 5403 N N . ILE A 1 684 ? -12.698 -6.138 16.153 1.00 83.50 684 ILE A N 1
ATOM 5404 C CA . ILE A 1 684 ? -13.625 -5.788 15.070 1.00 83.50 684 ILE A CA 1
ATOM 5405 C C . ILE A 1 684 ? -13.001 -6.142 13.715 1.00 83.50 684 ILE A C 1
ATOM 5407 O O . ILE A 1 684 ? -11.903 -5.721 13.342 1.00 83.50 684 ILE A O 1
ATOM 5411 N N . ARG A 1 685 ? -13.741 -6.898 12.903 1.00 81.12 685 ARG A N 1
ATOM 5412 C CA . ARG A 1 685 ? -13.310 -7.309 11.569 1.00 81.12 685 ARG A CA 1
ATOM 5413 C C . ARG A 1 685 ? -13.255 -6.107 10.630 1.00 81.12 685 ARG A C 1
ATOM 5415 O O . ARG A 1 685 ? -14.275 -5.510 10.317 1.00 81.12 685 ARG A O 1
ATOM 5422 N N . ASN A 1 686 ? -12.069 -5.853 10.071 1.00 78.44 686 ASN A N 1
ATOM 5423 C CA . ASN A 1 686 ? -11.861 -4.870 8.999 1.00 78.44 686 ASN A CA 1
ATOM 5424 C C . ASN A 1 686 ? -12.452 -3.487 9.326 1.00 78.44 686 ASN A C 1
ATOM 5426 O O . ASN A 1 686 ? -12.996 -2.821 8.444 1.00 78.44 686 ASN A O 1
ATOM 5430 N N . ALA A 1 687 ? -12.340 -3.079 10.591 1.00 78.31 687 ALA A N 1
ATOM 5431 C CA . ALA A 1 687 ? -13.004 -1.904 11.128 1.00 78.31 687 ALA A CA 1
ATOM 5432 C C . ALA A 1 687 ? -12.748 -0.668 10.243 1.00 78.31 687 ALA A C 1
ATOM 5434 O O . ALA A 1 687 ? -13.678 -0.115 9.649 1.00 78.31 687 ALA A O 1
ATOM 5435 N N . PHE A 1 688 ? -11.477 -0.288 10.067 1.00 77.88 688 PHE A N 1
ATOM 5436 C CA . PHE A 1 688 ? -11.085 0.913 9.318 1.00 77.88 688 PHE A CA 1
ATOM 5437 C C . PHE A 1 688 ? -11.781 1.045 7.965 1.00 77.88 688 PHE A C 1
ATOM 5439 O O . PHE A 1 688 ? -12.314 2.100 7.662 1.00 77.88 688 PHE A O 1
ATOM 5446 N N . ASN A 1 689 ? -11.852 -0.025 7.177 1.00 82.88 689 ASN A N 1
ATOM 5447 C CA . ASN A 1 689 ? -12.384 0.047 5.818 1.00 82.88 689 ASN A CA 1
ATOM 5448 C C . ASN A 1 689 ? -13.902 -0.197 5.729 1.00 82.88 689 ASN A C 1
ATOM 5450 O O . ASN A 1 689 ? -14.440 -0.203 4.627 1.00 82.88 689 ASN A O 1
ATOM 5454 N N . SER A 1 690 ? -14.578 -0.431 6.860 1.00 84.12 690 SER A N 1
ATOM 5455 C CA . SER A 1 690 ? -16.005 -0.794 6.903 1.00 84.12 690 SER A CA 1
ATOM 5456 C C . SER A 1 690 ? -16.865 0.191 7.701 1.00 84.12 690 SER A C 1
ATOM 5458 O O . SER A 1 690 ? -18.080 0.033 7.727 1.00 84.12 690 SER A O 1
ATOM 5460 N N . ALA A 1 691 ? -16.272 1.200 8.349 1.00 85.62 691 ALA A N 1
ATOM 5461 C CA . ALA A 1 691 ? -17.019 2.185 9.134 1.00 85.62 691 ALA A CA 1
ATOM 5462 C C . ALA A 1 691 ? -18.091 2.898 8.288 1.00 85.62 691 ALA A C 1
ATOM 5464 O O . ALA A 1 691 ? -17.778 3.450 7.234 1.00 85.62 691 ALA A O 1
ATOM 5465 N N . ASN A 1 692 ? -19.340 2.884 8.750 1.00 88.88 692 ASN A N 1
ATOM 5466 C CA . ASN A 1 692 ? -20.467 3.477 8.037 1.00 88.88 692 ASN A CA 1
ATOM 5467 C C . ASN A 1 692 ? -20.460 5.012 8.168 1.00 88.88 692 ASN A C 1
ATOM 5469 O O . ASN A 1 692 ? -20.414 5.545 9.278 1.00 88.88 692 ASN A O 1
ATOM 5473 N N . TRP A 1 693 ? -20.507 5.720 7.038 1.00 90.62 693 TRP A N 1
ATOM 5474 C CA . TRP A 1 693 ? -20.459 7.185 7.006 1.00 90.62 693 TRP A CA 1
ATOM 5475 C C . TRP A 1 693 ? -21.725 7.857 7.539 1.00 90.62 693 TRP A C 1
ATOM 5477 O O . TRP A 1 693 ? -21.601 8.864 8.232 1.00 90.62 693 TRP A O 1
ATOM 5487 N N . ASP A 1 694 ? -22.912 7.293 7.305 1.00 90.19 694 ASP A N 1
ATOM 5488 C CA . ASP A 1 694 ? -24.172 7.806 7.863 1.00 90.19 694 ASP A CA 1
ATOM 5489 C C . ASP A 1 694 ? -24.125 7.777 9.396 1.00 90.19 694 ASP A C 1
ATOM 5491 O O . ASP A 1 694 ? -24.426 8.771 10.054 1.00 90.19 694 ASP A O 1
ATOM 5495 N N . CYS A 1 695 ? -23.645 6.669 9.970 1.00 89.75 695 CYS A N 1
ATOM 5496 C CA . CYS A 1 695 ? -23.482 6.530 11.418 1.00 89.75 695 CYS A CA 1
ATOM 5497 C C . CYS A 1 695 ? -22.453 7.520 11.987 1.00 89.75 695 CYS A C 1
ATOM 5499 O O . CYS A 1 695 ? -22.653 8.051 13.078 1.00 89.75 695 CYS A O 1
ATOM 5501 N N . ILE A 1 696 ? -21.357 7.786 11.263 1.00 90.19 696 ILE A N 1
ATOM 5502 C CA . ILE A 1 696 ? -20.374 8.802 11.671 1.00 90.19 696 ILE A CA 1
ATOM 5503 C C . ILE A 1 696 ? -21.023 10.188 11.679 1.00 90.19 696 ILE A C 1
ATOM 5505 O O . ILE A 1 696 ? -20.849 10.932 12.641 1.00 90.19 696 ILE A O 1
ATOM 5509 N N . MET A 1 697 ? -21.782 10.535 10.638 1.00 91.94 697 MET A N 1
ATOM 5510 C CA . MET A 1 697 ? -22.443 11.836 10.559 1.00 91.94 697 MET A CA 1
ATOM 5511 C C . MET A 1 697 ? -23.500 12.018 11.645 1.00 91.94 697 MET A C 1
ATOM 5513 O O . MET A 1 697 ? -23.521 13.069 12.282 1.00 91.94 697 MET A O 1
ATOM 5517 N N . GLN A 1 698 ? -24.305 10.986 11.908 1.00 90.88 698 GLN A N 1
ATOM 5518 C CA . GLN A 1 698 ? -25.266 10.986 13.007 1.00 90.88 698 GLN A CA 1
ATOM 5519 C C . GLN A 1 698 ? -24.561 11.187 14.358 1.00 90.88 698 GLN A C 1
ATOM 5521 O O . GLN A 1 698 ? -24.971 12.032 15.145 1.00 90.88 698 GLN A O 1
ATOM 5526 N N . ALA A 1 699 ? -23.448 10.490 14.609 1.00 90.81 699 ALA A N 1
ATOM 5527 C CA . ALA A 1 699 ? -22.691 10.652 15.850 1.00 90.81 699 ALA A CA 1
ATOM 5528 C C . ALA A 1 699 ? -22.077 12.059 16.004 1.00 90.81 699 ALA A C 1
ATOM 5530 O O . ALA A 1 699 ? -21.970 12.568 17.121 1.00 90.81 699 ALA A O 1
ATOM 5531 N N . LEU A 1 700 ? -21.655 12.696 14.904 1.00 91.88 700 LEU A N 1
ATOM 5532 C CA . LEU A 1 700 ? -21.171 14.083 14.920 1.00 91.88 700 LEU A CA 1
ATOM 5533 C C . LEU A 1 700 ? -22.306 15.079 15.194 1.00 91.88 700 LEU A C 1
ATOM 5535 O O . LEU A 1 700 ? -22.083 16.072 15.885 1.00 91.88 700 LEU A O 1
ATOM 5539 N N . ASP A 1 701 ? -23.504 14.819 14.669 1.00 91.25 701 ASP A N 1
ATOM 5540 C CA . ASP A 1 701 ? -24.704 15.617 14.936 1.00 91.25 701 ASP A CA 1
ATOM 5541 C C . ASP A 1 701 ? -25.142 15.504 16.405 1.00 91.25 701 ASP A C 1
ATOM 5543 O O . ASP A 1 701 ? -25.254 16.516 17.090 1.00 91.25 701 ASP A O 1
ATOM 5547 N N . GLU A 1 702 ? -25.240 14.282 16.940 1.00 92.38 702 GLU A N 1
ATOM 5548 C CA . GLU A 1 702 ? -25.584 14.014 18.348 1.00 92.38 702 GLU A CA 1
ATOM 5549 C C . GLU A 1 702 ? -24.598 14.655 19.340 1.00 92.38 702 GLU A C 1
ATOM 5551 O O . GLU A 1 702 ? -24.968 15.036 20.452 1.00 92.38 702 GLU A O 1
ATOM 5556 N N . LYS A 1 703 ? -23.327 14.796 18.943 1.00 92.88 703 LYS A N 1
ATOM 5557 C CA . LYS A 1 703 ? -22.281 15.466 19.732 1.00 92.88 703 LYS A CA 1
ATOM 5558 C C . LYS A 1 703 ? -22.237 16.984 19.536 1.00 92.88 703 LYS A C 1
ATOM 5560 O O . LYS A 1 703 ? -21.332 17.623 20.067 1.00 92.88 703 LYS A O 1
ATOM 5565 N N . ASN A 1 704 ? -23.195 17.560 18.810 1.00 91.19 704 ASN A N 1
ATOM 5566 C CA . ASN A 1 704 ? -23.287 18.990 18.513 1.00 91.19 704 ASN A CA 1
ATOM 5567 C C . ASN A 1 704 ? -22.015 19.554 17.861 1.00 91.19 704 ASN A C 1
ATOM 5569 O O . ASN A 1 704 ? -21.591 20.675 18.151 1.00 91.19 704 ASN A O 1
ATOM 5573 N N . VAL A 1 705 ? -21.380 18.783 16.972 1.00 92.19 705 VAL A N 1
ATOM 5574 C CA . VAL A 1 705 ? -20.229 19.280 16.211 1.00 92.19 705 VAL A CA 1
ATOM 5575 C C . VAL A 1 705 ? -20.695 20.408 15.273 1.00 92.19 705 VAL A C 1
ATOM 5577 O O . VAL A 1 705 ? -21.695 20.231 14.564 1.00 92.19 705 VAL A O 1
ATOM 5580 N N . PRO A 1 706 ? -19.983 21.554 15.222 1.00 91.75 706 PRO A N 1
ATOM 5581 C CA . PRO A 1 706 ? -20.356 22.696 14.389 1.00 91.75 706 PRO A CA 1
ATOM 5582 C C . PRO A 1 706 ? -20.685 22.325 12.940 1.00 91.75 706 PRO A C 1
ATOM 5584 O O . PRO A 1 706 ? -19.997 21.507 12.318 1.00 91.75 706 PRO A O 1
ATOM 5587 N N . ALA A 1 707 ? -21.724 22.952 12.380 1.00 89.62 707 ALA A N 1
ATOM 5588 C CA . ALA A 1 707 ? -22.245 22.618 11.055 1.00 89.62 707 ALA A CA 1
ATOM 5589 C C . ALA A 1 707 ? -21.183 22.760 9.949 1.00 89.62 707 ALA A C 1
ATOM 5591 O O . ALA A 1 707 ? -21.100 21.898 9.074 1.00 89.62 707 ALA A O 1
ATOM 5592 N N . TYR A 1 708 ? -20.305 23.767 10.024 1.00 89.75 708 TYR A N 1
ATOM 5593 C CA . TYR A 1 708 ? -19.208 23.939 9.063 1.00 89.75 708 TYR A CA 1
ATOM 5594 C C . TYR A 1 708 ? -18.208 22.767 9.048 1.00 89.75 708 TYR A C 1
ATOM 5596 O O . TYR A 1 708 ? -17.771 22.347 7.974 1.00 89.75 708 TYR A O 1
ATOM 5604 N N . LEU A 1 709 ? -17.888 22.182 10.211 1.00 91.81 709 LEU A N 1
ATOM 5605 C CA . LEU A 1 709 ? -17.031 20.992 10.299 1.00 91.81 709 LEU A CA 1
ATOM 5606 C C . LEU A 1 709 ? -17.757 19.768 9.744 1.00 91.81 709 LEU A C 1
ATOM 5608 O O . LEU A 1 709 ? -17.162 18.987 9.005 1.00 91.81 709 LEU A O 1
ATOM 5612 N N . ARG A 1 710 ? -19.055 19.624 10.035 1.00 91.81 710 ARG A N 1
ATOM 5613 C CA . ARG A 1 710 ? -19.876 18.545 9.471 1.00 91.81 710 ARG A CA 1
ATOM 5614 C C . ARG A 1 710 ? -19.962 18.633 7.945 1.00 91.81 710 ARG A C 1
ATOM 5616 O O . ARG A 1 710 ? -19.776 17.610 7.294 1.00 91.81 710 ARG A O 1
ATOM 5623 N N . ARG A 1 711 ? -20.126 19.830 7.360 1.00 91.25 711 ARG A N 1
ATOM 5624 C CA . ARG A 1 711 ? -20.079 20.048 5.894 1.00 91.25 711 ARG A CA 1
ATOM 5625 C C . ARG A 1 711 ? -18.759 19.572 5.289 1.00 91.25 711 ARG A C 1
ATOM 5627 O O . ARG A 1 711 ? -18.763 18.843 4.298 1.00 91.25 711 ARG A O 1
ATOM 5634 N N . LEU A 1 712 ? -17.637 19.903 5.928 1.00 91.75 712 LEU A N 1
ATOM 5635 C CA . LEU A 1 712 ? -16.317 19.436 5.497 1.00 91.75 712 LEU A CA 1
ATOM 5636 C C . LEU A 1 712 ? -16.167 17.920 5.583 1.00 91.75 712 LEU A C 1
ATOM 5638 O O . LEU A 1 712 ? -15.588 17.330 4.675 1.00 91.75 712 LEU A O 1
ATOM 5642 N N . VAL A 1 713 ? -16.683 17.283 6.638 1.00 92.12 713 VAL A N 1
ATOM 5643 C CA . VAL A 1 713 ? -16.647 15.819 6.785 1.00 92.12 713 VAL A CA 1
ATOM 5644 C C . VAL A 1 713 ? -17.521 15.137 5.725 1.00 92.12 713 VAL A C 1
ATOM 5646 O O . VAL A 1 713 ? -17.066 14.173 5.109 1.00 92.12 713 VAL A O 1
ATOM 5649 N N . VAL A 1 714 ? -18.710 15.673 5.420 1.00 92.06 714 VAL A N 1
ATOM 5650 C CA . VAL A 1 714 ? -19.536 15.208 4.288 1.00 92.06 714 VAL A CA 1
ATOM 5651 C C . VAL A 1 714 ? -18.736 15.301 2.991 1.00 92.06 714 VAL A C 1
ATOM 5653 O O . VAL A 1 714 ? -18.557 14.301 2.297 1.00 92.06 714 VAL A O 1
ATOM 5656 N N . SER A 1 715 ? -18.158 16.471 2.701 1.00 92.44 715 SER A N 1
ATOM 5657 C CA . SER A 1 715 ? -17.325 16.660 1.512 1.00 92.44 715 SER A CA 1
ATOM 5658 C C . SER A 1 71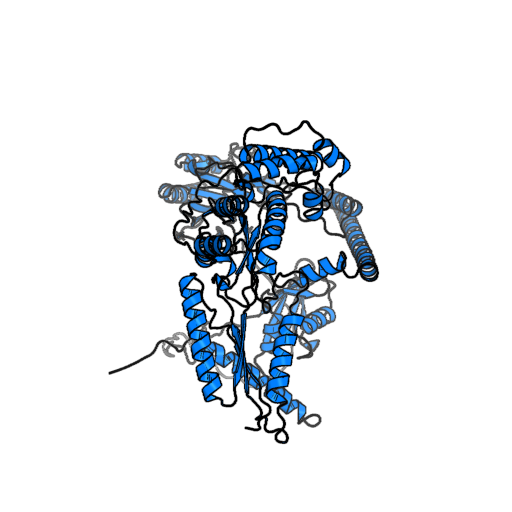5 ? -16.098 15.740 1.500 1.00 92.44 715 SER A C 1
ATOM 5660 O O . SER A 1 715 ? -15.683 15.279 0.438 1.00 92.44 715 SER A O 1
ATOM 5662 N N . TYR A 1 716 ? -15.521 15.421 2.662 1.00 91.00 716 TYR A N 1
ATOM 5663 C CA . TYR A 1 716 ? -14.407 14.484 2.807 1.00 91.00 716 TYR A CA 1
ATOM 5664 C C . TYR A 1 716 ? -14.785 13.044 2.432 1.00 91.00 716 TYR A C 1
ATOM 5666 O O . TYR A 1 716 ? -13.946 12.324 1.877 1.00 91.00 716 TYR A O 1
ATOM 5674 N N . PHE A 1 717 ? -16.020 12.623 2.711 1.00 90.62 717 PHE A N 1
ATOM 5675 C CA . PHE A 1 717 ? -16.539 11.299 2.368 1.00 90.62 717 PHE A CA 1
ATOM 5676 C C . PHE A 1 717 ? -16.994 11.186 0.906 1.00 90.62 717 PHE A C 1
ATOM 5678 O O . PHE A 1 717 ? -16.777 10.150 0.281 1.00 90.62 717 PHE A O 1
ATOM 5685 N N . THR A 1 718 ? -17.506 12.256 0.303 1.00 89.19 718 THR A N 1
ATOM 5686 C CA . THR A 1 718 ? -17.974 12.238 -1.094 1.00 89.19 718 THR A CA 1
ATOM 5687 C C . THR A 1 718 ? -16.826 12.142 -2.119 1.00 89.19 718 THR A C 1
ATOM 5689 O O . THR A 1 718 ? -15.750 12.723 -1.937 1.00 89.19 718 THR A O 1
ATOM 5692 N N . ASP A 1 719 ? -17.052 11.432 -3.233 1.00 88.88 719 ASP A N 1
ATOM 5693 C CA . ASP A 1 719 ? -16.134 11.271 -4.383 1.00 88.88 719 ASP A CA 1
ATOM 5694 C C . ASP A 1 719 ? -14.734 10.724 -4.048 1.00 88.88 719 ASP A C 1
ATOM 5696 O O . ASP A 1 719 ? -13.723 11.077 -4.679 1.00 88.88 719 ASP A O 1
ATOM 5700 N N . ARG A 1 720 ? -14.642 9.858 -3.033 1.00 90.56 720 ARG A N 1
ATOM 5701 C CA . ARG A 1 720 ? -13.380 9.216 -2.653 1.00 90.56 720 ARG A CA 1
ATOM 5702 C C . ARG A 1 720 ? -13.016 8.090 -3.608 1.00 90.56 720 ARG A C 1
ATOM 5704 O O . ARG A 1 720 ? -13.764 7.136 -3.795 1.00 90.56 720 ARG A O 1
ATOM 5711 N N . VAL A 1 721 ? -11.787 8.148 -4.118 1.00 91.44 721 VAL A N 1
ATOM 5712 C CA . VAL A 1 721 ? -11.263 7.169 -5.077 1.00 91.44 721 VAL A CA 1
ATOM 5713 C C . VAL A 1 721 ? -9.995 6.511 -4.543 1.00 91.44 721 VAL A C 1
ATOM 5715 O O . VAL A 1 721 ? -9.041 7.186 -4.139 1.00 91.44 721 VAL A O 1
ATOM 5718 N N . LEU A 1 722 ? -9.969 5.180 -4.589 1.00 92.06 722 LEU A N 1
ATOM 5719 C CA . LEU A 1 722 ? -8.815 4.334 -4.317 1.00 92.06 722 LEU A CA 1
ATOM 5720 C C . LEU A 1 722 ? -8.094 3.956 -5.609 1.00 92.06 722 LEU A C 1
ATOM 5722 O O . LEU A 1 722 ? -8.649 3.297 -6.483 1.00 92.06 722 LEU A O 1
ATOM 5726 N N . LYS A 1 723 ? -6.822 4.344 -5.709 1.00 91.25 723 LYS A N 1
ATOM 5727 C CA . LYS A 1 723 ? -5.948 4.054 -6.849 1.00 91.25 723 LYS A CA 1
ATOM 5728 C C . LYS A 1 723 ? -4.997 2.918 -6.516 1.00 91.25 723 LYS A C 1
ATOM 5730 O O . LYS A 1 723 ? -4.297 2.976 -5.504 1.00 91.25 723 LYS A O 1
ATOM 5735 N N . TYR A 1 724 ? -4.924 1.912 -7.379 1.00 89.12 724 TYR A N 1
ATOM 5736 C CA . TYR A 1 724 ? -4.012 0.781 -7.214 1.00 89.12 724 TYR A CA 1
ATOM 5737 C C . TYR A 1 724 ? -3.410 0.345 -8.552 1.00 89.12 724 TYR A C 1
ATOM 5739 O O . TYR A 1 724 ? -4.071 0.363 -9.588 1.00 89.12 724 TYR A O 1
ATOM 5747 N N . ASP A 1 725 ? -2.136 -0.042 -8.535 1.00 83.75 725 ASP A N 1
ATOM 5748 C CA . ASP A 1 725 ? -1.416 -0.468 -9.735 1.00 83.75 725 ASP A CA 1
ATOM 5749 C C . ASP A 1 725 ? -1.602 -1.969 -9.983 1.00 83.75 725 ASP A C 1
ATOM 5751 O O . ASP A 1 725 ? -1.338 -2.799 -9.112 1.00 83.75 725 ASP A O 1
ATOM 5755 N N . THR A 1 726 ? -2.012 -2.328 -11.199 1.00 82.38 726 THR A N 1
ATOM 5756 C CA . THR A 1 726 ? -2.042 -3.716 -11.677 1.00 82.38 726 THR A CA 1
ATOM 5757 C C . THR A 1 726 ? -0.984 -3.929 -12.758 1.00 82.38 726 THR A C 1
ATOM 5759 O O . THR A 1 726 ? -0.447 -2.973 -13.319 1.00 82.38 726 THR A O 1
ATOM 5762 N N . LYS A 1 727 ? -0.719 -5.188 -13.127 1.00 75.06 727 LYS A N 1
ATOM 5763 C CA . LYS A 1 727 ? 0.147 -5.508 -14.276 1.00 75.06 727 LYS A CA 1
ATOM 5764 C C . LYS A 1 727 ? -0.361 -4.904 -15.602 1.00 75.06 727 LYS A C 1
ATOM 5766 O O . LYS A 1 727 ? 0.439 -4.678 -16.497 1.00 75.06 727 LYS A O 1
ATOM 5771 N N . ASN A 1 728 ? -1.663 -4.611 -15.700 1.00 77.50 728 ASN A N 1
ATOM 5772 C CA . ASN A 1 728 ? -2.301 -3.998 -16.871 1.00 77.50 728 ASN A CA 1
ATOM 5773 C C . ASN A 1 728 ? -2.358 -2.457 -16.771 1.00 77.50 728 ASN A C 1
ATOM 5775 O O . ASN A 1 728 ? -2.980 -1.808 -17.608 1.00 77.50 728 ASN A O 1
ATOM 5779 N N . GLY A 1 729 ? -1.752 -1.871 -15.734 1.00 76.88 729 GLY A N 1
ATOM 5780 C CA . GLY A 1 729 ? -1.801 -0.441 -15.445 1.00 76.88 729 GLY A CA 1
ATOM 5781 C C . GLY A 1 729 ? -2.647 -0.083 -14.218 1.00 76.88 729 GLY A C 1
ATOM 5782 O O . GLY A 1 729 ? -3.166 -0.974 -13.530 1.00 76.88 729 GLY A O 1
ATOM 5783 N N . PRO A 1 730 ? -2.744 1.219 -13.905 1.00 83.38 730 PRO A N 1
ATOM 5784 C CA . PRO A 1 730 ? -3.485 1.707 -12.752 1.00 83.38 730 PRO A CA 1
ATOM 5785 C C . PRO A 1 730 ? -4.989 1.469 -12.915 1.00 83.38 730 PRO A C 1
ATOM 5787 O O . PRO A 1 730 ? -5.543 1.607 -14.006 1.00 83.38 730 PRO A O 1
ATOM 5790 N N . LYS A 1 731 ? -5.644 1.132 -11.808 1.00 89.00 731 LYS A N 1
ATOM 5791 C CA . LYS A 1 731 ? -7.097 1.065 -11.673 1.00 89.00 731 LYS A CA 1
ATOM 5792 C C . LYS A 1 731 ? -7.563 2.024 -10.585 1.00 89.00 731 LYS A C 1
ATOM 5794 O O . LYS A 1 731 ? -6.819 2.332 -9.652 1.00 89.00 731 LYS A O 1
ATOM 5799 N N . GLU A 1 732 ? -8.807 2.452 -10.721 1.00 92.19 732 GLU A N 1
ATOM 5800 C CA . GLU A 1 732 ? -9.530 3.255 -9.742 1.00 92.19 732 GLU A CA 1
ATOM 5801 C C . GLU A 1 732 ? -10.689 2.425 -9.171 1.00 92.19 732 GLU A C 1
ATOM 5803 O O . GLU A 1 732 ? -11.178 1.494 -9.818 1.00 92.19 732 GLU A O 1
ATOM 5808 N N . TYR A 1 733 ? -11.062 2.708 -7.928 1.00 92.31 733 TYR A N 1
ATOM 5809 C CA . TYR A 1 733 ? -12.157 2.063 -7.216 1.00 92.31 733 TYR A CA 1
ATOM 5810 C C . TYR A 1 733 ? -12.826 3.084 -6.307 1.00 92.31 733 TYR A C 1
ATOM 5812 O O . TYR A 1 733 ? -12.149 3.700 -5.480 1.00 92.31 733 TYR A O 1
ATOM 5820 N N . ASP A 1 734 ? -14.132 3.256 -6.464 1.00 92.12 734 ASP A N 1
ATOM 5821 C CA . ASP A 1 734 ? -14.905 4.194 -5.659 1.00 92.12 734 ASP A CA 1
ATOM 5822 C C . ASP A 1 734 ? -15.110 3.625 -4.260 1.00 92.12 734 ASP A C 1
ATOM 5824 O O . ASP A 1 734 ? -15.491 2.465 -4.082 1.00 92.12 734 ASP A O 1
ATOM 5828 N N . VAL A 1 735 ? -14.801 4.436 -3.256 1.00 90.50 735 VAL A N 1
ATOM 5829 C CA . VAL A 1 735 ? -14.962 4.065 -1.853 1.00 90.50 735 VAL A CA 1
ATOM 5830 C C . VAL A 1 735 ? -16.243 4.691 -1.344 1.00 90.50 735 VAL A C 1
ATOM 5832 O O . VAL A 1 735 ? -16.450 5.884 -1.517 1.00 90.50 735 VAL A O 1
ATOM 5835 N N . THR A 1 736 ? -17.079 3.874 -0.712 1.00 90.25 736 THR A N 1
ATOM 5836 C CA . THR A 1 736 ? -18.407 4.258 -0.208 1.00 90.25 736 THR A CA 1
ATOM 5837 C C . THR A 1 736 ? -18.534 4.074 1.305 1.00 90.25 736 THR A C 1
ATOM 5839 O O . THR A 1 736 ? -19.628 4.138 1.843 1.00 90.25 736 THR A O 1
ATOM 5842 N N . GLY A 1 737 ? -17.440 3.725 1.980 1.00 87.50 737 GLY A N 1
ATOM 5843 C CA . GLY A 1 737 ? -17.424 3.415 3.402 1.00 87.50 737 GLY A CA 1
ATOM 5844 C C . GLY A 1 737 ? -16.002 3.265 3.929 1.00 87.50 737 GLY A C 1
ATOM 5845 O O . GLY A 1 737 ? -15.051 3.036 3.176 1.00 87.50 737 GLY A O 1
ATOM 5846 N N . GLY A 1 738 ? -15.860 3.400 5.241 1.00 86.44 738 GLY A N 1
ATOM 5847 C CA . GLY A 1 738 ? -14.591 3.331 5.946 1.00 86.44 738 GLY A CA 1
ATOM 5848 C C . GLY A 1 738 ? -13.811 4.643 5.980 1.00 86.44 738 GLY A C 1
ATOM 5849 O O . GLY A 1 738 ? -14.087 5.608 5.269 1.00 86.44 738 GLY A O 1
ATOM 5850 N N . VAL A 1 739 ? -12.784 4.657 6.818 1.00 83.12 739 VAL A N 1
ATOM 5851 C CA . VAL A 1 739 ? -11.772 5.703 6.914 1.00 83.12 739 VAL A CA 1
ATOM 5852 C C . VAL A 1 739 ? -10.416 5.164 6.441 1.00 83.12 739 VAL A C 1
ATOM 5854 O O . VAL A 1 739 ? -10.017 4.050 6.790 1.00 83.12 739 VAL A O 1
ATOM 5857 N N . PRO A 1 740 ? -9.684 5.936 5.624 1.00 79.31 740 PRO A N 1
ATOM 5858 C CA . PRO A 1 740 ? -8.402 5.531 5.046 1.00 79.31 740 PRO A CA 1
ATOM 5859 C C . PRO A 1 740 ? -7.351 5.187 6.111 1.00 79.31 740 PRO A C 1
ATOM 5861 O O . PRO A 1 740 ? -6.932 6.026 6.911 1.00 79.31 740 PRO A O 1
ATOM 5864 N N . GLN A 1 741 ? -6.821 3.964 6.052 1.00 74.00 741 GLN A N 1
ATOM 5865 C CA . GLN A 1 741 ? -5.746 3.524 6.941 1.00 74.00 741 GLN A CA 1
ATOM 5866 C C . GLN A 1 741 ? -4.430 4.261 6.613 1.00 74.00 741 GLN A C 1
ATOM 5868 O O . GLN A 1 741 ? -3.706 3.892 5.686 1.00 74.00 741 GLN A O 1
ATOM 5873 N N . GLY A 1 742 ? -4.128 5.316 7.377 1.00 67.56 742 GLY A N 1
ATOM 5874 C CA . GLY A 1 742 ? -3.003 6.234 7.143 1.00 67.56 742 GLY A CA 1
ATOM 5875 C C . GLY A 1 742 ? -3.383 7.722 7.075 1.00 67.56 742 GLY A C 1
ATOM 5876 O O . GLY A 1 742 ? -2.490 8.548 6.847 1.00 67.56 742 GLY A O 1
ATOM 5877 N N . SER A 1 743 ? -4.667 8.053 7.247 1.00 73.75 743 SER A N 1
ATOM 5878 C CA . SER A 1 743 ? -5.149 9.405 7.568 1.00 73.75 743 SER A CA 1
ATOM 5879 C C . SER A 1 743 ? -4.908 9.756 9.036 1.00 73.75 743 SER A C 1
ATOM 5881 O O . SER A 1 743 ? -4.616 8.882 9.855 1.00 73.75 743 SER A O 1
ATOM 5883 N N . VAL A 1 744 ? -4.998 11.052 9.341 1.00 67.75 744 VAL A N 1
ATOM 5884 C CA . VAL A 1 744 ? -4.999 11.576 10.712 1.00 67.75 744 VAL A CA 1
ATOM 5885 C C . VAL A 1 744 ? -6.312 11.240 11.434 1.00 67.75 744 VAL A C 1
ATOM 5887 O O . VAL A 1 744 ? -6.302 11.033 12.642 1.00 67.75 744 VAL A O 1
ATOM 5890 N N . LEU A 1 745 ? -7.419 11.115 10.696 1.00 60.66 745 LEU A N 1
ATOM 5891 C CA . LEU A 1 745 ? -8.721 10.707 11.221 1.00 60.66 745 LEU A CA 1
ATOM 5892 C C . LEU A 1 745 ? -8.756 9.173 11.339 1.00 60.66 745 LEU A C 1
ATOM 5894 O O . LEU A 1 745 ? -8.900 8.458 10.346 1.00 60.66 745 LEU A O 1
ATOM 5898 N N . ALA A 1 746 ? -8.577 8.658 12.555 1.00 58.03 746 ALA A N 1
ATOM 5899 C CA . ALA A 1 746 ? -8.547 7.229 12.866 1.00 58.03 746 ALA A CA 1
ATOM 5900 C C . ALA A 1 746 ? -9.395 6.924 14.110 1.00 58.03 746 ALA A C 1
ATOM 5902 O O . ALA A 1 746 ? -9.693 7.816 14.897 1.00 58.03 746 ALA A O 1
ATOM 5903 N N . TYR A 1 747 ? -9.766 5.657 14.303 1.00 64.69 747 TYR A N 1
ATOM 5904 C CA . TYR A 1 747 ? -10.465 5.202 15.504 1.00 64.69 747 TYR A CA 1
ATOM 5905 C C . TYR A 1 747 ? -9.849 3.905 16.042 1.00 64.69 747 TYR A C 1
ATOM 5907 O O . TYR A 1 747 ? -9.132 3.208 15.321 1.00 64.69 747 TYR A O 1
ATOM 5915 N N . ALA A 1 748 ? -10.091 3.611 17.322 1.00 59.88 748 ALA A N 1
ATOM 5916 C CA . ALA A 1 748 ? -9.642 2.385 17.983 1.00 59.88 748 ALA A CA 1
ATOM 5917 C C . ALA A 1 748 ? -10.694 1.277 17.846 1.00 59.88 748 ALA A C 1
ATOM 5919 O O . ALA A 1 748 ? -11.875 1.519 18.081 1.00 59.88 748 ALA A O 1
ATOM 5920 N N . ASP A 1 749 ? -10.256 0.078 17.468 1.00 68.06 749 ASP A N 1
ATOM 5921 C CA . ASP A 1 749 ? -11.098 -1.089 17.186 1.00 68.06 749 ASP A CA 1
ATOM 5922 C C . ASP A 1 749 ? -11.067 -2.171 18.279 1.00 68.06 749 ASP A C 1
ATOM 5924 O O . ASP A 1 749 ? -11.956 -3.021 18.310 1.00 68.06 749 ASP A O 1
ATOM 5928 N N . ASP A 1 750 ? -10.091 -2.122 19.189 1.00 76.62 750 ASP A N 1
ATOM 5929 C CA . ASP A 1 750 ? -9.944 -3.092 20.277 1.00 76.62 750 ASP A CA 1
ATOM 5930 C C . ASP A 1 750 ? -10.814 -2.719 21.488 1.00 76.62 750 ASP A C 1
ATOM 5932 O O . ASP A 1 750 ? -10.611 -1.682 22.130 1.00 76.62 750 ASP A O 1
ATOM 5936 N N . VAL A 1 751 ? -11.762 -3.594 21.835 1.00 82.75 751 VAL A N 1
ATOM 5937 C CA . VAL A 1 751 ? -12.674 -3.411 22.975 1.00 82.75 751 VAL A CA 1
ATOM 5938 C C . VAL A 1 751 ? -12.471 -4.534 23.986 1.00 82.75 751 VAL A C 1
ATOM 5940 O O . VAL A 1 751 ? -12.459 -5.705 23.622 1.00 82.75 751 VAL A O 1
ATOM 5943 N N . ALA A 1 752 ? -12.353 -4.203 25.272 1.00 84.62 752 ALA A N 1
ATOM 5944 C CA . ALA A 1 752 ? -12.302 -5.190 26.349 1.00 84.62 752 ALA A CA 1
ATOM 5945 C C . ALA A 1 752 ? -13.542 -5.078 27.245 1.00 84.62 752 ALA A C 1
ATOM 5947 O O . ALA A 1 752 ? -13.807 -4.020 27.814 1.00 84.62 752 ALA A O 1
ATOM 5948 N N . ALA A 1 753 ? -14.281 -6.176 27.399 1.00 87.00 753 ALA A N 1
ATOM 5949 C CA . ALA A 1 753 ? -15.371 -6.292 28.361 1.00 87.00 753 ALA A CA 1
ATOM 5950 C C . ALA A 1 753 ? -14.864 -6.976 29.639 1.00 87.00 753 ALA A C 1
ATOM 5952 O O . ALA A 1 753 ? -14.319 -8.079 29.579 1.00 87.00 753 ALA A O 1
ATOM 5953 N N . VAL A 1 754 ? -15.048 -6.331 30.794 1.00 88.56 754 VAL A N 1
ATOM 5954 C CA . VAL A 1 754 ? -14.662 -6.871 32.107 1.00 88.56 754 VAL A CA 1
ATOM 5955 C C . VAL A 1 754 ? -15.918 -7.117 32.935 1.00 88.56 754 VAL A C 1
ATOM 5957 O O . VAL A 1 754 ? -16.669 -6.186 33.215 1.00 88.56 754 VAL A O 1
ATOM 5960 N N . ILE A 1 755 ? -16.149 -8.368 33.333 1.00 89.81 755 ILE A N 1
ATOM 5961 C CA . ILE A 1 755 ? -17.343 -8.799 34.070 1.00 89.81 755 ILE A CA 1
ATOM 5962 C C . ILE A 1 755 ? -16.912 -9.434 35.385 1.00 89.81 755 ILE A C 1
ATOM 5964 O O . ILE A 1 755 ? -16.102 -10.358 35.407 1.00 89.81 755 ILE A O 1
ATOM 5968 N N . VAL A 1 756 ? -17.478 -8.964 36.495 1.00 88.38 756 VAL A N 1
ATOM 5969 C CA . VAL A 1 756 ? -17.159 -9.464 37.835 1.00 88.38 756 VAL A CA 1
ATOM 5970 C C . VAL A 1 756 ? -18.432 -9.941 38.523 1.00 88.38 756 VAL A C 1
ATOM 5972 O O . VAL A 1 756 ? -19.329 -9.142 38.779 1.00 88.38 756 VAL A O 1
ATOM 5975 N N . ALA A 1 757 ? -18.496 -11.224 38.884 1.00 88.19 757 ALA A N 1
ATOM 5976 C CA . ALA A 1 757 ? -19.665 -11.803 39.553 1.00 88.19 757 ALA A CA 1
ATOM 5977 C C . ALA A 1 757 ? -19.287 -12.843 40.619 1.00 88.19 757 ALA A C 1
ATOM 5979 O O . ALA A 1 757 ? -18.136 -13.281 40.721 1.00 88.19 757 ALA A O 1
ATOM 5980 N N . LYS A 1 758 ? -20.249 -13.218 41.473 1.00 84.19 758 LYS A N 1
ATOM 5981 C CA . LYS A 1 758 ? -20.003 -14.179 42.563 1.00 84.19 758 LYS A CA 1
ATOM 5982 C C . LYS A 1 758 ? -20.059 -15.621 42.069 1.00 84.19 758 LYS A C 1
ATOM 5984 O O . LYS A 1 758 ? -19.343 -16.464 42.619 1.00 84.19 758 LYS A O 1
ATOM 5989 N N . HIS A 1 759 ? -20.885 -15.897 41.069 1.00 84.25 759 HIS A N 1
ATOM 5990 C CA . HIS A 1 759 ? -21.106 -17.232 40.522 1.00 84.25 759 HIS A CA 1
ATOM 5991 C C . HIS A 1 759 ? -20.695 -17.289 39.047 1.00 84.25 759 HIS A C 1
ATOM 5993 O O . HIS A 1 759 ? -20.725 -16.275 38.353 1.00 84.25 759 HIS A O 1
ATOM 5999 N N . LEU A 1 760 ? -20.276 -18.468 38.575 1.00 83.00 760 LEU A N 1
ATOM 6000 C CA . LEU A 1 760 ? -19.909 -18.662 37.166 1.00 83.00 760 LEU A CA 1
ATOM 6001 C C . LEU A 1 760 ? -21.122 -18.489 36.249 1.00 83.00 760 LEU A C 1
ATOM 6003 O O . LEU A 1 760 ? -21.006 -17.832 35.220 1.00 83.00 760 LEU A O 1
ATOM 6007 N N . ASP A 1 761 ? -22.286 -18.978 36.676 1.00 86.38 761 ASP A N 1
ATOM 6008 C CA . ASP A 1 761 ? -23.535 -18.856 35.920 1.00 86.38 761 ASP A CA 1
ATOM 6009 C C . ASP A 1 761 ? -23.939 -17.384 35.729 1.00 86.38 761 ASP A C 1
ATOM 6011 O O . ASP A 1 761 ? -24.389 -16.995 34.654 1.00 86.38 761 ASP A O 1
ATOM 6015 N N . GLU A 1 762 ? -23.695 -16.530 36.735 1.00 87.88 762 GLU A N 1
ATOM 6016 C CA . GLU A 1 762 ? -23.884 -15.077 36.611 1.00 87.88 762 GLU A CA 1
ATOM 6017 C C . GLU A 1 762 ? -22.916 -14.462 35.596 1.00 87.88 762 GLU A C 1
ATOM 6019 O O . GLU A 1 762 ? -23.325 -13.608 34.814 1.00 87.88 762 GLU A O 1
ATOM 6024 N N . ILE A 1 763 ? -21.642 -14.879 35.588 1.00 86.31 763 ILE A N 1
ATOM 6025 C CA . ILE A 1 763 ? -20.676 -14.400 34.588 1.00 86.31 763 ILE A CA 1
ATOM 6026 C C . ILE A 1 763 ? -21.133 -14.773 33.188 1.00 86.31 763 ILE A C 1
ATOM 6028 O O . ILE A 1 763 ? -21.125 -13.913 32.312 1.00 86.31 763 ILE A O 1
ATOM 6032 N N . GLN A 1 764 ? -21.520 -16.030 32.978 1.00 84.50 764 GLN A N 1
ATOM 6033 C CA . GLN A 1 764 ? -21.959 -16.501 31.673 1.00 84.50 764 GLN A CA 1
ATOM 6034 C C . GLN A 1 764 ? -23.201 -15.735 31.212 1.00 84.50 764 GLN A C 1
ATOM 6036 O O . GLN A 1 764 ? -23.215 -15.199 30.109 1.00 84.50 764 GLN A O 1
ATOM 6041 N N . HIS A 1 765 ? -24.195 -15.582 32.089 1.00 88.69 765 HIS A N 1
ATOM 6042 C CA . HIS A 1 765 ? -25.411 -14.838 31.780 1.00 88.69 765 HIS A CA 1
ATOM 6043 C C . HIS A 1 765 ? -25.138 -13.364 31.436 1.00 88.69 765 HIS A C 1
ATOM 6045 O O . HIS A 1 765 ? -25.639 -12.855 30.433 1.00 88.69 765 HIS A O 1
ATOM 6051 N N . LEU A 1 766 ? -24.312 -12.677 32.233 1.00 89.31 766 LEU A N 1
ATOM 6052 C CA . LEU A 1 766 ? -23.935 -11.284 31.974 1.00 89.31 766 LEU A CA 1
ATOM 6053 C C . LEU A 1 766 ? -23.107 -11.148 30.695 1.00 89.31 766 LEU A C 1
ATOM 6055 O O . LEU A 1 766 ? -23.288 -10.182 29.950 1.00 89.31 766 LEU A O 1
ATOM 6059 N N . PHE A 1 767 ? -22.218 -12.104 30.427 1.00 87.44 767 PHE A N 1
ATOM 6060 C CA . PHE A 1 767 ? -21.427 -12.128 29.204 1.00 87.44 767 PHE A CA 1
ATOM 6061 C C . PHE A 1 767 ? -22.317 -12.299 27.979 1.00 87.44 767 PHE A C 1
ATOM 6063 O O . PHE A 1 767 ? -22.188 -11.516 27.045 1.00 87.44 767 PHE A O 1
ATOM 6070 N N . ASP A 1 768 ? -23.269 -13.230 28.010 1.00 86.38 768 ASP A N 1
ATOM 6071 C CA . ASP A 1 768 ? -24.195 -13.467 26.904 1.00 86.38 768 ASP A CA 1
ATOM 6072 C C . ASP A 1 768 ? -25.067 -12.236 26.619 1.00 86.38 768 ASP A C 1
ATOM 6074 O O . ASP A 1 768 ? -25.240 -11.854 25.459 1.00 86.38 768 ASP A O 1
ATOM 6078 N N . ILE A 1 769 ? -25.568 -11.559 27.663 1.00 89.81 769 ILE A N 1
ATOM 6079 C CA . ILE A 1 769 ? -26.316 -10.299 27.515 1.00 89.81 769 ILE A CA 1
ATOM 6080 C C . ILE A 1 769 ? -25.432 -9.216 26.893 1.00 89.81 769 ILE A C 1
ATOM 6082 O O . ILE A 1 769 ? -25.828 -8.594 25.905 1.00 89.81 769 ILE A O 1
ATOM 6086 N N . THR A 1 770 ? -24.232 -9.014 27.442 1.00 87.88 770 THR A N 1
ATOM 6087 C CA . THR A 1 770 ? -23.287 -7.988 26.973 1.00 87.88 770 THR A CA 1
ATOM 6088 C C . THR A 1 770 ? -22.899 -8.245 25.519 1.00 87.88 770 THR A C 1
ATOM 6090 O O . THR A 1 770 ? -22.970 -7.357 24.674 1.00 87.88 770 THR A O 1
ATOM 6093 N N . PHE A 1 771 ? -22.549 -9.487 25.194 1.00 85.12 771 PHE A N 1
ATOM 6094 C CA . PHE A 1 771 ? -22.161 -9.903 23.855 1.00 85.12 771 PHE A CA 1
ATOM 6095 C C . PHE A 1 771 ? -23.317 -9.754 22.862 1.00 85.12 771 PHE A C 1
ATOM 6097 O O . PHE A 1 771 ? -23.107 -9.303 21.736 1.00 85.12 771 PHE A O 1
ATOM 6104 N N . LYS A 1 772 ? -24.553 -10.075 23.264 1.00 86.88 772 LYS A N 1
ATOM 6105 C CA . LYS A 1 772 ? -25.743 -9.869 22.431 1.00 86.88 772 LYS A CA 1
ATOM 6106 C C . LYS A 1 772 ? -25.978 -8.388 22.136 1.00 86.88 772 LYS A C 1
ATOM 6108 O O . LYS A 1 772 ? -26.193 -8.050 20.977 1.00 86.88 772 LYS A O 1
ATOM 6113 N N . GLN A 1 773 ? -25.899 -7.519 23.144 1.00 89.06 773 GLN A N 1
ATOM 6114 C CA . GLN A 1 773 ? -26.056 -6.072 22.964 1.00 89.06 773 GLN A CA 1
ATOM 6115 C C . GLN A 1 773 ? -24.976 -5.494 22.046 1.00 89.06 773 GLN A C 1
ATOM 6117 O O . GLN A 1 773 ? -25.291 -4.741 21.128 1.00 89.06 773 GLN A O 1
ATOM 6122 N N . ILE A 1 774 ? -23.717 -5.898 22.243 1.00 86.75 774 ILE A N 1
ATOM 6123 C CA . ILE A 1 774 ? -22.601 -5.463 21.396 1.00 86.75 774 ILE A CA 1
ATOM 6124 C C . ILE A 1 774 ? -22.813 -5.909 19.947 1.00 86.75 774 ILE A C 1
ATOM 6126 O O . ILE A 1 774 ? -22.650 -5.093 19.047 1.00 86.75 774 ILE A O 1
ATOM 6130 N N . ASN A 1 775 ? -23.212 -7.163 19.702 1.00 85.38 775 ASN A N 1
ATOM 6131 C CA . ASN A 1 775 ? -23.485 -7.625 18.336 1.00 85.38 775 ASN A CA 1
ATOM 6132 C C . ASN A 1 775 ? -24.666 -6.887 17.699 1.00 85.38 775 ASN A C 1
ATOM 6134 O O . ASN A 1 775 ? -24.548 -6.459 16.560 1.00 85.38 775 ASN A O 1
ATOM 6138 N N . GLN A 1 776 ? -25.767 -6.682 18.429 1.00 88.38 776 GLN A N 1
ATOM 6139 C CA . GLN A 1 776 ? -26.924 -5.934 17.921 1.00 88.38 776 GLN A CA 1
ATOM 6140 C C . GLN A 1 776 ? -26.551 -4.500 17.537 1.00 88.38 776 GLN A C 1
ATOM 6142 O O . GLN A 1 776 ? -26.966 -4.011 16.487 1.00 88.38 776 GLN A O 1
ATOM 6147 N N . TRP A 1 777 ? -25.742 -3.837 18.367 1.00 88.00 777 TRP A N 1
ATOM 6148 C CA . TRP A 1 777 ? -25.214 -2.518 18.043 1.00 88.00 777 TRP A CA 1
ATOM 6149 C C . TRP A 1 777 ? -24.288 -2.572 16.822 1.00 88.00 777 TRP A C 1
ATOM 6151 O O . TRP A 1 777 ? -24.485 -1.795 15.893 1.00 88.00 777 TRP A O 1
ATOM 6161 N N . MET A 1 778 ? -23.335 -3.510 16.770 1.00 85.69 778 MET A N 1
ATOM 6162 C CA . MET A 1 778 ? -22.426 -3.666 15.627 1.00 85.69 778 MET A CA 1
ATOM 6163 C C . MET A 1 778 ? -23.175 -3.912 14.314 1.00 85.69 778 MET A C 1
ATOM 6165 O O . MET A 1 778 ? -22.863 -3.263 13.317 1.00 85.69 778 MET A O 1
ATOM 6169 N N . ASP A 1 779 ? -24.200 -4.764 14.325 1.00 85.12 779 ASP A N 1
ATOM 6170 C CA . ASP A 1 779 ? -25.049 -5.031 13.164 1.00 85.12 779 ASP A CA 1
ATOM 6171 C C . ASP A 1 779 ? -25.768 -3.750 12.699 1.00 85.12 779 ASP A C 1
ATOM 6173 O O . ASP A 1 779 ? -25.833 -3.483 11.498 1.00 85.12 779 ASP A O 1
ATOM 6177 N N . SER A 1 780 ? -26.233 -2.908 13.636 1.00 84.31 780 SER A N 1
ATOM 6178 C CA . SER A 1 780 ? -26.885 -1.622 13.325 1.00 84.31 780 SER A CA 1
ATOM 6179 C C . SER A 1 780 ? -25.956 -0.612 12.639 1.00 84.31 780 SER A C 1
ATOM 6181 O O . SER A 1 780 ? -26.421 0.190 11.832 1.00 84.31 780 SER A O 1
ATOM 6183 N N . VAL A 1 781 ? -24.644 -0.688 12.897 1.00 83.25 781 VAL A N 1
ATOM 6184 C CA . VAL A 1 781 ? -23.620 0.190 12.302 1.00 83.25 781 VAL A CA 1
ATOM 6185 C C . VAL A 1 781 ? -22.815 -0.487 11.182 1.00 83.25 781 VAL A C 1
ATOM 6187 O O . VAL A 1 781 ? -21.811 0.059 10.720 1.00 83.25 781 VAL A O 1
ATOM 6190 N N . ASN A 1 782 ? -23.252 -1.666 10.720 1.00 82.69 782 ASN A N 1
ATOM 6191 C CA . ASN A 1 782 ? -22.601 -2.471 9.678 1.00 82.69 782 ASN A CA 1
ATOM 6192 C C . ASN A 1 782 ? -21.146 -2.883 10.010 1.00 82.69 782 ASN A C 1
ATOM 6194 O O . ASN A 1 782 ? -20.281 -2.965 9.132 1.00 82.69 782 ASN A O 1
ATOM 6198 N N . LEU A 1 783 ? -20.869 -3.148 11.288 1.00 84.62 783 LEU A N 1
ATOM 6199 C CA . LEU A 1 783 ? -19.613 -3.714 11.781 1.00 84.62 783 LEU A CA 1
ATOM 6200 C C . LEU A 1 783 ? -19.801 -5.185 12.169 1.00 84.62 783 LEU A C 1
ATOM 6202 O O . LEU A 1 783 ? -20.907 -5.647 12.421 1.00 84.62 783 LEU A O 1
ATOM 6206 N N . GLN A 1 784 ? -18.706 -5.945 12.214 1.00 82.44 784 GLN A N 1
ATOM 6207 C CA . GLN A 1 784 ? -18.739 -7.367 12.572 1.00 82.44 784 GLN A CA 1
ATOM 6208 C C . GLN A 1 784 ? -17.600 -7.723 13.522 1.00 82.44 784 GLN A C 1
ATOM 6210 O O . GLN A 1 784 ? -16.459 -7.319 13.298 1.00 82.44 784 GLN A O 1
ATOM 6215 N N . LEU A 1 785 ? -17.870 -8.565 14.522 1.00 82.06 785 LEU A N 1
ATOM 6216 C CA . LEU A 1 785 ? -16.823 -9.144 15.367 1.00 82.06 785 LEU A CA 1
ATOM 6217 C C . LEU A 1 785 ? -15.976 -10.167 14.605 1.00 82.06 785 LEU A C 1
ATOM 6219 O O . LEU A 1 785 ? -16.480 -11.072 13.929 1.00 82.06 785 LEU A O 1
ATOM 6223 N N . ALA A 1 786 ? -14.663 -10.088 14.785 1.00 80.94 786 ALA A N 1
ATOM 6224 C CA . ALA A 1 786 ? -13.723 -11.103 14.350 1.00 80.94 786 ALA A CA 1
ATOM 6225 C C . ALA A 1 786 ? -13.703 -12.265 15.355 1.00 80.94 786 ALA A C 1
ATOM 6227 O O . ALA A 1 786 ? -12.749 -12.431 16.109 1.00 80.94 786 ALA A O 1
ATOM 6228 N N . LYS A 1 787 ? -14.740 -13.115 15.322 1.00 74.62 787 LYS A N 1
ATOM 6229 C CA . LYS A 1 787 ? -14.939 -14.237 16.267 1.00 74.62 787 LYS A CA 1
ATOM 6230 C C . LYS A 1 787 ? -13.690 -15.097 16.513 1.00 74.62 787 LYS A C 1
ATOM 6232 O O . LYS A 1 787 ? -13.469 -15.542 17.626 1.00 74.62 787 LYS A O 1
ATOM 6237 N N . GLN A 1 788 ? -12.865 -15.316 15.486 1.00 69.94 788 GLN A N 1
ATOM 6238 C CA . GLN A 1 788 ? -11.638 -16.126 15.567 1.00 69.94 788 GLN A CA 1
ATOM 6239 C C . GLN A 1 788 ? -10.496 -15.478 16.367 1.00 69.94 788 GLN A C 1
ATOM 6241 O O . GLN A 1 788 ? -9.512 -16.146 16.663 1.00 69.94 788 GLN A O 1
ATOM 6246 N N . LYS A 1 789 ? -10.589 -14.180 16.649 1.00 70.94 789 LYS A N 1
ATOM 6247 C CA . LYS A 1 789 ? -9.609 -13.418 17.427 1.00 70.94 789 LYS A CA 1
ATOM 6248 C C . LYS A 1 789 ? -10.156 -12.943 18.770 1.00 70.94 789 LYS A C 1
ATOM 6250 O O . LYS A 1 789 ? -9.417 -12.357 19.550 1.00 70.94 789 LYS A O 1
ATOM 6255 N N . THR A 1 790 ? -11.451 -13.125 19.004 1.00 73.25 790 THR A N 1
ATOM 6256 C CA . THR A 1 790 ? -12.061 -12.807 20.286 1.00 73.25 790 THR A CA 1
ATOM 6257 C C . THR A 1 790 ? -11.563 -13.811 21.319 1.00 73.25 790 THR A C 1
ATOM 6259 O O . THR A 1 790 ? -11.786 -15.011 21.172 1.00 73.25 790 THR A O 1
ATOM 6262 N N . GLU A 1 791 ? -10.896 -13.320 22.358 1.00 77.44 791 GLU A N 1
ATOM 6263 C CA . GLU A 1 791 ? -10.319 -14.139 23.425 1.00 77.44 791 GLU A CA 1
ATOM 6264 C C . GLU A 1 791 ? -10.968 -13.780 24.761 1.00 77.44 791 GLU A C 1
ATOM 6266 O O . GLU A 1 791 ? -11.217 -12.610 25.045 1.00 77.44 791 GLU A O 1
ATOM 6271 N N . ALA A 1 792 ? -11.243 -14.780 25.597 1.00 79.94 792 ALA A N 1
ATOM 6272 C CA . ALA A 1 792 ? -11.811 -14.576 26.924 1.00 79.94 792 ALA A CA 1
ATOM 6273 C C . ALA A 1 792 ? -10.962 -15.284 27.982 1.00 79.94 792 ALA A C 1
ATOM 6275 O O . ALA A 1 792 ? -10.608 -16.453 27.838 1.00 79.94 792 ALA A O 1
ATOM 6276 N N . VAL A 1 793 ? -10.641 -14.566 29.055 1.00 83.00 793 VAL A N 1
ATOM 6277 C CA . VAL A 1 793 ? -9.800 -15.032 30.157 1.00 83.00 793 VAL A CA 1
ATOM 6278 C C . VAL A 1 793 ? -10.574 -14.905 31.461 1.00 83.00 793 VAL A C 1
ATOM 6280 O O . VAL A 1 793 ? -11.023 -13.821 31.827 1.00 83.00 793 VAL A O 1
ATOM 6283 N N . LEU A 1 794 ? -10.709 -16.017 32.181 1.00 83.50 794 LEU A N 1
ATOM 6284 C CA . LEU A 1 794 ? -11.331 -16.061 33.501 1.00 83.50 794 LEU A CA 1
ATOM 6285 C C . LEU A 1 794 ? -10.255 -16.051 34.595 1.00 83.50 794 LEU A C 1
ATOM 6287 O O . LEU A 1 794 ? -9.399 -16.930 34.653 1.00 83.50 794 LEU A O 1
ATOM 6291 N N . ILE A 1 795 ? -10.332 -15.077 35.495 1.00 81.44 795 ILE A N 1
ATOM 6292 C CA . ILE A 1 795 ? -9.406 -14.860 36.605 1.00 81.44 795 ILE A CA 1
ATOM 6293 C C . ILE A 1 795 ? -10.134 -15.156 37.921 1.00 81.44 795 ILE A C 1
ATOM 6295 O O . ILE A 1 795 ? -11.204 -14.608 38.203 1.00 81.44 795 ILE A O 1
ATOM 6299 N N . THR A 1 796 ? -9.556 -16.025 38.755 1.00 79.00 796 THR A N 1
ATOM 6300 C CA . THR A 1 796 ? -10.114 -16.387 40.066 1.00 79.00 796 THR A CA 1
ATOM 6301 C C . THR A 1 796 ? -9.032 -16.823 41.053 1.00 79.00 796 THR A C 1
ATOM 6303 O O . THR A 1 796 ? -8.015 -17.391 40.668 1.00 79.00 796 THR A O 1
ATOM 6306 N N . SER A 1 797 ? -9.258 -16.569 42.347 1.00 71.06 797 SER A N 1
ATOM 6307 C CA . SER A 1 797 ? -8.437 -17.083 43.459 1.00 71.06 797 SER A CA 1
ATOM 6308 C C . SER A 1 797 ? -9.138 -18.199 44.249 1.00 71.06 797 SER A C 1
ATOM 6310 O O . SER A 1 797 ? -8.737 -18.526 45.376 1.00 71.06 797 SER A O 1
ATOM 6312 N N . ARG A 1 798 ? -10.230 -18.749 43.702 1.00 67.12 798 ARG A N 1
ATOM 6313 C CA . ARG A 1 798 ? -10.902 -19.947 44.221 1.00 67.12 798 ARG A CA 1
ATOM 6314 C C . ARG A 1 798 ? -10.134 -21.179 43.722 1.00 67.12 798 ARG A C 1
ATOM 6316 O O . ARG A 1 798 ? -9.752 -21.221 42.560 1.00 67.12 798 ARG A O 1
ATOM 6323 N N . LYS A 1 799 ? -9.861 -22.146 44.605 1.00 55.19 799 LYS A N 1
ATOM 6324 C CA . LYS A 1 799 ? -9.335 -23.452 44.176 1.00 55.19 799 LYS A CA 1
ATOM 6325 C C . LYS A 1 799 ? -10.477 -24.202 43.482 1.00 55.19 799 LYS A C 1
ATOM 6327 O O . LYS A 1 799 ? -11.587 -24.155 44.013 1.00 55.19 799 LYS A O 1
ATOM 6332 N N . ASN A 1 800 ? -10.191 -24.790 42.317 1.00 40.97 800 ASN A N 1
ATOM 6333 C CA . ASN A 1 800 ? -11.117 -25.677 41.604 1.00 40.97 800 ASN A CA 1
ATOM 6334 C C . ASN A 1 800 ? -11.573 -26.829 42.492 1.00 40.97 800 ASN A C 1
ATOM 6336 O O . ASN A 1 800 ? -10.725 -27.321 43.276 1.00 40.97 800 ASN A O 1
#

Secondary structure (DSSP, 8-state):
--------SSHHHHHHHHHHHHHHHHHHHHHHH-TTT------PPEEEEEEEEEETT--HHHHHHHHHHHH-TT----GGGEEEEEETTTEEEEEEEEEHHHHHHHHTTT-EEEETTEEEEEEE-PPPPB-TTT--BSS-GGG----TTS--------S---SS--------------------------PPPSSEEEEEE-TTSSSEEEEEESS--SEEE--S-TTEEEEEETTEEEEEEE--TT--HHHHHHHHHHHHHHHHT-SSEEEEEE-----GGGT-SS--HHHHHHHHHHTTSSEEE---SS--SEEETTEEE--EEEEEETTTTTS---EEE-----SSSBPPEEE----------S---S----B-GGG--HHHHHHHH--S----SSHHHHHHHHHHHHHHHHHHHSPBPP---PPPPPTT--HHHHHHHHHHHHHHHHHHHTTTSTTHHHHHHHHHHHHHHHHHHHHHHHHHHHHHHHHHHHH-TTSHHHHHHHHHH---PPPPP--HHHHHHHHHHHS--------PPP--S----PPPPHHHHHHH-TTS-HHHHHHHHHHHHHHT---HHHH-EEEEEEE-TTS-TTSGGGEEEEEE--HHHHHHHHHHHHHHHHHHGGGS-TT--TT-TT--HHHHHHHHHHHHHHHH---GGGT-PPPEEEEEEEPBTTHHHH--HHHHHHHHHHTT--HHHHHHHHHHHTT-EEEEEETTEEEEEE--SS--TTSS------EEEEEEESSHHHHHHHHHHHHHHHHHHHHHTT--B-GGG-EEEEE--S--

Foldseek 3Di:
DDDDDDDPPPVVVVVVVVVVVVVVVVVVVVCVVCVPPDDDDDPADKWKKKKWFAALPADLVLVQVQLDVQQDPPDRFDSVQWDKDDDPPGGIMIMGIDHPVSLDSNCPPPQWTDRPNDIIGMDIDDDWDAEPQPRDTDDYVVPDPDDNVPDDDDDDDDDPPPDDDDDDDDDDDDDDDDDDPPPLQVWDEPEDEADDWDKAAEPVSNWIYIYHDPWDFPDWDRVNDPFWTWTATPQEIEIEGDDDPPDDLVRLLVVLVVVLVVCVVGPWYKYKYQQVFADVQLQHPHGDPSNVSNCVSCVSDQKDWPRDDNDFQFADQPDGHNRITIITHPLFVPDPKDWDFDPDPPVGRGTDIDIDTDNDPDPPDPQPFVPDQDFPCVQADPVLLVVLLPDDADDDDFLQSLVVVLVVSNVVSSVRRTPGDDPDPDDPDDPLDDVVLVVLVVVLVVLVVVLSNCVPPPCNVVSVVVSVVSVVVSVVSSVVSVVVVVVVLVVVCVVDVCPPVVVVVCVVVPDPFDPQAQAPVLVVVLCCVLQPDDPADDDDDDPDDPPPQDFCDPVLLCVLPVPDPSSSLRVSLRSCLNVLAQHLQQLEWEWDWHAPPPDDSSDSVRTDIATDGDPSSQSSLSSLCVLLCVLCVVVDDPLDAPPDPPGDPVNNVVVLVVVLCVLAVQDPVPVGARKKKKKKKWAWPSQQNAFALVVVLVVCVVSVPDPSSSSNSSNSQPNRWYWYHHPVHIDIDGHNDGHGRHHPDDDDGIDMDMDIGNDPVVVVVVCVVVVVVVQVVCVVRRIDIPVVPIDMDMRYPDDD

InterPro domains:
  IPR000477 Reverse transcriptase domain [PF00078] (599-746)
  IPR000477 Reverse transcriptase domain [PS50878] (575-800)
  IPR005135 Endonuclease/exonuclease/phosphatase [PF14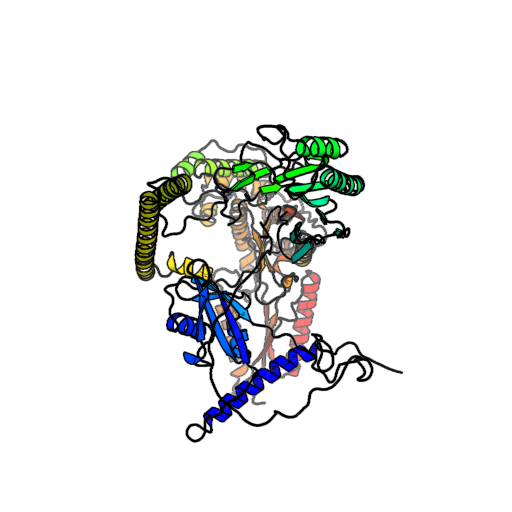529] (237-353)
  IPR036691 Endonuclease/exonuclease/phosphatase superfamily [G3DSA:3.60.10.10] (204-358)
  IPR036691 Endonuclease/exonuclease/phosphatase superfamily [SSF56219] (196-356)
  IPR043502 DNA/RNA polymerase superfamily [SSF56672] (509-796)